Protein AF-A0A923BM53-F1 (afdb_monomer_lite)

pLDDT: mean 89.62, std 9.58, range [31.52, 98.38]

Structure (mmCIF, N/CA/C/O backbone):
data_AF-A0A923BM53-F1
#
_entry.id   AF-A0A923BM53-F1
#
loop_
_atom_site.group_PDB
_atom_site.id
_atom_site.type_symbol
_atom_site.label_atom_id
_atom_site.label_alt_id
_atom_site.label_comp_id
_atom_site.label_asym_id
_atom_site.label_entity_id
_atom_site.label_seq_id
_atom_site.pdbx_PDB_ins_code
_atom_site.Cartn_x
_atom_site.Cartn_y
_atom_site.Cartn_z
_atom_site.occupancy
_atom_site.B_iso_or_equiv
_atom_site.auth_seq_id
_atom_site.auth_comp_id
_atom_site.auth_asym_id
_atom_site.auth_atom_id
_atom_site.pdbx_PDB_model_num
ATOM 1 N N . MET A 1 1 ? -13.741 39.712 56.946 1.00 32.12 1 MET A N 1
ATOM 2 C CA . MET A 1 1 ? -13.049 40.200 58.164 1.00 32.12 1 MET A CA 1
ATOM 3 C C . MET A 1 1 ? -13.258 39.149 59.245 1.00 32.12 1 MET A C 1
ATOM 5 O O . MET A 1 1 ? -14.384 38.719 59.409 1.00 32.12 1 MET A O 1
ATOM 9 N N . ARG A 1 2 ? -12.219 38.483 59.765 1.00 37.03 2 ARG A N 1
ATOM 10 C CA . ARG A 1 2 ? -11.302 38.978 60.812 1.00 37.03 2 ARG A CA 1
ATOM 11 C C . ARG A 1 2 ? -12.049 39.585 62.014 1.00 37.03 2 ARG A C 1
ATOM 13 O O . ARG A 1 2 ? -12.529 40.697 61.895 1.00 37.03 2 ARG A O 1
ATOM 20 N N . ILE A 1 3 ? -12.068 38.802 63.098 1.00 38.88 3 ILE A N 1
ATOM 21 C CA . ILE A 1 3 ? -11.842 39.107 64.528 1.00 38.88 3 ILE A CA 1
ATOM 22 C C . ILE A 1 3 ? -12.540 40.324 65.181 1.00 38.88 3 ILE A C 1
ATOM 24 O O . ILE A 1 3 ? -12.476 41.434 64.668 1.00 38.88 3 ILE A O 1
ATOM 28 N N . PHE A 1 4 ? -12.978 40.055 66.425 1.00 37.25 4 PHE A N 1
ATOM 29 C CA . PHE A 1 4 ? -13.168 40.916 67.616 1.00 37.25 4 PHE A CA 1
ATOM 30 C C . PHE A 1 4 ? -14.595 41.410 67.889 1.00 37.25 4 PHE A C 1
ATOM 32 O O . PHE A 1 4 ? -15.308 41.685 66.927 1.00 37.25 4 PHE A O 1
ATOM 39 N N . PRO A 1 5 ? -15.000 41.656 69.163 1.00 47.44 5 PRO A N 1
ATOM 40 C CA . PRO A 1 5 ? -14.433 41.337 70.509 1.00 47.44 5 PRO A CA 1
ATOM 41 C C . PRO A 1 5 ? -15.395 40.460 71.362 1.00 47.44 5 PRO A C 1
ATOM 43 O O . PRO A 1 5 ? -16.546 40.292 70.997 1.00 47.44 5 PRO A O 1
ATOM 46 N N . LEU A 1 6 ? -15.070 39.851 72.512 1.00 40.69 6 LEU A N 1
ATOM 47 C CA . LEU A 1 6 ? -14.348 40.361 73.690 1.00 40.69 6 LEU A CA 1
ATOM 48 C C . LEU A 1 6 ? -14.983 41.637 74.288 1.00 40.69 6 LEU A C 1
ATOM 50 O O . LEU A 1 6 ? -14.314 42.649 74.437 1.00 40.69 6 LEU A O 1
ATOM 54 N N . LEU A 1 7 ? -16.298 41.605 74.559 1.00 33.72 7 LEU A N 1
ATOM 55 C CA . LEU A 1 7 ? -17.039 42.655 75.287 1.00 33.72 7 LEU A CA 1
ATOM 56 C C . LEU A 1 7 ? -18.373 42.137 75.880 1.00 33.72 7 LEU A C 1
ATOM 58 O O . LEU A 1 7 ? -19.415 42.768 75.778 1.00 33.72 7 LEU A O 1
ATOM 62 N N . ILE A 1 8 ? -18.334 40.968 76.530 1.00 39.44 8 ILE A N 1
ATOM 63 C CA . ILE A 1 8 ? -19.290 40.613 77.598 1.00 39.44 8 ILE A CA 1
ATOM 64 C C . ILE A 1 8 ? -18.463 40.350 78.860 1.00 39.44 8 ILE A C 1
ATOM 66 O O . ILE A 1 8 ? -18.418 39.259 79.417 1.00 39.44 8 ILE A O 1
ATOM 70 N N . ALA A 1 9 ? -17.715 41.369 79.267 1.00 39.22 9 ALA A N 1
ATOM 71 C CA . ALA A 1 9 ? -17.456 41.583 80.676 1.00 39.22 9 ALA A CA 1
ATOM 72 C C . ALA A 1 9 ? -18.523 42.576 81.144 1.00 39.22 9 ALA A C 1
ATOM 74 O O . ALA A 1 9 ? -18.782 43.555 80.450 1.00 39.22 9 ALA A O 1
ATOM 75 N N . LEU A 1 10 ? -19.088 42.334 82.328 1.00 34.59 10 LEU A N 1
ATOM 76 C CA . LEU A 1 10 ? -19.804 43.335 83.124 1.00 34.59 10 LEU A CA 1
ATOM 77 C C . LEU A 1 10 ? -21.218 43.706 82.646 1.00 34.59 10 LEU A C 1
ATOM 79 O O . LEU A 1 10 ? -21.451 44.840 82.268 1.00 34.59 10 LEU A O 1
ATOM 83 N N . PHE A 1 11 ? -22.181 42.782 82.756 1.00 33.09 11 PHE A N 1
ATOM 84 C CA . PHE A 1 11 ? -23.546 43.091 83.236 1.00 33.09 11 PHE A CA 1
ATOM 85 C C . PHE A 1 11 ? -24.291 41.794 83.607 1.00 33.09 11 PHE A C 1
ATOM 87 O O . PHE A 1 11 ? -25.226 41.383 82.937 1.00 33.09 11 PHE A O 1
ATOM 94 N N . ALA A 1 12 ? -23.789 41.107 84.643 1.00 32.31 12 ALA A N 1
ATOM 95 C CA . ALA A 1 12 ? -24.556 40.298 85.614 1.00 32.31 12 ALA A CA 1
ATOM 96 C C . ALA A 1 12 ? -23.639 39.478 86.553 1.00 32.31 12 ALA A C 1
ATOM 98 O O . ALA A 1 12 ? -24.021 38.425 87.049 1.00 32.31 12 ALA A O 1
ATOM 99 N N . ALA A 1 13 ? -22.449 39.981 86.897 1.00 36.81 13 ALA A N 1
ATOM 100 C CA . ALA A 1 13 ? -21.893 39.713 88.223 1.00 36.81 13 ALA A CA 1
ATOM 101 C C . ALA A 1 13 ? -22.641 40.607 89.232 1.00 36.81 13 ALA A C 1
ATOM 103 O O . ALA A 1 13 ? -22.088 41.588 89.711 1.00 36.81 13 ALA A O 1
ATOM 104 N N . ALA A 1 14 ? -23.935 40.329 89.444 1.00 35.00 14 ALA A N 1
ATOM 105 C CA . ALA A 1 14 ? -24.781 40.925 90.488 1.00 35.00 14 ALA A CA 1
ATOM 106 C C . ALA A 1 14 ? -26.144 40.206 90.624 1.00 35.00 14 ALA A C 1
ATOM 108 O O . ALA A 1 14 ? -27.183 40.844 90.716 1.00 35.00 14 ALA A O 1
ATOM 109 N N . VAL A 1 15 ? -26.148 38.873 90.652 1.00 34.31 15 VAL A N 1
ATOM 110 C CA . VAL A 1 15 ? -26.940 38.109 91.632 1.00 34.31 15 VAL A CA 1
ATOM 111 C C . VAL A 1 15 ? -25.957 37.044 92.110 1.00 34.31 15 VAL A C 1
ATOM 113 O O . VAL A 1 15 ? -25.693 36.063 91.430 1.00 34.31 15 VAL A O 1
ATOM 116 N N . ALA A 1 16 ? -25.093 37.399 93.058 1.00 31.52 16 ALA A N 1
ATOM 117 C CA . ALA A 1 16 ? -25.264 36.941 94.429 1.00 31.52 16 ALA A CA 1
ATOM 118 C C . ALA A 1 16 ? -25.662 35.463 94.464 1.00 31.52 16 ALA A C 1
ATOM 120 O O . ALA A 1 16 ? -26.776 35.108 94.102 1.00 31.52 16 ALA A O 1
ATOM 121 N N . SER A 1 17 ? -24.734 34.631 94.929 1.00 41.12 17 SER A N 1
ATOM 122 C CA . SER A 1 17 ? -25.005 33.483 95.788 1.00 41.12 17 SER A CA 1
ATOM 123 C C . SER A 1 17 ? -26.439 33.440 96.342 1.00 41.12 17 SER A C 1
ATOM 125 O O . SER A 1 17 ? -26.695 33.808 97.487 1.00 41.12 17 SER A O 1
ATOM 127 N N . ALA A 1 18 ? -27.376 32.931 95.559 1.00 35.75 18 ALA A N 1
ATOM 128 C CA . ALA A 1 18 ? -28.372 32.060 96.111 1.00 35.75 18 ALA A CA 1
ATOM 129 C C . ALA A 1 18 ? -27.722 30.688 95.983 1.00 35.75 18 ALA A C 1
ATOM 131 O O . ALA A 1 18 ? -27.692 30.105 94.903 1.00 35.75 18 ALA A O 1
ATOM 132 N N . GLN A 1 19 ? -27.177 30.164 97.086 1.00 43.72 19 GLN A N 1
ATOM 133 C CA . GLN A 1 19 ? -27.395 28.743 97.333 1.00 43.72 19 GLN A CA 1
ATOM 134 C C . GLN A 1 19 ? -28.895 28.571 97.128 1.00 43.72 19 GLN A C 1
ATOM 136 O O . GLN A 1 19 ? -29.676 29.018 97.974 1.00 43.72 19 GLN A O 1
ATOM 141 N N . VAL A 1 20 ? -29.304 28.084 95.957 1.00 47.69 20 VAL A N 1
ATOM 142 C CA . VAL A 1 20 ? -30.705 27.774 95.735 1.00 47.69 20 VAL A CA 1
ATOM 143 C C . VAL A 1 20 ? -30.916 26.569 96.632 1.00 47.69 20 VAL A C 1
ATOM 145 O O . VAL A 1 20 ? -30.528 25.451 96.313 1.00 47.69 20 VAL A O 1
ATOM 148 N N . LYS A 1 21 ? -31.340 26.845 97.867 1.00 61.62 21 LYS A N 1
ATOM 149 C CA . LYS A 1 21 ? -31.613 25.809 98.847 1.00 61.62 21 LYS A CA 1
ATOM 150 C C . LYS A 1 21 ? -32.735 24.992 98.243 1.00 61.62 21 LYS A C 1
ATOM 152 O O . LYS A 1 21 ? -33.776 25.550 97.874 1.00 61.62 21 LYS A O 1
ATOM 157 N N . LEU A 1 22 ? -32.510 23.689 98.101 1.00 72.06 22 LEU A N 1
ATOM 158 C CA . LEU A 1 22 ? -33.582 22.793 97.689 1.00 72.06 22 LEU A CA 1
ATOM 159 C C . LEU A 1 22 ? -34.763 22.998 98.654 1.00 72.06 22 LEU A C 1
ATOM 161 O O . LEU A 1 22 ? -34.536 23.263 99.841 1.00 72.06 22 LEU A O 1
ATOM 165 N N . PRO A 1 23 ? -36.020 22.954 98.183 1.00 73.19 23 PRO A N 1
ATOM 166 C CA . PRO A 1 23 ? -37.163 23.292 99.022 1.00 73.19 23 PRO A CA 1
ATOM 167 C C . PRO A 1 23 ? -37.182 22.368 100.242 1.00 73.19 23 PRO A C 1
ATOM 169 O O . PRO A 1 23 ? -37.347 21.167 100.077 1.00 73.19 23 PRO A O 1
ATOM 172 N N . LYS A 1 24 ? -37.006 22.877 101.465 1.00 66.62 24 LYS A N 1
ATOM 173 C CA . LYS A 1 24 ? -37.033 22.040 102.675 1.00 66.62 24 LYS A CA 1
ATOM 174 C C . LYS A 1 24 ? -38.415 22.078 103.295 1.00 66.62 24 LYS A C 1
ATOM 176 O O . LYS A 1 24 ? -38.815 23.092 103.861 1.00 66.62 24 LYS A O 1
ATOM 181 N N . SER A 1 25 ? -39.130 20.965 103.205 1.00 70.94 25 SER A N 1
ATOM 182 C CA . SER A 1 25 ? -40.292 20.752 104.059 1.00 70.94 25 SER A CA 1
ATOM 183 C C . SER A 1 25 ? -39.810 20.345 105.460 1.00 70.94 25 SER A C 1
ATOM 185 O O . SER A 1 25 ? -38.770 19.696 105.572 1.00 70.94 25 SER A O 1
ATOM 187 N N . PRO A 1 26 ? -40.532 20.688 106.539 1.00 68.56 26 PRO A N 1
ATOM 188 C CA . PRO A 1 26 ? -40.126 20.366 107.910 1.00 68.56 26 PRO A CA 1
ATOM 189 C C . PRO A 1 26 ? -40.115 18.861 108.243 1.00 68.56 26 PRO A C 1
ATOM 191 O O . PRO A 1 26 ? -39.872 18.532 109.397 1.00 68.56 26 PRO A O 1
ATOM 194 N N . ASN A 1 27 ? -40.378 17.973 107.268 1.00 80.44 27 ASN A N 1
ATOM 195 C CA . ASN A 1 27 ? -40.364 16.508 107.368 1.00 80.44 27 ASN A CA 1
ATOM 196 C C . ASN A 1 27 ? -40.894 16.015 108.725 1.00 80.44 27 ASN A C 1
ATOM 198 O O . ASN A 1 27 ? -40.150 15.552 109.587 1.00 80.44 27 ASN A O 1
ATOM 202 N N . GLN A 1 28 ? -42.201 16.176 108.926 1.00 81.25 28 GLN A N 1
ATOM 203 C CA . GLN A 1 28 ? -42.843 15.942 110.215 1.00 81.25 28 GLN A CA 1
ATOM 204 C C . GLN A 1 28 ? -43.216 14.470 110.410 1.00 81.25 28 GLN A C 1
ATOM 206 O O . GLN A 1 28 ? -43.631 13.776 109.474 1.00 81.25 28 GLN A O 1
ATOM 211 N N . LEU A 1 29 ? -43.106 14.011 111.653 1.00 83.31 29 LEU A N 1
ATOM 212 C CA . LEU A 1 29 ? -43.664 12.745 112.111 1.00 83.31 29 LEU A CA 1
ATOM 213 C C . LEU A 1 29 ? -44.895 13.028 112.982 1.00 83.31 29 LEU A C 1
ATOM 215 O O . LEU A 1 29 ? -44.916 14.018 113.711 1.00 83.31 29 LEU A O 1
ATOM 219 N N . ASP A 1 30 ? -45.911 12.174 112.896 1.00 82.19 30 ASP A N 1
ATOM 220 C CA . ASP A 1 30 ? -47.047 12.185 113.813 1.00 82.19 30 ASP A CA 1
ATOM 221 C C . ASP A 1 30 ? -46.667 11.603 115.188 1.00 82.19 30 ASP A C 1
ATOM 223 O O . ASP A 1 30 ? -45.550 11.124 115.410 1.00 82.19 30 ASP A O 1
ATOM 227 N N . GLU A 1 31 ? -47.614 11.636 116.126 1.00 81.56 31 GLU A N 1
ATOM 228 C CA . GLU A 1 31 ? -47.470 11.088 117.484 1.00 81.56 31 GLU A CA 1
ATOM 229 C C . GLU A 1 31 ? -47.039 9.608 117.518 1.00 81.56 31 GLU A C 1
ATOM 231 O O . GLU A 1 31 ? -46.410 9.163 118.477 1.00 81.56 31 GLU A O 1
ATOM 236 N N . ASN A 1 32 ? -47.288 8.860 116.437 1.00 82.50 32 ASN A N 1
ATOM 237 C CA . ASN A 1 32 ? -46.921 7.454 116.281 1.00 82.50 32 ASN A CA 1
ATOM 238 C C . ASN A 1 32 ? -45.600 7.263 115.513 1.00 82.50 32 ASN A C 1
ATOM 240 O O . ASN A 1 32 ? -45.309 6.157 115.049 1.00 82.50 32 ASN A O 1
ATOM 244 N N . LYS A 1 33 ? -44.792 8.325 115.368 1.00 81.12 33 LYS A N 1
ATOM 245 C CA . LYS A 1 33 ? -43.539 8.353 114.594 1.00 81.12 33 LYS A CA 1
ATOM 246 C C . LYS A 1 33 ? -43.718 7.985 113.114 1.00 81.12 33 LYS A C 1
ATOM 248 O O . LYS A 1 33 ? -42.752 7.578 112.465 1.00 81.12 33 LYS A O 1
ATOM 253 N N . LYS A 1 34 ? -44.924 8.122 112.554 1.00 84.06 34 LYS A N 1
ATOM 254 C CA . LYS A 1 34 ? -45.175 7.919 111.121 1.00 84.06 34 LYS A CA 1
ATOM 255 C C . LYS A 1 34 ? -45.079 9.246 110.380 1.00 84.06 34 LYS A C 1
ATOM 257 O O . LYS A 1 34 ? -45.395 10.295 110.924 1.00 84.06 34 LYS A O 1
ATOM 262 N N . ARG A 1 35 ? -44.647 9.219 109.119 1.00 86.88 35 ARG A N 1
ATOM 263 C CA . ARG A 1 35 ? -44.532 10.435 108.296 1.00 86.88 35 ARG A CA 1
ATOM 264 C C . ARG A 1 35 ? -45.900 11.103 108.120 1.00 86.88 35 ARG A C 1
ATOM 266 O O . ARG A 1 35 ? -46.878 10.423 107.807 1.00 86.88 35 ARG A O 1
ATOM 273 N N . THR A 1 36 ? -45.952 12.421 108.293 1.00 86.62 36 THR A N 1
ATOM 274 C CA . THR A 1 36 ? -47.143 13.252 108.068 1.00 86.62 36 THR A CA 1
ATOM 275 C C . THR A 1 36 ? -46.764 14.585 107.413 1.00 86.62 36 THR A C 1
ATOM 277 O O . THR A 1 36 ? -45.622 15.040 107.527 1.00 86.62 36 THR A O 1
ATOM 280 N N . GLY A 1 37 ? -47.703 15.208 106.700 1.00 86.62 37 GLY A N 1
ATOM 281 C CA . GLY A 1 37 ? -47.492 16.482 106.009 1.00 86.62 37 GLY A CA 1
ATOM 282 C C . GLY A 1 37 ? -46.627 16.362 104.749 1.00 86.62 37 GLY A C 1
ATOM 283 O O . GLY A 1 37 ? -46.400 15.267 104.233 1.00 86.62 37 GLY A O 1
ATOM 284 N N . PHE A 1 38 ? -46.172 17.499 104.215 1.00 86.25 38 PHE A N 1
ATOM 285 C CA . PHE A 1 38 ? -45.269 17.526 103.061 1.00 86.25 38 PHE A CA 1
ATOM 286 C C . PHE A 1 38 ? -43.840 17.192 103.480 1.00 86.25 38 PHE A C 1
ATOM 288 O O . PHE A 1 38 ? -43.340 17.679 104.494 1.00 86.25 38 PHE A O 1
ATOM 295 N N . TRP A 1 39 ? -43.194 16.364 102.673 1.00 89.81 39 TRP A N 1
ATOM 296 C CA . TRP A 1 39 ? -41.815 15.950 102.817 1.00 89.81 39 TRP A CA 1
ATOM 297 C C . TRP A 1 39 ? -41.037 16.306 101.559 1.00 89.81 39 TRP A C 1
ATOM 299 O O . TRP A 1 39 ? -41.529 16.102 100.446 1.00 89.81 39 TRP A O 1
ATOM 309 N N . THR A 1 40 ? -39.807 16.775 101.762 1.00 88.56 40 THR A N 1
ATOM 310 C CA . THR A 1 40 ? -38.794 16.823 100.708 1.00 88.56 40 THR A CA 1
ATOM 311 C C . THR A 1 40 ? -37.773 15.726 100.967 1.00 88.56 40 THR A C 1
ATOM 313 O O . THR A 1 40 ? -37.208 15.653 102.061 1.00 88.56 40 THR A O 1
ATOM 316 N N . ILE A 1 41 ? -37.545 14.875 99.970 1.00 89.44 41 ILE A N 1
ATOM 317 C CA . ILE A 1 41 ? -36.616 13.743 100.043 1.00 89.44 41 ILE A CA 1
ATOM 318 C C . ILE A 1 41 ? -35.588 13.901 98.925 1.00 89.44 41 ILE A C 1
ATOM 320 O O . ILE A 1 41 ? -35.967 14.117 97.778 1.00 89.44 41 ILE A O 1
ATOM 324 N N . LEU A 1 42 ? -34.304 13.826 99.260 1.00 89.56 42 LEU A N 1
ATOM 325 C CA . LEU A 1 42 ? -33.203 13.993 98.313 1.00 89.56 42 LEU A CA 1
ATOM 326 C C . LEU A 1 42 ? -32.711 12.627 97.841 1.00 89.56 42 LEU A C 1
ATOM 328 O O . LEU A 1 42 ? -32.620 11.705 98.651 1.00 89.56 42 LEU A O 1
ATOM 332 N N . TYR A 1 43 ? -32.377 12.508 96.559 1.00 90.62 43 TYR A N 1
ATOM 333 C CA . TYR A 1 43 ? -31.909 11.269 95.943 1.00 90.62 43 TYR A CA 1
ATOM 334 C C . TYR A 1 43 ? -30.641 11.500 95.122 1.00 90.62 43 TYR A C 1
ATOM 336 O O . TYR A 1 43 ? -30.529 12.522 94.446 1.00 90.62 43 TYR A O 1
ATOM 344 N N . ASP A 1 44 ? -29.715 10.542 95.141 1.00 89.38 44 ASP A N 1
ATOM 345 C CA . ASP A 1 44 ? -28.578 10.493 94.215 1.00 89.38 44 ASP A CA 1
ATOM 346 C C . ASP A 1 44 ? -29.008 10.062 92.794 1.00 89.38 44 ASP A C 1
ATOM 348 O O . ASP A 1 44 ? -30.185 9.812 92.516 1.00 89.38 44 ASP A O 1
ATOM 352 N N . THR A 1 45 ? -28.050 9.952 91.869 1.00 87.06 45 THR A N 1
ATOM 353 C CA . THR A 1 45 ? -28.302 9.503 90.485 1.00 87.06 45 THR A CA 1
ATOM 354 C C . THR A 1 45 ? -28.811 8.059 90.385 1.00 87.06 45 THR A C 1
ATOM 356 O O . THR A 1 45 ? -29.356 7.676 89.351 1.00 87.06 45 THR A O 1
ATOM 359 N N . ALA A 1 46 ? -28.660 7.258 91.443 1.00 86.06 46 ALA A N 1
ATOM 360 C CA . ALA A 1 46 ? -29.125 5.877 91.536 1.00 86.06 46 ALA A CA 1
ATOM 361 C C . ALA A 1 46 ? -30.471 5.749 92.277 1.00 86.06 46 ALA A C 1
ATOM 363 O O . ALA A 1 46 ? -30.865 4.632 92.623 1.00 86.06 46 ALA A O 1
ATOM 364 N N . TRP A 1 47 ? -31.173 6.864 92.523 1.00 87.81 47 TRP A N 1
ATOM 365 C CA . TRP A 1 47 ? -32.420 6.917 93.295 1.00 87.81 47 TRP A CA 1
ATOM 366 C C . TRP A 1 47 ? -32.291 6.378 94.728 1.00 87.81 47 TRP A C 1
ATOM 368 O O . TRP A 1 47 ? -33.266 5.914 95.327 1.00 87.81 47 TRP A O 1
ATOM 378 N N . LYS A 1 48 ? -31.100 6.483 95.326 1.00 88.19 48 LYS A N 1
ATOM 379 C CA . LYS A 1 48 ? -30.886 6.225 96.755 1.00 88.19 48 LYS A CA 1
ATOM 380 C C . LYS A 1 48 ? -31.006 7.524 97.535 1.00 88.19 48 LYS A C 1
ATOM 382 O O . LYS A 1 48 ? -30.517 8.561 97.101 1.00 88.19 48 LYS A O 1
ATOM 387 N N . GLN A 1 49 ? -31.672 7.472 98.686 1.00 87.81 49 GLN A N 1
ATOM 388 C CA . GLN A 1 49 ? -31.873 8.661 99.511 1.00 87.81 49 GLN A CA 1
ATOM 389 C C . GLN A 1 49 ? -30.541 9.159 100.077 1.00 87.81 49 GLN A C 1
ATOM 391 O O . GLN A 1 49 ? -29.796 8.384 100.677 1.00 87.81 49 GLN A O 1
ATOM 396 N N . VAL A 1 50 ? -30.285 10.456 99.940 1.00 87.94 50 VAL A N 1
ATOM 397 C CA . VAL A 1 50 ? -29.110 11.139 100.498 1.00 87.94 50 VAL A CA 1
ATOM 398 C C . VAL A 1 50 ? -29.548 12.196 101.505 1.00 87.94 50 VAL A C 1
ATOM 400 O O . VAL A 1 50 ? -30.675 12.686 101.466 1.00 87.94 50 VAL A O 1
ATOM 403 N N . GLN A 1 51 ? -28.670 12.527 102.449 1.00 82.56 51 GLN A N 1
ATOM 404 C CA . GLN A 1 51 ? -28.956 13.543 103.471 1.00 82.56 51 GLN A CA 1
ATOM 405 C C . GLN A 1 51 ? -28.405 14.921 103.082 1.00 82.56 51 GLN A C 1
ATOM 407 O O . GLN A 1 51 ? -28.933 15.944 103.519 1.00 82.56 51 GLN A O 1
ATOM 412 N N . GLU A 1 52 ? -27.361 14.962 102.250 1.00 81.94 52 GLU A N 1
ATOM 413 C CA . GLU A 1 52 ? -26.696 16.199 101.852 1.00 81.94 52 GLU A CA 1
ATOM 414 C C . GLU A 1 52 ? -27.166 16.696 100.479 1.00 81.94 52 GLU A C 1
ATOM 416 O O . GLU A 1 52 ? -27.206 15.949 99.506 1.00 81.94 52 GLU A O 1
ATOM 421 N N . GLU A 1 53 ? -27.458 17.998 100.369 1.00 81.75 53 GLU A N 1
ATOM 422 C CA . GLU A 1 53 ? -27.909 18.622 99.110 1.00 81.75 53 GLU A CA 1
ATOM 423 C C . GLU A 1 53 ? -26.879 18.499 97.980 1.00 81.75 53 GLU A C 1
ATOM 425 O O . GLU A 1 53 ? -27.262 18.391 96.821 1.00 81.75 53 GLU A O 1
ATOM 430 N N . LYS A 1 54 ? -25.579 18.476 98.304 1.00 82.50 54 LYS A N 1
ATOM 431 C CA . LYS A 1 54 ? -24.495 18.358 97.312 1.00 82.50 54 LYS A CA 1
ATOM 432 C C . LYS A 1 54 ? -24.435 16.983 96.633 1.00 82.50 54 LYS A C 1
ATOM 434 O O . LYS A 1 54 ? -23.831 16.860 95.575 1.00 82.50 54 LYS A O 1
ATOM 439 N N . GLU A 1 55 ? -25.011 15.963 97.268 1.00 85.12 55 GLU A N 1
ATOM 440 C CA . GLU A 1 55 ? -25.042 14.579 96.780 1.00 85.12 55 GLU A CA 1
ATOM 441 C C . GLU A 1 55 ? -26.342 14.280 96.020 1.00 85.12 55 GLU A C 1
ATOM 443 O O . GLU A 1 55 ? -26.478 13.226 95.400 1.00 85.12 55 GLU A O 1
ATOM 448 N N . ALA A 1 56 ? -27.304 15.208 96.061 1.00 85.94 56 ALA A N 1
ATOM 449 C CA . ALA A 1 56 ? -28.589 15.056 95.410 1.00 85.94 56 ALA A CA 1
ATOM 450 C C . ALA A 1 56 ? -28.464 15.295 93.898 1.00 85.94 56 ALA A C 1
ATOM 452 O O . ALA A 1 56 ? -27.982 16.335 93.453 1.00 85.94 56 ALA A O 1
ATOM 453 N N . ALA A 1 57 ? -28.956 14.349 93.105 1.00 86.50 57 ALA A N 1
ATOM 454 C CA . ALA A 1 57 ? -29.240 14.523 91.683 1.00 86.50 57 ALA A CA 1
ATOM 455 C C . ALA A 1 57 ? -30.725 14.837 91.438 1.00 86.50 57 ALA A C 1
ATOM 457 O O . ALA A 1 57 ? -31.068 15.531 90.479 1.00 86.50 57 ALA A O 1
ATOM 458 N N . TYR A 1 58 ? -31.595 14.377 92.341 1.00 91.06 58 TYR A N 1
ATOM 459 C CA . TYR A 1 58 ? -33.036 14.590 92.290 1.00 91.06 58 TYR A CA 1
ATOM 460 C C . TYR A 1 58 ? -33.582 14.940 93.672 1.00 91.06 58 TYR A C 1
ATOM 462 O O . TYR A 1 58 ? -32.999 14.600 94.705 1.00 91.06 58 TYR A O 1
ATOM 470 N N . TYR A 1 59 ? -34.744 15.583 93.707 1.00 91.19 59 TYR A N 1
ATOM 471 C CA . TYR A 1 59 ? -35.513 15.735 94.936 1.00 91.19 59 TYR A CA 1
ATOM 472 C C . TYR A 1 59 ? -36.998 15.462 94.697 1.00 91.19 59 TYR A C 1
ATOM 474 O O . TYR A 1 59 ? -37.566 15.850 93.681 1.00 91.19 59 TYR A O 1
ATOM 482 N N . ARG A 1 60 ? -37.636 14.800 95.660 1.00 92.19 60 ARG A N 1
ATOM 483 C CA . ARG A 1 60 ? -39.059 14.451 95.664 1.00 92.19 60 ARG A CA 1
ATOM 484 C C . ARG A 1 60 ? -39.813 15.327 96.640 1.00 92.19 60 ARG A C 1
ATOM 486 O O . ARG A 1 60 ? -39.394 15.469 97.786 1.00 92.19 60 ARG A O 1
ATOM 493 N N . ILE A 1 61 ? -40.967 15.820 96.216 1.00 90.62 61 ILE A N 1
ATOM 494 C CA . ILE A 1 61 ? -41.990 16.412 97.071 1.00 90.62 61 ILE A CA 1
ATOM 495 C C . ILE A 1 61 ? -43.157 15.429 97.158 1.00 90.62 61 ILE A C 1
ATOM 497 O O . ILE A 1 61 ? -43.788 15.089 96.153 1.00 90.62 61 ILE A O 1
ATOM 501 N N . ILE A 1 62 ? -43.458 14.983 98.374 1.00 91.06 62 ILE A N 1
ATOM 502 C CA . ILE A 1 62 ? -44.510 14.003 98.656 1.00 91.06 62 ILE A CA 1
ATOM 503 C C . ILE A 1 62 ? -45.259 14.383 99.929 1.00 91.06 62 ILE A C 1
ATOM 505 O O . ILE A 1 62 ? -44.660 14.890 100.871 1.00 91.06 62 ILE A O 1
ATOM 509 N N . ARG A 1 63 ? -46.570 14.150 99.974 1.00 90.38 63 ARG A N 1
ATOM 510 C CA . ARG A 1 63 ? -47.368 14.320 101.191 1.00 90.38 63 ARG A CA 1
ATOM 511 C C . ARG A 1 63 ? -47.663 12.957 101.800 1.00 90.38 63 ARG A C 1
ATOM 513 O O . ARG A 1 63 ? -48.037 12.035 101.080 1.00 90.38 63 ARG A O 1
ATOM 520 N N . PHE A 1 64 ? -47.518 12.850 103.114 1.00 89.00 64 PHE A N 1
ATOM 521 C CA . PHE A 1 64 ? -47.902 11.667 103.873 1.00 89.00 64 PHE A CA 1
ATOM 522 C C . PHE A 1 64 ? -49.089 11.961 104.793 1.00 89.00 64 PHE A C 1
ATOM 524 O O . PHE A 1 64 ? -49.187 13.050 105.359 1.00 89.00 64 PHE A O 1
ATOM 531 N N . GLU A 1 65 ? -49.949 10.964 104.986 1.00 87.81 65 GLU A N 1
ATOM 532 C CA . GLU A 1 65 ? -50.952 10.926 106.054 1.00 87.81 65 GLU A CA 1
ATOM 533 C C . GLU A 1 65 ? -50.884 9.554 106.734 1.00 87.81 65 GLU A C 1
ATOM 535 O O . GLU A 1 65 ? -50.951 8.516 106.071 1.00 87.81 65 GLU A O 1
ATOM 540 N N . ALA A 1 66 ? -50.683 9.542 108.057 1.00 84.12 66 ALA A N 1
ATOM 541 C CA . ALA A 1 66 ? -50.502 8.326 108.859 1.00 84.12 66 ALA A CA 1
ATOM 542 C C . ALA A 1 66 ? -49.466 7.335 108.272 1.00 84.12 66 ALA A C 1
ATOM 544 O O . ALA A 1 66 ? -49.658 6.114 108.298 1.00 84.12 66 ALA A O 1
ATOM 545 N N . GLY A 1 67 ? -48.365 7.855 107.714 1.00 82.12 67 GLY A N 1
ATOM 546 C CA . GLY A 1 67 ? -47.287 7.071 107.103 1.00 82.12 67 GLY A CA 1
ATOM 547 C C . GLY A 1 67 ? -47.540 6.576 105.676 1.00 82.12 67 GLY A C 1
ATOM 548 O O . GLY A 1 67 ? -46.633 5.986 105.093 1.00 82.12 67 GLY A O 1
ATOM 549 N N . LYS A 1 68 ? -48.717 6.823 105.086 1.00 86.19 68 LYS A N 1
ATOM 550 C CA . LYS A 1 68 ? -49.016 6.477 103.687 1.00 86.19 68 LYS A CA 1
ATOM 551 C C . LYS A 1 68 ? -48.874 7.697 102.776 1.00 86.19 68 LYS A C 1
ATOM 553 O O . LYS A 1 68 ? -49.255 8.791 103.190 1.00 86.19 68 LYS A O 1
ATOM 558 N N . PRO A 1 69 ? -48.337 7.544 101.556 1.00 90.25 69 PRO A N 1
ATOM 559 C CA . PRO A 1 69 ? -48.308 8.630 100.583 1.00 90.25 69 PRO A CA 1
ATOM 560 C C . PRO A 1 69 ? -49.735 8.991 100.137 1.00 90.25 69 PRO A C 1
ATOM 562 O O . PRO A 1 69 ? -50.544 8.107 99.860 1.00 90.25 69 PRO A O 1
ATOM 565 N N . VAL A 1 70 ? -50.053 10.286 100.079 1.00 87.88 70 VAL A N 1
ATOM 566 C CA . VAL A 1 70 ? -51.372 10.797 99.675 1.00 87.88 70 VAL A CA 1
ATOM 567 C C . VAL A 1 70 ? -51.207 11.909 98.643 1.00 87.88 70 VAL A C 1
ATOM 569 O O . VAL A 1 70 ? -50.417 12.837 98.815 1.00 87.88 70 VAL A O 1
ATOM 572 N N . GLY A 1 71 ? -52.002 11.841 97.575 1.00 87.50 71 GLY A N 1
ATOM 573 C CA . GLY A 1 71 ? -51.968 12.808 96.481 1.00 87.50 71 GLY A CA 1
ATOM 574 C C . GLY A 1 71 ? -50.817 12.579 95.500 1.00 87.50 71 GLY A C 1
ATOM 575 O O . GLY A 1 71 ? -50.184 11.525 95.482 1.00 87.50 71 GLY A O 1
ATOM 576 N N . LYS A 1 72 ? -50.585 13.572 94.635 1.00 90.56 72 LYS A N 1
ATOM 577 C CA . LYS A 1 72 ? -49.589 13.490 93.563 1.00 90.56 72 LYS A CA 1
ATOM 578 C C . LYS A 1 72 ? -48.177 13.682 94.119 1.00 90.56 72 LYS A C 1
ATOM 580 O O . LYS A 1 72 ? -47.876 14.726 94.702 1.00 90.56 72 LYS A O 1
ATOM 585 N N . VAL A 1 73 ? -47.329 12.692 93.897 1.00 92.94 73 VAL A N 1
ATOM 586 C CA . VAL A 1 73 ? -45.891 12.707 94.160 1.00 92.94 73 VAL A CA 1
ATOM 587 C C . VAL A 1 73 ? -45.191 13.385 92.990 1.00 92.94 73 VAL A C 1
ATOM 589 O O . VAL A 1 73 ? -45.547 13.139 91.836 1.00 92.94 73 VAL A O 1
ATOM 592 N N . ARG A 1 74 ? -44.232 14.265 93.286 1.00 93.75 74 ARG A N 1
ATOM 593 C CA . ARG A 1 74 ? -43.500 15.015 92.262 1.00 93.75 74 ARG A CA 1
ATOM 594 C C . ARG A 1 74 ? -42.008 14.933 92.505 1.00 93.75 74 ARG A C 1
ATOM 596 O O . ARG A 1 74 ? -41.552 15.373 93.557 1.00 93.75 74 ARG A O 1
ATOM 603 N N . ASP A 1 75 ? -41.278 14.447 91.520 1.00 93.06 75 ASP A N 1
ATOM 604 C CA . ASP A 1 75 ? -39.823 14.437 91.513 1.00 93.06 75 ASP A CA 1
ATOM 605 C C . ASP A 1 75 ? -39.314 15.538 90.602 1.00 93.06 75 ASP A C 1
ATOM 607 O O . ASP A 1 75 ? -39.941 15.887 89.599 1.00 93.06 75 ASP A O 1
ATOM 611 N N . PHE A 1 76 ? -38.170 16.093 90.961 1.00 92.00 76 PHE A N 1
ATOM 612 C CA . PHE A 1 76 ? -37.541 17.212 90.290 1.00 92.00 76 PHE A CA 1
ATOM 613 C C . PHE A 1 76 ? -36.052 16.930 90.115 1.00 92.00 76 PHE A C 1
ATOM 615 O O . PHE A 1 76 ? -35.416 16.324 90.980 1.00 92.00 76 PHE A O 1
ATOM 622 N N . TYR A 1 77 ? -35.489 17.421 89.016 1.00 89.44 77 TYR A N 1
ATOM 623 C CA . TYR A 1 77 ? -34.048 17.597 88.867 1.00 89.44 77 TYR A CA 1
ATOM 624 C C . TYR A 1 77 ? -33.567 18.684 89.842 1.00 89.44 77 TYR A C 1
ATOM 626 O O . TYR A 1 77 ? -34.335 19.580 90.204 1.00 89.44 77 TYR A O 1
ATOM 634 N N . THR A 1 78 ? -32.289 18.685 90.232 1.00 85.00 78 THR A N 1
ATOM 635 C CA . THR A 1 78 ? -31.710 19.797 91.023 1.00 85.00 78 THR A CA 1
ATOM 636 C C . THR A 1 78 ? -31.769 21.153 90.310 1.00 85.00 78 THR A C 1
ATOM 638 O O . THR A 1 78 ? -31.680 22.191 90.960 1.00 85.00 78 THR A O 1
ATOM 641 N N . SER A 1 79 ? -32.011 21.162 88.995 1.00 83.81 79 SER A N 1
ATOM 642 C CA . SER A 1 79 ? -32.332 22.344 88.187 1.00 83.81 79 SER A CA 1
ATOM 643 C C . SER A 1 79 ? -33.762 22.887 88.380 1.00 83.81 79 SER A C 1
ATOM 645 O O . SER A 1 79 ? -34.156 23.819 87.680 1.00 83.81 79 SER A O 1
ATOM 647 N N . TYR A 1 80 ? -34.540 22.348 89.330 1.00 86.00 80 TYR A N 1
ATOM 648 C CA . TYR A 1 80 ? -35.942 22.695 89.645 1.00 86.00 80 TYR A CA 1
ATOM 649 C C . TYR A 1 80 ? -36.972 22.304 88.581 1.00 86.00 80 TYR A C 1
ATOM 651 O O . TYR A 1 80 ? -38.173 22.526 88.761 1.00 86.00 80 TYR A O 1
ATOM 659 N N . GLN A 1 81 ? -36.531 21.692 87.486 1.00 89.75 81 GLN A N 1
ATOM 660 C CA . GLN A 1 81 ? -37.426 21.152 86.474 1.00 89.75 81 GLN A CA 1
ATOM 661 C C . GLN A 1 81 ? -38.056 19.862 86.982 1.00 89.75 81 GLN A C 1
ATOM 663 O O . GLN A 1 81 ? -37.407 19.064 87.660 1.00 89.75 81 GLN A O 1
ATOM 668 N N . LYS A 1 82 ? -39.340 19.654 86.675 1.00 92.12 82 LYS A N 1
ATOM 669 C CA . LYS A 1 82 ? -40.004 18.389 87.006 1.00 92.12 82 LYS A CA 1
ATOM 670 C C . LYS A 1 82 ? -39.270 17.259 86.295 1.00 92.12 82 LYS A C 1
ATOM 672 O O . LYS A 1 82 ? -38.900 17.406 85.138 1.00 92.12 82 LYS A O 1
ATOM 677 N N . GLN A 1 83 ? -39.092 16.151 86.992 1.00 93.69 83 GLN A N 1
ATOM 678 C CA . GLN A 1 83 ? -38.539 14.908 86.472 1.00 93.69 83 GLN A CA 1
ATOM 679 C C . GLN A 1 83 ? -39.633 13.845 86.385 1.00 93.69 83 GLN A C 1
ATOM 681 O O . GLN A 1 83 ? -39.717 13.129 85.389 1.00 93.69 83 GLN A O 1
ATOM 686 N N . TRP A 1 84 ? -40.525 13.794 87.375 1.00 95.06 84 TRP A N 1
ATOM 687 C CA . TRP A 1 84 ? -41.618 12.834 87.404 1.00 95.06 84 TRP A CA 1
ATOM 688 C C . TRP A 1 84 ? -42.810 13.366 88.199 1.00 95.06 84 TRP A C 1
ATOM 690 O O . TRP A 1 84 ? -42.672 14.144 89.136 1.00 95.06 84 TRP A O 1
ATOM 700 N N . ASP A 1 85 ? -44.003 12.955 87.806 1.00 94.75 85 ASP A N 1
ATOM 701 C CA . ASP A 1 85 ? -45.283 13.298 88.411 1.00 94.75 85 ASP A CA 1
ATOM 702 C C . ASP A 1 85 ? -46.096 12.002 88.468 1.00 94.75 85 ASP A C 1
ATOM 704 O O . ASP A 1 85 ? -46.372 11.438 87.417 1.00 94.75 85 ASP A O 1
ATOM 708 N N . GLY A 1 86 ? -46.560 11.543 89.625 1.00 93.12 86 GLY A N 1
ATOM 709 C CA . GLY A 1 86 ? -47.396 10.337 89.673 1.00 93.12 86 GLY A CA 1
ATOM 710 C C . GLY A 1 86 ? -47.980 10.054 91.045 1.00 93.12 86 GLY A C 1
ATOM 711 O O . GLY A 1 86 ? -48.025 10.941 91.897 1.00 93.12 86 GLY A O 1
ATOM 712 N N . TYR A 1 87 ? -48.445 8.828 91.269 1.00 93.06 87 TYR A N 1
ATOM 713 C CA . TYR A 1 87 ? -48.991 8.415 92.559 1.00 93.06 87 TYR A CA 1
ATOM 714 C C . TYR A 1 87 ? -48.298 7.150 93.057 1.00 93.06 87 TYR A C 1
ATOM 716 O O . TYR A 1 87 ? -47.858 6.297 92.284 1.00 93.06 87 TYR A O 1
ATOM 724 N N . LEU A 1 88 ? -48.190 7.052 94.379 1.00 91.75 88 LEU A N 1
ATOM 725 C CA . LEU A 1 88 ? -47.647 5.897 95.077 1.00 91.75 88 LEU A CA 1
ATOM 726 C C . LEU A 1 88 ? -48.739 5.336 95.987 1.00 91.75 88 LEU A C 1
ATOM 728 O O . LEU A 1 88 ? -49.385 6.100 96.700 1.00 91.75 88 LEU A O 1
ATOM 732 N N . SER A 1 89 ? -48.937 4.019 95.987 1.00 89.56 89 SER A N 1
ATOM 733 C CA . SER A 1 89 ? -49.790 3.330 96.970 1.00 89.56 89 SER A CA 1
ATOM 734 C C . SER A 1 89 ? -49.005 2.915 98.221 1.00 89.56 89 SER A C 1
ATOM 736 O O . SER A 1 89 ? -49.577 2.772 99.303 1.00 89.56 89 SER A O 1
ATOM 738 N N . SER A 1 90 ? -47.682 2.785 98.091 1.00 88.81 90 SER A N 1
ATOM 739 C CA . SER A 1 90 ? -46.724 2.554 99.173 1.00 88.81 90 SER A CA 1
ATOM 740 C C . SER A 1 90 ? -45.423 3.302 98.883 1.00 88.81 90 SER A C 1
ATOM 742 O O . SER A 1 90 ? -45.042 3.452 97.724 1.00 88.81 90 SER A O 1
ATOM 744 N N . PHE A 1 91 ? -44.753 3.783 99.932 1.00 85.19 91 PHE A N 1
ATOM 745 C CA . PHE A 1 91 ? -43.463 4.473 99.827 1.00 85.19 91 PHE A CA 1
ATOM 746 C C . PHE A 1 91 ? -42.267 3.563 100.156 1.00 85.19 91 PHE A C 1
ATOM 748 O O . PHE A 1 91 ? -41.193 3.768 99.602 1.00 85.19 91 PHE A O 1
ATOM 755 N N . ASP A 1 92 ? -42.441 2.566 101.030 1.00 83.12 92 ASP A N 1
ATOM 756 C CA . ASP A 1 92 ? -41.386 1.619 101.414 1.00 83.12 92 ASP A CA 1
ATOM 757 C C . ASP A 1 92 ? -41.976 0.199 101.608 1.00 83.12 92 ASP A C 1
ATOM 759 O O . ASP A 1 92 ? -42.649 -0.041 102.615 1.00 83.12 92 ASP A O 1
ATOM 763 N N . PRO A 1 93 ? -41.823 -0.724 100.632 1.00 85.69 93 PRO A N 1
ATOM 764 C CA . PRO A 1 93 ? -41.229 -0.486 99.315 1.00 85.69 93 PRO A CA 1
ATOM 765 C C . PRO A 1 93 ? -42.073 0.490 98.479 1.00 85.69 93 PRO A C 1
ATOM 767 O O . PRO A 1 93 ? -43.287 0.611 98.679 1.00 85.69 93 PRO A O 1
ATOM 770 N N . GLU A 1 94 ? -41.435 1.184 97.536 1.00 88.44 94 GLU A N 1
ATOM 771 C CA . GLU A 1 94 ? -42.113 2.092 96.606 1.00 88.44 94 GLU A CA 1
ATOM 772 C C . GLU A 1 94 ? -42.990 1.299 95.626 1.00 88.44 94 GLU A C 1
ATOM 774 O O . GLU A 1 94 ? -42.499 0.442 94.890 1.00 88.44 94 GLU A O 1
ATOM 779 N N . ILE A 1 95 ? -44.294 1.586 95.612 1.00 91.19 95 ILE A N 1
ATOM 780 C CA . ILE A 1 95 ? -45.262 0.958 94.704 1.00 91.19 95 ILE A CA 1
ATOM 781 C C . ILE A 1 95 ? -46.000 2.063 93.952 1.00 91.19 95 ILE A C 1
ATOM 783 O O . ILE A 1 95 ? -46.830 2.764 94.535 1.00 91.19 95 ILE A O 1
ATOM 787 N N . LYS A 1 96 ? -45.708 2.207 92.655 1.00 92.56 96 LYS A N 1
ATOM 788 C CA . LYS A 1 96 ? -46.398 3.149 91.758 1.00 92.56 96 LYS A CA 1
ATOM 789 C C . LYS A 1 96 ? -47.818 2.678 91.439 1.00 92.56 96 LYS A C 1
ATOM 791 O O . LYS A 1 96 ? -48.040 1.490 91.201 1.00 92.56 96 LYS A O 1
ATOM 796 N N . GLU A 1 97 ? -48.760 3.616 91.406 1.00 93.06 97 GLU A N 1
ATOM 797 C CA . GLU A 1 97 ? -50.182 3.372 91.138 1.00 93.06 97 GLU A CA 1
ATOM 798 C C . GLU A 1 97 ? -50.758 4.536 90.307 1.00 93.06 97 GLU A C 1
ATOM 800 O O . GLU A 1 97 ? -50.378 5.683 90.513 1.00 93.06 97 GLU A O 1
ATOM 805 N N . GLY A 1 98 ? -51.672 4.273 89.375 1.00 92.12 98 GLY A N 1
ATOM 806 C CA . GLY A 1 98 ? -52.331 5.301 88.563 1.00 92.12 98 GLY A CA 1
ATOM 807 C C . GLY A 1 98 ? -51.447 5.953 87.491 1.00 92.12 98 GLY A C 1
ATOM 808 O O . GLY A 1 98 ? -50.433 5.403 87.066 1.00 92.12 98 GLY A O 1
ATOM 809 N N . GLU A 1 99 ? -51.865 7.127 87.010 1.00 94.38 99 GLU A N 1
ATOM 810 C CA . GLU A 1 99 ? -51.151 7.878 85.971 1.00 94.38 99 GLU A CA 1
ATOM 811 C C . GLU A 1 99 ? -49.820 8.439 86.490 1.00 94.38 99 GLU A C 1
ATOM 813 O O . GLU A 1 99 ? -49.744 9.032 87.570 1.00 94.38 99 GLU A O 1
ATOM 818 N N . ALA A 1 100 ? -48.782 8.297 85.674 1.00 94.44 100 ALA A N 1
ATOM 819 C CA . ALA A 1 100 ? -47.450 8.813 85.903 1.00 94.44 100 ALA A CA 1
ATOM 820 C C . ALA A 1 100 ? -46.912 9.495 84.637 1.00 94.44 100 ALA A C 1
ATOM 822 O O . ALA A 1 100 ? -47.054 8.981 83.530 1.00 94.44 100 ALA A O 1
ATOM 823 N N . ILE A 1 101 ? -46.267 10.643 84.802 1.00 96.19 101 ILE A N 1
ATOM 824 C CA . ILE A 1 101 ? -45.701 11.462 83.734 1.00 96.19 101 ILE A CA 1
ATOM 825 C C . ILE A 1 101 ? -44.228 11.686 84.051 1.00 96.19 101 ILE A C 1
ATOM 827 O O . ILE A 1 101 ? -43.909 12.282 85.077 1.00 96.19 101 ILE A O 1
ATOM 831 N N . SER A 1 102 ? -43.342 11.236 83.171 1.00 94.44 102 SER A N 1
ATOM 832 C CA . SER A 1 102 ? -41.915 11.561 83.224 1.00 94.44 102 SER A CA 1
ATOM 833 C C . SER A 1 102 ? -41.629 12.771 82.341 1.00 94.44 102 SER A C 1
ATOM 835 O O . SER A 1 102 ? -42.290 12.965 81.316 1.00 94.44 102 SER A O 1
ATOM 837 N N . TYR A 1 103 ? -40.633 13.568 82.709 1.00 94.62 103 TYR A N 1
ATOM 838 C CA . TYR A 1 103 ? -40.221 14.760 81.974 1.00 94.62 103 TYR A CA 1
ATOM 839 C C . TYR A 1 103 ? -38.711 14.752 81.721 1.00 94.62 103 TYR A C 1
ATOM 841 O O . TYR A 1 103 ? -37.908 14.371 82.579 1.00 94.62 103 TYR A O 1
ATOM 849 N N . TYR A 1 104 ? -38.322 15.265 80.560 1.00 92.75 104 TYR A N 1
ATOM 850 C CA . TYR A 1 104 ? -36.945 15.647 80.286 1.00 92.75 104 TYR A CA 1
ATOM 851 C C . TYR A 1 104 ? -36.545 16.861 81.129 1.00 92.75 104 TYR A C 1
ATOM 853 O O . TYR A 1 104 ? -37.377 17.692 81.485 1.00 92.75 104 TYR A O 1
ATOM 861 N N . GLU A 1 105 ? -35.245 17.027 81.369 1.00 89.06 105 GLU A N 1
ATOM 862 C CA . GLU A 1 105 ? -34.720 18.174 82.122 1.00 89.06 105 GLU A CA 1
ATOM 863 C C . GLU A 1 105 ? -35.006 19.532 81.453 1.00 89.06 105 GLU A C 1
ATOM 865 O O . GLU A 1 105 ? -35.031 20.560 82.115 1.00 89.06 105 GLU A O 1
ATOM 870 N N . ASN A 1 106 ? -35.325 19.562 80.155 1.00 90.12 106 ASN A N 1
ATOM 871 C CA . ASN A 1 106 ? -35.800 20.776 79.481 1.00 90.12 106 ASN A CA 1
ATOM 872 C C . ASN A 1 106 ? -37.273 21.137 79.799 1.00 90.12 106 ASN A C 1
ATOM 874 O O . ASN A 1 106 ? -37.809 22.078 79.212 1.00 90.12 106 ASN A O 1
ATOM 878 N N . GLY A 1 107 ? -37.938 20.380 80.679 1.00 89.50 107 GLY A N 1
ATOM 879 C CA . GLY A 1 107 ? -39.315 20.589 81.133 1.00 89.50 107 GLY A CA 1
ATOM 880 C C . GLY A 1 107 ? -40.400 19.964 80.248 1.00 89.50 107 GLY A C 1
ATOM 881 O O . GLY A 1 107 ? -41.582 20.029 80.597 1.00 89.50 107 GLY A O 1
ATOM 882 N N . ARG A 1 108 ? -40.047 19.351 79.109 1.00 93.31 108 ARG A N 1
ATOM 883 C CA . ARG A 1 108 ? -41.010 18.670 78.225 1.00 93.31 108 ARG A CA 1
ATOM 884 C C . ARG A 1 108 ? -41.326 17.264 78.723 1.00 93.31 108 ARG A C 1
ATOM 886 O O . ARG A 1 108 ? -40.492 16.618 79.344 1.00 93.31 108 ARG A O 1
ATOM 893 N N . VAL A 1 109 ? -42.534 16.787 78.429 1.00 94.81 109 VAL A N 1
ATOM 894 C CA . VAL A 1 109 ? -42.951 15.412 78.743 1.00 94.81 109 VAL A CA 1
ATOM 895 C C . VAL A 1 109 ? -42.071 14.432 77.966 1.00 94.81 109 VAL A C 1
ATOM 897 O O . VAL A 1 109 ? -41.871 14.615 76.773 1.00 94.81 109 VAL A O 1
ATOM 900 N N . GLU A 1 110 ? -41.561 13.411 78.649 1.00 95.44 110 GLU A N 1
ATOM 901 C CA . GLU A 1 110 ? -40.837 12.275 78.067 1.00 95.44 110 GLU A CA 1
ATOM 902 C C . GLU A 1 110 ? -41.781 11.092 77.859 1.00 95.44 110 GLU A C 1
ATOM 904 O O . GLU A 1 110 ? -41.818 10.485 76.794 1.00 95.44 110 GLU A O 1
ATOM 909 N N . SER A 1 111 ? -42.579 10.755 78.873 1.00 95.94 111 SER A N 1
ATOM 910 C CA . SER A 1 111 ? -43.551 9.672 78.764 1.00 95.94 111 SER A CA 1
ATOM 911 C C . SER A 1 111 ? -44.749 9.886 79.673 1.00 95.94 111 SER A C 1
ATOM 913 O O . SER A 1 111 ? -44.661 10.565 80.696 1.00 95.94 111 SER A O 1
ATOM 915 N N . LYS A 1 112 ? -45.881 9.294 79.292 1.00 96.50 112 LYS A N 1
ATOM 916 C CA . LYS A 1 112 ? -47.066 9.145 80.139 1.00 96.50 112 LYS A CA 1
ATOM 917 C C . LYS A 1 112 ? -47.380 7.660 80.234 1.00 96.50 112 LYS A C 1
ATOM 919 O O . LYS A 1 112 ? -47.584 7.020 79.208 1.00 96.50 112 LYS A O 1
ATOM 924 N N . ALA A 1 113 ? -47.407 7.122 81.442 1.00 95.00 113 ALA A N 1
ATOM 925 C CA . ALA A 1 113 ? -47.619 5.708 81.716 1.00 95.00 113 ALA A CA 1
ATOM 926 C C . ALA A 1 113 ? -48.688 5.537 82.796 1.00 95.00 113 ALA A C 1
ATOM 928 O O . ALA A 1 113 ? -48.810 6.372 83.689 1.00 95.00 113 ALA A O 1
ATOM 929 N N . PHE A 1 114 ? -49.431 4.437 82.757 1.00 94.19 114 PHE A N 1
ATOM 930 C CA . PHE A 1 114 ? -50.345 4.059 83.832 1.00 94.19 114 PHE A CA 1
ATOM 931 C C . PHE A 1 114 ? -49.773 2.871 84.604 1.00 94.19 114 PHE A C 1
ATOM 933 O O . PHE A 1 114 ? -49.354 1.895 83.987 1.00 94.19 114 PHE A O 1
ATOM 940 N N . TYR A 1 115 ? -49.749 2.938 85.933 1.00 93.75 115 TYR A N 1
ATOM 941 C CA . TYR A 1 115 ? -49.218 1.895 86.809 1.00 93.75 115 TYR A CA 1
ATOM 942 C C . TYR A 1 115 ? -50.326 1.221 87.627 1.00 93.75 115 TYR A C 1
ATOM 944 O O . TYR A 1 115 ? -51.265 1.866 88.088 1.00 93.75 115 TYR A O 1
ATOM 952 N N . LYS A 1 116 ? -50.186 -0.083 87.863 1.00 93.12 116 LYS A N 1
ATOM 953 C CA . LYS A 1 116 ? -50.991 -0.861 88.812 1.00 93.12 116 LYS A CA 1
ATOM 954 C C . LYS A 1 116 ? -50.062 -1.807 89.561 1.00 93.12 116 LYS A C 1
ATOM 956 O O . LYS A 1 116 ? -49.407 -2.635 88.927 1.00 93.12 116 LYS A O 1
ATOM 961 N N . GLN A 1 117 ? -49.982 -1.688 90.887 1.00 91.44 117 GLN A N 1
ATOM 962 C CA . GLN A 1 117 ? -49.052 -2.471 91.716 1.00 91.44 117 GLN A CA 1
ATOM 963 C C . GLN A 1 117 ? -47.604 -2.438 91.189 1.00 91.44 117 GLN A C 1
ATOM 965 O O . GLN A 1 117 ? -46.962 -3.475 91.020 1.00 91.44 117 GLN A O 1
ATOM 970 N N . ASN A 1 118 ? -47.097 -1.233 90.917 1.00 91.19 118 ASN A N 1
ATOM 971 C CA . ASN A 1 118 ? -45.740 -0.969 90.427 1.00 91.19 118 ASN A CA 1
ATOM 972 C C . ASN A 1 118 ? -45.413 -1.466 89.006 1.00 91.19 118 ASN A C 1
ATOM 974 O O . ASN A 1 118 ? -44.274 -1.315 88.573 1.00 91.19 118 ASN A O 1
ATOM 978 N N . LYS A 1 119 ? -46.386 -2.014 88.269 1.00 92.69 119 LYS A N 1
ATOM 979 C CA . LYS A 1 119 ? -46.214 -2.432 86.870 1.00 92.69 119 LYS A CA 1
ATOM 980 C C . LYS A 1 119 ? -46.989 -1.533 85.922 1.00 92.69 119 LYS A C 1
ATOM 982 O O . LYS A 1 119 ? -48.124 -1.164 86.227 1.00 92.69 119 LYS A O 1
ATOM 987 N N . MET A 1 120 ? -46.424 -1.225 84.760 1.00 92.94 120 MET A N 1
ATOM 988 C CA . MET A 1 120 ? -47.119 -0.497 83.700 1.00 92.94 120 MET A CA 1
ATOM 989 C C . MET A 1 120 ? -48.302 -1.330 83.188 1.00 92.94 120 MET A C 1
ATOM 991 O O . MET A 1 120 ? -48.133 -2.461 82.726 1.00 92.94 120 MET A O 1
ATOM 995 N N . ASN A 1 121 ? -49.510 -0.789 83.306 1.00 93.12 121 ASN A N 1
ATOM 996 C CA . ASN A 1 121 ? -50.763 -1.459 82.990 1.00 93.12 121 ASN A CA 1
ATOM 997 C C . ASN A 1 121 ? -51.808 -0.419 82.550 1.00 93.12 121 ASN A C 1
ATOM 999 O O . ASN A 1 121 ? -52.392 0.257 83.388 1.00 93.12 121 ASN A O 1
ATOM 1003 N N . GLY A 1 122 ? -52.018 -0.263 81.245 1.00 92.38 122 GLY A N 1
ATOM 1004 C CA . GLY A 1 122 ? -52.872 0.771 80.658 1.00 92.38 122 GLY A CA 1
ATOM 1005 C C . GLY A 1 122 ? -52.186 1.515 79.505 1.00 92.38 122 GLY A C 1
ATOM 1006 O O . GLY A 1 122 ? -51.187 1.027 78.973 1.00 92.38 122 GLY A O 1
ATOM 1007 N N . PRO A 1 123 ? -52.715 2.676 79.082 1.00 94.44 123 PRO A N 1
ATOM 1008 C CA . PRO A 1 123 ? -52.158 3.434 77.968 1.00 94.44 123 PRO A CA 1
ATOM 1009 C C . PRO A 1 123 ? -50.753 3.961 78.290 1.00 94.44 123 PRO A C 1
ATOM 1011 O O . PRO A 1 123 ? -50.465 4.374 79.418 1.00 94.44 123 PRO A O 1
ATOM 1014 N N . TYR A 1 124 ? -49.889 3.947 77.281 1.00 95.25 124 TYR A N 1
ATOM 1015 C CA . TYR A 1 124 ? -48.514 4.421 77.347 1.00 95.25 124 TYR A CA 1
ATOM 1016 C C . TYR A 1 124 ? -48.221 5.330 76.155 1.00 95.25 124 TYR A C 1
ATOM 1018 O O . TYR A 1 124 ? -48.547 4.989 75.021 1.00 95.25 124 TYR A O 1
ATOM 1026 N N . PHE A 1 125 ? -47.587 6.468 76.417 1.00 96.62 125 PHE A N 1
ATOM 1027 C CA . PHE A 1 125 ? -47.188 7.457 75.419 1.00 96.62 125 PHE A CA 1
ATOM 1028 C C . PHE A 1 125 ? -45.724 7.817 75.635 1.00 96.62 125 PHE A C 1
ATOM 1030 O O . PHE A 1 125 ? -45.312 8.049 76.774 1.00 96.62 125 PHE A O 1
ATOM 1037 N N . TYR A 1 126 ? -44.963 7.921 74.554 1.00 95.50 126 TYR A N 1
ATOM 1038 C CA . TYR A 1 126 ? -43.561 8.324 74.558 1.00 95.50 126 TYR A CA 1
ATOM 1039 C C . TYR A 1 126 ? -43.361 9.514 73.621 1.00 95.50 126 TYR A C 1
ATOM 1041 O O . TYR A 1 126 ? -43.871 9.519 72.499 1.00 95.50 126 TYR A O 1
ATOM 1049 N N . PHE A 1 127 ? -42.629 10.518 74.088 1.00 95.94 127 PHE A N 1
ATOM 1050 C CA . PHE A 1 127 ? -42.380 11.774 73.391 1.00 95.94 127 PHE A CA 1
ATOM 1051 C C . PHE A 1 127 ? -40.873 11.987 73.245 1.00 95.94 127 PHE A C 1
ATOM 1053 O O . PHE A 1 127 ? -40.102 11.598 74.116 1.00 95.94 127 PHE A O 1
ATOM 1060 N N . SER A 1 128 ? -40.440 12.626 72.162 1.00 93.50 128 SER A N 1
ATOM 1061 C CA . SER A 1 128 ? -39.044 13.019 71.963 1.00 93.50 128 SER A CA 1
ATOM 1062 C C . SER A 1 128 ? -38.643 14.216 72.836 1.00 93.50 128 SER A C 1
ATOM 1064 O O . SER A 1 128 ? -39.486 14.950 73.360 1.00 93.50 128 SER A O 1
ATOM 1066 N N . LYS A 1 129 ? -37.338 14.522 72.907 1.00 91.56 129 LYS A N 1
ATOM 1067 C CA . LYS A 1 129 ? -36.831 15.747 73.564 1.00 91.56 129 LYS A CA 1
ATOM 1068 C C . LYS A 1 129 ? -37.374 17.037 72.932 1.00 91.56 129 LYS A C 1
ATOM 1070 O O . LYS A 1 129 ? -37.403 18.084 73.592 1.00 91.56 129 LYS A O 1
ATOM 1075 N N . SER A 1 130 ? -37.805 16.987 71.667 1.00 90.06 130 SER A N 1
ATOM 1076 C CA . SER A 1 130 ? -38.472 18.100 70.982 1.00 90.06 130 SER A CA 1
ATOM 1077 C C . SER A 1 130 ? -39.953 18.257 71.375 1.00 90.06 130 SER A C 1
ATOM 1079 O O . SER A 1 130 ? -40.523 19.326 71.161 1.00 90.06 130 SER A O 1
ATOM 1081 N N . GLY A 1 131 ? -40.539 17.261 72.051 1.00 90.56 131 GLY A N 1
ATOM 1082 C CA . GLY A 1 131 ? -41.931 17.242 72.514 1.00 90.56 131 GLY A CA 1
ATOM 1083 C C . GLY A 1 131 ? -42.911 16.589 71.534 1.00 90.56 131 GLY A C 1
ATOM 1084 O O . GLY A 1 131 ? -44.118 16.679 71.745 1.00 90.56 131 GLY A O 1
ATOM 1085 N N . VAL A 1 132 ? -42.412 15.951 70.472 1.00 93.19 132 VAL A N 1
ATOM 1086 C CA . VAL A 1 132 ? -43.222 15.240 69.471 1.00 93.19 132 VAL A CA 1
ATOM 1087 C C . VAL A 1 132 ? -43.560 13.848 70.004 1.00 93.19 132 VAL A C 1
ATOM 1089 O O . VAL A 1 132 ? -42.681 13.168 70.526 1.00 93.19 132 VAL A O 1
ATOM 1092 N N . LEU A 1 133 ? -44.819 13.411 69.901 1.00 95.06 133 LEU A N 1
ATOM 1093 C CA . LEU A 1 133 ? -45.210 12.032 70.223 1.00 95.06 133 LEU A CA 1
ATOM 1094 C C . LEU A 1 133 ? -44.503 11.088 69.243 1.00 95.06 133 LEU A C 1
ATOM 1096 O O . LEU A 1 133 ? -44.683 11.240 68.043 1.00 95.06 133 LEU A O 1
ATOM 1100 N N . THR A 1 134 ? -43.715 10.131 69.732 1.00 95.38 134 THR A N 1
ATOM 1101 C CA . THR A 1 134 ? -42.941 9.189 68.900 1.00 95.38 134 THR A CA 1
ATOM 1102 C C . THR A 1 134 ? -43.457 7.760 68.995 1.00 95.38 134 THR A C 1
ATOM 1104 O O . THR A 1 134 ? -43.272 6.983 68.058 1.00 95.38 134 THR A O 1
ATOM 1107 N N . SER A 1 135 ? -44.150 7.394 70.078 1.00 95.44 135 SER A N 1
ATOM 1108 C CA . SER A 1 135 ? -44.927 6.153 70.114 1.00 95.44 135 SER A CA 1
ATOM 1109 C C . SER A 1 135 ? -46.062 6.176 71.132 1.00 95.44 135 SER A C 1
ATOM 1111 O O . SER A 1 135 ? -45.993 6.882 72.138 1.00 95.44 135 SER A O 1
ATOM 1113 N N . GLU A 1 136 ? -47.097 5.380 70.881 1.00 96.62 136 GLU A N 1
ATOM 1114 C CA . GLU A 1 136 ? -48.196 5.152 71.818 1.00 96.62 136 GLU A CA 1
ATOM 1115 C C . GLU A 1 136 ? -48.741 3.722 71.712 1.00 96.62 136 GLU A C 1
ATOM 1117 O O . GLU A 1 136 ? -48.667 3.093 70.655 1.00 96.62 136 GLU A O 1
ATOM 1122 N N . GLY A 1 137 ? -49.322 3.215 72.797 1.00 94.62 137 GLY A N 1
ATOM 1123 C CA . GLY A 1 137 ? -49.952 1.898 72.821 1.00 94.62 137 GLY A CA 1
ATOM 1124 C C . GLY A 1 137 ? -50.462 1.512 74.206 1.00 94.62 137 GLY A C 1
ATOM 1125 O O . GLY A 1 137 ? -50.674 2.369 75.064 1.00 94.62 137 GLY A O 1
ATOM 1126 N N . THR A 1 138 ? -50.686 0.215 74.430 1.00 94.06 138 THR A N 1
ATOM 1127 C CA . THR A 1 138 ? -51.196 -0.312 75.707 1.00 94.06 138 THR A CA 1
ATOM 1128 C C . THR A 1 138 ? -50.200 -1.271 76.349 1.00 94.06 138 THR A C 1
ATOM 1130 O O . THR A 1 138 ? -49.767 -2.246 75.741 1.00 94.06 138 THR A O 1
ATOM 1133 N N . MET A 1 139 ? -49.858 -1.025 77.609 1.00 92.69 139 MET A N 1
ATOM 1134 C CA . MET A 1 139 ? -49.021 -1.902 78.427 1.00 92.69 139 MET A CA 1
ATOM 1135 C C . MET A 1 139 ? -49.892 -2.830 79.277 1.00 92.69 139 MET A C 1
ATOM 1137 O O . MET A 1 139 ? -50.915 -2.414 79.817 1.00 92.69 139 MET A O 1
ATOM 1141 N N . LEU A 1 140 ? -49.469 -4.078 79.449 1.00 92.94 140 LEU A N 1
ATOM 1142 C CA . LEU A 1 140 ? -50.052 -5.045 80.373 1.00 92.94 140 LEU A CA 1
ATOM 1143 C C . LEU A 1 140 ? -48.926 -5.694 81.180 1.00 92.94 140 LEU A C 1
ATOM 1145 O O . LEU A 1 140 ? -48.206 -6.551 80.674 1.00 92.94 140 LEU A O 1
ATOM 1149 N N . ASN A 1 141 ? -48.793 -5.298 82.446 1.00 90.31 141 ASN A N 1
ATOM 1150 C CA . ASN A 1 141 ? -47.759 -5.780 83.367 1.00 90.31 141 ASN A CA 1
ATOM 1151 C C . ASN A 1 141 ? -46.335 -5.641 82.791 1.00 90.31 141 ASN A C 1
ATOM 1153 O O . ASN A 1 141 ? -45.618 -6.633 82.667 1.00 90.31 141 ASN A O 1
ATOM 1157 N N . ASP A 1 142 ? -45.955 -4.415 82.422 1.00 90.25 142 ASP A N 1
ATOM 1158 C CA . ASP A 1 142 ? -44.647 -4.044 81.843 1.00 90.25 142 ASP A CA 1
ATOM 1159 C C . ASP A 1 142 ? -44.367 -4.590 80.432 1.00 90.25 142 ASP A C 1
ATOM 1161 O O . ASP A 1 142 ? -43.293 -4.366 79.881 1.00 90.25 142 ASP A O 1
ATOM 1165 N N . SER A 1 143 ? -45.334 -5.272 79.817 1.00 91.62 143 SER A N 1
ATOM 1166 C CA . SER A 1 143 ? -45.233 -5.813 78.458 1.00 91.62 143 SER A CA 1
ATOM 1167 C C . SER A 1 143 ? -46.174 -5.085 77.507 1.00 91.62 143 SER A C 1
ATOM 1169 O O . SER A 1 143 ? -47.340 -4.881 77.840 1.00 91.62 143 SER A O 1
ATOM 1171 N N . SER A 1 144 ? -45.707 -4.729 76.309 1.00 92.06 144 SER A N 1
ATOM 1172 C CA . SER A 1 144 ? -46.585 -4.123 75.303 1.00 92.06 144 SER A CA 1
ATOM 1173 C C . SER A 1 144 ? -47.620 -5.135 74.791 1.00 92.06 144 SER A C 1
ATOM 1175 O O . SER A 1 144 ? -47.320 -6.328 74.659 1.00 92.06 144 SER A O 1
ATOM 1177 N N . THR A 1 145 ? -48.855 -4.686 74.563 1.00 92.56 145 THR A N 1
ATOM 1178 C CA . THR A 1 145 ? -49.954 -5.523 74.071 1.00 92.56 145 THR A CA 1
ATOM 1179 C C . THR A 1 145 ? -50.918 -4.727 73.191 1.00 92.56 145 THR A C 1
ATOM 1181 O O . THR A 1 145 ? -51.148 -3.537 73.412 1.00 92.56 145 THR A O 1
ATOM 1184 N N . GLY A 1 146 ? -51.551 -5.400 72.231 1.00 92.06 146 GLY A N 1
ATOM 1185 C CA . GLY A 1 146 ? -52.533 -4.779 71.342 1.00 92.06 146 GLY A CA 1
ATOM 1186 C C . GLY A 1 146 ? -51.877 -3.884 70.293 1.00 92.06 146 GLY A C 1
ATOM 1187 O O . GLY A 1 146 ? -50.748 -4.134 69.889 1.00 92.06 146 GLY A O 1
ATOM 1188 N N . VAL A 1 147 ? -52.597 -2.869 69.811 1.00 95.31 147 VAL A N 1
ATOM 1189 C CA . VAL A 1 147 ? -52.093 -1.982 68.753 1.00 95.31 147 VAL A CA 1
ATOM 1190 C C . VAL A 1 147 ? -51.137 -0.944 69.339 1.00 95.31 147 VAL A C 1
ATOM 1192 O O . VAL A 1 147 ? -51.486 -0.206 70.261 1.00 95.31 147 VAL A O 1
ATOM 1195 N N . TRP A 1 148 ? -49.949 -0.874 68.754 1.00 96.06 148 TRP A N 1
ATOM 1196 C CA . TRP A 1 148 ? -48.905 0.100 69.009 1.00 96.06 148 TRP A CA 1
ATOM 1197 C C . TRP A 1 148 ? -48.689 0.957 67.764 1.00 96.06 148 TRP A C 1
ATOM 1199 O O . TRP A 1 148 ? -48.718 0.461 66.635 1.00 96.06 148 TRP A O 1
ATOM 1209 N N . LYS A 1 149 ? -48.474 2.253 67.960 1.00 97.31 149 LYS A N 1
ATOM 1210 C CA . LYS A 1 149 ? -48.229 3.218 66.888 1.00 97.31 149 LYS A CA 1
ATOM 1211 C C . LYS A 1 149 ? -46.898 3.907 67.112 1.00 97.31 149 LYS A C 1
ATOM 1213 O O . LYS A 1 149 ? -46.559 4.249 68.243 1.00 97.31 149 LYS A O 1
ATOM 1218 N N . HIS A 1 150 ? -46.163 4.126 66.030 1.00 96.50 150 HIS A N 1
ATOM 1219 C CA . HIS A 1 150 ? -44.898 4.846 66.026 1.00 96.50 150 HIS A CA 1
ATOM 1220 C C . HIS A 1 150 ? -44.926 5.973 64.997 1.00 96.50 150 HIS A C 1
ATOM 1222 O O . HIS A 1 150 ? -45.372 5.796 63.858 1.00 96.50 150 HIS A O 1
ATOM 1228 N N . TYR A 1 151 ? -44.399 7.118 65.407 1.00 96.31 151 TYR A N 1
ATOM 1229 C CA . TYR A 1 151 ? -44.445 8.377 64.678 1.00 96.31 151 TYR A CA 1
ATOM 1230 C C . TYR A 1 151 ? -43.027 8.891 64.410 1.00 96.31 151 TYR A C 1
ATOM 1232 O O . TYR A 1 151 ? -42.109 8.639 65.196 1.00 96.31 151 TYR A O 1
ATOM 1240 N N . ARG A 1 152 ? -42.837 9.579 63.282 1.00 93.81 152 ARG A N 1
ATOM 1241 C CA . ARG A 1 152 ? -41.561 10.190 62.888 1.00 93.81 152 ARG A CA 1
ATOM 1242 C C . ARG A 1 152 ? -41.295 11.419 63.750 1.00 93.81 152 ARG A C 1
ATOM 1244 O O . ARG A 1 152 ? -42.206 12.203 64.002 1.00 93.81 152 ARG A O 1
ATOM 1251 N N . GLU A 1 153 ? -40.061 11.594 64.212 1.00 92.00 153 GLU A N 1
ATOM 1252 C CA . GLU A 1 153 ? -39.717 12.729 65.079 1.00 92.00 153 GLU A CA 1
ATOM 1253 C C . GLU A 1 153 ? -39.715 14.059 64.306 1.00 92.00 153 GLU A C 1
ATOM 1255 O O . GLU A 1 153 ? -39.981 15.106 64.896 1.00 92.00 153 GLU A O 1
ATOM 1260 N N . GLU A 1 154 ? -39.449 14.020 62.996 1.00 90.94 154 GLU A N 1
ATOM 1261 C CA . GLU A 1 154 ? -39.315 15.207 62.150 1.00 90.94 154 GLU A CA 1
ATOM 1262 C C . GLU A 1 154 ? -40.637 15.964 61.951 1.00 90.94 154 GLU A C 1
ATOM 1264 O O . GLU A 1 154 ? -40.642 17.195 61.965 1.00 90.94 154 GLU A O 1
ATOM 1269 N N . ASP A 1 155 ? -41.750 15.247 61.765 1.00 89.00 155 ASP A N 1
ATOM 1270 C CA . ASP A 1 155 ? -43.052 15.823 61.394 1.00 89.00 155 ASP A CA 1
ATOM 1271 C C . ASP A 1 155 ? -44.250 15.257 62.182 1.00 89.00 155 ASP A C 1
ATOM 1273 O O . ASP A 1 155 ? -45.377 15.726 62.014 1.00 89.00 155 ASP A O 1
ATOM 1277 N N . GLY A 1 156 ? -44.031 14.268 63.057 1.00 89.88 156 GLY A N 1
ATOM 1278 C CA . GLY A 1 156 ? -45.089 13.602 63.820 1.00 89.88 156 GLY A CA 1
ATOM 1279 C C . GLY A 1 156 ? -45.978 12.669 62.990 1.00 89.88 156 GLY A C 1
ATOM 1280 O O . GLY A 1 156 ? -47.011 12.218 63.487 1.00 89.88 156 GLY A O 1
ATOM 1281 N N . SER A 1 157 ? -45.620 12.368 61.738 1.00 92.94 157 SER A N 1
ATOM 1282 C CA . SER A 1 157 ? -46.393 11.463 60.881 1.00 92.94 157 SER A CA 1
ATOM 1283 C C . SER A 1 157 ? -46.277 10.006 61.347 1.00 92.94 157 SER A C 1
ATOM 1285 O O . SER A 1 157 ? -45.216 9.541 61.765 1.00 92.94 157 SER A O 1
ATOM 1287 N N . LEU A 1 158 ? -47.384 9.259 61.288 1.00 95.62 158 LEU A N 1
ATOM 1288 C CA . LEU A 1 158 ? -47.412 7.826 61.596 1.00 95.62 158 LEU A CA 1
ATOM 1289 C C . LEU A 1 158 ? -46.573 7.074 60.554 1.00 95.62 158 LEU A C 1
ATOM 1291 O O . LEU A 1 158 ? -46.840 7.212 59.364 1.00 95.62 158 LEU A O 1
ATOM 1295 N N . TYR A 1 159 ? -45.600 6.259 60.975 1.00 96.31 159 TYR A N 1
ATOM 1296 C CA . TYR A 1 159 ? -44.823 5.411 60.054 1.00 96.31 159 TYR A CA 1
ATOM 1297 C C . TYR A 1 159 ? -44.993 3.913 60.299 1.00 96.31 159 TYR A C 1
ATOM 1299 O O . TYR A 1 159 ? -44.668 3.128 59.408 1.00 96.31 159 TYR A O 1
ATOM 1307 N N . LEU A 1 160 ? -45.500 3.513 61.468 1.00 97.06 160 LEU A N 1
ATOM 1308 C CA . LEU A 1 160 ? -45.769 2.119 61.809 1.00 97.06 160 LEU A CA 1
ATOM 1309 C C . LEU A 1 160 ? -46.972 2.017 62.750 1.00 97.06 160 LEU A C 1
ATOM 1311 O O . LEU A 1 160 ? -46.996 2.640 63.805 1.00 97.06 160 LEU A O 1
ATOM 1315 N N . GLU A 1 161 ? -47.935 1.183 62.382 1.00 97.75 161 GLU A N 1
ATOM 1316 C CA . GLU A 1 161 ? -49.010 0.692 63.246 1.00 97.75 161 GLU A CA 1
ATOM 1317 C C . GLU A 1 161 ? -48.917 -0.835 63.303 1.00 97.75 161 GLU A C 1
ATOM 1319 O O . GLU A 1 161 ? -48.960 -1.494 62.260 1.00 97.75 161 GLU A O 1
ATOM 1324 N N . CYS A 1 162 ? -48.754 -1.412 64.491 1.00 96.44 162 CYS A N 1
ATOM 1325 C CA . CYS A 1 162 ? -48.511 -2.842 64.642 1.00 96.44 162 CYS A CA 1
ATOM 1326 C C . CYS A 1 162 ? -49.170 -3.445 65.884 1.00 96.44 162 CYS A C 1
ATOM 1328 O O . CYS A 1 162 ? -49.333 -2.788 66.901 1.00 96.44 162 CYS A O 1
ATOM 1330 N N . GLU A 1 163 ? -49.551 -4.715 65.812 1.00 96.06 163 GLU A N 1
ATOM 1331 C CA . GLU A 1 163 ? -50.001 -5.489 66.967 1.00 96.06 163 GLU A CA 1
ATOM 1332 C C . GLU A 1 163 ? -48.795 -6.081 67.701 1.00 96.06 163 GLU A C 1
ATOM 1334 O O . GLU A 1 163 ? -47.934 -6.718 67.087 1.00 96.06 163 GLU A O 1
ATOM 1339 N N . THR A 1 164 ? -48.725 -5.894 69.016 1.00 93.81 164 THR A N 1
ATOM 1340 C CA . THR A 1 164 ? -47.602 -6.345 69.838 1.00 93.81 164 THR A CA 1
ATOM 1341 C C . THR A 1 164 ? -48.014 -7.376 70.886 1.00 93.81 164 THR A C 1
ATOM 1343 O O . THR A 1 164 ? -49.150 -7.422 71.367 1.00 93.81 164 THR A O 1
ATOM 1346 N N . LYS A 1 165 ? -47.052 -8.233 71.243 1.00 90.75 165 LYS A N 1
ATOM 1347 C CA . LYS A 1 165 ? -47.125 -9.177 72.364 1.00 90.75 165 LYS A CA 1
ATOM 1348 C C . LYS A 1 165 ? -45.756 -9.237 73.044 1.00 90.75 165 LYS A C 1
ATOM 1350 O O . LYS A 1 165 ? -44.844 -9.914 72.567 1.00 90.75 165 LYS A O 1
ATOM 1355 N N . GLY A 1 166 ? -45.599 -8.533 74.163 1.00 88.06 166 GLY A N 1
ATOM 1356 C CA . GLY A 1 166 ? -44.300 -8.375 74.827 1.00 88.06 166 GLY A CA 1
ATOM 1357 C C . GLY A 1 166 ? -43.423 -7.361 74.097 1.00 88.06 166 GLY A C 1
ATOM 1358 O O . GLY A 1 166 ? -43.904 -6.300 73.732 1.00 88.06 166 GLY A O 1
ATOM 1359 N N . SER A 1 167 ? -42.148 -7.665 73.864 1.00 83.00 167 SER A N 1
ATOM 1360 C CA . SER A 1 167 ? -41.233 -6.787 73.106 1.00 83.00 167 SER A CA 1
ATOM 1361 C C . SER A 1 167 ? -41.241 -7.054 71.593 1.00 83.00 167 SER A C 1
ATOM 1363 O O . SER A 1 167 ? -40.338 -6.617 70.882 1.00 83.00 167 SER A O 1
ATOM 1365 N N . PHE A 1 168 ? -42.219 -7.819 71.102 1.00 90.94 168 PHE A N 1
ATOM 1366 C CA . PHE A 1 168 ? -42.279 -8.285 69.720 1.00 90.94 168 PHE A CA 1
ATOM 1367 C C . PHE A 1 168 ? -43.575 -7.846 69.043 1.00 90.94 168 PHE A C 1
ATOM 1369 O O . PHE A 1 168 ? -44.651 -7.895 69.643 1.00 90.94 168 PHE A O 1
ATOM 1376 N N . ILE A 1 169 ? -43.474 -7.520 67.760 1.00 93.50 169 ILE A N 1
ATOM 1377 C CA . ILE A 1 169 ? -44.604 -7.436 66.847 1.00 93.50 169 ILE A CA 1
ATOM 1378 C C . ILE A 1 169 ? -45.124 -8.862 66.613 1.00 93.50 169 ILE A C 1
ATOM 1380 O O . ILE A 1 169 ? -44.386 -9.768 66.201 1.00 93.50 169 ILE A O 1
ATOM 1384 N N . HIS A 1 170 ? -46.396 -9.073 66.933 1.00 94.06 170 HIS A N 1
ATOM 1385 C CA . HIS A 1 170 ? -47.088 -10.351 66.840 1.00 94.06 170 HIS A CA 1
ATOM 1386 C C . HIS A 1 170 ? -48.553 -10.099 66.472 1.00 94.06 170 HIS A C 1
ATOM 1388 O O . HIS A 1 170 ? -49.397 -9.907 67.344 1.00 94.06 170 HIS A O 1
ATOM 1394 N N . GLY A 1 171 ? -48.833 -10.108 65.173 1.00 93.81 171 GLY A N 1
ATOM 1395 C CA . GLY A 1 171 ? -50.127 -9.773 64.595 1.00 93.81 171 GLY A CA 1
ATOM 1396 C C . GLY A 1 171 ? -49.975 -8.901 63.350 1.00 93.81 171 GLY A C 1
ATOM 1397 O O . GLY A 1 171 ? -48.959 -8.975 62.650 1.00 93.81 171 GLY A O 1
ATOM 1398 N N . LYS A 1 172 ? -50.993 -8.101 63.034 1.00 96.88 172 LYS A N 1
ATOM 1399 C CA . LYS A 1 172 ? -50.962 -7.208 61.865 1.00 96.88 172 LYS A CA 1
ATOM 1400 C C . LYS A 1 172 ? -49.948 -6.078 62.058 1.00 96.88 172 LYS A C 1
ATOM 1402 O O . LYS A 1 172 ? -49.902 -5.462 63.115 1.00 96.88 172 LYS A O 1
ATOM 1407 N N . ALA A 1 173 ? -49.177 -5.767 61.020 1.00 97.12 173 ALA A N 1
ATOM 1408 C CA . ALA A 1 173 ? -48.278 -4.621 60.996 1.00 97.12 173 ALA A CA 1
ATOM 1409 C C . ALA A 1 173 ? -48.393 -3.866 59.667 1.00 97.12 173 ALA A C 1
ATOM 1411 O O . ALA A 1 173 ? -48.485 -4.474 58.598 1.00 97.12 173 ALA A O 1
ATOM 1412 N N . THR A 1 174 ? -48.431 -2.538 59.746 1.00 97.88 174 THR A N 1
ATOM 1413 C CA . THR A 1 174 ? -48.638 -1.626 58.618 1.00 97.88 174 THR A CA 1
ATOM 1414 C C . THR A 1 174 ? -47.646 -0.476 58.711 1.00 97.88 174 THR A C 1
ATOM 1416 O O . THR A 1 174 ? -47.649 0.265 59.690 1.00 97.88 174 THR A O 1
ATOM 1419 N N . TRP A 1 175 ? -46.814 -0.320 57.685 1.00 97.56 175 TRP A N 1
ATOM 1420 C CA . TRP A 1 175 ? -45.891 0.801 57.544 1.00 97.56 175 TRP A CA 1
ATOM 1421 C C . TRP A 1 175 ? -46.485 1.844 56.611 1.00 97.56 175 TRP A C 1
ATOM 1423 O O . TRP A 1 175 ? -47.208 1.499 55.673 1.00 97.56 175 TRP A O 1
ATOM 1433 N N . TYR A 1 176 ? -46.127 3.105 56.827 1.00 97.19 176 TYR A N 1
ATOM 1434 C CA . TYR A 1 176 ? -46.628 4.240 56.057 1.00 97.19 176 TYR A CA 1
ATOM 1435 C C . TYR A 1 176 ? -45.483 5.079 55.473 1.00 97.19 176 TYR A C 1
ATOM 1437 O O . TYR A 1 176 ? -44.436 5.289 56.101 1.00 97.19 176 TYR A O 1
ATOM 1445 N N . HIS A 1 177 ? -45.705 5.568 54.255 1.00 94.50 177 HIS A N 1
ATOM 1446 C CA . HIS A 1 177 ? -44.877 6.580 53.601 1.00 94.50 177 HIS A CA 1
ATOM 1447 C C . HIS A 1 177 ? -45.010 7.930 54.331 1.00 94.50 177 HIS A C 1
ATOM 1449 O O . HIS A 1 177 ? -46.008 8.143 55.022 1.00 94.50 177 HIS A O 1
ATOM 1455 N N . PRO A 1 178 ? -44.064 8.877 54.169 1.00 92.62 178 PRO A N 1
ATOM 1456 C CA . PRO A 1 178 ? -44.166 10.213 54.777 1.00 92.62 178 PRO A CA 1
ATOM 1457 C C . PRO A 1 178 ? -45.455 10.972 54.415 1.00 92.62 178 PRO A C 1
ATOM 1459 O O . PRO A 1 178 ? -45.947 11.781 55.190 1.00 92.62 178 PRO A O 1
ATOM 1462 N N . ASN A 1 179 ? -46.054 10.672 53.258 1.00 92.38 179 ASN A N 1
ATOM 1463 C CA . ASN A 1 179 ? -47.326 11.255 52.822 1.00 92.38 179 ASN A CA 1
ATOM 1464 C C . ASN A 1 179 ? -48.578 10.639 53.495 1.00 92.38 179 ASN A C 1
ATOM 1466 O O . ASN A 1 179 ? -49.702 10.978 53.123 1.00 92.38 179 ASN A O 1
ATOM 1470 N N . GLY A 1 180 ? -48.401 9.705 54.437 1.00 92.00 180 GLY A N 1
ATOM 1471 C CA . GLY A 1 180 ? -49.476 9.036 55.173 1.00 92.00 180 GLY A CA 1
ATOM 1472 C C . GLY A 1 180 ? -50.156 7.876 54.438 1.00 92.00 180 GLY A C 1
ATOM 1473 O O . GLY A 1 180 ? -51.026 7.222 55.013 1.00 92.00 180 GLY A O 1
ATOM 1474 N N . LYS A 1 181 ? -49.783 7.570 53.188 1.00 95.25 181 LYS A N 1
ATOM 1475 C CA . LYS A 1 181 ? -50.274 6.378 52.476 1.00 95.25 181 LYS A CA 1
ATOM 1476 C C . LYS A 1 181 ? -49.526 5.129 52.938 1.00 95.25 181 LYS A C 1
ATOM 1478 O O . LYS A 1 181 ? -48.366 5.193 53.338 1.00 95.25 181 LYS A O 1
ATOM 1483 N N . MET A 1 182 ? -50.187 3.974 52.879 1.00 95.69 182 MET A N 1
ATOM 1484 C CA . MET A 1 182 ? -49.568 2.695 53.243 1.00 95.69 182 MET A CA 1
ATOM 1485 C C . MET A 1 182 ? -48.349 2.420 52.356 1.00 95.69 182 MET A C 1
ATOM 1487 O O . MET A 1 182 ? -48.446 2.523 51.140 1.00 95.69 182 MET A O 1
ATOM 1491 N N . ALA A 1 183 ? -47.232 2.032 52.964 1.00 96.94 183 ALA A N 1
ATOM 1492 C CA . ALA A 1 183 ? -46.022 1.568 52.290 1.00 96.94 183 ALA A CA 1
ATOM 1493 C C . ALA A 1 183 ? -45.973 0.040 52.226 1.00 96.94 183 ALA A C 1
ATOM 1495 O O . ALA A 1 183 ? -45.620 -0.542 51.198 1.00 96.94 183 ALA A O 1
ATOM 1496 N N . SER A 1 184 ? -46.370 -0.626 53.311 1.00 97.50 184 SER A N 1
ATOM 1497 C CA . SER A 1 184 ? -46.497 -2.080 53.353 1.00 97.50 184 SER A CA 1
ATOM 1498 C C . SER A 1 184 ? -47.456 -2.536 54.447 1.00 97.50 184 SER A C 1
ATOM 1500 O O . SER A 1 184 ? -47.678 -1.833 55.430 1.00 97.50 184 SER A O 1
ATOM 1502 N N . THR A 1 185 ? -48.051 -3.714 54.281 1.00 97.88 185 THR A N 1
ATOM 1503 C CA . THR A 1 185 ? -48.893 -4.330 55.312 1.00 97.88 185 THR A CA 1
ATOM 1504 C C . THR A 1 185 ? -48.860 -5.850 55.215 1.00 97.88 185 THR A C 1
ATOM 1506 O O . THR A 1 185 ? -48.793 -6.408 54.115 1.00 97.88 185 THR A O 1
ATOM 1509 N N . GLY A 1 186 ? -48.929 -6.516 56.363 1.00 97.00 186 GLY A N 1
ATOM 1510 C CA . GLY A 1 186 ? -48.985 -7.969 56.466 1.00 97.00 186 GLY A CA 1
ATOM 1511 C C . GLY A 1 186 ? -49.013 -8.432 57.919 1.00 97.00 186 GLY A C 1
ATOM 1512 O O . GLY A 1 186 ? -49.209 -7.634 58.837 1.00 97.00 186 GLY A O 1
ATOM 1513 N N . ILE A 1 187 ? -48.835 -9.734 58.128 1.00 96.50 187 ILE A N 1
ATOM 1514 C CA . ILE A 1 187 ? -48.762 -10.327 59.468 1.00 96.50 187 ILE A CA 1
ATOM 1515 C C . ILE A 1 187 ? -47.298 -10.544 59.847 1.00 96.50 187 ILE A C 1
ATOM 1517 O O . ILE A 1 187 ? -46.506 -11.034 59.038 1.00 96.50 187 ILE A O 1
ATOM 1521 N N . GLN A 1 188 ? -46.934 -10.216 61.084 1.00 96.19 188 GLN A N 1
ATOM 1522 C CA . GLN A 1 188 ? -45.687 -10.659 61.699 1.00 96.19 188 GLN A CA 1
ATOM 1523 C C . GLN A 1 188 ? -45.969 -11.600 62.866 1.00 96.19 188 GLN A C 1
ATOM 1525 O O . GLN A 1 188 ? -46.921 -11.418 63.619 1.00 96.19 188 GLN A O 1
ATOM 1530 N N . GLN A 1 189 ? -45.115 -12.599 63.045 1.00 94.38 189 GLN A N 1
ATOM 1531 C CA . GLN A 1 189 ? -45.067 -13.405 64.258 1.00 94.38 189 GLN A CA 1
ATOM 1532 C C . GLN A 1 189 ? -43.659 -13.307 64.828 1.00 94.38 189 GLN A C 1
ATOM 1534 O O . GLN A 1 189 ? -42.703 -13.748 64.193 1.00 94.38 189 GLN A O 1
ATOM 1539 N N . TRP A 1 190 ? -43.542 -12.729 66.025 1.00 92.06 190 TRP A N 1
ATOM 1540 C CA . TRP A 1 190 ? -42.261 -12.558 66.718 1.00 92.06 190 TRP A CA 1
ATOM 1541 C C . TRP A 1 190 ? -41.243 -11.764 65.881 1.00 92.06 190 TRP A C 1
ATOM 1543 O O . TRP A 1 190 ? -40.118 -12.213 65.673 1.00 92.06 190 TRP A O 1
ATOM 1553 N N . ASN A 1 191 ? -41.661 -10.596 65.377 1.00 92.62 191 ASN A N 1
ATOM 1554 C CA . ASN A 1 191 ? -40.907 -9.702 64.480 1.00 92.62 191 ASN A CA 1
ATOM 1555 C C . ASN A 1 191 ? -40.588 -10.255 63.079 1.00 92.62 191 ASN A C 1
ATOM 1557 O O . ASN A 1 191 ? -39.985 -9.537 62.285 1.00 92.62 191 ASN A O 1
ATOM 1561 N N . LYS A 1 192 ? -41.001 -11.484 62.745 1.00 94.62 192 LYS A N 1
ATOM 1562 C CA . LYS A 1 192 ? -40.777 -12.076 61.418 1.00 94.62 192 LYS A CA 1
ATOM 1563 C C . LYS A 1 192 ? -42.032 -12.041 60.566 1.00 94.62 192 LYS A C 1
ATOM 1565 O O . LYS A 1 192 ? -43.112 -12.382 61.052 1.00 94.62 192 LYS A O 1
ATOM 1570 N N . ARG A 1 193 ? -41.906 -11.681 59.291 1.00 96.00 193 ARG A N 1
ATOM 1571 C CA . ARG A 1 193 ? -43.010 -11.661 58.319 1.00 96.00 193 ARG A CA 1
ATOM 1572 C C . ARG A 1 193 ? -43.576 -13.062 58.098 1.00 96.00 193 ARG A C 1
ATOM 1574 O O . ARG A 1 193 ? -42.826 -14.026 57.926 1.00 96.00 193 ARG A O 1
ATOM 1581 N N . GLN A 1 194 ? -44.903 -13.145 58.087 1.00 96.50 194 GLN A N 1
ATOM 1582 C CA . GLN A 1 194 ? -45.687 -14.350 57.838 1.00 96.50 194 GLN A CA 1
ATOM 1583 C C . GLN A 1 194 ? -46.858 -14.059 56.898 1.00 96.50 194 GLN A C 1
ATOM 1585 O O . GLN A 1 194 ? -47.472 -12.991 56.956 1.00 96.50 194 GLN A O 1
ATOM 1590 N N . GLY A 1 195 ? -47.217 -15.048 56.085 1.00 94.88 195 GLY A N 1
ATOM 1591 C CA . GLY A 1 195 ? -48.375 -14.989 55.202 1.00 94.88 195 GLY A CA 1
ATOM 1592 C C . GLY A 1 195 ? -48.250 -13.904 54.136 1.00 94.88 195 GLY A C 1
ATOM 1593 O O . GLY A 1 195 ? -47.154 -13.544 53.716 1.00 94.88 195 GLY A O 1
ATOM 1594 N N . LEU A 1 196 ? -49.389 -13.401 53.667 1.00 96.06 196 LEU A N 1
ATOM 1595 C CA . LEU A 1 196 ? -49.439 -12.447 52.566 1.00 96.06 196 LEU A CA 1
ATOM 1596 C C . LEU A 1 196 ? -49.031 -11.041 53.020 1.00 96.06 196 LEU A C 1
ATOM 1598 O O . LEU A 1 196 ? -49.571 -10.495 53.983 1.00 96.06 196 LEU A O 1
ATOM 1602 N N . TRP A 1 197 ? -48.111 -10.450 52.270 1.00 97.50 197 TRP A N 1
ATOM 1603 C CA . TRP A 1 197 ? -47.645 -9.081 52.402 1.00 97.50 197 TRP A CA 1
ATOM 1604 C C . TRP A 1 197 ? -47.921 -8.312 51.123 1.00 97.50 197 TRP A C 1
ATOM 1606 O O . TRP A 1 197 ? -47.734 -8.820 50.015 1.00 97.50 197 TRP A O 1
ATOM 1616 N N . LYS A 1 198 ? -48.358 -7.067 51.289 1.00 97.88 198 LYS A N 1
ATOM 1617 C CA . LYS A 1 198 ? -48.540 -6.116 50.194 1.00 97.88 198 LYS A CA 1
ATOM 1618 C C . LYS A 1 198 ? -47.609 -4.939 50.406 1.00 97.88 198 LYS A C 1
ATOM 1620 O O . LYS A 1 198 ? -47.537 -4.415 51.515 1.00 97.88 198 LYS A O 1
ATOM 1625 N N . PHE A 1 199 ? -46.947 -4.522 49.340 1.00 97.44 199 PHE A N 1
ATOM 1626 C CA . PHE A 1 199 ? -46.113 -3.329 49.280 1.00 97.44 199 PHE A CA 1
ATOM 1627 C C . PHE A 1 199 ? -46.711 -2.372 48.260 1.00 97.44 199 PHE A C 1
ATOM 1629 O O . PHE A 1 199 ? -47.243 -2.815 47.240 1.00 97.44 199 PHE A O 1
ATOM 1636 N N . TYR A 1 200 ? -46.606 -1.075 48.517 1.00 97.50 200 TYR A N 1
ATOM 1637 C CA . TYR A 1 200 ? -47.230 -0.037 47.703 1.00 97.50 200 TYR A CA 1
ATOM 1638 C C . TYR A 1 200 ? -46.217 1.041 47.310 1.00 97.50 200 TYR A C 1
ATOM 1640 O O . TYR A 1 200 ? -45.281 1.342 48.058 1.00 97.50 200 TYR A O 1
ATOM 1648 N N . TYR A 1 201 ? -46.424 1.636 46.140 1.00 95.56 201 TYR A N 1
ATOM 1649 C CA . TYR A 1 201 ? -45.759 2.871 45.728 1.00 95.56 201 TYR A CA 1
ATOM 1650 C C . TYR A 1 201 ? -46.241 4.061 46.574 1.00 95.56 201 TYR A C 1
ATOM 1652 O O . TYR A 1 201 ? -47.253 3.970 47.272 1.00 95.56 201 TYR A O 1
ATOM 1660 N N . GLU A 1 202 ? -45.531 5.192 46.520 1.00 94.06 202 GLU A N 1
ATOM 1661 C CA . GLU A 1 202 ? -45.917 6.402 47.266 1.00 94.06 202 GLU A CA 1
ATOM 1662 C C . GLU A 1 202 ? -47.295 6.943 46.858 1.00 94.06 202 GLU A C 1
ATOM 1664 O O . GLU A 1 202 ? -47.972 7.582 47.662 1.00 94.06 202 GLU A O 1
ATOM 1669 N N . ASP A 1 203 ? -47.756 6.665 45.638 1.00 92.56 203 ASP A N 1
ATOM 1670 C CA . ASP A 1 203 ? -49.089 7.040 45.163 1.00 92.56 203 ASP A CA 1
ATOM 1671 C C . ASP A 1 203 ? -50.216 6.141 45.721 1.00 92.56 203 ASP A C 1
ATOM 1673 O O . ASP A 1 203 ? -51.392 6.511 45.631 1.00 92.56 203 ASP A O 1
ATOM 1677 N N . GLY A 1 204 ? -49.869 5.030 46.381 1.00 92.69 204 GLY A N 1
ATOM 1678 C CA . GLY A 1 204 ? -50.783 4.047 46.961 1.00 92.69 204 GLY A CA 1
ATOM 1679 C C . GLY A 1 204 ? -51.131 2.870 46.043 1.00 92.69 204 GLY A C 1
ATOM 1680 O O . GLY A 1 204 ? -51.863 1.974 46.474 1.00 92.69 204 GLY A O 1
ATOM 1681 N N . LYS A 1 205 ? -50.624 2.822 44.803 1.00 94.75 205 LYS A N 1
ATOM 1682 C CA . LYS A 1 205 ? -50.792 1.651 43.931 1.00 94.75 205 LYS A CA 1
ATOM 1683 C C . LYS A 1 205 ? -49.974 0.475 44.452 1.00 94.75 205 LYS A C 1
ATOM 1685 O O . LYS A 1 205 ? -48.920 0.640 45.064 1.00 94.75 205 LYS A O 1
ATOM 1690 N N . THR A 1 206 ? -50.470 -0.739 44.219 1.00 95.75 206 THR A N 1
ATOM 1691 C CA . THR A 1 206 ? -49.760 -1.958 44.630 1.00 95.75 206 THR A CA 1
ATOM 1692 C C . THR A 1 206 ? -48.470 -2.077 43.829 1.00 95.75 206 THR A C 1
ATOM 1694 O O . THR A 1 206 ? -48.511 -2.033 42.609 1.00 95.75 206 THR A O 1
ATOM 1697 N N . LYS A 1 207 ? -47.346 -2.247 44.524 1.00 96.88 207 LYS A N 1
ATOM 1698 C CA . LYS A 1 207 ? -46.028 -2.521 43.948 1.00 96.88 207 LYS A CA 1
ATOM 1699 C C . LYS A 1 207 ? -45.767 -4.018 43.911 1.00 96.88 207 LYS A C 1
ATOM 1701 O O . LYS A 1 207 ? -45.405 -4.566 42.878 1.00 96.88 207 LYS A O 1
ATOM 1706 N N . THR A 1 208 ? -45.996 -4.703 45.030 1.00 97.19 208 THR A N 1
ATOM 1707 C CA . THR A 1 208 ? -45.686 -6.131 45.150 1.00 97.19 208 THR A CA 1
ATOM 1708 C C . THR A 1 208 ? -46.682 -6.832 46.063 1.00 97.19 208 THR A C 1
ATOM 1710 O O . THR A 1 208 ? -47.096 -6.278 47.084 1.00 97.19 208 THR A O 1
ATOM 1713 N N . ILE A 1 209 ? -47.045 -8.063 45.711 1.00 97.12 209 ILE A N 1
ATOM 1714 C CA . ILE A 1 209 ? -47.763 -9.002 46.575 1.00 97.12 209 ILE A CA 1
ATOM 1715 C C . ILE A 1 209 ? -46.880 -10.237 46.735 1.00 97.12 209 ILE A C 1
ATOM 1717 O O . ILE A 1 209 ? -46.524 -10.870 45.743 1.00 97.12 209 ILE A O 1
ATOM 1721 N N . SER A 1 210 ? -46.546 -10.588 47.972 1.00 96.31 210 SER A N 1
ATOM 1722 C CA . SER A 1 210 ? -45.624 -11.687 48.279 1.00 96.31 210 SER A CA 1
ATOM 1723 C C . SER A 1 210 ? -46.132 -12.481 49.472 1.00 96.31 210 SER A C 1
ATOM 1725 O O . SER A 1 210 ? -46.789 -11.928 50.352 1.00 96.31 210 SER A O 1
ATOM 1727 N N . THR A 1 211 ? -45.822 -13.771 49.532 1.00 96.50 211 THR A N 1
ATOM 1728 C CA . THR A 1 211 ? -46.124 -14.608 50.703 1.00 96.50 211 THR A CA 1
ATOM 1729 C C . THR A 1 211 ? -44.834 -14.910 51.447 1.00 96.50 211 THR A C 1
ATOM 1731 O O . THR A 1 211 ? -43.877 -15.348 50.822 1.00 96.50 211 THR A O 1
ATOM 1734 N N . TYR A 1 212 ? -44.797 -14.681 52.758 1.00 96.31 212 TYR A N 1
ATOM 1735 C CA . TYR A 1 212 ? -43.625 -14.897 53.601 1.00 96.31 212 TYR A CA 1
ATOM 1736 C C . TYR A 1 212 ? -43.819 -16.052 54.582 1.00 96.31 212 TYR A C 1
ATOM 1738 O O . TYR A 1 212 ? -44.907 -16.251 55.129 1.00 96.31 212 TYR A O 1
ATOM 1746 N N . LYS A 1 213 ? -42.727 -16.760 54.868 1.00 95.56 213 LYS A N 1
ATOM 1747 C CA . LYS A 1 213 ? -42.596 -17.689 55.989 1.00 95.56 213 LYS A CA 1
ATOM 1748 C C . LYS A 1 213 ? -41.280 -17.401 56.705 1.00 95.56 213 LYS A C 1
ATOM 1750 O O . LYS A 1 213 ? -40.214 -17.660 56.159 1.00 95.56 213 LYS A O 1
ATOM 1755 N N . ASN A 1 214 ? -41.347 -16.889 57.933 1.00 92.62 214 ASN A N 1
ATOM 1756 C CA . ASN A 1 214 ? -40.167 -16.500 58.720 1.00 92.62 214 ASN A CA 1
ATOM 1757 C C . ASN A 1 214 ? -39.212 -15.550 57.960 1.00 92.62 214 ASN A C 1
ATOM 1759 O O . ASN A 1 214 ? -38.012 -15.802 57.923 1.00 92.62 214 ASN A O 1
ATOM 1763 N N . ASP A 1 215 ? -39.754 -14.479 57.372 1.00 94.19 215 ASP A N 1
ATOM 1764 C CA . ASP A 1 215 ? -39.048 -13.475 56.546 1.00 94.19 215 ASP A CA 1
ATOM 1765 C C . ASP A 1 215 ? -38.573 -13.896 55.152 1.00 94.19 215 ASP A C 1
ATOM 1767 O O . ASP A 1 215 ? -38.243 -12.999 54.371 1.00 94.19 215 ASP A O 1
ATOM 1771 N N . LEU A 1 216 ? -38.632 -15.185 54.811 1.00 94.00 216 LEU A N 1
ATOM 1772 C CA . LEU A 1 216 ? -38.311 -15.707 53.477 1.00 94.00 216 LEU A CA 1
ATOM 1773 C C . LEU A 1 216 ? -39.565 -15.739 52.597 1.00 94.00 216 LEU A C 1
ATOM 1775 O O . LEU A 1 216 ? -40.640 -16.112 53.079 1.00 94.00 216 LEU A O 1
ATOM 1779 N N . ASN A 1 217 ? -39.459 -15.379 51.317 1.00 94.00 217 ASN A N 1
ATOM 1780 C CA . ASN A 1 217 ? -40.562 -15.534 50.370 1.00 94.00 217 ASN A CA 1
ATOM 1781 C C . ASN A 1 217 ? -40.869 -17.026 50.182 1.00 94.00 217 ASN A C 1
ATOM 1783 O O . ASN A 1 217 ? -40.023 -17.812 49.760 1.00 94.00 217 ASN A O 1
ATOM 1787 N N . ASN A 1 218 ? -42.095 -17.424 50.489 1.00 95.12 218 ASN A N 1
ATOM 1788 C CA . ASN A 1 218 ? -42.550 -18.803 50.437 1.00 95.12 218 ASN A CA 1
ATOM 1789 C C . ASN A 1 218 ? -44.034 -18.817 50.035 1.00 95.12 218 ASN A C 1
ATOM 1791 O O . ASN A 1 218 ? -44.928 -18.673 50.871 1.00 95.12 218 ASN A O 1
ATOM 1795 N N . GLY A 1 219 ? -44.284 -18.913 48.729 1.00 94.25 219 GLY A N 1
ATOM 1796 C CA . GLY A 1 219 ? -45.609 -18.891 48.117 1.00 94.25 219 GLY A CA 1
ATOM 1797 C C . GLY A 1 219 ? -45.723 -17.922 46.931 1.00 94.25 219 GLY A C 1
ATOM 1798 O O . GLY A 1 219 ? -44.709 -17.559 46.329 1.00 94.25 219 GLY A O 1
ATOM 1799 N N . PRO A 1 220 ? -46.955 -17.520 46.566 1.00 96.06 220 PRO A N 1
ATOM 1800 C CA . PRO A 1 220 ? -47.223 -16.651 45.420 1.00 96.06 220 PRO A CA 1
ATOM 1801 C C . PRO A 1 220 ? -46.504 -15.294 45.473 1.00 96.06 220 PRO A C 1
ATOM 1803 O O . PRO A 1 220 ? -46.402 -14.673 46.536 1.00 96.06 220 PRO A O 1
ATOM 1806 N N . TRP A 1 221 ? -46.078 -14.833 44.296 1.00 96.75 221 TRP A N 1
ATOM 1807 C CA . TRP A 1 221 ? -45.420 -13.556 44.025 1.00 96.75 221 TRP A CA 1
ATOM 1808 C C . TRP A 1 221 ? -46.094 -12.838 42.851 1.00 96.75 221 TRP A C 1
ATOM 1810 O O . TRP A 1 221 ? -46.408 -13.454 41.828 1.00 96.75 221 TRP A O 1
ATOM 1820 N N . ALA A 1 222 ? -46.273 -11.528 42.982 1.00 97.25 222 ALA A N 1
ATOM 1821 C CA . ALA A 1 222 ? -46.658 -10.643 41.893 1.00 97.25 222 ALA A CA 1
ATOM 1822 C C . ALA A 1 222 ? -45.964 -9.285 42.039 1.00 97.25 222 ALA A C 1
ATOM 1824 O O . ALA A 1 222 ? -46.008 -8.687 43.117 1.00 97.25 222 ALA A O 1
ATOM 1825 N N . LEU A 1 223 ? -45.388 -8.783 40.947 1.00 97.19 223 LEU A N 1
ATOM 1826 C CA . LEU A 1 223 ? -44.799 -7.446 40.845 1.00 97.19 223 LEU A CA 1
ATOM 1827 C C . LEU A 1 223 ? -45.590 -6.625 39.825 1.00 97.19 223 LEU A C 1
ATOM 1829 O O . LEU A 1 223 ? -45.917 -7.124 38.747 1.00 97.19 223 LEU A O 1
ATOM 1833 N N . TYR A 1 224 ? -45.867 -5.371 40.158 1.00 97.38 224 TYR A N 1
ATOM 1834 C CA . TYR A 1 224 ? -46.560 -4.407 39.309 1.00 97.38 224 TYR A CA 1
ATOM 1835 C C . TYR A 1 224 ? -45.652 -3.198 39.079 1.00 97.38 224 TYR A C 1
ATOM 1837 O O . TYR A 1 224 ? -44.864 -2.858 39.960 1.00 97.38 224 TYR A O 1
ATOM 1845 N N . ASN A 1 225 ? -45.758 -2.559 37.914 1.00 93.88 225 ASN A N 1
ATOM 1846 C CA . ASN A 1 225 ? -45.087 -1.288 37.631 1.00 93.88 225 ASN A CA 1
ATOM 1847 C C . ASN A 1 225 ? -45.877 -0.084 38.196 1.00 93.88 225 ASN A C 1
ATOM 1849 O O . ASN A 1 225 ? -46.955 -0.248 38.771 1.00 93.88 225 ASN A O 1
ATOM 1853 N N . GLU A 1 226 ? -45.359 1.138 38.024 1.00 92.69 226 GLU A N 1
ATOM 1854 C CA . GLU A 1 226 ? -45.987 2.380 38.525 1.00 92.69 226 GLU A CA 1
ATOM 1855 C C . GLU A 1 226 ? -47.352 2.688 37.876 1.00 92.69 226 GLU A C 1
ATOM 1857 O O . GLU A 1 226 ? -48.194 3.377 38.461 1.00 92.69 226 GLU A O 1
ATOM 1862 N N . ASP A 1 227 ? -47.633 2.119 36.703 1.00 92.50 227 ASP A N 1
ATOM 1863 C CA . ASP A 1 227 ? -48.940 2.213 36.046 1.00 92.50 227 ASP A CA 1
ATOM 1864 C C . ASP A 1 227 ? -49.966 1.224 36.622 1.00 92.50 227 ASP A C 1
ATOM 1866 O O . ASP A 1 227 ? -51.164 1.350 36.363 1.00 92.50 227 ASP A O 1
ATOM 1870 N N . GLY A 1 228 ? -49.530 0.288 37.471 1.00 92.06 228 GLY A N 1
ATOM 1871 C CA . GLY A 1 228 ? -50.360 -0.775 38.037 1.00 92.06 228 GLY A CA 1
ATOM 1872 C C . GLY A 1 228 ? -50.501 -1.994 37.121 1.00 92.06 228 GLY A C 1
ATOM 1873 O O . GLY A 1 228 ? -51.368 -2.837 37.356 1.00 92.06 228 GLY A O 1
ATOM 1874 N N . ILE A 1 229 ? -49.664 -2.105 36.087 1.00 94.19 229 ILE A N 1
ATOM 1875 C CA . ILE A 1 229 ? -49.613 -3.254 35.181 1.00 94.19 229 ILE A CA 1
ATOM 1876 C C . ILE A 1 229 ? -48.716 -4.321 35.808 1.00 94.19 229 ILE A C 1
ATOM 1878 O O . ILE A 1 229 ? -47.602 -4.037 36.247 1.00 94.19 229 ILE A O 1
ATOM 1882 N N . GLN A 1 230 ? -49.203 -5.560 35.865 1.00 96.19 230 GLN A N 1
ATOM 1883 C CA . GLN A 1 230 ? -48.428 -6.686 36.380 1.00 96.19 230 GLN A CA 1
ATOM 1884 C C . GLN A 1 230 ? -47.267 -7.002 35.429 1.00 96.19 230 GLN A C 1
ATOM 1886 O O . GLN A 1 230 ? -47.501 -7.306 34.264 1.00 96.19 230 GLN A O 1
ATOM 1891 N N . VAL A 1 231 ? -46.032 -6.953 35.934 1.00 96.88 231 VAL A N 1
ATOM 1892 C CA . VAL A 1 231 ? -44.797 -7.213 35.169 1.00 96.88 231 VAL A CA 1
ATOM 1893 C C . VAL A 1 231 ? -44.159 -8.559 35.510 1.00 96.88 231 VAL A C 1
ATOM 1895 O O . VAL A 1 231 ? -43.470 -9.135 34.670 1.00 96.88 231 VAL A O 1
ATOM 1898 N N . GLU A 1 232 ? -44.450 -9.112 36.692 1.00 97.56 232 GLU A N 1
ATOM 1899 C CA . GLU A 1 232 ? -44.018 -10.457 37.087 1.00 97.56 232 GLU A CA 1
ATOM 1900 C C . GLU A 1 232 ? -45.108 -11.203 37.858 1.00 97.56 232 GLU A C 1
ATOM 1902 O O . GLU A 1 232 ? -45.869 -10.624 38.646 1.00 97.56 232 GLU A O 1
ATOM 1907 N N . LYS A 1 233 ? -45.146 -12.520 37.665 1.00 97.44 233 LYS A N 1
ATOM 1908 C CA . LYS A 1 233 ? -46.020 -13.443 38.385 1.00 97.44 233 LYS A CA 1
ATOM 1909 C C . LYS A 1 233 ? -45.332 -14.791 38.539 1.00 97.44 233 LYS A C 1
ATOM 1911 O O . LYS A 1 233 ? -44.814 -15.328 37.566 1.00 97.44 233 LYS A O 1
ATOM 1916 N N . GLY A 1 234 ? -45.370 -15.358 39.738 1.00 96.94 234 GLY A N 1
ATOM 1917 C CA . GLY A 1 234 ? -44.792 -16.673 39.991 1.00 96.94 234 GLY A CA 1
ATOM 1918 C C . GLY A 1 234 ? -44.938 -17.100 41.442 1.00 96.94 234 GLY A C 1
ATOM 1919 O O . GLY A 1 234 ? -45.837 -16.646 42.154 1.00 96.94 234 GLY A O 1
ATOM 1920 N N . ALA A 1 235 ? -44.042 -17.972 41.886 1.00 95.81 235 ALA A N 1
ATOM 1921 C CA . ALA A 1 235 ? -43.944 -18.381 43.277 1.00 95.81 235 ALA A CA 1
ATOM 1922 C C . ALA A 1 235 ? -42.482 -18.528 43.708 1.00 95.81 235 ALA A C 1
ATOM 1924 O O . ALA A 1 235 ? -41.596 -18.770 42.885 1.00 95.81 235 ALA A O 1
ATOM 1925 N N . HIS A 1 236 ? -42.256 -18.408 45.013 1.00 95.94 236 HIS A N 1
ATOM 1926 C CA . HIS A 1 236 ? -40.976 -18.692 45.655 1.00 95.94 236 HIS A CA 1
ATOM 1927 C C . HIS A 1 236 ? -41.117 -19.827 46.669 1.00 95.94 236 HIS A C 1
ATOM 1929 O O . HIS A 1 236 ? -42.176 -20.003 47.273 1.00 95.94 236 HIS A O 1
ATOM 1935 N N . LEU A 1 237 ? -40.038 -20.569 46.881 1.00 94.75 237 LEU A N 1
ATOM 1936 C CA . LEU A 1 237 ? -39.853 -21.479 48.002 1.00 94.75 237 LEU A CA 1
ATOM 1937 C C . LEU A 1 237 ? -38.548 -21.083 48.690 1.00 94.75 237 LEU A C 1
ATOM 1939 O O . LEU A 1 237 ? -37.482 -21.278 48.122 1.00 94.75 237 LEU A O 1
ATOM 1943 N N . ASP A 1 238 ? -38.654 -20.512 49.889 1.00 92.94 238 ASP A N 1
ATOM 1944 C CA . ASP A 1 238 ? -37.516 -20.042 50.689 1.00 92.94 238 ASP A CA 1
ATOM 1945 C C . ASP A 1 238 ? -36.585 -19.093 49.900 1.00 92.94 238 ASP A C 1
ATOM 1947 O O . ASP A 1 238 ? -35.385 -19.315 49.795 1.00 92.94 238 ASP A O 1
ATOM 1951 N N . ASP A 1 239 ? -37.176 -18.035 49.328 1.00 93.31 239 ASP A N 1
ATOM 1952 C CA . ASP A 1 239 ? -36.552 -17.024 48.451 1.00 93.31 239 ASP A CA 1
ATOM 1953 C C . ASP A 1 239 ? -36.067 -17.513 47.074 1.00 93.31 239 ASP A C 1
ATOM 1955 O O . ASP A 1 239 ? -35.692 -16.695 46.233 1.00 93.31 239 ASP A O 1
ATOM 1959 N N . GLU A 1 240 ? -36.164 -18.807 46.766 1.00 93.94 240 GLU A N 1
ATOM 1960 C CA . GLU A 1 240 ? -35.852 -19.331 45.433 1.00 93.94 240 GLU A CA 1
ATOM 1961 C C . GLU A 1 240 ? -37.098 -19.383 44.543 1.00 93.94 240 GLU A C 1
ATOM 1963 O O . GLU A 1 240 ? -38.128 -19.945 44.921 1.00 93.94 240 GLU A O 1
ATOM 1968 N N . ALA A 1 241 ? -37.011 -18.846 43.322 1.00 94.81 241 ALA A N 1
ATOM 1969 C CA . ALA A 1 241 ? -38.080 -18.968 42.333 1.00 94.81 241 ALA A CA 1
ATOM 1970 C C . ALA A 1 241 ? -38.423 -20.449 42.064 1.00 94.81 241 ALA A C 1
ATOM 1972 O O . ALA A 1 241 ? -37.538 -21.291 41.870 1.00 94.81 241 ALA A O 1
ATOM 1973 N N . THR A 1 242 ? -39.719 -20.769 42.047 1.00 95.69 242 THR A N 1
ATOM 1974 C CA . THR A 1 242 ? -40.240 -22.123 41.823 1.00 95.69 242 THR A CA 1
ATOM 1975 C C . THR A 1 242 ? -41.560 -22.101 41.048 1.00 95.69 242 THR A C 1
ATOM 1977 O O . THR A 1 242 ? -42.334 -21.146 41.140 1.00 95.69 242 THR A O 1
ATOM 1980 N N . GLY A 1 243 ? -41.841 -23.170 40.302 1.00 94.88 243 GLY A N 1
ATOM 1981 C CA . GLY A 1 243 ? -43.077 -23.316 39.532 1.00 94.88 243 GLY A CA 1
ATOM 1982 C C . GLY A 1 243 ? -43.110 -22.438 38.280 1.00 94.88 243 GLY A C 1
ATOM 1983 O O . GLY A 1 243 ? -42.068 -22.014 37.787 1.00 94.88 243 GLY A O 1
ATOM 1984 N N . ILE A 1 244 ? -44.306 -22.195 37.740 1.00 96.44 244 ILE A N 1
ATOM 1985 C CA . ILE A 1 244 ? -44.489 -21.385 36.529 1.00 96.44 244 ILE A CA 1
ATOM 1986 C C . ILE A 1 244 ? -44.261 -19.914 36.855 1.00 96.44 244 ILE A C 1
ATOM 1988 O O . ILE A 1 244 ? -44.890 -19.367 37.762 1.00 96.44 244 ILE A O 1
ATOM 1992 N N . TRP A 1 245 ? -43.407 -19.279 36.063 1.00 97.69 245 TRP A N 1
ATOM 1993 C CA . TRP A 1 245 ? -43.208 -17.843 36.056 1.00 97.69 245 TRP A CA 1
ATOM 1994 C C . TRP A 1 245 ? -43.700 -17.234 34.750 1.00 97.69 245 TRP A C 1
ATOM 1996 O O . TRP A 1 245 ? -43.546 -17.805 33.669 1.00 97.69 245 TRP A O 1
ATOM 2006 N N . GLU A 1 246 ? -44.292 -16.055 34.864 1.00 98.25 246 GLU A N 1
ATOM 2007 C CA . GLU A 1 246 ? -44.745 -15.223 33.759 1.00 98.25 246 GLU A CA 1
ATOM 2008 C C . GLU A 1 246 ? -44.144 -13.830 33.942 1.00 98.25 246 GLU A C 1
ATOM 2010 O O . GLU A 1 246 ? -44.254 -13.215 35.005 1.00 98.25 246 GLU A O 1
ATOM 2015 N N . TYR A 1 247 ? -43.520 -13.335 32.884 1.00 97.62 247 TYR A N 1
ATOM 2016 C CA . TYR A 1 247 ? -42.984 -11.985 32.799 1.00 97.62 247 TYR A CA 1
ATOM 2017 C C . TYR A 1 247 ? -43.743 -11.245 31.715 1.00 97.62 247 TYR A C 1
ATOM 2019 O O . TYR A 1 247 ? -44.007 -11.819 30.655 1.00 97.62 247 TYR A O 1
ATOM 2027 N N . TYR A 1 248 ? -44.036 -9.973 31.939 1.00 97.44 248 TYR A N 1
ATOM 2028 C CA . TYR A 1 248 ? -44.802 -9.141 31.019 1.00 97.44 248 TYR A CA 1
ATOM 2029 C C . TYR A 1 248 ? -43.981 -7.912 30.601 1.00 97.44 248 TYR A C 1
ATOM 2031 O O . TYR A 1 248 ? -43.064 -7.484 31.301 1.00 97.44 248 TYR A O 1
ATOM 2039 N N . PHE A 1 249 ? -44.267 -7.373 29.420 1.00 94.44 249 PHE A N 1
ATOM 2040 C CA . PHE A 1 249 ? -43.788 -6.060 28.992 1.00 94.44 249 PHE A CA 1
ATOM 2041 C C . PHE A 1 249 ? -44.553 -4.948 29.726 1.00 94.44 249 PHE A C 1
ATOM 2043 O O . PHE A 1 249 ? -45.643 -5.186 30.241 1.00 94.44 249 PHE A O 1
ATOM 2050 N N . ASP A 1 250 ? -44.049 -3.711 29.684 1.00 91.69 250 ASP A N 1
ATOM 2051 C CA . ASP A 1 250 ? -44.721 -2.551 30.299 1.00 91.69 250 ASP A CA 1
ATOM 2052 C C . ASP A 1 250 ? -46.116 -2.275 29.713 1.00 91.69 250 ASP A C 1
ATOM 2054 O O . ASP A 1 250 ? -46.951 -1.652 30.355 1.00 91.69 250 ASP A O 1
ATOM 2058 N N . ASN A 1 251 ? -46.404 -2.788 28.511 1.00 90.12 251 ASN A N 1
ATOM 2059 C CA . ASN A 1 251 ? -47.727 -2.734 27.883 1.00 90.12 251 ASN A CA 1
ATOM 2060 C C . ASN A 1 251 ? -48.687 -3.859 28.337 1.00 90.12 251 ASN A C 1
ATOM 2062 O O . ASN A 1 251 ? -49.781 -3.987 27.786 1.00 90.12 251 ASN A O 1
ATOM 2066 N N . GLY A 1 252 ? -48.270 -4.710 29.280 1.00 92.31 252 GLY A N 1
ATOM 2067 C CA . GLY A 1 252 ? -49.050 -5.822 29.828 1.00 92.31 252 GLY A CA 1
ATOM 2068 C C . GLY A 1 252 ? -49.085 -7.091 28.970 1.00 92.31 252 GLY A C 1
ATOM 2069 O O . GLY A 1 252 ? -49.718 -8.070 29.363 1.00 92.31 252 GLY A O 1
ATOM 2070 N N . LYS A 1 253 ? -48.421 -7.128 27.808 1.00 95.12 253 LYS A N 1
ATOM 2071 C CA . LYS A 1 253 ? -48.313 -8.356 27.002 1.00 95.12 253 LYS A CA 1
ATOM 2072 C C . LYS A 1 253 ? -47.275 -9.306 27.589 1.00 95.12 253 LYS A C 1
ATOM 2074 O O . LYS A 1 253 ? -46.252 -8.870 28.109 1.00 95.12 253 LYS A O 1
ATOM 2079 N N . LEU A 1 254 ? -47.513 -10.610 27.459 1.00 96.44 254 LEU A N 1
ATOM 2080 C CA . LEU A 1 254 ? -46.583 -11.641 27.915 1.00 96.44 254 LEU A CA 1
ATOM 2081 C C . LEU A 1 254 ? -45.237 -11.502 27.184 1.00 96.44 254 LEU A C 1
ATOM 2083 O O . LEU A 1 254 ? -45.196 -11.440 25.959 1.00 96.44 254 LEU A O 1
ATOM 2087 N N . LYS A 1 255 ? -44.147 -11.445 27.946 1.00 97.44 255 LYS A N 1
ATOM 2088 C CA . LYS A 1 255 ? -42.756 -11.341 27.482 1.00 97.44 255 LYS A CA 1
ATOM 2089 C C . LYS A 1 255 ? -42.066 -12.695 27.500 1.00 97.44 255 LYS A C 1
ATOM 2091 O O . LYS A 1 255 ? -41.358 -13.041 26.556 1.00 97.44 255 LYS A O 1
ATOM 2096 N N . SER A 1 256 ? -42.287 -13.473 28.555 1.00 97.69 256 SER A N 1
ATOM 2097 C CA . SER A 1 256 ? -41.792 -14.844 28.642 1.00 97.69 256 SER A CA 1
ATOM 2098 C C . SER A 1 256 ? -42.526 -15.650 29.701 1.00 97.69 256 SER A C 1
ATOM 2100 O O . SER A 1 256 ? -42.999 -15.090 30.689 1.00 97.69 256 SER A O 1
ATOM 2102 N N . THR A 1 257 ? -42.572 -16.966 29.525 1.00 98.19 257 THR A N 1
ATOM 2103 C CA . THR A 1 257 ? -43.084 -17.894 30.533 1.00 98.19 257 THR A CA 1
ATOM 2104 C C . THR A 1 257 ? -42.322 -19.212 30.515 1.00 98.19 257 THR A C 1
ATOM 2106 O O . THR A 1 257 ? -41.859 -19.643 29.461 1.00 98.19 257 THR A O 1
ATOM 2109 N N . GLY A 1 258 ? -42.190 -19.841 31.677 1.00 96.94 258 GLY A N 1
ATOM 2110 C CA . GLY A 1 258 ? -41.573 -21.152 31.834 1.00 96.94 258 GLY A CA 1
ATOM 2111 C C . GLY A 1 258 ? -41.502 -21.554 33.300 1.00 96.94 258 GLY A C 1
ATOM 2112 O O . GLY A 1 258 ? -42.020 -20.846 34.166 1.00 96.94 258 GLY A O 1
ATOM 2113 N N . HIS A 1 259 ? -40.896 -22.703 33.587 1.00 95.56 259 HIS A N 1
ATOM 2114 C CA . HIS A 1 259 ? -40.778 -23.193 34.957 1.00 95.56 259 HIS A CA 1
ATOM 2115 C C . HIS A 1 259 ? -39.430 -22.821 35.577 1.00 95.56 259 HIS A C 1
ATOM 2117 O O . HIS A 1 259 ? -38.393 -22.815 34.913 1.00 95.56 259 HIS A O 1
ATOM 2123 N N . PHE A 1 260 ? -39.446 -22.547 36.878 1.00 96.19 260 PHE A N 1
ATOM 2124 C CA . PHE A 1 260 ? -38.258 -22.515 37.717 1.00 96.19 260 PHE A CA 1
ATOM 2125 C C . PHE A 1 260 ? -38.227 -23.712 38.664 1.00 96.19 260 PHE A C 1
ATOM 2127 O O . PHE A 1 260 ? -39.251 -24.118 39.225 1.00 96.19 260 PHE A O 1
ATOM 2134 N N . ARG A 1 261 ? -37.024 -24.236 38.896 1.00 91.94 261 ARG A N 1
ATOM 2135 C CA . ARG A 1 261 ? -36.728 -25.232 39.925 1.00 91.94 261 ARG A CA 1
ATOM 2136 C C . ARG A 1 261 ? -35.454 -24.811 40.648 1.00 91.94 261 ARG A C 1
ATOM 2138 O O . ARG A 1 261 ? -34.407 -24.686 40.023 1.00 91.94 261 ARG A O 1
ATOM 2145 N N . LYS A 1 262 ? -35.546 -24.598 41.965 1.00 89.69 262 LYS A N 1
ATOM 2146 C CA . LYS A 1 262 ? -34.427 -24.127 42.805 1.00 89.69 262 LYS A CA 1
ATOM 2147 C C . LYS A 1 262 ? -33.747 -22.863 42.250 1.00 89.69 262 LYS A C 1
ATOM 2149 O O . LYS A 1 262 ? -32.535 -22.826 42.048 1.00 89.69 262 LYS A O 1
ATOM 2154 N N . GLY A 1 263 ? -34.550 -21.869 41.859 1.00 91.69 263 GLY A N 1
ATOM 2155 C CA . GLY A 1 263 ? -34.054 -20.598 41.321 1.00 91.69 263 GLY A CA 1
ATOM 2156 C C . GLY A 1 263 ? -33.499 -20.640 39.890 1.00 91.69 263 GLY A C 1
ATOM 2157 O O . GLY A 1 263 ? -33.163 -19.589 39.351 1.00 91.69 263 GLY A O 1
ATOM 2158 N N . LYS A 1 264 ? -33.445 -21.807 39.232 1.00 93.94 264 LYS A N 1
ATOM 2159 C CA . LYS A 1 264 ? -32.982 -21.947 37.841 1.00 93.94 264 LYS A CA 1
ATOM 2160 C C . LYS A 1 264 ? -34.131 -22.224 36.878 1.00 93.94 264 LYS A C 1
ATOM 2162 O O . LYS A 1 264 ? -35.085 -22.909 37.244 1.00 93.94 264 LYS A O 1
ATOM 2167 N N . LYS A 1 265 ? -34.023 -21.716 35.647 1.00 94.94 265 LYS A N 1
ATOM 2168 C CA . LYS A 1 265 ? -34.947 -22.048 34.554 1.00 94.94 265 LYS A CA 1
ATOM 2169 C C . LYS A 1 265 ? -34.876 -23.546 34.254 1.00 94.94 265 LYS A C 1
ATOM 2171 O O . LYS A 1 265 ? -33.783 -24.070 34.056 1.00 94.94 265 LYS A O 1
ATOM 2176 N N . GLU A 1 266 ? -36.027 -24.200 34.207 1.00 94.94 266 GLU A N 1
ATOM 2177 C CA . GLU A 1 266 ? -36.172 -25.640 34.001 1.00 94.94 266 GLU A CA 1
ATOM 2178 C C . GLU A 1 266 ? -37.369 -25.914 33.074 1.00 94.94 266 GLU A C 1
ATOM 2180 O O . GLU A 1 266 ? -38.391 -25.228 33.150 1.00 94.94 266 GLU A O 1
ATOM 2185 N N . GLY A 1 267 ? -37.267 -26.933 32.223 1.00 93.75 267 GLY A N 1
ATOM 2186 C CA . GLY A 1 267 ? -38.336 -27.362 31.322 1.00 93.75 267 GLY A CA 1
ATOM 2187 C C . GLY A 1 267 ? -38.616 -26.362 30.202 1.00 93.75 267 GLY A C 1
ATOM 2188 O O . GLY A 1 267 ? -37.748 -25.582 29.830 1.00 93.75 267 GLY A O 1
ATOM 2189 N N . HIS A 1 268 ? -39.832 -26.387 29.661 1.00 96.56 268 HIS A N 1
ATOM 2190 C CA . HIS A 1 268 ? -40.172 -25.631 28.459 1.00 96.56 268 HIS A CA 1
ATOM 2191 C C . HIS A 1 268 ? -40.376 -24.135 28.731 1.00 96.56 268 HIS A C 1
ATOM 2193 O O . HIS A 1 268 ? -41.226 -23.745 29.542 1.00 96.56 268 HIS A O 1
ATOM 2199 N N . TRP A 1 269 ? -39.629 -23.301 28.013 1.00 97.62 269 TRP A N 1
ATOM 2200 C CA . TRP A 1 269 ? -39.684 -21.846 28.061 1.00 97.62 269 TRP A CA 1
ATOM 2201 C C . TRP A 1 269 ? -40.169 -21.264 26.739 1.00 97.62 269 TRP A C 1
ATOM 2203 O O . TRP A 1 269 ? -39.817 -21.734 25.662 1.00 97.62 269 TRP A O 1
ATOM 2213 N N . LYS A 1 270 ? -40.955 -20.191 26.835 1.00 98.19 270 LYS A N 1
ATOM 2214 C CA . LYS A 1 270 ? -41.450 -19.401 25.705 1.00 98.19 270 LYS A CA 1
ATOM 2215 C C . LYS A 1 270 ? -41.089 -17.942 25.900 1.00 98.19 270 LYS A C 1
ATOM 2217 O O . LYS A 1 270 ? -41.277 -17.398 26.989 1.00 98.19 270 LYS A O 1
ATOM 2222 N N . TYR A 1 271 ? -40.645 -17.298 24.834 1.00 97.94 271 TYR A N 1
ATOM 2223 C CA . TYR A 1 271 ? -40.301 -15.881 24.781 1.00 97.94 271 TYR A CA 1
ATOM 2224 C C . TYR A 1 271 ? -41.078 -15.230 23.650 1.00 97.94 271 TYR A C 1
ATOM 2226 O O . TYR A 1 271 ? -41.221 -15.819 22.583 1.00 97.94 271 TYR A O 1
ATOM 2234 N N . TYR A 1 272 ? -41.539 -14.003 23.853 1.00 98.12 272 TYR A N 1
ATOM 2235 C CA . TYR A 1 272 ? -42.392 -13.290 22.908 1.00 98.12 272 TYR A CA 1
ATOM 2236 C C . TYR A 1 272 ? -41.770 -11.946 22.520 1.00 98.12 272 TYR A C 1
ATOM 2238 O O . TYR A 1 272 ? -40.974 -11.361 23.258 1.00 98.12 272 TYR A O 1
ATOM 2246 N N . TYR A 1 273 ? -42.140 -11.449 21.346 1.00 96.00 273 TYR A N 1
ATOM 2247 C CA . TYR A 1 273 ? -41.934 -10.064 20.944 1.00 96.00 273 TYR A CA 1
ATOM 2248 C C . TYR A 1 273 ? -42.974 -9.146 21.605 1.00 96.00 273 TYR A C 1
ATOM 2250 O O . TYR A 1 273 ? -44.044 -9.583 22.026 1.00 96.00 273 TYR A O 1
ATOM 2258 N N . ASP A 1 274 ? -42.694 -7.846 21.636 1.00 93.31 274 ASP A N 1
ATOM 2259 C CA . ASP A 1 274 ? -43.607 -6.791 22.107 1.00 93.31 274 ASP A CA 1
ATOM 2260 C C . ASP A 1 274 ? -44.921 -6.705 21.302 1.00 93.31 274 ASP A C 1
ATOM 2262 O O . ASP A 1 274 ? -45.957 -6.253 21.804 1.00 93.31 274 ASP A O 1
ATOM 2266 N N . ASN A 1 275 ? -44.917 -7.188 20.056 1.00 92.12 275 ASN A N 1
ATOM 2267 C CA . ASN A 1 275 ? -46.121 -7.349 19.245 1.00 92.12 275 ASN A CA 1
ATOM 2268 C C . ASN A 1 275 ? -47.024 -8.509 19.731 1.00 92.12 275 ASN A C 1
ATOM 2270 O O . ASN A 1 275 ? -48.215 -8.500 19.418 1.00 92.12 275 ASN A O 1
ATOM 2274 N N . GLY A 1 276 ? -46.512 -9.414 20.573 1.00 93.06 276 GLY A N 1
ATOM 2275 C CA . GLY A 1 276 ? -47.205 -10.584 21.126 1.00 93.06 276 GLY A CA 1
ATOM 2276 C C . GLY A 1 276 ? -46.960 -11.892 20.365 1.00 93.06 276 GLY A C 1
ATOM 2277 O O . GLY A 1 276 ? -47.464 -12.933 20.778 1.00 93.06 276 GLY A O 1
ATOM 2278 N N . GLN A 1 277 ? -46.203 -11.868 19.266 1.00 95.69 277 GLN A N 1
ATOM 2279 C CA . GLN A 1 277 ? -45.813 -13.082 18.551 1.00 95.69 277 GLN A CA 1
ATOM 2280 C C . GLN A 1 277 ? -44.669 -13.796 19.268 1.00 95.69 277 GLN A C 1
ATOM 2282 O O . GLN A 1 277 ? -43.849 -13.167 19.937 1.00 95.69 277 GLN A O 1
ATOM 2287 N N . LEU A 1 278 ? -44.614 -15.118 19.122 1.00 96.81 278 LEU A N 1
ATOM 2288 C CA . LEU A 1 278 ? -43.544 -15.929 19.684 1.00 96.81 278 LEU A CA 1
ATOM 2289 C C . LEU A 1 278 ? -42.204 -15.517 19.053 1.00 96.81 278 LEU A C 1
ATOM 2291 O O . LEU A 1 278 ? -42.129 -15.275 17.853 1.00 96.81 278 LEU A O 1
ATOM 2295 N N . LYS A 1 279 ? -41.173 -15.388 19.883 1.00 97.69 279 LYS A N 1
ATOM 2296 C CA . LYS A 1 279 ? -39.795 -15.046 19.513 1.00 97.69 279 LYS A CA 1
ATOM 2297 C C . LYS A 1 279 ? -38.912 -16.285 19.555 1.00 97.69 279 LYS A C 1
ATOM 2299 O O . LYS A 1 279 ? -38.124 -16.507 18.641 1.00 97.69 279 LYS A O 1
ATOM 2304 N N . SER A 1 280 ? -39.048 -17.085 20.606 1.00 97.75 280 SER A N 1
ATOM 2305 C CA . SER A 1 280 ? -38.373 -18.373 20.721 1.00 97.75 280 SER A CA 1
ATOM 2306 C C . SER A 1 280 ? -39.064 -19.283 21.729 1.00 97.75 280 SER A C 1
ATOM 2308 O O . SER A 1 280 ? -39.745 -18.807 22.640 1.00 97.75 280 SER A O 1
ATOM 2310 N N . GLU A 1 281 ? -38.885 -20.588 21.568 1.00 98.38 281 GLU A N 1
ATOM 2311 C CA . GLU A 1 281 ? -39.275 -21.588 22.558 1.00 98.38 281 GLU A CA 1
ATOM 2312 C C . GLU A 1 281 ? -38.340 -22.800 22.533 1.00 98.38 281 GLU A C 1
ATOM 2314 O O . GLU A 1 281 ? -37.752 -23.117 21.496 1.00 98.38 281 GLU A O 1
ATOM 2319 N N . GLY A 1 282 ? -38.221 -23.475 23.672 1.00 97.06 282 GLY A N 1
ATOM 2320 C CA . GLY A 1 282 ? -37.386 -24.660 23.843 1.00 97.06 282 GLY A CA 1
ATOM 2321 C C . GLY A 1 282 ? -37.235 -25.024 25.314 1.00 97.06 282 GLY A C 1
ATOM 2322 O O . GLY A 1 282 ? -37.807 -24.364 26.184 1.00 97.06 282 GLY A O 1
ATOM 2323 N N . ASP A 1 283 ? -36.495 -26.090 25.594 1.00 95.50 283 ASP A N 1
ATOM 2324 C CA . ASP A 1 283 ? -36.301 -26.555 26.964 1.00 95.50 283 ASP A CA 1
ATOM 2325 C C . ASP A 1 283 ? -35.040 -25.945 27.597 1.00 95.50 283 ASP A C 1
ATOM 2327 O O . ASP A 1 283 ? -34.008 -25.737 26.954 1.00 95.50 283 ASP A O 1
ATOM 2331 N N . ASN A 1 284 ? -35.124 -25.649 28.891 1.00 95.06 284 ASN A N 1
ATOM 2332 C CA . ASN A 1 284 ? -33.997 -25.287 29.733 1.00 95.06 284 ASN A CA 1
ATOM 2333 C C . ASN A 1 284 ? -33.710 -26.433 30.710 1.00 95.06 284 ASN A C 1
ATOM 2335 O O . ASN A 1 284 ? -34.625 -26.955 31.348 1.00 95.06 284 ASN A O 1
ATOM 2339 N N . ILE A 1 285 ? -32.439 -26.796 30.858 1.00 93.56 285 ILE A N 1
ATOM 2340 C CA . ILE A 1 285 ? -31.968 -27.756 31.860 1.00 93.56 285 ILE A CA 1
ATOM 2341 C C . ILE A 1 285 ? -30.936 -27.032 32.718 1.00 93.56 285 ILE A C 1
ATOM 2343 O O . ILE A 1 285 ? -29.956 -26.493 32.201 1.00 93.56 285 ILE A O 1
ATOM 2347 N N . ASP A 1 286 ? -31.161 -26.989 34.033 1.00 90.00 286 ASP A N 1
ATOM 2348 C CA . ASP A 1 286 ? -30.216 -26.381 34.981 1.00 90.00 286 ASP A CA 1
ATOM 2349 C C . ASP A 1 286 ? -29.871 -24.906 34.670 1.00 90.00 286 ASP A C 1
ATOM 2351 O O . ASP A 1 286 ? -28.781 -24.410 34.976 1.00 90.00 286 ASP A O 1
ATOM 2355 N N . GLY A 1 287 ? -30.829 -24.170 34.102 1.00 92.06 287 GLY A N 1
ATOM 2356 C CA . GLY A 1 287 ? -30.683 -22.761 33.738 1.00 92.06 287 GLY A CA 1
ATOM 2357 C C . GLY A 1 287 ? -30.121 -22.502 32.339 1.00 92.06 287 GLY A C 1
ATOM 2358 O O . GLY A 1 287 ? -30.143 -21.346 31.922 1.00 92.06 287 GLY A O 1
ATOM 2359 N N . LYS A 1 288 ? -29.685 -23.536 31.611 1.00 93.75 288 LYS A N 1
ATOM 2360 C CA . LYS A 1 288 ? -29.133 -23.428 30.251 1.00 93.75 288 LYS A CA 1
ATOM 2361 C C . LYS A 1 288 ? -30.110 -23.944 29.205 1.00 93.75 288 LYS A C 1
ATOM 2363 O O . LYS A 1 288 ? -30.872 -24.868 29.479 1.00 93.75 288 LYS A O 1
ATOM 2368 N N . GLU A 1 289 ? -30.104 -23.355 28.021 1.00 94.56 289 GLU A N 1
ATOM 2369 C CA . GLU A 1 289 ? -30.890 -23.812 26.876 1.00 94.56 289 GLU A CA 1
ATOM 2370 C C . GLU A 1 289 ? -30.363 -25.187 26.421 1.00 94.56 289 GLU A C 1
ATOM 2372 O O . GLU A 1 289 ? -29.156 -25.393 26.258 1.00 94.56 289 GLU A O 1
ATOM 2377 N N . SER A 1 290 ? -31.241 -26.186 26.315 1.00 94.69 290 SER A N 1
ATOM 2378 C CA . SER A 1 290 ? -30.876 -27.557 25.938 1.00 94.69 290 SER A CA 1
ATOM 2379 C C . SER A 1 290 ? -32.025 -28.278 25.230 1.00 94.69 290 SER A C 1
ATOM 2381 O O . SER A 1 290 ? -33.194 -28.029 25.505 1.00 94.69 290 SER A O 1
ATOM 2383 N N . GLY A 1 291 ? -31.704 -29.196 24.321 1.00 93.12 291 GLY A N 1
ATOM 2384 C CA . GLY A 1 291 ? -32.697 -29.871 23.484 1.00 93.12 291 GLY A CA 1
ATOM 2385 C C . GLY A 1 291 ? -33.126 -29.017 22.291 1.00 93.12 291 GLY A C 1
ATOM 2386 O O . GLY A 1 291 ? -32.387 -28.143 21.844 1.00 93.12 291 GLY A O 1
ATOM 2387 N N . THR A 1 292 ? -34.303 -29.288 21.728 1.00 95.75 292 THR A N 1
ATOM 2388 C CA . THR A 1 292 ? -34.771 -28.589 20.524 1.00 95.75 292 THR A CA 1
ATOM 2389 C C . THR A 1 292 ? -35.244 -27.176 20.847 1.00 95.75 292 THR A C 1
ATOM 2391 O O . THR A 1 292 ? -36.154 -26.984 21.652 1.00 95.75 292 THR A O 1
ATOM 2394 N N . TRP A 1 293 ? -34.672 -26.201 20.150 1.00 97.56 293 TRP A N 1
ATOM 2395 C CA . TRP A 1 293 ? -35.074 -24.804 20.198 1.00 97.56 293 TRP A CA 1
ATOM 2396 C C . TRP A 1 293 ? -35.582 -24.331 18.845 1.00 97.56 293 TRP A C 1
ATOM 2398 O O . TRP A 1 293 ? -35.065 -24.716 17.792 1.00 97.56 293 TRP A O 1
ATOM 2408 N N . VAL A 1 294 ? -36.603 -23.479 18.880 1.00 98.19 294 VAL A N 1
ATOM 2409 C CA . VAL A 1 294 ? -37.193 -22.832 17.708 1.00 98.19 294 VAL A CA 1
ATOM 2410 C C . VAL A 1 294 ? -37.183 -21.330 17.938 1.00 98.19 294 VAL A C 1
ATOM 2412 O O . VAL A 1 294 ? -37.665 -20.844 18.956 1.00 98.19 294 VAL A O 1
ATOM 2415 N N . TYR A 1 295 ? -36.655 -20.593 16.972 1.00 97.94 295 TYR A N 1
ATOM 2416 C CA . TYR A 1 295 ? -36.631 -19.138 16.919 1.00 97.94 295 TYR A CA 1
ATOM 2417 C C . TYR A 1 295 ? -37.533 -18.692 15.780 1.00 97.94 295 TYR A C 1
ATOM 2419 O O . TYR A 1 295 ? -37.591 -19.336 14.730 1.00 97.94 295 TYR A O 1
ATOM 2427 N N . TYR A 1 296 ? -38.218 -17.577 15.972 1.00 98.12 296 TYR A N 1
ATOM 2428 C CA . TYR A 1 296 ? -39.219 -17.061 15.051 1.00 98.12 296 TYR A CA 1
ATOM 2429 C C . TYR A 1 296 ? -38.880 -15.628 14.661 1.00 98.12 296 TYR A C 1
ATOM 2431 O O . TYR A 1 296 ? -38.393 -14.846 15.471 1.00 98.12 296 TYR A O 1
ATOM 2439 N N . HIS A 1 297 ? -39.192 -15.268 13.423 1.00 96.44 297 HIS A N 1
ATOM 2440 C CA . HIS A 1 297 ? -39.170 -13.898 12.933 1.00 96.44 297 HIS A CA 1
ATOM 2441 C C . HIS A 1 297 ? -40.302 -13.074 13.556 1.00 96.44 297 HIS A C 1
ATOM 2443 O O . HIS A 1 297 ? -41.332 -13.609 13.965 1.00 96.44 297 HIS A O 1
ATOM 2449 N N . LYS A 1 298 ? -40.188 -11.739 13.521 1.00 95.12 298 LYS A N 1
ATOM 2450 C CA . LYS A 1 298 ? -41.246 -10.805 13.973 1.00 95.12 298 LYS A CA 1
ATOM 2451 C C . LYS A 1 298 ? -42.575 -10.906 13.208 1.00 95.12 298 LYS A C 1
ATOM 2453 O O . LYS A 1 298 ? -43.510 -10.191 13.562 1.00 95.12 298 LYS A O 1
ATOM 2458 N N . ASN A 1 299 ? -42.625 -11.698 12.135 1.00 93.88 299 ASN A N 1
ATOM 2459 C CA . ASN A 1 299 ? -43.828 -12.003 11.359 1.00 93.88 299 ASN A CA 1
ATOM 2460 C C . ASN A 1 299 ? -44.464 -13.360 11.739 1.00 93.88 299 ASN A C 1
ATOM 2462 O O . ASN A 1 299 ? -45.491 -13.726 11.167 1.00 93.88 299 ASN A O 1
ATOM 2466 N N . GLY A 1 300 ? -43.861 -14.097 12.680 1.00 94.25 300 GLY A N 1
ATOM 2467 C CA . GLY A 1 300 ? -44.341 -15.373 13.208 1.00 94.25 300 GLY A CA 1
ATOM 2468 C C . GLY A 1 300 ? -43.856 -16.609 12.449 1.00 94.25 300 GLY A C 1
ATOM 2469 O O . GLY A 1 300 ? -44.164 -17.725 12.861 1.00 94.25 300 GLY A O 1
ATOM 2470 N N . LYS A 1 301 ? -43.101 -16.456 11.354 1.00 96.62 301 LYS A N 1
ATOM 2471 C CA . LYS A 1 301 ? -42.480 -17.590 10.651 1.00 96.62 301 LYS A CA 1
ATOM 2472 C C . LYS A 1 301 ? -41.222 -18.046 11.383 1.00 96.62 301 LYS A C 1
ATOM 2474 O O . LYS A 1 301 ? -40.549 -17.238 12.012 1.00 96.62 301 LYS A O 1
ATOM 2479 N N . VAL A 1 302 ? -40.887 -19.330 11.283 1.00 97.31 302 VAL A N 1
ATOM 2480 C CA . VAL A 1 302 ? -39.642 -19.869 11.853 1.00 97.31 302 VAL A CA 1
ATOM 2481 C C . VAL A 1 302 ? -38.450 -19.150 11.221 1.00 97.31 302 VAL A C 1
ATOM 2483 O O . VAL A 1 302 ? -38.396 -19.009 10.005 1.00 97.31 302 VAL A O 1
ATOM 2486 N N . GLN A 1 303 ? -37.524 -18.694 12.058 1.00 97.81 303 GLN A N 1
ATOM 2487 C CA . GLN A 1 303 ? -36.239 -18.101 11.694 1.00 97.81 303 GLN A CA 1
ATOM 2488 C C . GLN A 1 303 ? -35.123 -19.138 11.774 1.00 97.81 303 GLN A C 1
ATOM 2490 O O . GLN A 1 303 ? -34.277 -19.217 10.887 1.00 97.81 303 GLN A O 1
ATOM 2495 N N . ALA A 1 304 ? -35.118 -19.939 12.836 1.00 97.75 304 ALA A N 1
ATOM 2496 C CA . ALA A 1 304 ? -34.142 -20.996 13.029 1.00 97.75 304 ALA A CA 1
ATOM 2497 C C . ALA A 1 304 ? -34.723 -22.103 13.905 1.00 97.75 304 ALA A C 1
ATOM 2499 O O . ALA A 1 304 ? -35.579 -21.845 14.748 1.00 97.75 304 ALA A O 1
ATOM 2500 N N . LYS A 1 305 ? -34.259 -23.334 13.724 1.00 98.00 305 LYS A N 1
ATOM 2501 C CA . LYS A 1 305 ? -34.547 -24.437 14.639 1.00 98.00 305 LYS A CA 1
ATOM 2502 C C . LYS A 1 305 ? -33.404 -25.443 14.651 1.00 98.00 305 LYS A C 1
ATOM 2504 O O . LYS A 1 305 ? -32.820 -25.702 13.597 1.00 98.00 305 LYS A O 1
ATOM 2509 N N . GLY A 1 306 ? -33.142 -26.040 15.803 1.00 97.06 306 GLY A N 1
ATOM 2510 C CA . GLY A 1 306 ? -32.134 -27.086 15.963 1.00 97.06 306 GLY A CA 1
ATOM 2511 C C . GLY A 1 306 ? -31.937 -27.464 17.423 1.00 97.06 306 GLY A C 1
ATOM 2512 O O . GLY A 1 306 ? -32.741 -27.078 18.271 1.00 97.06 306 GLY A O 1
ATOM 2513 N N . GLU A 1 307 ? -30.901 -28.245 17.715 1.00 95.75 307 GLU A N 1
ATOM 2514 C CA . GLU A 1 307 ? -30.593 -28.670 19.082 1.00 95.75 307 GLU A CA 1
ATOM 2515 C C . GLU A 1 307 ? -29.553 -27.751 19.741 1.00 95.75 307 GLU A C 1
ATOM 2517 O O . GLU A 1 307 ? -28.558 -27.351 19.134 1.00 95.75 307 GLU A O 1
ATOM 2522 N N . LEU A 1 308 ? -29.786 -27.416 21.007 1.00 96.06 308 LEU A N 1
ATOM 2523 C CA . LEU A 1 308 ? -28.808 -26.793 21.892 1.00 96.06 308 LEU A CA 1
ATOM 2524 C C . LEU A 1 308 ? -28.325 -27.812 22.923 1.00 96.06 308 LEU A C 1
ATOM 2526 O O . LEU A 1 308 ? -29.092 -28.650 23.404 1.00 96.06 308 LEU A O 1
ATOM 2530 N N . LEU A 1 309 ? -27.053 -27.720 23.291 1.00 93.75 309 LEU A N 1
ATOM 2531 C CA . LEU A 1 309 ? -26.466 -28.436 24.415 1.00 93.75 309 LEU A CA 1
ATOM 2532 C C . LEU A 1 309 ? -25.717 -27.425 25.279 1.00 93.75 309 LEU A C 1
ATOM 2534 O O . LEU A 1 309 ? -24.661 -26.941 24.881 1.00 93.75 309 LEU A O 1
ATOM 2538 N N . GLU A 1 310 ? -26.258 -27.127 26.461 1.00 93.06 310 GLU A N 1
ATOM 2539 C CA . GLU A 1 310 ? -25.691 -26.132 27.378 1.00 93.06 310 GLU A CA 1
ATOM 2540 C C . GLU A 1 310 ? -25.416 -24.765 26.716 1.00 93.06 310 GLU A C 1
ATOM 2542 O O . GLU A 1 310 ? -24.305 -24.246 26.812 1.00 93.06 310 GLU A O 1
ATOM 2547 N N . ASP A 1 311 ? -26.427 -24.192 26.055 1.00 94.12 311 ASP A N 1
ATOM 2548 C CA . ASP A 1 311 ? -26.366 -22.915 25.315 1.00 94.12 311 ASP A CA 1
ATOM 2549 C C . ASP A 1 311 ? -25.547 -22.936 24.002 1.00 94.12 311 ASP A C 1
ATOM 2551 O O . ASP A 1 311 ? -25.479 -21.916 23.319 1.00 94.12 311 ASP A O 1
ATOM 2555 N N . LEU A 1 312 ? -24.958 -24.077 23.615 1.00 94.50 312 LEU A N 1
ATOM 2556 C CA . LEU A 1 312 ? -24.171 -24.229 22.379 1.00 94.50 312 LEU A CA 1
ATOM 2557 C C . LEU A 1 312 ? -24.967 -24.960 21.293 1.00 94.50 312 LEU A C 1
ATOM 2559 O O . LEU A 1 312 ? -25.626 -25.964 21.577 1.00 94.50 312 LEU A O 1
ATOM 2563 N N . TYR A 1 313 ? -24.848 -24.533 20.035 1.00 95.25 313 TYR A N 1
ATOM 2564 C CA . TYR A 1 313 ? -25.418 -25.240 18.891 1.00 95.25 313 TYR A CA 1
ATOM 2565 C C . TYR A 1 313 ? -24.829 -26.645 18.765 1.00 95.25 313 TYR A C 1
ATOM 2567 O O . TYR A 1 313 ? -23.611 -26.847 18.731 1.00 95.25 313 TYR A O 1
ATOM 2575 N N . GLN A 1 314 ? -25.720 -27.624 18.662 1.00 96.12 314 GLN A N 1
ATOM 2576 C CA . GLN A 1 314 ? -25.402 -29.035 18.538 1.00 96.12 314 GLN A CA 1
ATOM 2577 C C . GLN A 1 314 ? -26.354 -29.681 17.525 1.00 96.12 314 GLN A C 1
ATO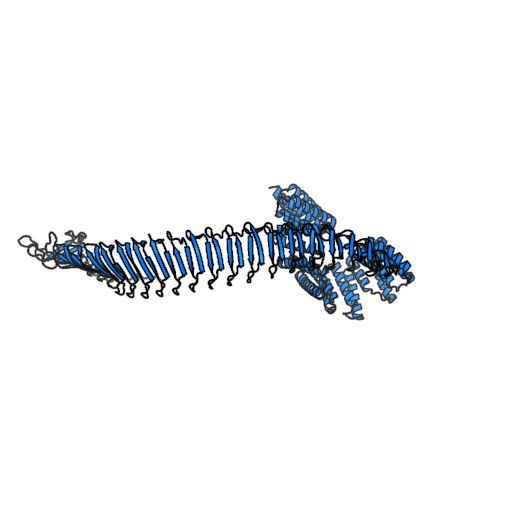M 2579 O O . GLN A 1 314 ? -27.503 -29.275 17.379 1.00 96.12 314 GLN A O 1
ATOM 2584 N N . GLY A 1 315 ? -25.882 -30.696 16.807 1.00 94.56 315 GLY A N 1
ATOM 2585 C CA . GLY A 1 315 ? -26.740 -31.455 15.906 1.00 94.56 315 GLY A CA 1
ATOM 2586 C C . GLY A 1 315 ? -27.207 -30.643 14.693 1.00 94.56 315 GLY A C 1
ATOM 2587 O O . GLY A 1 315 ? -26.571 -29.676 14.273 1.00 94.56 315 GLY A O 1
ATOM 2588 N N . GLN A 1 316 ? -28.329 -31.059 14.109 1.00 96.00 316 GLN A N 1
ATOM 2589 C CA . GLN A 1 316 ? -28.877 -30.459 12.894 1.00 96.00 316 GLN A CA 1
ATOM 2590 C C . GLN A 1 316 ? -29.560 -29.120 13.184 1.00 96.00 316 GLN A C 1
ATOM 2592 O O . GLN A 1 316 ? -30.445 -29.026 14.034 1.00 96.00 316 GLN A O 1
ATOM 2597 N N . TRP A 1 317 ? -29.199 -28.109 12.404 1.00 97.69 317 TRP A N 1
ATOM 2598 C CA . TRP A 1 317 ? -29.800 -26.785 12.421 1.00 97.69 317 TRP A CA 1
ATOM 2599 C C . TRP A 1 317 ? -30.369 -26.423 11.058 1.00 97.69 317 TRP A C 1
ATOM 2601 O O . TRP A 1 317 ? -29.815 -26.763 10.016 1.00 97.69 317 TRP A O 1
ATOM 2611 N N . SER A 1 318 ? -31.489 -25.711 11.063 1.00 98.00 318 SER A N 1
ATOM 2612 C CA . SER A 1 318 ? -32.129 -25.143 9.878 1.00 98.00 318 SER A CA 1
ATOM 2613 C C . SER A 1 318 ? -32.439 -23.676 10.133 1.00 98.00 318 SER A C 1
ATOM 2615 O O . SER A 1 318 ? -33.062 -23.347 11.139 1.00 98.00 318 SER A O 1
ATOM 2617 N N . PHE A 1 319 ? -32.036 -22.813 9.212 1.00 98.06 319 PHE A N 1
ATOM 2618 C CA . PHE A 1 319 ? -32.255 -21.370 9.228 1.00 98.06 319 PHE A CA 1
ATOM 2619 C C . PHE A 1 319 ? -33.105 -20.987 8.023 1.00 98.06 319 PHE A C 1
ATOM 2621 O O . PHE A 1 319 ? -32.956 -21.576 6.952 1.00 98.06 319 PHE A O 1
ATOM 2628 N N . TYR A 1 320 ? -33.981 -20.006 8.186 1.00 98.25 320 TYR A N 1
ATOM 2629 C CA . TYR A 1 320 ? -34.997 -19.642 7.207 1.00 98.25 320 TYR A CA 1
ATOM 2630 C C . TYR A 1 320 ? -35.037 -18.127 7.000 1.00 98.25 320 TYR A C 1
ATOM 2632 O O . TYR A 1 320 ? -34.957 -17.352 7.956 1.00 98.25 320 TYR A O 1
ATOM 2640 N N . PHE A 1 321 ? -35.255 -17.711 5.756 1.00 96.25 321 PHE A N 1
ATOM 2641 C CA . PHE A 1 321 ? -35.525 -16.319 5.406 1.00 96.25 321 PHE A CA 1
ATOM 2642 C C . PHE A 1 321 ? -36.871 -15.843 5.978 1.00 96.25 321 PHE A C 1
ATOM 2644 O O . PHE A 1 321 ? -37.767 -16.645 6.248 1.00 96.25 321 PHE A O 1
ATOM 2651 N N . ASP A 1 322 ? -37.082 -14.525 6.055 1.00 94.94 322 ASP A N 1
ATOM 2652 C CA . ASP A 1 322 ? -38.352 -13.911 6.485 1.00 94.94 322 ASP A CA 1
ATOM 2653 C C . ASP A 1 322 ? -39.558 -14.355 5.632 1.00 94.94 322 ASP A C 1
ATOM 2655 O O . ASP A 1 322 ? -40.708 -14.305 6.080 1.00 94.94 322 ASP A O 1
ATOM 2659 N N . ASN A 1 323 ? -39.320 -14.805 4.393 1.00 93.81 323 ASN A N 1
ATOM 2660 C CA . ASN A 1 323 ? -40.353 -15.352 3.512 1.00 93.81 323 ASN A CA 1
ATOM 2661 C C . ASN A 1 323 ? -40.754 -16.804 3.873 1.00 93.81 323 ASN A C 1
ATOM 2663 O O . ASN A 1 323 ? -41.813 -17.258 3.429 1.00 93.81 323 ASN A O 1
ATOM 2667 N N . GLY A 1 324 ? -39.999 -17.481 4.746 1.00 94.19 324 GLY A N 1
ATOM 2668 C CA . GLY A 1 324 ? -40.204 -18.858 5.208 1.00 94.19 324 GLY A CA 1
ATOM 2669 C C . GLY A 1 324 ? -39.456 -19.929 4.406 1.00 94.19 324 GLY A C 1
ATOM 2670 O O . GLY A 1 324 ? -39.558 -21.106 4.746 1.00 94.19 324 GLY A O 1
ATOM 2671 N N . GLN A 1 325 ? -38.724 -19.556 3.353 1.00 96.12 325 GLN A N 1
ATOM 2672 C CA . GLN A 1 325 ? -37.862 -20.472 2.605 1.00 96.12 325 GLN A CA 1
ATOM 2673 C C . GLN A 1 325 ? -36.603 -20.796 3.412 1.00 96.12 325 GLN A C 1
ATOM 2675 O O . GLN A 1 325 ? -36.114 -19.963 4.175 1.00 96.12 325 GLN A O 1
ATOM 2680 N N . LEU A 1 326 ? -36.083 -22.012 3.245 1.00 96.94 326 LEU A N 1
ATOM 2681 C CA . LEU A 1 326 ? -34.845 -22.438 3.892 1.00 96.94 326 LEU A CA 1
ATOM 2682 C C . LEU A 1 326 ? -33.685 -21.583 3.362 1.00 96.94 326 LEU A C 1
ATOM 2684 O O . LEU A 1 326 ? -33.522 -21.469 2.156 1.00 96.94 326 LEU A O 1
ATOM 2688 N N . GLU A 1 327 ? -32.906 -20.977 4.253 1.00 97.75 327 GLU A N 1
ATOM 2689 C CA . GLU A 1 327 ? -31.699 -20.204 3.934 1.00 97.75 327 GLU A CA 1
ATOM 2690 C C . GLU A 1 327 ? -30.472 -21.106 3.969 1.00 97.75 327 GLU A C 1
ATOM 2692 O O . GLU A 1 327 ? -29.647 -21.102 3.054 1.00 97.75 327 GLU A O 1
ATOM 2697 N N . ARG A 1 328 ? -30.344 -21.890 5.040 1.00 97.75 328 ARG A N 1
ATOM 2698 C CA . ARG A 1 328 ? -29.252 -22.845 5.204 1.00 97.75 328 ARG A CA 1
ATOM 2699 C C . ARG A 1 328 ? -29.595 -23.915 6.224 1.00 97.75 328 ARG A C 1
ATOM 2701 O O . ARG A 1 328 ? -30.354 -23.662 7.157 1.00 97.75 328 ARG A O 1
ATOM 2708 N N . ALA A 1 329 ? -29.006 -25.088 6.072 1.00 97.81 329 ALA A N 1
ATOM 2709 C CA . ALA A 1 329 ? -29.110 -26.164 7.044 1.00 97.81 329 ALA A CA 1
ATOM 2710 C C . ALA A 1 329 ? -27.827 -26.989 7.082 1.00 97.81 329 ALA A C 1
ATOM 2712 O O . ALA A 1 329 ? -27.144 -27.105 6.067 1.00 97.81 329 ALA A O 1
ATOM 2713 N N . GLY A 1 330 ? -27.526 -27.567 8.236 1.00 96.94 330 GLY A N 1
ATOM 2714 C CA . GLY A 1 330 ? -26.383 -28.451 8.423 1.00 96.94 330 GLY A CA 1
ATOM 2715 C C . GLY A 1 330 ? -26.147 -28.758 9.892 1.00 96.94 330 GLY A C 1
ATOM 2716 O O . GLY A 1 330 ? -26.969 -28.424 10.746 1.00 96.94 330 GLY A O 1
ATOM 2717 N N . ASN A 1 331 ? -25.032 -29.418 10.187 1.00 95.38 331 ASN A N 1
ATOM 2718 C CA . ASN A 1 331 ? -24.738 -29.896 11.530 1.00 95.38 331 ASN A CA 1
ATOM 2719 C C . ASN A 1 331 ? -23.739 -28.990 12.272 1.00 95.38 331 ASN A C 1
ATOM 2721 O O . ASN A 1 331 ? -22.750 -28.521 11.702 1.00 95.38 331 ASN A O 1
ATOM 2725 N N . TYR A 1 332 ? -24.003 -28.765 13.556 1.00 96.12 332 TYR A N 1
ATOM 2726 C CA . TYR A 1 332 ? -23.084 -28.146 14.502 1.00 96.12 332 TYR A CA 1
ATOM 2727 C C . TYR A 1 332 ? -22.542 -29.183 15.490 1.00 96.12 332 TYR A C 1
ATOM 2729 O O . TYR A 1 332 ? -23.265 -30.059 15.970 1.00 96.12 332 TYR A O 1
ATOM 2737 N N . THR A 1 333 ? -21.274 -29.030 15.851 1.00 94.88 333 THR A N 1
ATOM 2738 C CA . THR A 1 333 ? -20.642 -29.720 16.976 1.00 94.88 333 THR A CA 1
ATOM 2739 C C . THR A 1 333 ? -20.111 -28.648 17.923 1.00 94.88 333 THR A C 1
ATOM 2741 O O . THR A 1 333 ? -19.058 -28.074 17.657 1.00 94.88 333 THR A O 1
ATOM 2744 N N . LYS A 1 334 ? -20.842 -28.357 19.011 1.00 92.44 334 LYS A N 1
ATOM 2745 C CA . LYS A 1 334 ? -20.518 -27.299 19.993 1.00 92.44 334 LYS A CA 1
ATOM 2746 C C . LYS A 1 334 ? -20.145 -25.957 19.338 1.00 92.44 334 LYS A C 1
ATOM 2748 O O . LYS A 1 334 ? -19.003 -25.519 19.441 1.00 92.44 334 LYS A O 1
ATOM 2753 N N . ASP A 1 335 ? -21.098 -25.342 18.639 1.00 94.75 335 ASP A N 1
ATOM 2754 C CA . ASP A 1 335 ? -20.962 -24.094 17.855 1.00 94.75 335 ASP A CA 1
ATOM 2755 C C . ASP A 1 335 ? -20.068 -24.148 16.606 1.00 94.75 335 ASP A C 1
ATOM 2757 O O . ASP A 1 335 ? -20.127 -23.236 15.777 1.00 94.75 335 ASP A O 1
ATOM 2761 N N . SER A 1 336 ? -19.295 -25.215 16.392 1.00 93.81 336 SER A N 1
ATOM 2762 C CA . SER A 1 336 ? -18.522 -25.379 15.159 1.00 93.81 336 SER A CA 1
ATOM 2763 C C . SER A 1 336 ? -19.352 -26.013 14.044 1.00 93.81 336 SER A C 1
ATOM 2765 O O . SER A 1 336 ? -19.940 -27.075 14.240 1.00 93.81 336 SER A O 1
ATOM 2767 N N . LEU A 1 337 ? -19.364 -25.398 12.854 1.00 94.56 337 LEU A N 1
ATOM 2768 C CA . LEU A 1 337 ? -19.885 -26.019 11.632 1.00 94.56 337 LEU A CA 1
ATOM 2769 C C . LEU A 1 337 ? -19.108 -27.314 11.376 1.00 94.56 337 LEU A C 1
ATOM 2771 O O . LEU A 1 337 ? -17.875 -27.288 11.276 1.00 94.56 337 LEU A O 1
ATOM 2775 N N . ASP A 1 338 ? -19.822 -28.427 11.258 1.00 94.12 338 ASP A N 1
ATOM 2776 C CA . ASP A 1 338 ? -19.220 -29.747 11.118 1.00 94.12 338 ASP A CA 1
ATOM 2777 C C . ASP A 1 338 ? -20.060 -30.625 10.188 1.00 94.12 338 ASP A C 1
ATOM 2779 O O . ASP A 1 338 ? -21.283 -30.685 10.298 1.00 94.12 338 ASP A O 1
ATOM 2783 N N . GLY A 1 339 ? -19.412 -31.299 9.245 1.00 93.31 339 GLY A N 1
ATOM 2784 C CA . GLY A 1 339 ? -20.076 -32.081 8.213 1.00 93.31 339 GLY A CA 1
ATOM 2785 C C . GLY A 1 339 ? -20.760 -31.236 7.134 1.00 93.31 339 GLY A C 1
ATOM 2786 O O . GLY A 1 339 ? -20.305 -30.153 6.758 1.00 93.31 339 GLY A O 1
ATOM 2787 N N . HIS A 1 340 ? -21.842 -31.788 6.588 1.00 95.19 340 HIS A N 1
ATOM 2788 C CA . HIS A 1 340 ? -22.514 -31.285 5.394 1.00 95.19 340 HIS A CA 1
ATOM 2789 C C . HIS A 1 340 ? -23.448 -30.107 5.696 1.00 95.19 340 HIS A C 1
ATOM 2791 O O . HIS A 1 340 ? -24.194 -30.124 6.677 1.00 95.19 340 HIS A O 1
ATOM 2797 N N . TRP A 1 341 ? -23.384 -29.089 4.841 1.00 97.50 341 TRP A N 1
ATOM 2798 C CA . TRP A 1 341 ? -24.130 -27.843 4.924 1.00 97.50 341 TRP A CA 1
ATOM 2799 C C . TRP A 1 341 ? -24.682 -27.463 3.553 1.00 97.50 341 TRP A C 1
ATOM 2801 O O . TRP A 1 341 ? -23.942 -27.331 2.580 1.00 97.50 341 TRP A O 1
ATOM 2811 N N . ASN A 1 342 ? -25.982 -27.202 3.483 1.00 97.88 342 ASN A N 1
ATOM 2812 C CA . ASN A 1 342 ? -26.623 -26.643 2.302 1.00 97.88 342 ASN A CA 1
ATOM 2813 C C . ASN A 1 342 ? -26.997 -25.185 2.545 1.00 97.88 342 ASN A C 1
ATOM 2815 O O . ASN A 1 342 ? -27.545 -24.845 3.590 1.00 97.88 342 ASN A O 1
ATOM 2819 N N . TYR A 1 343 ? -26.754 -24.344 1.549 1.00 97.69 343 TYR A N 1
ATOM 2820 C CA . TYR A 1 343 ? -27.146 -22.940 1.507 1.00 97.69 343 TYR A CA 1
ATOM 2821 C C . TYR A 1 343 ? -28.034 -22.725 0.292 1.00 97.69 343 TYR A C 1
ATOM 2823 O O . TYR A 1 343 ? -27.776 -23.296 -0.768 1.00 97.69 343 TYR A O 1
ATOM 2831 N N . TYR A 1 344 ? -29.038 -21.873 0.420 1.00 97.88 344 TYR A N 1
ATOM 2832 C CA . TYR A 1 344 ? -30.073 -21.661 -0.583 1.00 97.88 344 TYR A CA 1
ATOM 2833 C C . TYR A 1 344 ? -30.226 -20.169 -0.893 1.00 97.88 344 TYR A C 1
ATOM 2835 O O . TYR A 1 344 ? -29.856 -19.298 -0.102 1.00 97.88 344 TYR A O 1
ATOM 2843 N N . TYR A 1 345 ? -30.762 -19.871 -2.070 1.00 95.38 345 TYR A N 1
ATOM 2844 C CA . TYR A 1 345 ? -31.262 -18.547 -2.422 1.00 95.38 345 TYR A CA 1
ATOM 2845 C C . TYR A 1 345 ? -32.647 -18.310 -1.800 1.00 95.38 345 TYR A C 1
ATOM 2847 O O . TYR A 1 345 ? -33.351 -19.253 -1.441 1.00 95.38 345 TYR A O 1
ATOM 2855 N N . ASP A 1 346 ? -33.073 -17.050 -1.718 1.00 94.12 346 ASP A N 1
ATOM 2856 C CA . ASP A 1 346 ? -34.400 -16.655 -1.218 1.00 94.12 346 ASP A CA 1
ATOM 2857 C C . ASP A 1 346 ? -35.568 -17.209 -2.058 1.00 94.12 346 ASP A C 1
ATOM 2859 O O . ASP A 1 346 ? -36.689 -17.335 -1.558 1.00 94.12 346 ASP A O 1
ATOM 2863 N N . ASN A 1 347 ? -35.291 -17.600 -3.307 1.00 92.50 347 ASN A N 1
ATOM 2864 C CA . ASN A 1 347 ? -36.187 -18.325 -4.209 1.00 92.50 347 ASN A CA 1
ATOM 2865 C C . ASN A 1 347 ? -36.264 -19.849 -3.936 1.00 92.50 347 ASN A C 1
ATOM 2867 O O . ASN A 1 347 ? -36.983 -20.560 -4.641 1.00 92.50 347 ASN A O 1
ATOM 2871 N N . GLY A 1 348 ? -35.521 -20.357 -2.945 1.00 93.56 348 GLY A N 1
ATOM 2872 C CA . GLY A 1 348 ? -35.492 -21.762 -2.526 1.00 93.56 348 GLY A CA 1
ATOM 2873 C C . GLY A 1 348 ? -34.574 -22.679 -3.345 1.00 93.56 348 GLY A C 1
ATOM 2874 O O . GLY A 1 348 ? -34.508 -23.878 -3.068 1.00 93.56 348 GLY A O 1
ATOM 2875 N N . LYS A 1 349 ? -33.857 -22.170 -4.354 1.00 95.69 349 LYS A N 1
ATOM 2876 C CA . LYS A 1 349 ? -32.873 -22.960 -5.112 1.00 95.69 349 LYS A CA 1
ATOM 2877 C C . LYS A 1 349 ? -31.590 -23.137 -4.308 1.00 95.69 349 LYS A C 1
ATOM 2879 O O . LYS A 1 349 ? -31.152 -22.218 -3.621 1.00 95.69 349 LYS A O 1
ATOM 2884 N N . LEU A 1 350 ? -30.985 -24.321 -4.405 1.00 95.81 350 LEU A N 1
ATOM 2885 C CA . LEU A 1 350 ? -29.691 -24.599 -3.789 1.00 95.81 350 LEU A CA 1
ATOM 2886 C C . LEU A 1 350 ? -28.649 -23.641 -4.373 1.00 95.81 350 LEU A C 1
ATOM 2888 O O . LEU A 1 350 ? -28.572 -23.486 -5.585 1.00 95.81 350 LEU A O 1
ATOM 2892 N N . LYS A 1 351 ? -27.886 -22.994 -3.499 1.00 96.25 351 LYS A N 1
ATOM 2893 C CA . LYS A 1 351 ? -26.810 -22.049 -3.817 1.00 96.25 351 LYS A CA 1
ATOM 2894 C C . LYS A 1 351 ? -25.450 -22.689 -3.597 1.00 96.25 351 LYS A C 1
ATOM 2896 O O . LYS A 1 351 ? -24.521 -22.495 -4.381 1.00 96.25 351 LYS A O 1
ATOM 2901 N N . THR A 1 352 ? -25.310 -23.426 -2.499 1.00 96.88 352 THR A N 1
ATOM 2902 C CA . THR A 1 352 ? -24.048 -24.070 -2.143 1.00 96.88 352 THR A CA 1
ATOM 2903 C C . THR A 1 352 ? -24.305 -25.373 -1.406 1.00 96.88 352 THR A C 1
ATOM 2905 O O . THR A 1 352 ? -25.103 -25.422 -0.473 1.00 96.88 352 THR A O 1
ATOM 2908 N N . ASP A 1 353 ? -23.612 -26.419 -1.829 1.00 96.81 353 ASP A N 1
ATOM 2909 C CA . ASP A 1 353 ? -23.468 -27.683 -1.115 1.00 96.81 353 ASP A CA 1
ATOM 2910 C C . ASP A 1 353 ? -22.038 -27.721 -0.573 1.00 96.81 353 ASP A C 1
ATOM 2912 O O . ASP A 1 353 ? -21.087 -27.645 -1.346 1.00 96.81 353 ASP A O 1
ATOM 2916 N N . ALA A 1 354 ? -21.883 -27.704 0.743 1.00 97.00 354 ALA A N 1
ATOM 2917 C CA . ALA A 1 354 ? -20.619 -27.458 1.414 1.00 97.00 354 ALA A CA 1
ATOM 2918 C C . ALA A 1 354 ? -20.353 -28.524 2.467 1.00 97.00 354 ALA A C 1
ATOM 2920 O O . ALA A 1 354 ? -21.267 -29.072 3.076 1.00 97.00 354 ALA A O 1
ATOM 2921 N N . ASN A 1 355 ? -19.079 -28.771 2.738 1.00 96.25 355 ASN A N 1
ATOM 2922 C CA . ASN A 1 355 ? -18.662 -29.645 3.822 1.00 96.25 355 ASN A CA 1
ATOM 2923 C C . ASN A 1 355 ? -17.599 -28.956 4.689 1.00 96.25 355 ASN A C 1
ATOM 2925 O O . ASN A 1 355 ? -16.710 -28.252 4.185 1.00 96.25 355 ASN A O 1
ATOM 2929 N N . TYR A 1 356 ? -17.722 -29.131 6.000 1.00 96.62 356 TYR A N 1
ATOM 2930 C CA . TYR A 1 356 ? -16.913 -28.476 7.018 1.00 96.62 356 TYR A CA 1
ATOM 2931 C C . TYR A 1 356 ? -16.325 -29.490 8.000 1.00 96.62 356 TYR A C 1
ATOM 2933 O O . TYR A 1 356 ? -16.917 -30.525 8.279 1.00 96.62 356 TYR A O 1
ATOM 2941 N N . ILE A 1 357 ? -15.152 -29.172 8.543 1.00 94.94 357 ILE A N 1
ATOM 2942 C CA . ILE A 1 357 ? -14.627 -29.772 9.773 1.00 94.94 357 ILE A CA 1
ATOM 2943 C C . ILE A 1 357 ? -14.152 -28.616 10.643 1.00 94.94 357 ILE A C 1
ATOM 2945 O O . ILE A 1 357 ? -13.274 -27.860 10.219 1.00 94.94 357 ILE A O 1
ATOM 2949 N N . ASP A 1 358 ? -14.724 -28.479 11.838 1.00 92.81 358 ASP A N 1
ATOM 2950 C CA . ASP A 1 358 ? -14.372 -27.434 12.808 1.00 92.81 358 ASP A CA 1
ATOM 2951 C C . ASP A 1 358 ? -14.310 -26.026 12.176 1.00 92.81 358 ASP A C 1
ATOM 2953 O O . ASP A 1 358 ? -13.265 -25.370 12.128 1.00 92.81 358 ASP A O 1
ATOM 2957 N N . ASN A 1 359 ? -15.430 -25.593 11.584 1.00 95.06 359 ASN A N 1
ATOM 2958 C CA . ASN A 1 359 ? -15.579 -24.315 10.868 1.00 95.06 359 ASN A CA 1
ATOM 2959 C C . ASN A 1 359 ? -14.707 -24.131 9.610 1.00 95.06 359 ASN A C 1
ATOM 2961 O O . ASN A 1 359 ? -14.820 -23.109 8.927 1.00 95.06 359 ASN A O 1
ATOM 2965 N N . LYS A 1 360 ? -13.856 -25.097 9.243 1.00 95.56 360 LYS A N 1
ATOM 2966 C CA . LYS A 1 360 ? -12.989 -25.016 8.058 1.00 95.56 360 LYS A CA 1
ATOM 2967 C C . LYS A 1 360 ? -13.574 -25.814 6.905 1.00 95.56 360 LYS A C 1
ATOM 2969 O O . LYS A 1 360 ? -13.980 -26.958 7.081 1.00 95.56 360 LYS A O 1
ATOM 2974 N N . ARG A 1 361 ? -13.552 -25.233 5.700 1.00 96.19 361 ARG A N 1
ATOM 2975 C CA . ARG A 1 361 ? -13.974 -25.922 4.470 1.00 96.19 361 ARG A CA 1
ATOM 2976 C C . ARG A 1 361 ? -13.172 -27.209 4.293 1.00 96.19 361 ARG A C 1
ATOM 2978 O O . ARG A 1 361 ? -11.937 -27.174 4.324 1.00 96.19 361 ARG A O 1
ATOM 2985 N N . ASN A 1 362 ? -13.843 -28.335 4.109 1.00 95.75 362 ASN A N 1
ATOM 2986 C CA . ASN A 1 362 ? -13.178 -29.619 3.955 1.00 95.75 362 ASN A CA 1
ATOM 2987 C C . ASN A 1 362 ? -14.031 -30.583 3.128 1.00 95.75 362 ASN A C 1
ATOM 2989 O O . ASN A 1 362 ? -15.183 -30.820 3.459 1.00 95.75 362 ASN A O 1
ATOM 2993 N N . GLY A 1 363 ? -13.442 -31.191 2.104 1.00 94.38 363 GLY A N 1
ATOM 2994 C CA . GLY A 1 363 ? -14.145 -32.017 1.129 1.00 94.38 363 GLY A CA 1
ATOM 2995 C C . GLY A 1 363 ? -14.669 -31.210 -0.057 1.00 94.38 363 GLY A C 1
ATOM 2996 O O . GLY A 1 363 ? -14.200 -30.104 -0.329 1.00 94.38 363 GLY A O 1
ATOM 2997 N N . GLU A 1 364 ? -15.617 -31.805 -0.769 1.00 95.44 364 GLU A N 1
ATOM 2998 C CA . GLU A 1 364 ? -16.231 -31.252 -1.973 1.00 95.44 364 GLU A CA 1
ATOM 2999 C C . GLU A 1 364 ? -17.200 -30.110 -1.634 1.00 95.44 364 GLU A C 1
ATOM 3001 O O . GLU A 1 364 ? -17.942 -30.175 -0.655 1.00 95.44 364 GLU A O 1
ATOM 3006 N N . TRP A 1 365 ? -17.162 -29.060 -2.444 1.00 96.75 365 TRP A N 1
ATOM 3007 C CA . TRP A 1 365 ? -18.005 -27.876 -2.389 1.00 96.75 365 TRP A CA 1
ATOM 3008 C C . TRP A 1 365 ? -18.596 -27.643 -3.773 1.00 96.75 365 TRP A C 1
ATOM 3010 O O . TRP A 1 365 ? -17.847 -27.522 -4.740 1.00 96.75 365 TRP A O 1
ATOM 3020 N N . LYS A 1 366 ? -19.920 -27.570 -3.884 1.00 95.81 366 LYS A N 1
ATOM 3021 C CA . LYS A 1 366 ? -20.620 -27.305 -5.147 1.00 95.81 366 LYS A CA 1
ATOM 3022 C C . LYS A 1 366 ? -21.318 -25.966 -5.080 1.00 95.81 366 LYS A C 1
ATOM 3024 O O . LYS A 1 366 ? -21.984 -25.663 -4.093 1.00 95.81 366 LYS A O 1
ATOM 3029 N N . TYR A 1 367 ? -21.213 -25.208 -6.156 1.00 94.81 367 TYR A N 1
ATOM 3030 C CA . TYR A 1 367 ? -21.840 -23.906 -6.315 1.00 94.81 367 TYR A CA 1
ATOM 3031 C C . TYR A 1 367 ? -22.859 -23.970 -7.440 1.00 94.81 367 TYR A C 1
ATOM 3033 O O . TYR A 1 367 ? -22.651 -24.667 -8.436 1.00 94.81 367 TYR A O 1
ATOM 3041 N N . PHE A 1 368 ? -23.954 -23.238 -7.275 1.00 94.50 368 PHE A N 1
ATOM 3042 C CA . PHE A 1 368 ? -25.058 -23.208 -8.223 1.00 94.50 368 PHE A CA 1
ATOM 3043 C C . PHE A 1 368 ? -25.510 -21.766 -8.463 1.00 94.50 368 PHE A C 1
ATOM 3045 O O . PHE A 1 368 ? -25.449 -20.942 -7.551 1.00 94.50 368 PHE A O 1
ATOM 3052 N N . THR A 1 369 ? -25.991 -21.467 -9.670 1.00 90.38 369 THR A N 1
ATOM 3053 C CA . THR A 1 369 ? -26.576 -20.168 -10.030 1.00 90.38 369 THR A CA 1
ATOM 3054 C C . THR A 1 369 ? -27.968 -19.983 -9.419 1.00 90.38 369 THR A C 1
ATOM 3056 O O . THR A 1 369 ? -28.570 -20.918 -8.886 1.00 90.38 369 THR A O 1
ATOM 3059 N N . THR A 1 370 ? -28.544 -18.784 -9.550 1.00 89.75 370 THR A N 1
ATOM 3060 C CA . THR A 1 370 ? -29.930 -18.499 -9.136 1.00 89.75 370 THR A CA 1
ATOM 3061 C C . THR A 1 370 ? -30.983 -19.325 -9.881 1.00 89.75 370 THR A C 1
ATOM 3063 O O . THR A 1 370 ? -32.086 -19.499 -9.355 1.00 89.75 370 THR A O 1
ATOM 3066 N N . GLU A 1 371 ? -30.666 -19.862 -11.069 1.00 89.94 371 GLU A N 1
ATOM 3067 C CA . GLU A 1 371 ? -31.522 -20.826 -11.779 1.00 89.94 371 GLU A CA 1
ATOM 3068 C C . GLU A 1 371 ? -31.322 -22.283 -11.314 1.00 89.94 371 GLU A C 1
ATOM 3070 O O . GLU A 1 371 ? -32.115 -23.158 -11.671 1.00 89.94 371 GLU A O 1
ATOM 3075 N N . GLY A 1 372 ? -30.305 -22.554 -10.488 1.00 87.69 372 GLY A N 1
ATOM 3076 C CA . GLY A 1 372 ? -29.935 -23.893 -10.023 1.00 87.69 372 GLY A CA 1
ATOM 3077 C C . GLY A 1 372 ? -28.998 -24.651 -10.969 1.00 87.69 372 GLY A C 1
ATOM 3078 O O . GLY A 1 372 ? -28.896 -25.873 -10.865 1.00 87.69 372 GLY A O 1
ATOM 3079 N N . ILE A 1 373 ? -28.334 -23.956 -11.896 1.00 88.06 373 ILE A N 1
ATOM 3080 C CA . ILE A 1 373 ? -27.323 -24.541 -12.788 1.00 88.06 373 ILE A CA 1
ATOM 3081 C C . ILE A 1 373 ? -26.011 -24.660 -12.010 1.00 88.06 373 ILE A C 1
ATOM 3083 O O . ILE A 1 373 ? -25.658 -23.741 -11.279 1.00 88.06 373 ILE A O 1
ATOM 3087 N N . ALA A 1 374 ? -25.295 -25.779 -12.131 1.00 87.25 374 ALA A N 1
ATOM 3088 C CA . ALA A 1 374 ? -23.994 -25.934 -11.482 1.00 87.25 374 ALA A CA 1
ATOM 3089 C C . ALA A 1 374 ? -22.990 -24.915 -12.050 1.00 87.25 374 ALA A C 1
ATOM 3091 O O . ALA A 1 374 ? -22.754 -24.887 -13.252 1.00 87.25 374 ALA A O 1
ATOM 3092 N N . ASP A 1 375 ? -22.403 -24.105 -11.173 1.00 89.31 375 ASP A N 1
ATOM 3093 C CA . ASP A 1 375 ? -21.417 -23.063 -11.492 1.00 89.31 375 ASP A CA 1
ATOM 3094 C C . ASP A 1 375 ? -19.987 -23.594 -11.292 1.00 89.31 375 ASP A C 1
ATOM 3096 O O . ASP A 1 375 ? -19.078 -23.376 -12.093 1.00 89.31 375 ASP A O 1
ATOM 3100 N N . GLY A 1 376 ? -19.789 -24.437 -10.275 1.00 92.75 376 GLY A N 1
ATOM 3101 C CA . GLY A 1 376 ? -18.489 -25.042 -10.022 1.00 92.75 376 GLY A CA 1
ATOM 3102 C C . GLY A 1 376 ? -18.500 -26.115 -8.946 1.00 92.75 376 GLY A C 1
ATOM 3103 O O . GLY A 1 376 ? -19.414 -26.197 -8.127 1.00 92.75 376 GLY A O 1
ATOM 3104 N N . ILE A 1 377 ? -17.458 -26.938 -8.960 1.00 95.19 377 ILE A N 1
ATOM 3105 C CA . ILE A 1 377 ? -17.130 -27.914 -7.927 1.00 95.19 377 ILE A CA 1
ATOM 3106 C C . ILE A 1 377 ? -15.695 -27.641 -7.500 1.00 95.19 377 ILE A C 1
ATOM 3108 O O . ILE A 1 377 ? -14.790 -27.604 -8.327 1.00 95.19 377 ILE A O 1
ATOM 3112 N N . GLU A 1 378 ? -15.468 -27.475 -6.211 1.00 96.44 378 GLU A N 1
ATOM 3113 C CA . GLU A 1 378 ? -14.151 -27.270 -5.627 1.00 96.44 378 GLU A CA 1
ATOM 3114 C C . GLU A 1 378 ? -13.921 -28.296 -4.526 1.00 96.44 378 GLU A C 1
ATOM 3116 O O . GLU A 1 378 ? -14.851 -28.717 -3.851 1.00 96.44 378 GLU A O 1
ATOM 3121 N N . ASN A 1 379 ? -12.672 -28.691 -4.312 1.00 95.62 379 ASN A N 1
ATOM 3122 C CA . ASN A 1 379 ? -12.312 -29.558 -3.199 1.00 95.62 379 ASN A CA 1
ATOM 3123 C C . ASN A 1 379 ? -11.401 -28.805 -2.235 1.00 95.62 379 ASN A C 1
ATOM 3125 O O . ASN A 1 379 ? -10.457 -28.132 -2.653 1.00 95.62 379 ASN A O 1
ATOM 3129 N N . TYR A 1 380 ? -11.675 -28.931 -0.939 1.00 96.12 380 TYR A N 1
ATOM 3130 C CA . TYR A 1 380 ? -10.933 -28.269 0.127 1.00 96.12 380 TYR A CA 1
ATOM 3131 C C . TYR A 1 380 ? -10.333 -29.280 1.105 1.00 96.12 380 TYR A C 1
ATOM 3133 O O . TYR A 1 380 ? -10.904 -30.334 1.379 1.00 96.12 380 TYR A O 1
ATOM 3141 N N . LYS A 1 381 ? -9.192 -28.937 1.699 1.00 95.62 381 LYS A N 1
ATOM 3142 C CA . LYS A 1 381 ? -8.613 -29.642 2.844 1.00 95.62 381 LYS A CA 1
ATOM 3143 C C . LYS A 1 381 ? -8.228 -28.621 3.906 1.00 95.62 381 LYS A C 1
ATOM 3145 O O . LYS A 1 381 ? -7.309 -27.831 3.697 1.00 95.62 381 LYS A O 1
ATOM 3150 N N . MET A 1 382 ? -8.927 -28.641 5.043 1.00 93.19 382 MET A N 1
ATOM 3151 C CA . MET A 1 382 ? -8.692 -27.731 6.178 1.00 93.19 382 MET A CA 1
ATOM 3152 C C . MET A 1 382 ? -8.629 -26.245 5.777 1.00 93.19 382 MET A C 1
ATOM 3154 O O . MET A 1 382 ? -7.742 -25.506 6.202 1.00 93.19 382 MET A O 1
ATOM 3158 N N . GLY A 1 383 ? -9.575 -25.813 4.942 1.00 94.56 383 GLY A N 1
ATOM 3159 C CA . GLY A 1 383 ? -9.734 -24.426 4.504 1.00 94.56 383 GLY A CA 1
ATOM 3160 C C . GLY A 1 383 ? -8.965 -24.038 3.239 1.00 94.56 383 GLY A C 1
ATOM 3161 O O . GLY A 1 383 ? -9.164 -22.927 2.764 1.00 94.56 383 GLY A O 1
ATOM 3162 N N . LYS A 1 384 ? -8.135 -24.926 2.674 1.00 94.38 384 LYS A N 1
ATOM 3163 C CA . LYS A 1 384 ? -7.349 -24.657 1.454 1.00 94.38 384 LYS A CA 1
ATOM 3164 C C . LYS A 1 384 ? -7.823 -25.491 0.272 1.00 94.38 384 LYS A C 1
ATOM 3166 O O . LYS A 1 384 ? -8.107 -26.674 0.457 1.00 94.38 384 LYS A O 1
ATOM 3171 N N . LEU A 1 385 ? -7.851 -24.919 -0.931 1.00 94.44 385 LEU A N 1
ATOM 3172 C CA . LEU A 1 385 ? -8.160 -25.639 -2.168 1.00 94.44 385 LEU A CA 1
ATOM 3173 C C . LEU A 1 385 ? -7.149 -26.771 -2.391 1.00 94.44 385 LEU A C 1
ATOM 3175 O O . LEU A 1 385 ? -5.926 -26.581 -2.346 1.00 94.44 385 LEU A O 1
ATOM 3179 N N . PHE A 1 386 ? -7.666 -27.970 -2.626 1.00 95.25 386 PHE A N 1
ATOM 3180 C CA . PHE A 1 386 ? -6.889 -29.192 -2.737 1.00 95.25 386 PHE A CA 1
ATOM 3181 C C . PHE A 1 386 ? -7.607 -30.209 -3.622 1.00 95.25 386 PHE A C 1
ATOM 3183 O O . PHE A 1 386 ? -8.745 -30.568 -3.361 1.00 95.25 386 PHE A O 1
ATOM 3190 N N . GLY A 1 387 ? -6.906 -30.761 -4.608 1.00 93.38 387 GLY A N 1
ATOM 3191 C CA . GLY A 1 387 ? -7.476 -31.736 -5.532 1.00 93.38 387 GLY A CA 1
ATOM 3192 C C . GLY A 1 387 ? -8.069 -31.081 -6.773 1.00 93.38 387 GLY A C 1
ATOM 3193 O O . GLY A 1 387 ? -7.613 -30.023 -7.197 1.00 93.38 387 GLY A O 1
ATOM 3194 N N . GLU A 1 388 ? -9.009 -31.768 -7.409 1.00 94.25 388 GLU A N 1
ATOM 3195 C CA . GLU A 1 388 ? -9.635 -31.319 -8.652 1.00 94.25 388 GLU A CA 1
ATOM 3196 C C . GLU A 1 388 ? -10.736 -30.288 -8.374 1.00 94.25 388 GLU A C 1
ATOM 3198 O O . GLU A 1 388 ? -11.476 -30.407 -7.396 1.00 94.25 388 GLU A O 1
ATOM 3203 N N . ALA A 1 389 ? -10.822 -29.278 -9.233 1.00 95.19 389 ALA A N 1
ATOM 3204 C CA . ALA A 1 389 ? -11.872 -28.279 -9.261 1.00 95.19 389 ALA A CA 1
ATOM 3205 C C . ALA A 1 389 ? -12.420 -28.167 -10.689 1.00 95.19 389 ALA A C 1
ATOM 3207 O O . ALA A 1 389 ? -11.650 -28.059 -11.648 1.00 95.19 389 ALA A O 1
ATOM 3208 N N . LEU A 1 390 ? -13.741 -28.190 -10.822 1.00 94.62 390 LEU A N 1
ATOM 3209 C CA . LEU A 1 390 ? -14.466 -28.051 -12.076 1.00 94.62 390 LEU A CA 1
ATOM 3210 C C . LEU A 1 390 ? -15.151 -26.691 -12.084 1.00 94.62 390 LEU A C 1
ATOM 3212 O O . LEU A 1 390 ? -15.856 -26.336 -11.147 1.00 94.62 390 LEU A O 1
ATOM 3216 N N . LEU A 1 391 ? -14.961 -25.941 -13.155 1.00 92.50 391 LEU A N 1
ATOM 3217 C CA . LEU A 1 391 ? -15.663 -24.692 -13.421 1.00 92.50 391 LEU A CA 1
ATOM 3218 C C . LEU A 1 391 ? -16.603 -24.931 -14.587 1.00 92.50 391 LEU A C 1
ATOM 3220 O O . LEU A 1 391 ? -16.208 -25.609 -15.541 1.00 92.50 391 LEU A O 1
ATOM 3224 N N . HIS A 1 392 ? -17.801 -24.369 -14.529 1.00 92.31 392 HIS A N 1
ATOM 3225 C CA . HIS A 1 392 ? -18.780 -24.444 -15.603 1.00 92.31 392 HIS A CA 1
ATOM 3226 C C . HIS A 1 392 ? -18.949 -23.075 -16.276 1.00 92.31 392 HIS A C 1
ATOM 3228 O O . HIS A 1 392 ? -18.626 -22.030 -15.716 1.00 92.31 392 HIS A O 1
ATOM 3234 N N . HIS A 1 393 ? -19.402 -23.083 -17.524 1.00 84.69 393 HIS A N 1
ATOM 3235 C CA . HIS A 1 393 ? -19.900 -21.906 -18.223 1.00 84.69 393 HIS A CA 1
ATOM 3236 C C . HIS A 1 393 ? -21.311 -21.571 -17.720 1.00 84.69 393 HIS A C 1
ATOM 3238 O O . HIS A 1 393 ? -21.959 -22.384 -17.064 1.00 84.69 393 HIS A O 1
ATOM 3244 N N . ALA A 1 394 ? -21.828 -20.396 -18.087 1.00 80.50 394 ALA A N 1
ATOM 3245 C CA . ALA A 1 394 ? -23.180 -19.970 -17.707 1.00 80.50 394 ALA A CA 1
ATOM 3246 C C . ALA A 1 394 ? -24.297 -20.918 -18.201 1.00 80.50 394 ALA A C 1
ATOM 3248 O O . ALA A 1 394 ? -25.390 -20.923 -17.644 1.00 80.50 394 ALA A O 1
ATOM 3249 N N . ASP A 1 395 ? -24.030 -21.725 -19.234 1.00 82.88 395 ASP A N 1
ATOM 3250 C CA . ASP A 1 395 ? -24.945 -22.748 -19.757 1.00 82.88 395 ASP A CA 1
ATOM 3251 C C . ASP A 1 395 ? -24.821 -24.116 -19.050 1.00 82.88 395 ASP A C 1
ATOM 3253 O O . ASP A 1 395 ? -25.519 -25.064 -19.410 1.00 82.88 395 ASP A O 1
ATOM 3257 N N . GLY A 1 396 ? -23.938 -24.231 -18.050 1.00 83.00 396 GLY A N 1
ATOM 3258 C CA . GLY A 1 396 ? -23.671 -25.454 -17.291 1.00 83.00 396 GLY A CA 1
ATOM 3259 C C . GLY A 1 396 ? -22.679 -26.422 -17.944 1.00 83.00 396 GLY A C 1
ATOM 3260 O O . GLY A 1 396 ? -22.365 -27.454 -17.351 1.00 83.00 396 GLY A O 1
ATOM 3261 N N . SER A 1 397 ? -22.157 -26.132 -19.140 1.00 86.56 397 SER A N 1
ATOM 3262 C CA . SER A 1 397 ? -21.088 -26.939 -19.746 1.00 86.56 397 SER A CA 1
ATOM 3263 C C . SER A 1 397 ? -19.754 -26.724 -19.018 1.00 86.56 397 SER A C 1
ATOM 3265 O O . SER A 1 397 ? -19.508 -25.659 -18.464 1.00 86.56 397 SER A O 1
ATOM 3267 N N . VAL A 1 398 ? -18.866 -27.723 -18.975 1.00 90.75 398 VAL A N 1
ATOM 3268 C CA . VAL A 1 398 ? -17.578 -27.591 -18.262 1.00 90.75 398 VAL A CA 1
ATOM 3269 C C . VAL A 1 398 ? -16.703 -26.548 -18.959 1.00 90.75 398 VAL A C 1
ATOM 3271 O O . VAL A 1 398 ? -16.338 -26.721 -20.114 1.00 90.75 398 VAL A O 1
ATOM 3274 N N . GLN A 1 399 ? -16.315 -25.496 -18.245 1.00 93.62 399 GLN A N 1
ATOM 3275 C CA . GLN A 1 399 ? -15.373 -24.472 -18.692 1.00 93.62 399 GLN A CA 1
ATOM 3276 C C . GLN A 1 399 ? -13.926 -24.909 -18.488 1.00 93.62 399 GLN A C 1
ATOM 3278 O O . GLN A 1 399 ? -13.092 -24.746 -19.382 1.00 93.62 399 GLN A O 1
ATOM 3283 N N . ALA A 1 400 ? -13.601 -25.440 -17.310 1.00 95.75 400 ALA A N 1
ATOM 3284 C CA . ALA A 1 400 ? -12.243 -25.860 -16.998 1.00 95.75 400 ALA A CA 1
ATOM 3285 C C . ALA A 1 400 ? -12.191 -26.906 -15.887 1.00 95.75 400 ALA A C 1
ATOM 3287 O O . ALA A 1 400 ? -12.943 -26.845 -14.921 1.00 95.75 400 ALA A O 1
ATOM 3288 N N . ILE A 1 401 ? -11.224 -27.808 -16.000 1.00 96.56 401 ILE A N 1
ATOM 3289 C CA . ILE A 1 401 ? -10.806 -28.747 -14.967 1.00 96.56 401 ILE A CA 1
ATOM 3290 C C . ILE A 1 401 ? -9.421 -28.300 -14.504 1.00 96.56 401 ILE A C 1
ATOM 3292 O O . ILE A 1 401 ? -8.453 -28.282 -15.273 1.00 96.56 401 ILE A O 1
ATOM 3296 N N . LYS A 1 402 ? -9.338 -27.898 -13.240 1.00 96.44 402 LYS A N 1
ATOM 3297 C CA . LYS A 1 402 ? -8.135 -27.393 -12.577 1.00 96.44 402 LYS A CA 1
ATOM 3298 C C . LYS A 1 402 ? -7.754 -28.338 -11.450 1.00 96.44 402 LYS A C 1
ATOM 3300 O O . LYS A 1 402 ? -8.616 -28.960 -10.843 1.00 96.44 402 LYS A O 1
ATOM 3305 N N . ARG A 1 403 ? -6.467 -28.417 -11.117 1.00 96.06 403 ARG A N 1
ATOM 3306 C CA . ARG A 1 403 ? -6.004 -29.182 -9.957 1.00 96.06 403 ARG A CA 1
ATOM 3307 C C . ARG A 1 403 ? -5.161 -28.307 -9.045 1.00 96.06 403 ARG A C 1
ATOM 3309 O O . ARG A 1 403 ? -4.275 -27.601 -9.517 1.00 96.06 403 ARG A O 1
ATOM 3316 N N . TYR A 1 404 ? -5.443 -28.361 -7.750 1.00 95.50 404 TYR A N 1
ATOM 3317 C CA . TYR A 1 404 ? -4.830 -27.534 -6.720 1.00 95.50 404 TYR A CA 1
ATOM 3318 C C . TYR A 1 404 ? -4.097 -28.379 -5.676 1.00 95.50 404 TYR A C 1
ATOM 3320 O O . TYR A 1 404 ? -4.485 -29.505 -5.353 1.00 95.50 404 TYR A O 1
ATOM 3328 N N . LYS A 1 405 ? -3.042 -27.805 -5.102 1.00 94.44 405 LYS A N 1
ATOM 3329 C CA . LYS A 1 405 ? -2.372 -28.282 -3.893 1.00 94.44 405 LYS A CA 1
ATOM 3330 C C . LYS A 1 405 ? -2.145 -27.076 -2.985 1.00 94.44 405 LYS A C 1
ATOM 3332 O O . LYS A 1 405 ? -1.255 -26.277 -3.253 1.00 94.44 405 LYS A O 1
ATOM 3337 N N . ASN A 1 406 ? -2.928 -26.971 -1.911 1.00 92.94 406 ASN A N 1
ATOM 3338 C CA . ASN A 1 406 ? -2.868 -25.866 -0.947 1.00 92.94 406 ASN A CA 1
ATOM 3339 C C . ASN A 1 406 ? -2.965 -24.494 -1.642 1.00 92.94 406 ASN A C 1
ATOM 3341 O O . ASN A 1 406 ? -2.017 -23.713 -1.598 1.00 92.94 406 ASN A O 1
ATOM 3345 N N . ASP A 1 407 ? -4.079 -24.248 -2.335 1.00 93.69 407 ASP A N 1
ATOM 3346 C CA . ASP A 1 407 ? -4.393 -22.994 -3.051 1.00 93.69 407 ASP A CA 1
ATOM 3347 C C . ASP A 1 407 ? -3.536 -22.701 -4.297 1.00 93.69 407 ASP A C 1
ATOM 3349 O O . ASP A 1 407 ? -3.837 -21.790 -5.065 1.00 93.69 407 ASP A O 1
ATOM 3353 N N . THR A 1 408 ? -2.508 -23.509 -4.567 1.00 93.81 408 THR A N 1
ATOM 3354 C CA . THR A 1 408 ? -1.629 -23.355 -5.736 1.00 93.81 408 THR A CA 1
ATOM 3355 C C . THR A 1 408 ? -1.994 -24.361 -6.827 1.00 93.81 408 THR A C 1
ATOM 3357 O O . THR A 1 408 ? -2.173 -25.545 -6.535 1.00 93.81 408 THR A O 1
ATOM 3360 N N . LEU A 1 409 ? -2.088 -23.927 -8.091 1.00 93.69 409 LEU A N 1
ATOM 3361 C CA . LEU A 1 409 ? -2.326 -24.829 -9.227 1.00 93.69 409 LEU A CA 1
ATOM 3362 C C . LEU A 1 409 ? -1.177 -25.840 -9.377 1.00 93.69 409 LEU A C 1
ATOM 3364 O O . LEU A 1 409 ? -0.010 -25.460 -9.481 1.00 93.69 409 LEU A O 1
ATOM 3368 N N . GLN A 1 410 ? -1.521 -27.129 -9.407 1.00 95.00 410 GLN A N 1
ATOM 3369 C CA . GLN A 1 410 ? -0.584 -28.248 -9.451 1.00 95.00 410 GLN A CA 1
ATOM 3370 C C . GLN A 1 410 ? -1.182 -29.438 -10.208 1.00 95.00 410 GLN A C 1
ATOM 3372 O O . GLN A 1 410 ? -2.167 -30.040 -9.780 1.00 95.00 410 GLN A O 1
ATOM 3377 N N . GLY A 1 411 ? -0.503 -29.876 -11.266 1.00 94.12 411 GLY A N 1
ATOM 3378 C CA . GLY A 1 411 ? -0.902 -31.034 -12.062 1.00 94.12 411 GLY A CA 1
ATOM 3379 C C . GLY A 1 411 ? -1.654 -30.653 -13.333 1.00 94.12 411 GLY A C 1
ATOM 3380 O O . GLY A 1 411 ? -1.454 -29.571 -13.878 1.00 94.12 411 GLY A O 1
ATOM 3381 N N . ASN A 1 412 ? -2.443 -31.592 -13.850 1.00 95.69 412 ASN A N 1
ATOM 3382 C CA . ASN A 1 412 ? -3.091 -31.462 -15.152 1.00 95.69 412 ASN A CA 1
ATOM 3383 C C . ASN A 1 412 ? -4.149 -30.350 -15.146 1.00 95.69 412 ASN A C 1
ATOM 3385 O O . ASN A 1 412 ? -4.847 -30.150 -14.152 1.00 95.69 412 ASN A O 1
ATOM 3389 N N . TYR A 1 413 ? -4.267 -29.671 -16.280 1.00 97.00 413 TYR A N 1
ATOM 3390 C CA . TYR A 1 413 ? -5.237 -28.623 -16.554 1.00 97.00 413 TYR A CA 1
ATOM 3391 C C . TYR A 1 413 ? -5.855 -28.851 -17.929 1.00 97.00 413 TYR A C 1
ATOM 3393 O O . TYR A 1 413 ? -5.140 -29.157 -18.887 1.00 97.00 413 TYR A O 1
ATOM 3401 N N . VAL A 1 414 ? -7.170 -28.673 -18.023 1.00 97.38 414 VAL A N 1
ATOM 3402 C CA . VAL A 1 414 ? -7.908 -28.703 -19.289 1.00 97.38 414 VAL A CA 1
ATOM 3403 C C . VAL A 1 414 ? -8.962 -27.605 -19.256 1.00 97.38 414 VAL A C 1
ATOM 3405 O O . VAL A 1 414 ? -9.688 -27.488 -18.275 1.00 97.38 414 VAL A O 1
ATOM 3408 N N . ALA A 1 415 ? -9.075 -26.819 -20.318 1.00 96.56 415 ALA A N 1
ATOM 3409 C CA . ALA A 1 415 ? -10.174 -25.886 -20.529 1.00 96.56 415 ALA A CA 1
ATOM 3410 C C . ALA A 1 415 ? -10.932 -26.228 -21.806 1.00 96.56 415 ALA A C 1
ATOM 3412 O O . ALA A 1 415 ? -10.367 -26.812 -22.735 1.00 96.56 415 ALA A O 1
ATOM 3413 N N . PHE A 1 416 ? -12.195 -25.823 -21.867 1.00 96.31 416 PHE A N 1
ATOM 3414 C CA . PHE A 1 416 ? -13.094 -26.073 -22.984 1.00 96.31 416 PHE A CA 1
ATOM 3415 C C . PHE A 1 416 ? -13.756 -24.774 -23.450 1.00 96.31 416 PHE A C 1
ATOM 3417 O O . PHE A 1 416 ? -14.062 -23.878 -22.661 1.00 96.31 416 PHE A O 1
ATOM 3424 N N . HIS A 1 417 ? -14.001 -24.693 -24.752 1.00 91.88 417 HIS A N 1
ATOM 3425 C CA . HIS A 1 417 ? -14.865 -23.689 -25.364 1.00 91.88 417 HIS A CA 1
ATOM 3426 C C . HIS A 1 417 ? -16.324 -23.937 -24.959 1.00 91.88 417 HIS A C 1
ATOM 3428 O O . HIS A 1 417 ? -16.674 -25.044 -24.554 1.00 91.88 417 HIS A O 1
ATOM 3434 N N . ALA A 1 418 ? -17.200 -22.943 -25.135 1.00 86.88 418 ALA A N 1
ATOM 3435 C CA . ALA A 1 418 ? -18.636 -23.089 -24.848 1.00 86.88 418 ALA A CA 1
ATOM 3436 C C . ALA A 1 418 ? -19.301 -24.231 -25.653 1.00 86.88 418 ALA A C 1
ATOM 3438 O O . ALA A 1 418 ? -20.268 -24.840 -25.221 1.00 86.88 418 ALA A O 1
ATOM 3439 N N . ASN A 1 419 ? -18.737 -24.604 -26.808 1.00 89.94 419 ASN A N 1
ATOM 3440 C CA . ASN A 1 419 ? -19.189 -25.755 -27.599 1.00 89.94 419 ASN A CA 1
ATOM 3441 C C . ASN A 1 419 ? -18.658 -27.118 -27.096 1.00 89.94 419 ASN A C 1
ATOM 3443 O O . ASN A 1 419 ? -18.706 -28.105 -27.832 1.00 89.94 419 ASN A O 1
ATOM 3447 N N . SER A 1 420 ? -18.113 -27.171 -25.874 1.00 91.00 420 SER A N 1
ATOM 3448 C CA . SER A 1 420 ? -17.536 -28.356 -25.217 1.00 91.00 420 SER A CA 1
ATOM 3449 C C . SER A 1 420 ? -16.299 -28.973 -25.891 1.00 91.00 420 SER A C 1
ATOM 3451 O O . SER A 1 420 ? -15.799 -30.006 -25.442 1.00 91.00 420 SER A O 1
ATOM 3453 N N . LYS A 1 421 ? -15.744 -28.362 -26.946 1.00 94.06 421 LYS A N 1
ATOM 3454 C CA . LYS A 1 421 ? -14.435 -28.762 -27.488 1.00 94.06 421 LYS A CA 1
ATOM 3455 C C . LYS A 1 421 ? -13.319 -28.196 -26.616 1.00 94.06 421 LYS A C 1
ATOM 3457 O O . LYS A 1 421 ? -13.458 -27.109 -26.064 1.00 94.06 421 LYS A O 1
ATOM 3462 N N . LYS A 1 422 ? -12.194 -28.910 -26.503 1.00 95.81 422 LYS A N 1
ATOM 3463 C CA . LYS A 1 422 ? -11.019 -28.414 -25.765 1.00 95.81 422 LYS A CA 1
ATOM 3464 C C . LYS A 1 422 ? -10.598 -27.048 -26.309 1.00 95.81 422 LYS A C 1
ATOM 3466 O O . LYS A 1 422 ? -10.563 -26.866 -27.520 1.00 95.81 422 LYS A O 1
ATOM 3471 N N . ALA A 1 423 ? -10.267 -26.130 -25.411 1.00 96.56 423 ALA A N 1
ATOM 3472 C CA . ALA A 1 423 ? -9.685 -24.823 -25.694 1.00 96.56 423 ALA A CA 1
ATOM 3473 C C . ALA A 1 423 ? -8.192 -24.807 -25.373 1.00 96.56 423 ALA A C 1
ATOM 3475 O O . ALA A 1 423 ? -7.396 -24.249 -26.127 1.00 96.56 423 ALA A O 1
ATOM 3476 N N . SER A 1 424 ? -7.799 -25.470 -24.286 1.00 97.12 424 SER A N 1
ATOM 3477 C CA . SER A 1 424 ? -6.397 -25.656 -23.931 1.00 97.12 424 SER A CA 1
ATOM 3478 C C . SER A 1 424 ? -6.196 -26.842 -22.998 1.00 97.12 424 SER A C 1
ATOM 3480 O O . SER A 1 424 ? -7.117 -27.281 -22.310 1.00 97.12 424 SER A O 1
ATOM 3482 N N . GLU A 1 425 ? -4.985 -27.384 -22.982 1.00 98.00 425 GLU A N 1
ATOM 3483 C CA . GLU A 1 425 ? -4.575 -28.400 -22.019 1.00 98.00 425 GLU A CA 1
ATOM 3484 C C . GLU A 1 425 ? -3.078 -28.308 -21.729 1.00 98.00 425 GLU A C 1
ATOM 3486 O O . GLU A 1 425 ? -2.284 -27.908 -22.583 1.00 98.00 425 GLU A O 1
ATOM 3491 N N . GLY A 1 426 ? -2.693 -28.708 -20.524 1.00 96.88 426 GLY A N 1
ATOM 3492 C CA . GLY A 1 426 ? -1.300 -28.730 -20.106 1.00 96.88 426 GLY A CA 1
ATOM 3493 C C . GLY A 1 426 ? -1.155 -29.131 -18.648 1.00 96.88 426 GLY A C 1
ATOM 3494 O O . GLY A 1 426 ? -2.060 -29.714 -18.042 1.00 96.88 426 GLY A O 1
ATOM 3495 N N . LYS A 1 427 ? 0.004 -28.822 -18.072 1.00 96.19 427 LYS A N 1
ATOM 3496 C CA . LYS A 1 427 ? 0.296 -29.079 -16.663 1.00 96.19 427 LYS A CA 1
ATOM 3497 C C . LYS A 1 427 ? 0.831 -27.821 -15.987 1.00 96.19 427 LYS A C 1
ATOM 3499 O O . LYS A 1 427 ? 1.629 -27.080 -16.564 1.00 96.19 427 LYS A O 1
ATOM 3504 N N . TYR A 1 428 ? 0.400 -27.611 -14.750 1.00 96.12 428 TYR A N 1
ATOM 3505 C CA . TYR A 1 428 ? 0.981 -26.638 -13.837 1.00 96.12 428 TYR A CA 1
ATOM 3506 C C . TYR A 1 428 ? 1.931 -27.314 -12.849 1.00 96.12 428 TYR A C 1
ATOM 3508 O O . TYR A 1 428 ? 1.652 -28.407 -12.345 1.00 96.12 428 TYR A O 1
ATOM 3516 N N . ASP A 1 429 ? 3.031 -26.637 -12.543 1.00 93.69 429 ASP A N 1
ATOM 3517 C CA . ASP A 1 429 ? 3.917 -26.966 -11.432 1.00 93.69 429 ASP A CA 1
ATOM 3518 C C . ASP A 1 429 ? 4.162 -25.702 -10.602 1.00 93.69 429 ASP A C 1
ATOM 3520 O O . ASP A 1 429 ? 4.657 -24.698 -11.120 1.00 93.69 429 ASP A O 1
ATOM 3524 N N . ASN A 1 430 ? 3.736 -25.729 -9.336 1.00 91.38 430 ASN A N 1
ATOM 3525 C CA . ASN A 1 430 ? 3.747 -24.585 -8.419 1.00 91.38 430 ASN A CA 1
ATOM 3526 C C . ASN A 1 430 ? 3.199 -23.289 -9.055 1.00 91.38 430 ASN A C 1
ATOM 3528 O O . ASN A 1 430 ? 3.820 -22.231 -8.977 1.00 91.38 430 ASN A O 1
ATOM 3532 N N . GLY A 1 431 ? 2.050 -23.381 -9.732 1.00 93.38 431 GLY A N 1
ATOM 3533 C CA . GLY A 1 431 ? 1.388 -22.238 -10.368 1.00 93.38 431 GLY A CA 1
ATOM 3534 C C . GLY A 1 431 ? 1.931 -21.829 -11.742 1.00 93.38 431 GLY A C 1
ATOM 3535 O O . GLY A 1 431 ? 1.297 -21.018 -12.412 1.00 93.38 431 GLY A O 1
ATOM 3536 N N . ASN A 1 432 ? 3.035 -22.416 -12.215 1.00 93.88 432 ASN A N 1
ATOM 3537 C CA . ASN A 1 432 ? 3.638 -22.089 -13.510 1.00 93.88 432 ASN A CA 1
ATOM 3538 C C . ASN A 1 432 ? 3.347 -23.159 -14.571 1.00 93.88 432 ASN A C 1
ATOM 3540 O O . ASN A 1 432 ? 3.282 -24.345 -14.250 1.00 93.88 432 ASN A O 1
ATOM 3544 N N . PHE A 1 433 ? 3.230 -22.767 -15.845 1.00 95.00 433 PHE A N 1
ATOM 3545 C CA . PHE A 1 433 ? 3.177 -23.724 -16.958 1.00 95.00 433 PHE A CA 1
ATOM 3546 C C . PHE A 1 433 ? 4.425 -24.619 -16.967 1.00 95.00 433 PHE A C 1
ATOM 3548 O O . PHE A 1 433 ? 5.555 -24.132 -16.859 1.00 95.00 433 PHE A O 1
ATOM 3555 N N . SER A 1 434 ? 4.217 -25.927 -17.105 1.00 94.69 434 SER A N 1
ATOM 3556 C CA . SER A 1 434 ? 5.269 -26.941 -17.116 1.00 94.69 434 SER A CA 1
ATOM 3557 C C . SER A 1 434 ? 4.929 -28.059 -18.101 1.00 94.69 434 SER A C 1
ATOM 3559 O O . SER A 1 434 ? 3.794 -28.533 -18.152 1.00 94.69 434 SER A O 1
ATOM 3561 N N . GLY A 1 435 ? 5.916 -28.494 -18.881 1.00 93.88 435 GLY A N 1
ATOM 3562 C CA . GLY A 1 435 ? 5.739 -29.507 -19.917 1.00 93.88 435 GLY A CA 1
ATOM 3563 C C . GLY A 1 435 ? 4.973 -28.989 -21.144 1.00 93.88 435 GLY A C 1
ATOM 3564 O O . GLY A 1 435 ? 4.935 -27.780 -21.381 1.00 93.88 435 GLY A O 1
ATOM 3565 N N . PRO A 1 436 ? 4.403 -29.890 -21.962 1.00 95.62 436 PRO A N 1
ATOM 3566 C CA . PRO A 1 436 ? 3.687 -29.511 -23.173 1.00 95.62 436 PRO A CA 1
ATOM 3567 C C . PRO A 1 436 ? 2.356 -28.828 -22.840 1.00 95.62 436 PRO A C 1
ATOM 3569 O O . PRO A 1 436 ? 1.582 -29.309 -22.011 1.00 95.62 436 PRO A O 1
ATOM 3572 N N . TRP A 1 437 ? 2.094 -27.725 -23.528 1.00 97.44 437 TRP A N 1
ATOM 3573 C CA . TRP A 1 437 ? 0.862 -26.955 -23.492 1.00 97.44 437 TRP A CA 1
ATOM 3574 C C . TRP A 1 437 ? 0.303 -26.832 -24.898 1.00 97.44 437 TRP A C 1
ATOM 3576 O O . TRP A 1 437 ? 1.012 -26.450 -25.831 1.00 97.44 437 TRP A O 1
ATOM 3586 N N . LYS A 1 438 ? -0.981 -27.148 -25.033 1.00 97.88 438 LYS A N 1
ATOM 3587 C CA . LYS A 1 438 ? -1.701 -27.110 -26.301 1.00 97.88 438 LYS A CA 1
ATOM 3588 C C . LYS A 1 438 ? -2.884 -26.171 -26.200 1.00 97.88 438 LYS A C 1
ATOM 3590 O O . LYS A 1 438 ? -3.594 -26.180 -25.196 1.00 97.88 438 LYS A O 1
ATOM 3595 N N . TRP A 1 439 ? -3.128 -25.420 -27.264 1.00 97.81 439 TRP A N 1
ATOM 3596 C CA . TRP A 1 439 ? -4.316 -24.590 -27.435 1.00 97.81 439 TRP A CA 1
ATOM 3597 C C . TRP A 1 439 ? -5.015 -24.947 -28.728 1.00 97.81 439 TRP A C 1
ATOM 3599 O O . TRP A 1 439 ? -4.373 -25.299 -29.715 1.00 97.81 439 TRP A O 1
ATOM 3609 N N . TYR A 1 440 ? -6.329 -24.806 -28.728 1.00 97.56 440 TYR A N 1
ATOM 3610 C CA . TYR A 1 440 ? -7.202 -25.261 -29.794 1.00 97.56 440 TYR A CA 1
ATOM 3611 C C . TYR A 1 440 ? -8.137 -24.131 -30.223 1.00 97.56 440 TYR A C 1
ATOM 3613 O O . TYR A 1 440 ? -8.635 -23.368 -29.391 1.00 97.56 440 TYR A O 1
ATOM 3621 N N . TYR A 1 441 ? -8.409 -24.044 -31.520 1.00 94.50 441 TYR A N 1
ATOM 3622 C CA . TYR A 1 441 ? -9.488 -23.216 -32.052 1.00 94.50 441 TYR A CA 1
ATOM 3623 C C . TYR A 1 441 ? -10.859 -23.764 -31.626 1.00 94.50 441 TYR A C 1
ATOM 3625 O O . TYR A 1 441 ? -10.992 -24.934 -31.264 1.00 94.50 441 TYR A O 1
ATOM 3633 N N . ASP A 1 442 ? -11.896 -22.933 -31.706 1.00 92.75 442 ASP A N 1
ATOM 3634 C CA . ASP A 1 442 ? -13.288 -23.323 -31.438 1.00 92.75 442 ASP A CA 1
ATOM 3635 C C . ASP A 1 442 ? -13.784 -24.446 -32.369 1.00 92.75 442 ASP A C 1
ATOM 3637 O O . ASP A 1 442 ? -14.620 -25.267 -31.988 1.00 92.75 442 ASP A O 1
ATOM 3641 N N . ASN A 1 443 ? -13.218 -24.552 -33.573 1.00 92.44 443 ASN A N 1
ATOM 3642 C CA . ASN A 1 443 ? -13.466 -25.649 -34.502 1.00 92.44 443 ASN A CA 1
ATOM 3643 C C . ASN A 1 443 ? -12.848 -26.993 -34.042 1.00 92.44 443 ASN A C 1
ATOM 3645 O O . ASN A 1 443 ? -13.240 -28.045 -34.558 1.00 92.44 443 ASN A O 1
ATOM 3649 N N . GLY A 1 444 ? -11.982 -26.983 -33.022 1.00 92.50 444 GLY A N 1
ATOM 3650 C CA . GLY A 1 444 ? -11.312 -28.144 -32.427 1.00 92.50 444 GLY A CA 1
ATOM 3651 C C . GLY A 1 444 ? -9.925 -28.451 -32.998 1.00 92.50 444 GLY A C 1
ATOM 3652 O O . GLY A 1 444 ? -9.275 -29.388 -32.534 1.00 92.50 444 GLY A O 1
ATOM 3653 N N . GLN A 1 445 ? -9.453 -27.698 -33.992 1.00 94.56 445 GLN A N 1
ATOM 3654 C CA . GLN A 1 445 ? -8.106 -27.863 -34.533 1.00 94.56 445 GLN A CA 1
ATOM 3655 C C . GLN A 1 445 ? -7.059 -27.258 -33.597 1.00 94.56 445 GLN A C 1
ATOM 3657 O O . GLN A 1 445 ? -7.298 -26.243 -32.942 1.00 94.56 445 GLN A O 1
ATOM 3662 N N . LEU A 1 446 ? -5.885 -27.887 -33.542 1.00 96.06 446 LEU A N 1
ATOM 3663 C CA . LEU A 1 446 ? -4.748 -27.397 -32.771 1.00 96.06 446 LEU A CA 1
ATOM 3664 C C . LEU A 1 446 ? -4.323 -26.031 -33.323 1.00 96.06 446 LEU A C 1
ATOM 3666 O O . LEU A 1 446 ? -4.163 -25.886 -34.526 1.00 96.06 446 LEU A O 1
ATOM 3670 N N . SER A 1 447 ? -4.172 -25.047 -32.446 1.00 96.88 447 SER A N 1
ATOM 3671 C CA . SER A 1 447 ? -3.710 -23.689 -32.751 1.00 96.88 447 SER A CA 1
ATOM 3672 C C . SER A 1 447 ? -2.241 -23.531 -32.377 1.00 96.88 447 SER A C 1
ATOM 3674 O O . SER A 1 447 ? -1.443 -23.004 -33.151 1.00 96.88 447 SER A O 1
ATOM 3676 N N . GLN A 1 448 ? -1.862 -24.037 -31.202 1.00 97.44 448 GLN A N 1
ATOM 3677 C CA . GLN A 1 448 ? -0.530 -23.868 -30.628 1.00 97.44 448 GLN A CA 1
ATOM 3678 C C . GLN A 1 448 ? -0.133 -25.116 -29.835 1.00 97.44 448 GLN A C 1
ATOM 3680 O O . GLN A 1 448 ? -0.967 -25.687 -29.136 1.00 97.44 448 GLN A O 1
ATOM 3685 N N . ASP A 1 449 ? 1.133 -25.510 -29.925 1.00 97.38 449 ASP A N 1
ATOM 3686 C CA . ASP A 1 449 ? 1.765 -26.584 -29.152 1.00 97.38 449 ASP A CA 1
ATOM 3687 C C . ASP A 1 449 ? 3.153 -26.103 -28.713 1.00 97.38 449 ASP A C 1
ATOM 3689 O O . ASP A 1 449 ? 4.016 -25.854 -29.553 1.00 97.38 449 ASP A O 1
ATOM 3693 N N . TYR A 1 450 ? 3.349 -25.893 -27.414 1.00 96.88 450 TYR A N 1
ATOM 3694 C CA . TYR A 1 450 ? 4.568 -25.321 -26.839 1.00 96.88 450 TYR A CA 1
ATOM 3695 C C . TYR A 1 450 ? 5.032 -26.152 -25.650 1.00 96.88 450 TYR A C 1
ATOM 3697 O O . TYR A 1 450 ? 4.229 -26.597 -24.838 1.00 96.88 450 TYR A O 1
ATOM 3705 N N . THR A 1 451 ? 6.343 -26.281 -25.474 1.00 95.88 451 THR A N 1
ATOM 3706 C CA . THR A 1 451 ? 6.922 -26.868 -24.255 1.00 95.88 451 THR A CA 1
ATOM 3707 C C . THR A 1 451 ? 7.314 -25.766 -23.275 1.00 95.88 451 THR A C 1
ATOM 3709 O O . THR A 1 451 ? 7.995 -24.830 -23.679 1.00 95.88 451 THR A O 1
ATOM 3712 N N . TYR A 1 452 ? 6.924 -25.869 -22.000 1.00 95.00 452 TYR A N 1
ATOM 3713 C CA . TYR A 1 452 ? 7.235 -24.897 -20.944 1.00 95.00 452 TYR A CA 1
ATOM 3714 C C . TYR A 1 452 ? 8.110 -25.473 -19.830 1.00 95.00 452 TYR A C 1
ATOM 3716 O O . TYR A 1 452 ? 7.938 -26.615 -19.403 1.00 95.00 452 TYR A O 1
ATOM 3724 N N . ILE A 1 453 ? 9.000 -24.634 -19.300 1.00 92.94 453 ILE A N 1
ATOM 3725 C CA . ILE A 1 453 ? 9.753 -24.867 -18.064 1.00 92.94 453 ILE A CA 1
ATOM 3726 C C . ILE A 1 453 ? 9.638 -23.592 -17.222 1.00 92.94 453 ILE A C 1
ATOM 3728 O O . ILE A 1 453 ? 9.964 -22.504 -17.696 1.00 92.94 453 ILE A O 1
ATOM 3732 N N . ASN A 1 454 ? 9.161 -23.712 -15.978 1.00 88.81 454 ASN A N 1
ATOM 3733 C CA . ASN A 1 454 ? 8.981 -22.588 -15.045 1.00 88.81 454 ASN A CA 1
ATOM 3734 C C . ASN A 1 454 ? 8.217 -21.394 -15.655 1.00 88.81 454 ASN A C 1
ATOM 3736 O O . ASN A 1 454 ? 8.606 -20.239 -15.487 1.00 88.81 454 ASN A O 1
ATOM 3740 N N . GLY A 1 455 ? 7.148 -21.667 -16.411 1.00 91.44 455 GLY A N 1
ATOM 3741 C CA . GLY A 1 455 ? 6.290 -20.628 -16.989 1.00 91.44 455 GLY A CA 1
ATOM 3742 C C . GLY A 1 455 ? 6.823 -19.972 -18.266 1.00 91.44 455 GLY A C 1
ATOM 3743 O O . GLY A 1 455 ? 6.110 -19.178 -18.875 1.00 91.44 455 GLY A O 1
ATOM 3744 N N . ARG A 1 456 ? 8.029 -20.324 -18.731 1.00 92.56 456 ARG A N 1
ATOM 3745 C CA . ARG A 1 456 ? 8.599 -19.832 -19.999 1.00 92.56 456 ARG A CA 1
ATOM 3746 C C . ARG A 1 456 ? 8.682 -20.962 -21.015 1.00 92.56 456 ARG A C 1
ATOM 3748 O O . ARG A 1 456 ? 9.070 -22.072 -20.654 1.00 92.56 456 ARG A O 1
ATOM 3755 N N . TYR A 1 457 ? 8.334 -20.701 -22.277 1.00 91.44 457 TYR A N 1
ATOM 3756 C CA . TYR A 1 457 ? 8.452 -21.744 -23.293 1.00 91.44 457 TYR A CA 1
ATOM 3757 C C . TYR A 1 457 ? 9.937 -22.053 -23.554 1.00 91.44 457 TYR A C 1
ATOM 3759 O O . TYR A 1 457 ? 10.755 -21.155 -23.777 1.00 91.44 457 TYR A O 1
ATOM 3767 N N . ASN A 1 458 ? 10.292 -23.327 -23.434 1.00 94.25 458 ASN A N 1
ATOM 3768 C CA . ASN A 1 458 ? 11.646 -23.855 -23.489 1.00 94.25 458 ASN A CA 1
ATOM 3769 C C . ASN A 1 458 ? 11.578 -25.263 -24.103 1.00 94.25 458 ASN A C 1
ATOM 3771 O O . ASN A 1 458 ? 11.038 -26.188 -23.496 1.00 94.25 458 ASN A O 1
ATOM 3775 N N . GLY A 1 459 ? 12.059 -25.398 -25.337 1.00 92.69 459 GLY A N 1
ATOM 3776 C CA . GLY A 1 459 ? 11.868 -26.571 -26.185 1.00 92.69 459 GLY A CA 1
ATOM 3777 C C . GLY A 1 459 ? 11.150 -26.249 -27.503 1.00 92.69 459 GLY A C 1
ATOM 3778 O O . GLY A 1 459 ? 11.008 -25.078 -27.864 1.00 92.69 459 GLY A O 1
ATOM 3779 N N . PRO A 1 460 ? 10.732 -27.272 -28.264 1.00 93.81 460 PRO A N 1
ATOM 3780 C CA . PRO A 1 460 ? 10.062 -27.077 -29.545 1.00 93.81 460 PRO A CA 1
ATOM 3781 C C . PRO A 1 460 ? 8.698 -26.399 -29.367 1.00 93.81 460 PRO A C 1
ATOM 3783 O O . PRO A 1 460 ? 8.000 -26.626 -28.372 1.00 93.81 460 PRO A O 1
ATOM 3786 N N . PHE A 1 461 ? 8.317 -25.594 -30.357 1.00 95.75 461 PHE A N 1
ATOM 3787 C CA . PHE A 1 461 ? 6.974 -25.043 -30.478 1.00 95.75 461 PHE A CA 1
ATOM 3788 C C . PHE A 1 461 ? 6.463 -25.108 -31.919 1.00 95.75 461 PHE A C 1
ATOM 3790 O O . PHE A 1 461 ? 7.236 -25.034 -32.883 1.00 95.75 461 PHE A O 1
ATOM 3797 N N . VAL A 1 462 ? 5.144 -25.219 -32.058 1.00 96.81 462 VAL A N 1
ATOM 3798 C CA . VAL A 1 462 ? 4.431 -25.242 -33.334 1.00 96.81 462 VAL A CA 1
ATOM 3799 C C . VAL A 1 462 ? 3.154 -24.414 -33.218 1.00 96.81 462 VAL A C 1
ATOM 3801 O O . VAL A 1 462 ? 2.397 -24.546 -32.262 1.00 96.81 462 VAL A O 1
ATOM 3804 N N . GLU A 1 463 ? 2.895 -23.582 -34.218 1.00 97.12 463 GLU A N 1
ATOM 3805 C CA . GLU A 1 463 ? 1.635 -22.876 -34.417 1.00 97.12 463 GLU A CA 1
ATOM 3806 C C . GLU A 1 463 ? 0.996 -23.318 -35.735 1.00 97.12 463 GLU A C 1
ATOM 3808 O O . GLU A 1 463 ? 1.681 -23.570 -36.735 1.00 97.12 463 GLU A O 1
ATOM 3813 N N . TYR A 1 464 ? -0.329 -23.318 -35.759 1.00 97.12 464 TYR A N 1
ATOM 3814 C CA . TYR A 1 464 ? -1.150 -23.719 -36.892 1.00 97.12 464 TYR A CA 1
ATOM 3815 C C . TYR A 1 464 ? -2.123 -22.595 -37.264 1.00 97.12 464 TYR A C 1
ATOM 3817 O O . TYR A 1 464 ? -2.416 -21.710 -36.462 1.00 97.12 464 TYR A O 1
ATOM 3825 N N . PHE A 1 465 ? -2.614 -22.613 -38.499 1.00 94.81 465 PHE A N 1
ATOM 3826 C CA . PHE A 1 465 ? -3.767 -21.820 -38.918 1.00 94.81 465 PHE A CA 1
ATOM 3827 C C . PHE A 1 465 ? -5.073 -22.515 -38.511 1.00 94.81 465 PHE A C 1
ATOM 3829 O O . PHE A 1 465 ? -5.094 -23.721 -38.270 1.00 94.81 465 PHE A O 1
ATOM 3836 N N . ALA A 1 466 ? -6.191 -21.784 -38.538 1.00 92.94 466 ALA A N 1
ATOM 3837 C CA . ALA A 1 466 ? -7.524 -22.329 -38.258 1.00 92.94 466 ALA A CA 1
ATOM 3838 C C . ALA A 1 466 ? -8.013 -23.376 -39.280 1.00 92.94 466 ALA A C 1
ATOM 3840 O O . ALA A 1 466 ? -9.085 -23.942 -39.095 1.00 92.94 466 ALA A O 1
ATOM 3841 N N . ASN A 1 467 ? -7.254 -23.613 -40.358 1.00 92.56 467 ASN A N 1
ATOM 3842 C CA . ASN A 1 467 ? -7.471 -24.684 -41.332 1.00 92.56 467 ASN A CA 1
ATOM 3843 C C . ASN A 1 467 ? -6.600 -25.937 -41.069 1.00 92.56 467 ASN A C 1
ATOM 3845 O O . ASN A 1 467 ? -6.675 -26.905 -41.829 1.00 92.56 467 ASN A O 1
ATOM 3849 N N . GLY A 1 468 ? -5.763 -25.915 -40.025 1.00 92.50 468 GLY A N 1
ATOM 3850 C CA . GLY A 1 468 ? -4.932 -27.031 -39.573 1.00 92.50 468 GLY A CA 1
ATOM 3851 C C . GLY A 1 468 ? -3.561 -27.109 -40.242 1.00 92.50 468 GLY A C 1
ATOM 3852 O O . GLY A 1 468 ? -2.747 -27.958 -39.877 1.00 92.50 468 GLY A O 1
ATOM 3853 N N . LYS A 1 469 ? -3.263 -26.233 -41.209 1.00 94.50 469 LYS A N 1
ATOM 3854 C CA . LYS A 1 469 ? -1.930 -26.146 -41.816 1.00 94.50 469 LYS A CA 1
ATOM 3855 C C . LYS A 1 469 ? -0.955 -25.456 -40.869 1.00 94.50 469 LYS A C 1
ATOM 3857 O O . LYS A 1 469 ? -1.339 -24.594 -40.081 1.00 94.50 469 LYS A O 1
ATOM 3862 N N . LEU A 1 470 ? 0.321 -25.824 -40.972 1.00 95.75 470 LEU A N 1
ATOM 3863 C CA . LEU A 1 470 ? 1.387 -25.176 -40.214 1.00 95.75 470 LEU A CA 1
ATOM 3864 C C . LEU A 1 470 ? 1.411 -23.682 -40.524 1.00 95.75 470 LEU A C 1
ATOM 3866 O O . LEU A 1 470 ? 1.319 -23.284 -41.682 1.00 95.75 470 LEU A O 1
ATOM 3870 N N . LYS A 1 471 ? 1.566 -22.880 -39.476 1.00 96.25 471 LYS A N 1
ATOM 3871 C CA . LYS A 1 471 ? 1.764 -21.431 -39.540 1.00 96.25 471 LYS A CA 1
ATOM 3872 C C . LYS A 1 471 ? 3.198 -21.083 -39.182 1.00 96.25 471 LYS A C 1
ATOM 3874 O O . LYS A 1 471 ? 3.835 -20.280 -39.866 1.00 96.25 471 LYS A O 1
ATOM 3879 N N . LYS A 1 472 ? 3.716 -21.722 -38.134 1.00 95.75 472 LYS A N 1
ATOM 3880 C CA . LYS A 1 472 ? 5.046 -21.455 -37.597 1.00 95.75 472 LYS A CA 1
ATOM 3881 C C . LYS A 1 472 ? 5.578 -22.671 -36.850 1.00 95.75 472 LYS A C 1
ATOM 3883 O O . LYS A 1 472 ? 4.811 -23.360 -36.191 1.00 95.75 472 LYS A O 1
ATOM 3888 N N . LYS A 1 473 ? 6.879 -22.935 -36.910 1.00 96.69 473 LYS A N 1
ATOM 3889 C CA . LYS A 1 473 ? 7.536 -23.859 -35.977 1.00 96.69 473 LYS A CA 1
ATOM 3890 C C . LYS A 1 473 ? 8.978 -23.450 -35.714 1.00 96.69 473 LYS A C 1
ATOM 3892 O O . LYS A 1 473 ? 9.631 -22.897 -36.601 1.00 96.69 473 LYS A O 1
ATOM 3897 N N . GLY A 1 474 ? 9.465 -23.758 -34.521 1.00 95.19 474 GLY A N 1
ATOM 3898 C CA . GLY A 1 474 ? 10.827 -23.450 -34.096 1.00 95.19 474 GLY A CA 1
ATOM 3899 C C . GLY A 1 474 ? 11.148 -24.059 -32.735 1.00 95.19 474 GLY A C 1
ATOM 3900 O O . GLY A 1 474 ? 10.421 -24.918 -32.233 1.00 95.19 474 GLY A O 1
ATOM 3901 N N . THR A 1 475 ? 12.248 -23.610 -32.137 1.00 95.12 475 THR A N 1
ATOM 3902 C CA . THR A 1 475 ? 12.638 -23.964 -30.765 1.00 95.12 475 THR A CA 1
ATOM 3903 C C . THR A 1 475 ? 12.725 -22.696 -29.924 1.00 95.12 475 THR A C 1
ATOM 3905 O O . THR A 1 475 ? 13.119 -21.644 -30.416 1.00 95.12 475 THR A O 1
ATOM 3908 N N . GLY A 1 476 ? 12.326 -22.770 -28.661 1.00 93.50 476 GLY A N 1
ATOM 3909 C CA . GLY A 1 476 ? 12.457 -21.695 -27.690 1.00 93.50 476 GLY A CA 1
ATOM 3910 C C . GLY A 1 476 ? 13.430 -22.046 -26.577 1.00 93.50 476 GLY A C 1
ATOM 3911 O O . GLY A 1 476 ? 13.584 -23.213 -26.222 1.00 93.50 476 GLY A O 1
ATOM 3912 N N . LYS A 1 477 ? 14.054 -21.033 -25.988 1.00 93.56 477 LYS A N 1
ATOM 3913 C CA . LYS A 1 477 ? 14.793 -21.127 -24.732 1.00 93.56 477 LYS A CA 1
ATOM 3914 C C . LYS A 1 477 ? 14.480 -19.891 -23.903 1.00 93.56 477 LYS A C 1
ATOM 3916 O O . LYS A 1 477 ? 14.576 -18.773 -24.397 1.00 93.56 477 LYS A O 1
ATOM 3921 N N . ASP A 1 478 ? 14.056 -20.108 -22.662 1.00 90.19 478 ASP A N 1
ATOM 3922 C CA . ASP A 1 478 ? 13.713 -19.052 -21.699 1.00 90.19 478 ASP A CA 1
ATOM 3923 C C . ASP A 1 478 ? 12.723 -17.996 -22.229 1.00 90.19 478 ASP A C 1
ATOM 3925 O O . ASP A 1 478 ? 12.774 -16.828 -21.841 1.00 90.19 478 ASP A O 1
ATOM 3929 N N . GLY A 1 479 ? 11.784 -18.413 -23.089 1.00 89.81 479 GLY A N 1
ATOM 3930 C CA . GLY A 1 479 ? 10.774 -17.535 -23.685 1.00 89.81 479 GLY A CA 1
ATOM 3931 C C . GLY A 1 479 ? 11.224 -16.795 -24.950 1.00 89.81 479 GLY A C 1
ATOM 3932 O O . GLY A 1 479 ? 10.487 -15.940 -25.443 1.00 89.81 479 GLY A O 1
ATOM 3933 N N . GLN A 1 480 ? 12.400 -17.114 -25.492 1.00 91.25 480 GLN A N 1
ATOM 3934 C CA . GLN A 1 480 ? 12.939 -16.525 -26.719 1.00 91.25 480 GLN A CA 1
ATOM 3935 C C . GLN A 1 480 ? 13.182 -17.597 -27.787 1.00 91.25 480 GLN A C 1
ATOM 3937 O O . GLN A 1 480 ? 13.663 -18.686 -27.480 1.00 91.25 480 GLN A O 1
ATOM 3942 N N . GLY A 1 481 ? 12.882 -17.290 -29.051 1.00 91.19 481 GLY A N 1
ATOM 3943 C CA . GLY A 1 481 ? 13.162 -18.187 -30.177 1.00 91.19 481 GLY A CA 1
ATOM 3944 C C . GLY A 1 481 ? 14.666 -18.400 -30.391 1.00 91.19 481 GLY A C 1
ATOM 3945 O O . GLY A 1 481 ? 15.438 -17.437 -30.393 1.00 91.19 481 GLY A O 1
ATOM 3946 N N . ILE A 1 482 ? 15.070 -19.654 -30.589 1.00 93.50 482 ILE A N 1
ATOM 3947 C CA . ILE A 1 482 ? 16.435 -20.079 -30.904 1.00 93.50 482 ILE A CA 1
ATOM 3948 C C . ILE A 1 482 ? 16.432 -21.127 -32.024 1.00 93.50 482 ILE A C 1
ATOM 3950 O O . ILE A 1 482 ? 15.487 -21.905 -32.166 1.00 93.50 482 ILE A O 1
ATOM 3954 N N . GLY A 1 483 ? 17.524 -21.207 -32.777 1.00 92.50 483 GLY A N 1
ATOM 3955 C CA . GLY A 1 483 ? 17.689 -22.250 -33.784 1.00 92.50 483 GLY A CA 1
ATOM 3956 C C . GLY A 1 483 ? 16.935 -21.962 -35.080 1.00 92.50 483 GLY A C 1
ATOM 3957 O O . GLY A 1 483 ? 16.558 -20.832 -35.364 1.00 92.50 483 GLY A O 1
ATOM 3958 N N . GLU A 1 484 ? 16.732 -22.994 -35.892 1.00 94.88 484 GLU A N 1
ATOM 3959 C CA . GLU A 1 484 ? 15.996 -22.876 -37.151 1.00 94.88 484 GLU A CA 1
ATOM 3960 C C . GLU A 1 484 ? 14.504 -22.583 -36.899 1.00 94.88 484 GLU A C 1
ATOM 3962 O O . GLU A 1 484 ? 13.837 -23.281 -36.132 1.00 94.88 484 GLU A O 1
ATOM 3967 N N . GLU A 1 485 ? 13.974 -21.564 -37.577 1.00 96.12 485 GLU A N 1
ATOM 3968 C CA . GLU A 1 485 ? 12.558 -21.204 -37.578 1.00 96.12 485 GLU A CA 1
ATOM 3969 C C . GLU A 1 485 ? 11.990 -21.278 -39.000 1.00 96.12 485 GLU A C 1
ATOM 3971 O O . GLU A 1 485 ? 12.593 -20.816 -39.976 1.00 96.12 485 GLU A O 1
ATOM 3976 N N . LEU A 1 486 ? 10.793 -21.855 -39.106 1.00 96.50 486 LEU A N 1
ATOM 3977 C CA . LEU A 1 486 ? 10.036 -21.990 -40.343 1.00 96.50 486 LEU A CA 1
ATOM 3978 C C . LEU A 1 486 ? 8.684 -21.304 -40.185 1.00 96.50 486 LEU A C 1
ATOM 3980 O O . LEU A 1 486 ? 7.912 -21.625 -39.280 1.00 96.50 486 LEU A O 1
ATOM 3984 N N . ASN A 1 487 ? 8.387 -20.392 -41.102 1.00 95.94 487 ASN A N 1
ATOM 3985 C CA . ASN A 1 487 ? 7.106 -19.710 -41.208 1.00 95.94 487 ASN A CA 1
ATOM 3986 C C . ASN A 1 487 ? 6.435 -20.127 -42.514 1.00 95.94 487 ASN A C 1
ATOM 3988 O O . ASN A 1 487 ? 7.106 -20.280 -43.536 1.00 95.94 487 ASN A O 1
ATOM 3992 N N . TYR A 1 488 ? 5.116 -20.267 -42.501 1.00 96.12 488 TYR A N 1
ATOM 3993 C CA . TYR A 1 488 ? 4.335 -20.777 -43.624 1.00 96.12 488 TYR A CA 1
ATOM 3994 C C . TYR A 1 488 ? 3.242 -19.779 -44.023 1.00 96.12 488 TYR A C 1
ATOM 3996 O O . TYR A 1 488 ? 2.753 -18.996 -43.206 1.00 96.12 488 TYR A O 1
ATOM 4004 N N . PHE A 1 489 ? 2.863 -19.795 -45.296 1.00 92.88 489 PHE A N 1
ATOM 4005 C CA . PHE A 1 489 ? 1.637 -19.174 -45.781 1.00 92.88 489 PHE A CA 1
ATOM 4006 C C . PHE A 1 489 ? 0.438 -20.081 -45.489 1.00 92.88 489 PHE A C 1
ATOM 4008 O O . PHE A 1 489 ? 0.580 -21.292 -45.339 1.00 92.88 489 PHE A O 1
ATOM 4015 N N . GLU A 1 490 ? -0.768 -19.514 -45.482 1.00 92.38 490 GLU A N 1
ATOM 4016 C CA . GLU A 1 490 ? -2.000 -20.270 -45.222 1.00 92.38 490 GLU A CA 1
ATOM 4017 C C . GLU A 1 490 ? -2.289 -21.347 -46.287 1.00 92.38 490 GLU A C 1
ATOM 4019 O O . GLU A 1 490 ? -2.953 -22.348 -46.017 1.00 92.38 490 GLU A O 1
ATOM 4024 N N . ASN A 1 491 ? -1.729 -21.204 -47.493 1.00 90.12 491 ASN A N 1
ATOM 4025 C CA . ASN A 1 491 ? -1.793 -22.238 -48.524 1.00 90.12 491 ASN A CA 1
ATOM 4026 C C . ASN A 1 491 ? -0.880 -23.451 -48.235 1.00 90.12 491 ASN A C 1
ATOM 4028 O O . ASN A 1 491 ? -1.099 -24.509 -48.828 1.00 90.12 491 ASN A O 1
ATOM 4032 N N . GLY A 1 492 ? 0.045 -23.350 -47.275 1.00 90.56 492 GLY A N 1
ATOM 4033 C CA . GLY A 1 492 ? 0.982 -24.399 -46.861 1.00 90.56 492 GLY A CA 1
ATOM 4034 C C . GLY A 1 492 ? 2.399 -24.242 -47.420 1.00 90.56 492 GLY A C 1
ATOM 4035 O O . GLY A 1 492 ? 3.302 -24.947 -46.968 1.00 90.56 492 GLY A O 1
ATOM 4036 N N . ASN A 1 493 ? 2.626 -23.312 -48.353 1.00 91.19 493 ASN A N 1
ATOM 4037 C CA . ASN A 1 493 ? 3.969 -23.009 -48.843 1.00 91.19 493 ASN A CA 1
ATOM 4038 C C . ASN A 1 493 ? 4.802 -22.364 -47.731 1.00 91.19 493 ASN A C 1
ATOM 4040 O O . ASN A 1 493 ? 4.281 -21.618 -46.899 1.00 91.19 493 ASN A O 1
ATOM 4044 N N . ILE A 1 494 ? 6.111 -22.625 -47.718 1.00 93.25 494 ILE A N 1
ATOM 4045 C CA . ILE A 1 494 ? 7.024 -21.912 -46.818 1.00 93.25 494 ILE A CA 1
ATOM 4046 C C . ILE A 1 494 ? 6.953 -20.428 -47.181 1.00 93.25 494 ILE A C 1
ATOM 4048 O O . ILE A 1 494 ? 6.988 -20.074 -48.351 1.00 93.25 494 ILE A O 1
ATOM 4052 N N . LYS A 1 495 ? 6.823 -19.572 -46.174 1.00 94.62 495 LYS A N 1
ATOM 4053 C CA . LYS A 1 495 ? 6.878 -18.113 -46.289 1.00 94.62 495 LYS A CA 1
ATOM 4054 C C . LYS A 1 495 ? 8.288 -17.610 -46.054 1.00 94.62 495 LYS A C 1
ATOM 4056 O O . LYS A 1 495 ? 8.803 -16.791 -46.813 1.00 94.62 495 LYS A O 1
ATOM 4061 N N . SER A 1 496 ? 8.917 -18.119 -45.002 1.00 95.12 496 SER A N 1
ATOM 4062 C CA . SER A 1 496 ? 10.308 -17.827 -44.707 1.00 95.12 496 SER A CA 1
ATOM 4063 C C . SER A 1 496 ? 10.946 -18.920 -43.867 1.00 95.12 496 SER A C 1
ATOM 4065 O O . SER A 1 496 ? 10.280 -19.638 -43.118 1.00 95.12 496 SER A O 1
ATOM 4067 N N . LYS A 1 497 ? 12.261 -19.029 -44.010 1.00 96.38 497 LYS A N 1
ATOM 4068 C CA . LYS A 1 497 ? 13.115 -19.945 -43.268 1.00 96.38 497 LYS A CA 1
ATOM 4069 C C . LYS A 1 497 ? 14.379 -19.200 -42.859 1.00 96.38 497 LYS A C 1
ATOM 4071 O O . LYS A 1 497 ? 14.965 -18.524 -43.703 1.00 96.38 497 LYS A O 1
ATOM 4076 N N . GLY A 1 498 ? 14.823 -19.372 -41.623 1.00 95.06 498 GLY A N 1
ATOM 4077 C CA . GLY A 1 498 ? 16.121 -18.865 -41.186 1.00 95.06 498 GLY A CA 1
ATOM 4078 C C . GLY A 1 498 ? 16.453 -19.274 -39.762 1.00 95.06 498 GLY A C 1
ATOM 4079 O O . GLY A 1 498 ? 15.778 -20.124 -39.185 1.00 95.06 498 GLY A O 1
ATOM 4080 N N . PHE A 1 499 ? 17.512 -18.692 -39.208 1.00 93.88 499 PHE A N 1
ATOM 4081 C CA . PHE A 1 499 ? 17.951 -18.968 -37.844 1.00 93.88 499 PHE A CA 1
ATOM 4082 C C . PHE A 1 499 ? 17.531 -17.832 -36.898 1.00 93.88 499 PHE A C 1
ATOM 4084 O O . PHE A 1 499 ? 17.476 -16.660 -37.276 1.00 93.88 499 PHE A O 1
ATOM 4091 N N . MET A 1 500 ? 17.193 -18.188 -35.665 1.00 93.00 500 MET A N 1
ATOM 4092 C CA . MET A 1 500 ? 16.815 -17.285 -34.586 1.00 93.00 500 MET A CA 1
ATOM 4093 C C . MET A 1 500 ? 17.861 -17.365 -33.474 1.00 93.00 500 MET A C 1
ATOM 4095 O O . MET A 1 500 ? 18.317 -18.450 -33.105 1.00 93.00 500 MET A O 1
ATOM 4099 N N . ALA A 1 501 ? 18.220 -16.218 -32.910 1.00 91.12 501 ALA A N 1
ATOM 4100 C CA . ALA A 1 501 ? 19.069 -16.108 -31.733 1.00 91.12 501 ALA A CA 1
ATOM 4101 C C . ALA A 1 501 ? 18.455 -15.087 -30.771 1.00 91.12 501 ALA A C 1
ATOM 4103 O O . ALA A 1 501 ? 18.209 -13.941 -31.144 1.00 91.12 501 ALA A O 1
ATOM 4104 N N . ASN A 1 502 ? 18.195 -15.505 -29.529 1.00 87.75 502 ASN A N 1
ATOM 4105 C CA . ASN A 1 502 ? 17.616 -14.657 -28.480 1.00 87.75 502 ASN A CA 1
ATOM 4106 C C . ASN A 1 502 ? 16.333 -13.921 -28.928 1.00 87.75 502 ASN A C 1
ATOM 4108 O O . ASN A 1 502 ? 16.144 -12.739 -28.648 1.00 87.75 502 ASN A O 1
ATOM 4112 N N . GLY A 1 503 ? 15.462 -14.608 -29.678 1.00 88.31 503 GLY A N 1
ATOM 4113 C CA . GLY A 1 503 ? 14.189 -14.063 -30.164 1.00 88.31 503 GLY A CA 1
ATOM 4114 C C . GLY A 1 503 ? 14.287 -13.197 -31.422 1.00 88.31 503 GLY A C 1
ATOM 4115 O O . GLY A 1 503 ? 13.257 -12.774 -31.940 1.00 88.31 503 GLY A O 1
ATOM 4116 N N . ASN A 1 504 ? 15.491 -12.985 -31.949 1.00 90.88 504 ASN A N 1
ATOM 4117 C CA . ASN A 1 504 ? 15.748 -12.166 -33.124 1.00 90.88 504 ASN A CA 1
ATOM 4118 C C . ASN A 1 504 ? 16.243 -12.996 -34.316 1.00 90.88 504 ASN 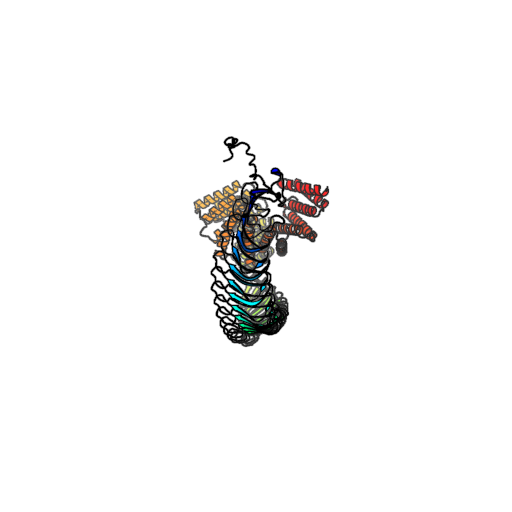A C 1
ATOM 4120 O O . ASN A 1 504 ? 16.859 -14.044 -34.131 1.00 90.88 504 ASN A O 1
ATOM 4124 N N . ARG A 1 505 ? 16.014 -12.508 -35.543 1.00 92.56 505 ARG A N 1
ATOM 4125 C CA . ARG A 1 505 ? 16.545 -13.123 -36.772 1.00 92.56 505 ARG A CA 1
ATOM 4126 C C . ARG A 1 505 ? 18.069 -13.008 -36.813 1.00 92.56 505 ARG A C 1
ATOM 4128 O O . ARG A 1 505 ? 18.595 -11.913 -36.650 1.00 92.56 505 ARG A O 1
ATOM 4135 N N . GLU A 1 506 ? 18.758 -14.107 -37.086 1.00 92.62 506 GLU A N 1
ATOM 4136 C CA . GLU A 1 506 ? 20.219 -14.168 -37.185 1.00 92.62 506 GLU A CA 1
ATOM 4137 C C . GLU A 1 506 ? 20.624 -15.122 -38.321 1.00 92.62 506 GLU A C 1
ATOM 4139 O O . GLU A 1 506 ? 19.912 -16.078 -38.625 1.00 92.62 506 GLU A O 1
ATOM 4144 N N . GLY A 1 507 ? 21.760 -14.881 -38.972 1.00 91.00 507 GLY A N 1
ATOM 4145 C CA . GLY A 1 507 ? 22.265 -15.745 -40.040 1.00 91.00 507 GLY A CA 1
ATOM 4146 C C . GLY A 1 507 ? 21.458 -15.665 -41.339 1.00 91.00 507 GLY A C 1
ATOM 4147 O O . GLY A 1 507 ? 20.803 -14.666 -41.625 1.00 91.00 507 GLY A O 1
ATOM 4148 N N . GLU A 1 508 ? 21.554 -16.699 -42.171 1.00 93.38 508 GLU A N 1
ATOM 4149 C CA . GLU A 1 508 ? 20.901 -16.732 -43.483 1.00 93.38 508 GLU A CA 1
ATOM 4150 C C . GLU A 1 508 ? 19.380 -16.864 -43.352 1.00 93.38 508 GLU A C 1
ATOM 4152 O O . GLU A 1 508 ? 18.867 -17.735 -42.643 1.00 93.38 508 GLU A O 1
ATOM 4157 N N . TRP A 1 509 ? 18.665 -16.009 -44.077 1.00 95.81 509 TRP A N 1
ATOM 4158 C CA . TRP A 1 509 ? 17.217 -16.030 -44.206 1.00 95.81 509 TRP A CA 1
ATOM 4159 C C . TRP A 1 509 ? 16.817 -16.094 -45.671 1.00 95.81 509 TRP A C 1
ATOM 4161 O O . TRP A 1 509 ? 17.325 -15.362 -46.521 1.00 95.81 509 TRP A O 1
ATOM 4171 N N . THR A 1 510 ? 15.839 -16.946 -45.945 1.00 95.75 510 THR A N 1
ATOM 4172 C CA . THR A 1 510 ? 15.249 -17.116 -47.268 1.00 95.75 510 THR A CA 1
ATOM 4173 C C . THR A 1 510 ? 13.752 -16.864 -47.181 1.00 95.75 510 THR A C 1
ATOM 4175 O O . THR A 1 510 ? 13.066 -17.421 -46.319 1.00 95.75 510 THR A O 1
ATOM 4178 N N . TYR A 1 511 ? 13.251 -16.038 -48.091 1.00 94.31 511 TYR A N 1
ATOM 4179 C CA . TYR A 1 511 ? 11.841 -15.723 -48.269 1.00 94.31 511 TYR A CA 1
ATOM 4180 C C . TYR A 1 511 ? 11.366 -16.289 -49.593 1.00 94.31 511 TYR A C 1
ATOM 4182 O O . TYR A 1 511 ? 12.091 -16.283 -50.592 1.00 94.31 511 TYR A O 1
ATOM 4190 N N . TYR A 1 512 ? 10.130 -16.755 -49.596 1.00 94.00 512 TYR A N 1
ATOM 4191 C CA . TYR A 1 512 ? 9.543 -17.451 -50.726 1.00 94.00 512 TYR A CA 1
ATOM 4192 C C . TYR A 1 512 ? 8.302 -16.708 -51.204 1.00 94.00 512 TYR A C 1
ATOM 4194 O O . TYR A 1 512 ? 7.608 -16.051 -50.424 1.00 94.00 512 TYR A O 1
ATOM 4202 N N . ASP A 1 513 ? 8.029 -16.816 -52.496 1.00 90.50 513 ASP A N 1
ATOM 4203 C CA . ASP A 1 513 ? 6.828 -16.274 -53.105 1.00 90.50 513 ASP A CA 1
ATOM 4204 C C . ASP A 1 513 ? 5.592 -17.103 -52.722 1.00 90.50 513 ASP A C 1
ATOM 4206 O O . ASP A 1 513 ? 5.618 -18.337 -52.702 1.00 90.50 513 ASP A O 1
ATOM 4210 N N . SER A 1 514 ? 4.489 -16.414 -52.425 1.00 87.50 514 SER A N 1
ATOM 4211 C CA . SER A 1 514 ? 3.278 -17.056 -51.904 1.00 87.50 514 SER A CA 1
ATOM 4212 C C . SER A 1 514 ? 2.594 -17.980 -52.914 1.00 87.50 514 SER A C 1
ATOM 4214 O O . SER A 1 514 ? 2.052 -19.011 -52.510 1.00 87.50 514 SER A O 1
ATOM 4216 N N . LEU A 1 515 ? 2.644 -17.654 -54.210 1.00 85.19 515 LEU A N 1
ATOM 4217 C CA . LEU A 1 515 ? 1.927 -18.370 -55.268 1.00 85.19 515 LEU A CA 1
ATOM 4218 C C . LEU A 1 515 ? 2.757 -19.528 -55.822 1.00 85.19 515 LEU A C 1
ATOM 4220 O O . LEU A 1 515 ? 2.246 -20.631 -56.004 1.00 85.19 515 LEU A O 1
ATOM 4224 N N . THR A 1 516 ? 4.039 -19.280 -56.075 1.00 87.44 516 THR A N 1
ATOM 4225 C CA . THR A 1 516 ? 4.928 -20.228 -56.759 1.00 87.44 516 THR A CA 1
ATOM 4226 C C . THR A 1 516 ? 5.751 -21.091 -55.806 1.00 87.44 516 THR A C 1
ATOM 4228 O O . THR A 1 516 ? 6.256 -22.133 -56.220 1.00 87.44 516 THR A O 1
ATOM 4231 N N . GLY A 1 517 ? 5.928 -20.664 -54.549 1.00 86.56 517 GLY A N 1
ATOM 4232 C CA . GLY A 1 517 ? 6.794 -21.332 -53.574 1.00 86.56 517 GLY A CA 1
ATOM 4233 C C . GLY A 1 517 ? 8.290 -21.256 -53.907 1.00 86.56 517 GLY A C 1
ATOM 4234 O O . GLY A 1 517 ? 9.098 -21.897 -53.235 1.00 86.56 517 GLY A O 1
ATOM 4235 N N . LYS A 1 518 ? 8.681 -20.495 -54.937 1.00 90.50 518 LYS A N 1
ATOM 4236 C CA . LYS A 1 518 ? 10.086 -20.267 -55.295 1.00 90.50 518 LYS A CA 1
ATOM 4237 C C . LYS A 1 518 ? 10.706 -19.204 -54.393 1.00 90.50 518 LYS A C 1
ATOM 4239 O O . LYS A 1 518 ? 9.999 -18.401 -53.790 1.00 90.50 518 LYS A O 1
ATOM 4244 N N . VAL A 1 519 ? 12.035 -19.199 -54.300 1.00 91.19 519 VAL A N 1
ATOM 4245 C CA . VAL A 1 519 ? 12.770 -18.162 -53.563 1.00 91.19 519 VAL A CA 1
ATOM 4246 C C . VAL A 1 519 ? 12.465 -16.806 -54.192 1.00 91.19 519 VAL A C 1
ATOM 4248 O O . VAL A 1 519 ? 12.683 -16.626 -55.383 1.00 91.19 519 VAL A O 1
ATOM 4251 N N . ASN A 1 520 ? 11.968 -15.877 -53.382 1.00 92.94 520 ASN A N 1
ATOM 4252 C CA . ASN A 1 520 ? 11.741 -14.482 -53.748 1.00 92.94 520 ASN A CA 1
ATOM 4253 C C . ASN A 1 520 ? 12.949 -13.624 -53.357 1.00 92.94 520 ASN A C 1
ATOM 4255 O O . ASN A 1 520 ? 13.409 -12.789 -54.130 1.00 92.94 520 ASN A O 1
ATOM 4259 N N . SER A 1 521 ? 13.496 -13.854 -52.163 1.00 92.06 521 SER A N 1
ATOM 4260 C CA . SER A 1 521 ? 14.699 -13.166 -51.706 1.00 92.06 521 SER A CA 1
ATOM 4261 C C . SER A 1 521 ? 15.486 -14.000 -50.706 1.00 92.06 521 SER A C 1
ATOM 4263 O O . SER A 1 521 ? 14.937 -14.836 -49.987 1.00 92.06 521 SER A O 1
ATOM 4265 N N . THR A 1 522 ? 16.798 -13.795 -50.674 1.00 95.12 522 THR A N 1
ATOM 4266 C CA . THR A 1 522 ? 17.673 -14.427 -49.685 1.00 95.12 522 THR A CA 1
ATOM 4267 C C . THR A 1 522 ? 18.819 -13.501 -49.320 1.00 95.12 522 THR A C 1
ATOM 4269 O O . THR A 1 522 ? 19.353 -12.791 -50.178 1.00 95.12 522 THR A O 1
ATOM 4272 N N . GLY A 1 523 ? 19.214 -13.547 -48.057 1.00 92.50 523 GLY A N 1
ATOM 4273 C CA . GLY A 1 523 ? 20.350 -12.802 -47.539 1.00 92.50 523 GLY A CA 1
ATOM 4274 C C . GLY A 1 523 ? 20.530 -13.052 -46.052 1.00 92.50 523 GLY A C 1
ATOM 4275 O O . GLY A 1 523 ? 19.816 -13.855 -45.447 1.00 92.50 523 GLY A O 1
ATOM 4276 N N . ARG A 1 524 ? 21.491 -12.354 -45.458 1.00 92.25 524 ARG A N 1
ATOM 4277 C CA . ARG A 1 524 ? 21.889 -12.580 -44.075 1.00 92.25 524 ARG A CA 1
ATOM 4278 C C . ARG A 1 524 ? 21.328 -11.507 -43.150 1.00 92.25 524 ARG A C 1
ATOM 4280 O O . ARG A 1 524 ? 21.225 -10.339 -43.526 1.00 92.25 524 ARG A O 1
ATOM 4287 N N . TYR A 1 525 ? 20.991 -11.915 -41.933 1.00 89.88 525 TYR A N 1
ATOM 4288 C CA . TYR A 1 525 ? 20.828 -11.038 -40.784 1.00 89.88 525 TYR A CA 1
ATOM 4289 C C . TYR A 1 525 ? 22.047 -11.150 -39.867 1.00 89.88 525 TYR A C 1
ATOM 4291 O O . TYR A 1 525 ? 22.509 -12.254 -39.569 1.00 89.88 525 TYR A O 1
ATOM 4299 N N . VAL A 1 526 ? 22.556 -10.012 -39.408 1.00 84.75 526 VAL A N 1
ATOM 4300 C CA . VAL A 1 526 ? 23.591 -9.928 -38.370 1.00 84.75 526 VAL A CA 1
ATOM 4301 C C . VAL A 1 526 ? 23.097 -8.938 -37.331 1.00 84.75 526 VAL A C 1
ATOM 4303 O O . VAL A 1 526 ? 22.757 -7.808 -37.682 1.00 84.75 526 VAL A O 1
ATOM 4306 N N . HIS A 1 527 ? 23.013 -9.372 -36.071 1.00 83.56 527 HIS A N 1
ATOM 4307 C CA . HIS A 1 527 ? 22.365 -8.603 -35.010 1.00 83.56 527 HIS A CA 1
ATOM 4308 C C . HIS A 1 527 ? 20.990 -8.101 -35.470 1.00 83.56 527 HIS A C 1
ATOM 4310 O O . HIS A 1 527 ? 20.790 -6.895 -35.527 1.00 83.56 527 HIS A O 1
ATOM 4316 N N . HIS A 1 528 ? 20.072 -8.995 -35.860 1.00 86.38 528 HIS A N 1
ATOM 4317 C CA . HIS A 1 528 ? 18.687 -8.671 -36.268 1.00 86.38 528 HIS A CA 1
ATOM 4318 C C . HIS A 1 528 ? 18.492 -7.715 -37.459 1.00 86.38 528 HIS A C 1
ATOM 4320 O O . HIS A 1 528 ? 17.351 -7.445 -37.845 1.00 86.38 528 HIS A O 1
ATOM 4326 N N . LEU A 1 529 ? 19.567 -7.248 -38.091 1.00 85.62 529 LEU A N 1
ATOM 4327 C CA . LEU A 1 529 ? 19.546 -6.282 -39.186 1.00 85.62 529 LEU A CA 1
ATOM 4328 C C . LEU A 1 529 ? 20.002 -6.932 -40.496 1.00 85.62 529 LEU A C 1
ATOM 4330 O O . LEU A 1 529 ? 20.830 -7.838 -40.477 1.00 85.62 529 LEU A O 1
ATOM 4334 N N . LEU A 1 530 ? 19.461 -6.473 -41.633 1.00 86.50 530 LEU A N 1
ATOM 4335 C CA . LEU A 1 530 ? 19.891 -6.929 -42.963 1.00 86.50 530 LEU A CA 1
ATOM 4336 C C . LEU A 1 530 ? 21.389 -6.636 -43.136 1.00 86.50 530 LEU A C 1
ATOM 4338 O O . LEU A 1 530 ? 21.814 -5.495 -42.931 1.00 86.50 530 LEU A O 1
ATOM 4342 N N . ASP A 1 531 ? 22.162 -7.642 -43.531 1.00 84.38 531 ASP A N 1
ATOM 4343 C CA . ASP A 1 531 ? 23.609 -7.537 -43.694 1.00 84.38 531 ASP A CA 1
ATOM 4344 C C . ASP A 1 531 ? 24.102 -8.271 -44.949 1.00 84.38 531 ASP A C 1
ATOM 4346 O O . ASP A 1 531 ? 23.562 -9.303 -45.365 1.00 84.38 531 ASP A O 1
ATOM 4350 N N . GLY A 1 532 ? 25.141 -7.713 -45.563 1.00 83.62 532 GLY A N 1
ATOM 4351 C CA . GLY A 1 532 ? 25.785 -8.233 -46.752 1.00 83.62 532 GLY A CA 1
ATOM 4352 C C . GLY A 1 532 ? 24.904 -8.195 -48.000 1.00 83.62 532 GLY A C 1
ATOM 4353 O O . GLY A 1 532 ? 24.097 -7.292 -48.228 1.00 83.62 532 GLY A O 1
ATOM 4354 N N . GLN A 1 533 ? 25.123 -9.183 -48.862 1.00 86.56 533 GLN A N 1
ATOM 4355 C CA . GLN A 1 533 ? 24.479 -9.274 -50.162 1.00 86.56 533 GLN A CA 1
ATOM 4356 C C . GLN A 1 533 ? 23.082 -9.895 -50.044 1.00 86.56 533 GLN A C 1
ATOM 4358 O O . GLN A 1 533 ? 22.940 -11.051 -49.648 1.00 86.56 533 GLN A O 1
ATOM 4363 N N . TRP A 1 534 ? 22.069 -9.161 -50.493 1.00 89.44 534 TRP A N 1
ATOM 4364 C CA . TRP A 1 534 ? 20.703 -9.643 -50.661 1.00 89.44 534 TRP A CA 1
ATOM 4365 C C . TRP A 1 534 ? 20.400 -9.867 -52.135 1.00 89.44 534 TRP A C 1
ATOM 4367 O O . TRP A 1 534 ? 20.576 -8.977 -52.968 1.00 89.44 534 TRP A O 1
ATOM 4377 N N . LYS A 1 535 ? 19.963 -11.083 -52.456 1.00 90.38 535 LYS A N 1
ATOM 4378 C CA . LYS A 1 535 ? 19.603 -11.496 -53.815 1.00 90.38 535 LYS A CA 1
ATOM 4379 C C . LYS A 1 535 ? 18.088 -11.537 -53.929 1.00 90.38 535 LYS A C 1
ATOM 4381 O O . LYS A 1 535 ? 17.441 -12.183 -53.104 1.00 90.38 535 LYS A O 1
ATOM 4386 N N . PHE A 1 536 ? 17.560 -10.892 -54.959 1.00 88.94 536 PHE A N 1
ATOM 4387 C CA . PHE A 1 536 ? 16.136 -10.846 -55.271 1.00 88.94 536 PHE A CA 1
ATOM 4388 C C . PHE A 1 536 ? 15.863 -11.625 -56.551 1.00 88.94 536 PHE A C 1
ATOM 4390 O O . PHE A 1 536 ? 16.699 -11.656 -57.460 1.00 88.94 536 PHE A O 1
ATOM 4397 N N . TYR A 1 537 ? 14.700 -12.261 -56.604 1.00 90.75 537 TYR A N 1
ATOM 4398 C CA . TYR A 1 537 ? 14.266 -13.090 -57.714 1.00 90.75 537 TYR A CA 1
ATOM 4399 C C . TYR A 1 537 ? 12.821 -12.753 -58.088 1.00 90.75 537 TYR A C 1
ATOM 4401 O O . TYR A 1 537 ? 11.992 -12.467 -57.222 1.00 90.75 537 TYR A O 1
ATOM 4409 N N . THR A 1 538 ? 12.509 -12.835 -59.379 1.00 85.00 538 THR A N 1
ATOM 4410 C CA . THR A 1 538 ? 11.142 -12.702 -59.887 1.00 85.00 538 THR A CA 1
ATOM 4411 C C . THR A 1 538 ? 10.270 -13.865 -59.390 1.00 85.00 538 THR A C 1
ATOM 4413 O O . THR A 1 538 ? 10.812 -14.907 -59.000 1.00 85.00 538 THR A O 1
ATOM 4416 N N . PRO A 1 539 ? 8.927 -13.765 -59.445 1.00 82.62 539 PRO A N 1
ATOM 4417 C CA . PRO A 1 539 ? 8.037 -14.884 -59.113 1.00 82.62 539 PRO A CA 1
ATOM 4418 C C . PRO A 1 539 ? 8.343 -16.172 -59.903 1.00 82.62 539 PRO A C 1
ATOM 4420 O O . PRO A 1 539 ? 8.156 -17.281 -59.407 1.00 82.62 539 PRO A O 1
ATOM 4423 N N . GLU A 1 540 ? 8.900 -16.068 -61.114 1.00 84.31 540 GLU A N 1
ATOM 4424 C CA . GLU A 1 540 ? 9.321 -17.220 -61.923 1.00 84.31 540 GLU A CA 1
ATOM 4425 C C . GLU A 1 540 ? 10.646 -17.848 -61.450 1.00 84.31 540 GLU A C 1
ATOM 4427 O O . GLU A 1 540 ? 11.007 -18.934 -61.920 1.00 84.31 540 GLU A O 1
ATOM 4432 N N . GLY A 1 541 ? 11.352 -17.210 -60.511 1.00 82.50 541 GLY A N 1
ATOM 4433 C CA . GLY A 1 541 ? 12.635 -17.634 -59.946 1.00 82.50 541 GLY A CA 1
ATOM 4434 C C . GLY A 1 541 ? 13.863 -17.131 -60.709 1.00 82.50 541 GLY A C 1
ATOM 4435 O O . GLY A 1 541 ? 14.944 -17.700 -60.553 1.00 82.50 541 GLY A O 1
ATOM 4436 N N . LYS A 1 542 ? 13.724 -16.109 -61.564 1.00 85.50 542 LYS A N 1
ATOM 4437 C CA . LYS A 1 542 ? 14.864 -15.505 -62.275 1.00 85.50 542 LYS A CA 1
ATOM 4438 C C . LYS A 1 542 ? 15.523 -14.433 -61.402 1.00 85.50 542 LYS A C 1
ATOM 4440 O O . LYS A 1 542 ? 14.789 -13.732 -60.718 1.00 85.50 542 LYS A O 1
ATOM 4445 N N . PRO A 1 543 ? 16.858 -14.268 -61.412 1.00 86.75 543 PRO A N 1
ATOM 4446 C CA . PRO A 1 543 ? 17.507 -13.166 -60.701 1.00 86.75 543 PRO A CA 1
ATOM 4447 C C . PRO A 1 543 ? 16.948 -11.809 -61.157 1.00 86.75 543 PRO A C 1
ATOM 4449 O O . PRO A 1 543 ? 16.946 -11.528 -62.353 1.00 86.75 543 PRO A O 1
ATOM 4452 N N . ASP A 1 544 ? 16.480 -11.004 -60.206 1.00 84.69 544 ASP A N 1
ATOM 4453 C CA . ASP A 1 544 ? 15.858 -9.687 -60.426 1.00 84.69 544 ASP A CA 1
ATOM 4454 C C . ASP A 1 544 ? 16.805 -8.545 -60.021 1.00 84.69 544 ASP A C 1
ATOM 4456 O O . ASP A 1 544 ? 16.866 -7.497 -60.657 1.00 84.69 544 ASP A O 1
ATOM 4460 N N . GLY A 1 545 ? 17.642 -8.777 -59.005 1.00 80.56 545 GLY A N 1
ATOM 4461 C CA . GLY A 1 545 ? 18.635 -7.799 -58.581 1.00 80.56 545 GLY A CA 1
ATOM 4462 C C . GLY A 1 545 ? 19.472 -8.249 -57.393 1.00 80.56 545 GLY A C 1
ATOM 4463 O O . GLY A 1 545 ? 19.185 -9.246 -56.724 1.00 80.56 545 GLY A O 1
ATOM 4464 N N . ILE A 1 546 ? 20.534 -7.489 -57.135 1.00 81.50 546 ILE A N 1
ATOM 4465 C CA . ILE A 1 546 ? 21.355 -7.610 -55.934 1.00 81.50 546 ILE A CA 1
ATOM 4466 C C . ILE A 1 546 ? 21.357 -6.251 -55.242 1.00 81.50 546 ILE A C 1
ATOM 4468 O O . ILE A 1 546 ? 21.712 -5.249 -55.861 1.00 81.50 546 ILE A O 1
ATOM 4472 N N . SER A 1 547 ? 21.032 -6.244 -53.955 1.00 80.06 547 SER A N 1
ATOM 4473 C CA . SER A 1 547 ? 21.240 -5.090 -53.083 1.00 80.06 547 SER A CA 1
ATOM 4474 C C . SER A 1 547 ? 22.242 -5.458 -52.007 1.00 80.06 547 SER A C 1
ATOM 4476 O O . SER A 1 547 ? 22.327 -6.613 -51.590 1.00 80.06 547 SER A O 1
ATOM 4478 N N . TYR A 1 548 ? 22.987 -4.472 -51.537 1.00 80.50 548 TYR A N 1
ATOM 4479 C CA . TYR A 1 548 ? 23.889 -4.648 -50.413 1.00 80.50 548 TYR A CA 1
ATOM 4480 C C . TYR A 1 548 ? 23.372 -3.842 -49.230 1.00 80.50 548 TYR A C 1
ATOM 4482 O O . TYR A 1 548 ? 22.966 -2.686 -49.390 1.00 80.50 548 TYR A O 1
ATOM 4490 N N . TYR A 1 549 ? 23.350 -4.475 -48.062 1.00 77.38 549 TYR A N 1
ATOM 4491 C CA . TYR A 1 549 ? 22.894 -3.879 -46.817 1.00 77.38 549 TYR A CA 1
ATOM 4492 C C . TYR A 1 549 ? 23.983 -3.996 -45.759 1.00 77.38 549 TYR A C 1
ATOM 4494 O O . TYR A 1 549 ? 24.633 -5.030 -45.674 1.00 77.38 549 TYR A O 1
ATOM 4502 N N . ILE A 1 550 ? 24.155 -2.974 -44.925 1.00 70.19 550 ILE A N 1
ATOM 4503 C CA . ILE A 1 550 ? 24.876 -3.109 -43.653 1.00 70.19 550 ILE A CA 1
ATOM 4504 C C . ILE A 1 550 ? 24.030 -2.468 -42.572 1.00 70.19 550 ILE A C 1
ATOM 4506 O O . ILE A 1 550 ? 23.522 -1.353 -42.738 1.00 70.19 550 ILE A O 1
ATOM 4510 N N . ASN A 1 551 ? 23.912 -3.171 -41.446 1.00 68.94 551 ASN A N 1
ATOM 4511 C CA . ASN A 1 551 ? 23.130 -2.726 -40.297 1.00 68.94 551 ASN A CA 1
ATOM 4512 C C . ASN A 1 551 ? 21.707 -2.291 -40.704 1.00 68.94 551 ASN A C 1
ATOM 4514 O O . ASN A 1 551 ? 21.167 -1.328 -40.164 1.00 68.94 551 ASN A O 1
ATOM 4518 N N . GLY A 1 552 ? 21.106 -2.977 -41.684 1.00 78.12 552 GLY A N 1
ATOM 4519 C CA . GLY A 1 552 ? 19.742 -2.719 -42.145 1.00 78.12 552 GLY A CA 1
ATOM 4520 C C . GLY A 1 552 ? 19.594 -1.629 -43.211 1.00 78.12 552 GLY A C 1
ATOM 4521 O O . GLY A 1 552 ? 18.499 -1.481 -43.751 1.00 78.12 552 GLY A O 1
ATOM 4522 N N . PHE A 1 553 ? 20.656 -0.894 -43.559 1.00 67.38 553 PHE A N 1
ATOM 4523 C CA . PHE A 1 553 ? 20.597 0.208 -44.530 1.00 67.38 553 PHE A CA 1
ATOM 4524 C C . PHE A 1 553 ? 21.160 -0.187 -45.894 1.00 67.38 553 PHE A C 1
ATOM 4526 O O . PHE A 1 553 ? 22.186 -0.856 -45.972 1.00 67.38 553 PHE A O 1
ATOM 4533 N N . PHE A 1 554 ? 20.514 0.281 -46.963 1.00 74.62 554 PHE A N 1
ATOM 4534 C CA . PHE A 1 554 ? 20.959 0.103 -48.347 1.00 74.62 554 PHE A CA 1
ATOM 4535 C C . PHE A 1 554 ? 22.282 0.848 -48.630 1.00 74.62 554 PHE A C 1
ATOM 4537 O O . PHE A 1 554 ? 22.431 2.018 -48.270 1.00 74.62 554 PHE A O 1
ATOM 4544 N N . GLU A 1 555 ? 23.232 0.188 -49.297 1.00 71.12 555 GLU A N 1
ATOM 4545 C CA . GLU A 1 555 ? 24.596 0.681 -49.557 1.00 71.12 555 GLU A CA 1
ATOM 4546 C C . GLU A 1 555 ? 24.691 1.725 -50.695 1.00 71.12 555 GLU A C 1
ATOM 4548 O O . GLU A 1 555 ? 24.637 1.378 -51.878 1.00 71.12 555 GLU A O 1
ATOM 4553 N N . ASN A 1 556 ? 24.959 2.994 -50.346 1.00 76.44 556 ASN A N 1
ATOM 4554 C CA . ASN A 1 556 ? 25.419 4.062 -51.255 1.00 76.44 556 ASN A CA 1
ATOM 4555 C C . ASN A 1 556 ? 26.400 5.024 -50.532 1.00 76.44 556 ASN A C 1
ATOM 4557 O O . ASN A 1 556 ? 26.519 4.961 -49.306 1.00 76.44 556 ASN A O 1
ATOM 4561 N N . VAL A 1 557 ? 27.108 5.907 -51.261 1.00 74.62 557 VAL A N 1
ATOM 4562 C CA . VAL A 1 557 ? 28.152 6.804 -50.692 1.00 74.62 557 VAL A CA 1
ATOM 4563 C C . VAL A 1 557 ? 27.638 7.617 -49.497 1.00 74.62 557 VAL A C 1
ATOM 4565 O O . VAL A 1 557 ? 28.308 7.683 -48.467 1.00 74.62 557 VAL A O 1
ATOM 4568 N N . VAL A 1 558 ? 26.434 8.186 -49.610 1.00 77.94 558 VAL A N 1
ATOM 4569 C CA . VAL A 1 558 ? 25.812 9.016 -48.565 1.00 77.94 558 VAL A CA 1
ATOM 4570 C C . VAL A 1 558 ? 25.504 8.180 -47.322 1.00 77.94 558 VAL A C 1
ATOM 4572 O O . VAL A 1 558 ? 25.943 8.510 -46.224 1.00 77.94 558 VAL A O 1
ATOM 4575 N N . ASN A 1 559 ? 24.846 7.035 -47.496 1.00 73.75 559 ASN A N 1
ATOM 4576 C CA . ASN A 1 559 ? 24.433 6.162 -46.401 1.00 73.75 559 ASN A CA 1
ATOM 4577 C C . ASN A 1 559 ? 25.629 5.550 -45.658 1.00 73.75 559 ASN A C 1
ATOM 4579 O O . ASN A 1 559 ? 25.579 5.397 -44.435 1.00 73.75 559 ASN A O 1
ATOM 4583 N N . VAL A 1 560 ? 26.710 5.209 -46.370 1.00 77.81 560 VAL A N 1
ATOM 4584 C CA . VAL A 1 560 ? 27.934 4.671 -45.754 1.00 77.81 560 VAL A CA 1
ATOM 4585 C C . VAL A 1 560 ? 28.661 5.760 -44.964 1.00 77.81 560 VAL A C 1
ATOM 4587 O O . VAL A 1 560 ? 29.089 5.497 -43.840 1.00 77.81 560 VAL A O 1
ATOM 4590 N N . LYS A 1 561 ? 28.743 6.989 -45.489 1.00 82.62 561 LYS A N 1
ATOM 4591 C CA . LYS A 1 561 ? 29.295 8.151 -44.773 1.00 82.62 561 LYS A CA 1
ATOM 4592 C C . LYS A 1 561 ? 28.494 8.476 -43.511 1.00 82.62 561 LYS A C 1
ATOM 4594 O O . LYS A 1 561 ? 29.078 8.594 -42.435 1.00 82.62 561 LYS A O 1
ATOM 4599 N N . ASP A 1 562 ? 27.170 8.529 -43.614 1.00 80.44 562 ASP A N 1
ATOM 4600 C CA . ASP A 1 562 ? 26.294 8.749 -42.461 1.00 80.44 562 ASP A CA 1
ATOM 4601 C C . ASP A 1 562 ? 26.426 7.623 -41.434 1.00 80.44 562 ASP A C 1
ATOM 4603 O O . ASP A 1 562 ? 26.430 7.865 -40.227 1.00 80.44 562 ASP A O 1
ATOM 4607 N N . SER A 1 563 ? 26.592 6.381 -41.898 1.00 79.44 563 SER A N 1
ATOM 4608 C CA . SER A 1 563 ? 26.876 5.253 -41.017 1.00 79.44 563 SER A CA 1
ATOM 4609 C C . SER A 1 563 ? 28.210 5.415 -40.293 1.00 79.44 563 SER A C 1
ATOM 4611 O O . SER A 1 563 ? 28.268 5.103 -39.109 1.00 79.44 563 SER A O 1
ATOM 4613 N N . ILE A 1 564 ? 29.269 5.878 -40.961 1.00 82.44 564 ILE A N 1
ATOM 4614 C CA . ILE A 1 564 ? 30.573 6.120 -40.325 1.00 82.44 564 ILE A CA 1
ATOM 4615 C C . ILE A 1 564 ? 30.436 7.190 -39.245 1.00 82.44 564 ILE A C 1
ATOM 4617 O O . ILE A 1 564 ? 30.863 6.956 -38.118 1.00 82.44 564 ILE A O 1
ATOM 4621 N N . ASN A 1 565 ? 29.778 8.310 -39.549 1.00 82.50 565 ASN A N 1
ATOM 4622 C CA . ASN A 1 565 ? 29.558 9.388 -38.582 1.00 82.50 565 ASN A CA 1
ATOM 4623 C C . ASN A 1 565 ? 28.780 8.900 -37.352 1.00 82.50 565 ASN A C 1
ATOM 4625 O O . ASN A 1 565 ? 29.229 9.099 -36.224 1.00 82.50 565 ASN A O 1
ATOM 4629 N N . ARG A 1 566 ? 27.690 8.145 -37.554 1.00 78.94 566 ARG A N 1
ATOM 4630 C CA . ARG A 1 566 ? 26.942 7.525 -36.447 1.00 78.94 566 ARG A CA 1
ATOM 4631 C C . ARG A 1 566 ? 27.789 6.541 -35.637 1.00 78.94 566 ARG A C 1
ATOM 4633 O O . ARG A 1 566 ? 27.654 6.471 -34.420 1.00 78.94 566 ARG A O 1
ATOM 4640 N N . LEU A 1 567 ? 28.654 5.758 -36.284 1.00 77.38 567 LEU A N 1
ATOM 4641 C CA . LEU A 1 567 ? 29.542 4.820 -35.588 1.00 77.38 567 LEU A CA 1
ATOM 4642 C C . LEU A 1 567 ? 30.613 5.550 -34.768 1.00 77.38 567 LEU A C 1
ATOM 4644 O O . LEU A 1 567 ? 30.919 5.105 -33.662 1.00 77.38 567 LEU A O 1
ATOM 4648 N N . ILE A 1 568 ? 31.137 6.671 -35.272 1.00 79.44 568 ILE A N 1
ATOM 4649 C CA . ILE A 1 568 ? 32.052 7.553 -34.534 1.00 79.44 568 ILE A CA 1
ATOM 4650 C C . ILE A 1 568 ? 31.355 8.110 -33.286 1.00 79.44 568 ILE A C 1
ATOM 4652 O O . ILE A 1 568 ? 31.904 8.002 -32.190 1.00 79.44 568 ILE A O 1
ATOM 4656 N N . GLU A 1 569 ? 30.128 8.625 -33.418 1.00 75.06 569 GLU A N 1
ATOM 4657 C CA . GLU A 1 569 ? 29.321 9.125 -32.289 1.00 75.06 569 GLU A CA 1
ATOM 4658 C C . GLU A 1 569 ? 29.048 8.037 -31.241 1.00 75.06 569 GLU A C 1
ATOM 4660 O O . GLU A 1 569 ? 29.153 8.271 -30.038 1.00 75.06 569 GLU A O 1
ATOM 4665 N N . GLN A 1 570 ? 28.769 6.812 -31.696 1.00 74.00 570 GLN A N 1
ATOM 4666 C CA . GLN A 1 570 ? 28.571 5.642 -30.835 1.00 74.00 570 GLN A CA 1
ATOM 4667 C C . GLN A 1 570 ? 29.879 5.058 -30.276 1.00 74.00 570 GLN A C 1
ATOM 4669 O O . GLN A 1 570 ? 29.835 4.035 -29.591 1.00 74.00 570 GLN A O 1
ATOM 4674 N N . LYS A 1 571 ? 31.038 5.663 -30.574 1.00 77.56 571 LYS A N 1
ATOM 4675 C CA . LYS A 1 571 ? 32.377 5.182 -30.191 1.00 77.56 571 LYS A CA 1
ATOM 4676 C C . LYS A 1 571 ? 32.695 3.756 -30.669 1.00 77.56 571 LYS A C 1
ATOM 4678 O O . LYS A 1 571 ? 33.498 3.046 -30.069 1.00 77.56 571 LYS A O 1
ATOM 4683 N N . LYS A 1 572 ? 32.076 3.317 -31.769 1.00 76.44 572 LYS A N 1
ATOM 4684 C CA . LYS A 1 572 ? 32.279 2.000 -32.397 1.00 76.44 572 LYS A CA 1
ATOM 4685 C C . LYS A 1 572 ? 33.379 2.079 -33.454 1.00 76.44 572 LYS A C 1
ATOM 4687 O O . LYS A 1 572 ? 33.133 1.906 -34.648 1.00 76.44 572 LYS A O 1
ATOM 4692 N N . PHE A 1 573 ? 34.595 2.379 -33.012 1.00 82.25 573 PHE A N 1
ATOM 4693 C CA . PHE A 1 573 ? 35.674 2.774 -33.916 1.00 82.25 573 PHE A CA 1
ATOM 4694 C C . PHE A 1 573 ? 36.170 1.649 -34.827 1.00 82.25 573 PHE A C 1
ATOM 4696 O O . PHE A 1 573 ? 36.409 1.896 -36.004 1.00 82.25 573 PHE A O 1
ATOM 4703 N N . GLU A 1 574 ? 36.229 0.402 -34.350 1.00 76.62 574 GLU A N 1
ATOM 4704 C CA . GLU A 1 574 ? 36.589 -0.742 -35.205 1.00 76.62 574 GLU A CA 1
ATOM 4705 C C . GLU A 1 574 ? 35.629 -0.896 -36.391 1.00 76.62 574 GLU A C 1
ATOM 4707 O O . GLU A 1 574 ? 36.061 -1.069 -37.532 1.00 76.62 574 GLU A O 1
ATOM 4712 N N . LEU A 1 575 ? 34.324 -0.761 -36.139 1.00 73.56 575 LEU A N 1
ATOM 4713 C CA . LEU A 1 575 ? 33.308 -0.778 -37.189 1.00 73.56 575 LEU A CA 1
ATOM 4714 C C . LEU A 1 575 ? 33.443 0.448 -38.097 1.00 73.56 575 LEU A C 1
ATOM 4716 O O . LEU A 1 575 ? 33.370 0.311 -39.315 1.00 73.56 575 LEU A O 1
ATOM 4720 N N . ALA A 1 576 ? 33.711 1.634 -37.543 1.00 80.38 576 ALA A N 1
ATOM 4721 C CA . ALA A 1 576 ? 33.951 2.832 -38.345 1.00 80.38 576 ALA A CA 1
ATOM 4722 C C . ALA A 1 576 ? 35.153 2.650 -39.299 1.00 80.38 576 ALA A C 1
ATOM 4724 O O . ALA A 1 576 ? 3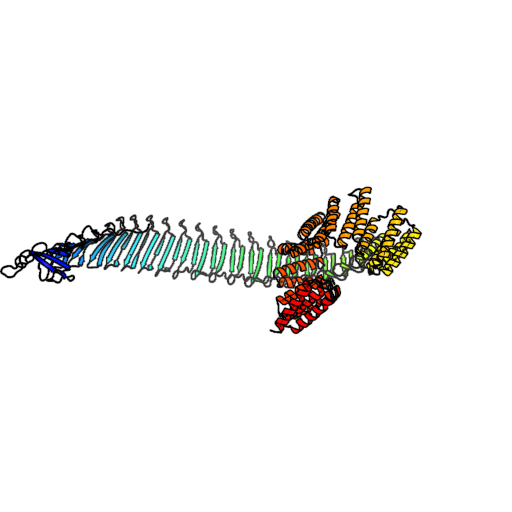5.040 2.955 -40.486 1.00 80.38 576 ALA A O 1
ATOM 4725 N N . HIS A 1 577 ? 36.263 2.063 -38.835 1.00 83.12 577 HIS A N 1
ATOM 4726 C CA . HIS A 1 577 ? 37.435 1.730 -39.663 1.00 83.12 577 HIS A CA 1
ATOM 4727 C C . HIS A 1 577 ? 37.107 0.732 -40.781 1.00 83.12 577 HIS A C 1
ATOM 4729 O O . HIS A 1 577 ? 37.544 0.896 -41.929 1.00 83.12 577 HIS A O 1
ATOM 4735 N N . GLN A 1 578 ? 36.307 -0.293 -40.482 1.00 79.44 578 GLN A N 1
ATOM 4736 C CA . GLN A 1 578 ? 35.827 -1.237 -41.496 1.00 79.44 578 GLN A CA 1
ATOM 4737 C C . GLN A 1 578 ? 34.963 -0.524 -42.542 1.00 79.44 578 GLN A C 1
ATOM 4739 O O . GLN A 1 578 ? 35.163 -0.704 -43.748 1.00 79.44 578 GLN A O 1
ATOM 4744 N N . HIS A 1 579 ? 34.071 0.359 -42.091 1.00 81.50 579 HIS A N 1
ATOM 4745 C CA . HIS A 1 579 ? 33.227 1.155 -42.970 1.00 81.50 579 HIS A CA 1
ATOM 4746 C C . HIS A 1 579 ? 34.034 2.151 -43.817 1.00 81.50 579 HIS A C 1
ATOM 4748 O O . HIS A 1 579 ? 33.640 2.399 -44.948 1.00 81.50 579 HIS A O 1
ATOM 4754 N N . ILE A 1 580 ? 35.192 2.658 -43.372 1.00 84.44 580 ILE A N 1
ATOM 4755 C CA . ILE A 1 580 ? 36.097 3.461 -44.224 1.00 84.44 580 ILE A CA 1
ATOM 4756 C C . ILE A 1 580 ? 36.662 2.633 -45.377 1.00 84.44 580 ILE A C 1
ATOM 4758 O O . ILE A 1 580 ? 36.712 3.089 -46.523 1.00 84.44 580 ILE A O 1
ATOM 4762 N N . SER A 1 581 ? 37.100 1.407 -45.088 1.00 80.69 581 SER A N 1
ATOM 4763 C CA . SER A 1 581 ? 37.600 0.489 -46.120 1.00 80.69 581 SER A CA 1
ATOM 4764 C C . SER A 1 581 ? 36.516 0.158 -47.141 1.00 80.69 581 SER A C 1
ATOM 4766 O O . SER A 1 581 ? 36.794 -0.008 -48.330 1.00 80.69 581 SER A O 1
ATOM 4768 N N . TRP A 1 582 ? 35.272 0.106 -46.681 1.00 77.12 582 TRP A N 1
ATOM 4769 C CA . TRP A 1 582 ? 34.108 -0.106 -47.514 1.00 77.12 582 TRP A CA 1
ATOM 4770 C C . TRP A 1 582 ? 33.706 1.147 -48.303 1.00 77.12 582 TRP A C 1
ATOM 4772 O O . TRP A 1 582 ? 33.549 1.054 -49.517 1.00 77.12 582 TRP A O 1
ATOM 4782 N N . LEU A 1 583 ? 33.690 2.328 -47.681 1.00 82.94 583 LEU A N 1
ATOM 4783 C CA . LEU A 1 583 ? 33.464 3.620 -48.331 1.00 82.94 583 LEU A CA 1
ATOM 4784 C C . LEU A 1 583 ? 34.424 3.816 -49.509 1.00 82.94 583 LEU A C 1
ATOM 4786 O O . LEU A 1 583 ? 33.995 4.213 -50.585 1.00 82.94 583 LEU A O 1
ATOM 4790 N N . LYS A 1 584 ? 35.702 3.440 -49.364 1.00 84.00 584 LYS A N 1
ATOM 4791 C CA . LYS A 1 584 ? 36.673 3.455 -50.476 1.00 84.00 584 LYS A CA 1
ATOM 4792 C C . LYS A 1 584 ? 36.232 2.596 -51.673 1.00 84.00 584 LYS A C 1
ATOM 4794 O O . LYS A 1 584 ? 36.492 2.977 -52.814 1.00 84.00 584 LYS A O 1
ATOM 4799 N N . LYS A 1 585 ? 35.573 1.454 -51.440 1.00 80.56 585 LYS A N 1
ATOM 4800 C CA . LYS A 1 585 ? 35.023 0.591 -52.503 1.00 80.56 585 LYS A CA 1
ATOM 4801 C C . LYS A 1 585 ? 33.776 1.212 -53.136 1.00 80.56 585 LYS A C 1
ATOM 4803 O O . LYS A 1 585 ? 33.689 1.224 -54.360 1.00 80.56 585 LYS A O 1
ATOM 4808 N N . VAL A 1 586 ? 32.868 1.766 -52.325 1.00 79.25 586 VAL A N 1
ATOM 4809 C CA . VAL A 1 586 ? 31.633 2.421 -52.801 1.00 79.25 586 VAL A CA 1
ATOM 4810 C C . VAL A 1 586 ? 31.953 3.670 -53.618 1.00 79.25 586 VAL A C 1
ATOM 4812 O O . VAL A 1 586 ? 31.438 3.827 -54.716 1.00 79.25 586 VAL A O 1
ATOM 4815 N N . ILE A 1 587 ? 32.888 4.506 -53.157 1.00 82.44 587 ILE A N 1
ATOM 4816 C CA . ILE A 1 587 ? 33.372 5.688 -53.888 1.00 82.44 587 ILE A CA 1
ATOM 4817 C C . ILE A 1 587 ? 33.948 5.286 -55.249 1.00 82.44 587 ILE A C 1
ATOM 4819 O O . ILE A 1 587 ? 33.677 5.943 -56.244 1.00 82.44 587 ILE A O 1
ATOM 4823 N N . LYS A 1 588 ? 34.699 4.180 -55.336 1.00 80.44 588 LYS A N 1
ATOM 4824 C CA . LYS A 1 588 ? 35.225 3.700 -56.625 1.00 80.44 588 LYS A CA 1
ATOM 4825 C C . LYS A 1 588 ? 34.116 3.262 -57.597 1.00 80.44 588 LYS A C 1
ATOM 4827 O O . LYS A 1 588 ? 34.340 3.304 -58.803 1.00 80.44 588 LYS A O 1
ATOM 4832 N N . ARG A 1 589 ? 32.968 2.815 -57.079 1.00 77.38 589 ARG A N 1
ATOM 4833 C CA . ARG A 1 589 ? 31.801 2.379 -57.860 1.00 77.38 589 ARG A CA 1
ATOM 4834 C C . ARG A 1 589 ? 30.923 3.560 -58.292 1.00 77.38 589 ARG A C 1
ATOM 4836 O O . ARG A 1 589 ? 30.518 3.597 -59.446 1.00 77.38 589 ARG A O 1
ATOM 4843 N N . ASP A 1 590 ? 30.678 4.504 -57.381 1.00 70.06 590 ASP A N 1
ATOM 4844 C CA . ASP A 1 590 ? 29.570 5.466 -57.481 1.00 70.06 590 ASP A CA 1
ATOM 4845 C C . ASP A 1 590 ? 30.007 6.945 -57.555 1.00 70.06 590 ASP A C 1
ATOM 4847 O O . ASP A 1 590 ? 29.168 7.808 -57.799 1.00 70.06 590 ASP A O 1
ATOM 4851 N N . ALA A 1 591 ? 31.274 7.294 -57.289 1.00 73.94 591 ALA A N 1
ATOM 4852 C CA . ALA A 1 591 ? 31.665 8.703 -57.178 1.00 73.94 591 ALA A CA 1
ATOM 4853 C C . ALA A 1 591 ? 31.892 9.384 -58.535 1.00 73.94 591 ALA A C 1
ATOM 4855 O O . ALA A 1 591 ? 32.744 8.977 -59.323 1.00 73.94 591 ALA A O 1
ATOM 4856 N N . GLU A 1 592 ? 31.203 10.506 -58.745 1.00 70.62 592 GLU A N 1
ATOM 4857 C CA . GLU A 1 592 ? 31.300 11.318 -59.966 1.00 70.62 592 GLU A CA 1
ATOM 4858 C C . GLU A 1 592 ? 32.306 12.485 -59.847 1.00 70.62 592 GLU A C 1
ATOM 4860 O O . GLU A 1 592 ? 32.812 12.978 -60.854 1.00 70.62 592 GLU A O 1
ATOM 4865 N N . ASN A 1 593 ? 32.647 12.923 -58.624 1.00 76.94 593 ASN A N 1
ATOM 4866 C CA . ASN A 1 593 ? 33.521 14.079 -58.374 1.00 76.94 593 ASN A CA 1
ATOM 4867 C C . ASN A 1 593 ? 34.856 13.679 -57.711 1.00 76.94 593 ASN A C 1
ATOM 4869 O O . ASN A 1 593 ? 34.897 12.921 -56.742 1.00 76.94 593 ASN A O 1
ATOM 4873 N N . LYS A 1 594 ? 35.962 14.277 -58.184 1.00 78.00 594 LYS A N 1
ATOM 4874 C CA . LYS A 1 594 ? 37.326 14.151 -57.633 1.00 78.00 594 LYS A CA 1
ATOM 4875 C C . LYS A 1 594 ? 37.417 14.457 -56.131 1.00 78.00 594 LYS A C 1
ATOM 4877 O O . LYS A 1 594 ? 38.243 13.854 -55.451 1.00 78.00 594 LYS A O 1
ATOM 4882 N N . LYS A 1 595 ? 36.565 15.343 -55.605 1.00 80.62 595 LYS A N 1
ATOM 4883 C CA . LYS A 1 595 ? 36.490 15.663 -54.169 1.00 80.62 595 LYS A CA 1
ATOM 4884 C C . LYS A 1 595 ? 36.082 14.461 -53.314 1.00 80.62 595 LYS A C 1
ATOM 4886 O O . LYS A 1 595 ? 36.667 14.244 -52.258 1.00 80.62 595 LYS A O 1
ATOM 4891 N N . THR A 1 596 ? 35.128 13.654 -53.781 1.00 81.69 596 THR A N 1
ATOM 4892 C CA . THR A 1 596 ? 34.600 12.499 -53.040 1.00 81.69 596 THR A CA 1
ATOM 4893 C C . THR A 1 596 ? 35.705 11.486 -52.720 1.00 81.69 596 THR A C 1
ATOM 4895 O O . THR A 1 596 ? 35.707 10.884 -51.654 1.00 81.69 596 THR A O 1
ATOM 4898 N N . PHE A 1 597 ? 36.736 11.378 -53.567 1.00 84.19 597 PHE A N 1
ATOM 4899 C CA . PHE A 1 597 ? 37.910 10.530 -53.316 1.00 84.19 597 PHE A CA 1
ATOM 4900 C C . PHE A 1 597 ? 38.775 10.977 -52.125 1.00 84.19 597 PHE A C 1
ATOM 4902 O O . PHE A 1 597 ? 39.585 10.186 -51.637 1.00 84.19 597 PHE A O 1
ATOM 4909 N N . LEU A 1 598 ? 38.623 12.218 -51.650 1.00 86.94 598 LEU A N 1
ATOM 4910 C CA . LEU A 1 598 ? 39.332 12.742 -50.482 1.00 86.94 598 LEU A CA 1
ATOM 4911 C C . LEU A 1 598 ? 38.585 12.465 -49.164 1.00 86.94 598 LEU A C 1
ATOM 4913 O O . LEU A 1 598 ? 39.225 12.461 -48.113 1.00 86.94 598 LEU A O 1
ATOM 4917 N N . GLU A 1 599 ? 37.275 12.178 -49.194 1.00 86.56 599 GLU A N 1
ATOM 4918 C CA . GLU A 1 599 ? 36.448 11.965 -47.989 1.00 86.56 599 GLU A CA 1
ATOM 4919 C C . GLU A 1 599 ? 36.977 10.874 -47.038 1.00 86.56 599 GLU A C 1
ATOM 4921 O O . GLU A 1 599 ? 36.966 11.101 -45.825 1.00 86.56 599 GLU A O 1
ATOM 4926 N N . PRO A 1 600 ? 37.512 9.728 -47.515 1.00 90.88 600 PRO A N 1
ATOM 4927 C CA . PRO A 1 600 ? 38.083 8.726 -46.620 1.00 90.88 600 PRO A CA 1
ATOM 4928 C C . PRO A 1 600 ? 39.260 9.245 -45.786 1.00 90.88 600 PRO A C 1
ATOM 4930 O O . PRO A 1 600 ? 39.487 8.728 -44.699 1.00 90.88 600 PRO A O 1
ATOM 4933 N N . ILE A 1 601 ? 40.016 10.236 -46.277 1.00 90.81 601 ILE A N 1
ATOM 4934 C CA . ILE A 1 601 ? 41.148 10.826 -45.541 1.00 90.81 601 ILE A CA 1
ATOM 4935 C C . ILE A 1 601 ? 40.617 11.642 -44.358 1.00 90.81 601 ILE A C 1
ATOM 4937 O O . ILE A 1 601 ? 41.090 11.469 -43.237 1.00 90.81 601 ILE A O 1
ATOM 4941 N N . TYR A 1 602 ? 39.602 12.479 -44.599 1.00 90.81 602 TYR A N 1
ATOM 4942 C CA . TYR A 1 602 ? 38.975 13.300 -43.563 1.00 90.81 602 TYR A CA 1
ATOM 4943 C C . TYR A 1 602 ? 38.283 12.447 -42.493 1.00 90.81 602 TYR A C 1
ATOM 4945 O O . TYR A 1 602 ? 38.551 12.612 -41.305 1.00 90.81 602 TYR A O 1
ATOM 4953 N N . LEU A 1 603 ? 37.458 11.477 -42.901 1.00 91.12 603 LEU A N 1
ATOM 4954 C CA . LEU A 1 603 ? 36.743 10.612 -41.959 1.00 91.12 603 LEU A CA 1
ATOM 4955 C C . LEU A 1 603 ? 37.696 9.703 -41.165 1.00 91.12 603 LEU A C 1
ATOM 4957 O O . LEU A 1 603 ? 37.464 9.462 -39.986 1.00 91.12 603 LEU A O 1
ATOM 4961 N N . MET A 1 604 ? 38.800 9.237 -41.763 1.00 91.56 604 MET A N 1
ATOM 4962 C CA . MET A 1 604 ? 39.834 8.496 -41.027 1.00 91.56 604 MET A CA 1
ATOM 4963 C C . MET A 1 604 ? 40.518 9.375 -39.972 1.00 91.56 604 MET A C 1
ATOM 4965 O O . MET A 1 604 ? 40.762 8.922 -38.855 1.00 91.56 604 MET A O 1
ATOM 4969 N N . ALA A 1 605 ? 40.809 10.636 -40.307 1.00 91.62 605 ALA A N 1
ATOM 4970 C CA . ALA A 1 605 ? 41.344 11.599 -39.348 1.00 91.62 605 ALA A CA 1
ATOM 4971 C C . ALA A 1 605 ? 40.351 11.855 -38.200 1.00 91.62 605 ALA A C 1
ATOM 4973 O O . ALA A 1 605 ? 40.758 11.890 -37.041 1.00 91.62 605 ALA A O 1
ATOM 4974 N N . GLN A 1 606 ? 39.052 11.917 -38.502 1.00 90.81 606 GLN A N 1
ATOM 4975 C CA . GLN A 1 606 ? 37.981 12.036 -37.512 1.00 90.81 606 GLN A CA 1
ATOM 4976 C C . GLN A 1 606 ? 37.860 10.811 -36.601 1.00 90.81 606 GLN A C 1
ATOM 4978 O O . GLN A 1 606 ? 37.751 10.975 -35.387 1.00 90.81 606 GLN A O 1
ATOM 4983 N N . ILE A 1 607 ? 37.959 9.593 -37.143 1.00 90.50 607 ILE A N 1
ATOM 4984 C CA . ILE A 1 607 ? 37.988 8.369 -36.327 1.00 90.50 607 ILE A CA 1
ATOM 4985 C C . ILE A 1 607 ? 39.207 8.379 -35.404 1.00 90.50 607 ILE A C 1
ATOM 4987 O O . ILE A 1 607 ? 39.054 8.200 -34.200 1.00 90.50 607 ILE A O 1
ATOM 4991 N N . ASN A 1 608 ? 40.402 8.646 -35.943 1.00 90.31 608 ASN A N 1
ATOM 4992 C CA . ASN A 1 608 ? 41.628 8.715 -35.145 1.00 90.31 608 ASN A CA 1
ATOM 4993 C C . ASN A 1 608 ? 41.513 9.773 -34.034 1.00 90.31 608 ASN A C 1
ATOM 4995 O O . ASN A 1 608 ? 41.940 9.537 -32.906 1.00 90.31 608 ASN A O 1
ATOM 4999 N N . TYR A 1 609 ? 40.895 10.921 -34.326 1.00 87.25 609 TYR A N 1
ATOM 5000 C CA . TYR A 1 609 ? 40.658 11.967 -33.336 1.00 87.25 609 TYR A CA 1
ATOM 5001 C C . TYR A 1 609 ? 39.775 11.460 -32.190 1.00 87.25 609 TYR A C 1
ATOM 5003 O O . TYR A 1 609 ? 40.146 11.589 -31.023 1.00 87.25 609 TYR A O 1
ATOM 5011 N N . SER A 1 610 ? 38.650 10.815 -32.514 1.00 85.94 610 SER A N 1
ATOM 5012 C CA . SER A 1 610 ? 37.719 10.258 -31.525 1.00 85.94 610 SER A CA 1
ATOM 5013 C C . SER A 1 610 ? 38.271 9.044 -30.764 1.00 85.94 610 SER A C 1
ATOM 5015 O O . SER A 1 610 ? 37.886 8.830 -29.616 1.00 85.94 610 SER A O 1
ATOM 5017 N N . GLU A 1 611 ? 39.205 8.290 -31.349 1.00 85.19 611 GLU A N 1
ATOM 5018 C CA . GLU A 1 611 ? 39.972 7.229 -30.676 1.00 85.19 611 GLU A CA 1
ATOM 5019 C C . GLU A 1 611 ? 41.050 7.769 -29.719 1.00 85.19 611 GLU A C 1
ATOM 5021 O O . GLU A 1 611 ? 41.678 6.997 -28.996 1.00 85.19 611 GLU A O 1
ATOM 5026 N N . GLY A 1 612 ? 41.306 9.082 -29.719 1.00 83.88 612 GLY A N 1
ATOM 5027 C CA . GLY A 1 612 ? 42.384 9.699 -28.943 1.00 83.88 612 GLY A CA 1
ATOM 5028 C C . GLY A 1 612 ? 43.769 9.612 -29.599 1.00 83.88 612 GLY A C 1
ATOM 5029 O O . GLY A 1 612 ? 44.749 10.072 -29.010 1.00 83.88 612 GLY A O 1
ATOM 5030 N N . LYS A 1 613 ? 43.859 9.100 -30.834 1.00 89.06 613 LYS A N 1
ATOM 5031 C CA . LYS A 1 613 ? 45.060 9.062 -31.691 1.00 89.06 613 LYS A CA 1
ATOM 5032 C C . LYS A 1 613 ? 45.318 10.436 -32.317 1.00 89.06 613 LYS A C 1
ATOM 5034 O O . LYS A 1 613 ? 45.159 10.667 -33.520 1.00 89.06 613 LYS A O 1
ATOM 5039 N N . LYS A 1 614 ? 45.631 11.404 -31.452 1.00 86.88 614 LYS A N 1
ATOM 5040 C CA . LYS A 1 614 ? 45.684 12.837 -31.792 1.00 86.88 614 LYS A CA 1
ATOM 5041 C C . LYS A 1 614 ? 46.759 13.159 -32.836 1.00 86.88 614 LYS A C 1
ATOM 5043 O O . LYS A 1 614 ? 46.550 14.026 -33.678 1.00 86.88 614 LYS A O 1
ATOM 5048 N N . GLU A 1 615 ? 47.880 12.446 -32.833 1.00 88.00 615 GLU A N 1
ATOM 5049 C CA . GLU A 1 615 ? 48.990 12.678 -33.767 1.00 88.00 615 GLU A CA 1
ATOM 5050 C C . GLU A 1 615 ? 48.664 12.177 -35.181 1.00 88.00 615 GLU A C 1
ATOM 5052 O O . GLU A 1 615 ? 48.865 12.908 -36.159 1.00 88.00 615 GLU A O 1
ATOM 5057 N N . GLU A 1 616 ? 48.087 10.978 -35.306 1.00 90.44 616 GLU A N 1
ATOM 5058 C CA . GLU A 1 616 ? 47.630 10.443 -36.592 1.00 90.44 616 GLU A CA 1
ATOM 5059 C C . GLU A 1 616 ? 46.446 11.235 -37.157 1.00 90.44 616 GLU A C 1
ATOM 5061 O O . GLU A 1 616 ? 46.390 11.485 -38.364 1.00 90.44 616 GLU A O 1
ATOM 5066 N N . SER A 1 617 ? 45.531 11.672 -36.289 1.00 91.94 617 SER A N 1
ATOM 5067 C CA . SER A 1 617 ? 44.445 12.598 -36.629 1.00 91.94 617 SER A CA 1
ATOM 5068 C C . SER A 1 617 ? 44.982 13.906 -37.214 1.00 91.94 617 SER A C 1
ATOM 5070 O O . SER A 1 617 ? 44.620 14.289 -38.329 1.00 91.94 617 SER A O 1
ATOM 5072 N N . LEU A 1 618 ? 45.907 14.563 -36.505 1.00 92.00 618 LEU A N 1
ATOM 5073 C CA . LEU A 1 618 ? 46.493 15.833 -36.930 1.00 92.00 618 LEU A CA 1
ATOM 5074 C C . LEU A 1 618 ? 47.180 15.711 -38.296 1.00 92.00 618 LEU A C 1
ATOM 5076 O O . LEU A 1 618 ? 47.043 16.599 -39.141 1.00 92.00 618 LEU A O 1
ATOM 5080 N N . LYS A 1 619 ? 47.898 14.605 -38.528 1.00 93.12 619 LYS A N 1
ATOM 5081 C CA . LYS A 1 619 ? 48.521 14.303 -39.823 1.00 93.12 619 LYS A CA 1
ATOM 5082 C C . LYS A 1 619 ? 47.472 14.143 -40.927 1.00 93.12 619 LYS A C 1
ATOM 5084 O O . LYS A 1 619 ? 47.619 14.755 -41.983 1.00 93.12 619 LYS A O 1
ATOM 5089 N N . GLY A 1 620 ? 46.418 13.364 -40.672 1.00 92.00 620 GLY A N 1
ATOM 5090 C CA . GLY A 1 620 ? 45.336 13.127 -41.630 1.00 92.00 620 GLY A CA 1
ATOM 5091 C C . GLY A 1 620 ? 44.574 14.402 -41.999 1.00 92.00 620 GLY A C 1
ATOM 5092 O O . GLY A 1 620 ? 44.355 14.666 -43.181 1.00 92.00 620 GLY A O 1
ATOM 5093 N N . TYR A 1 621 ? 44.247 15.247 -41.015 1.00 94.56 621 TYR A N 1
ATOM 5094 C CA . TYR A 1 621 ? 43.598 16.530 -41.283 1.00 94.56 621 TYR A CA 1
ATOM 5095 C C . TYR A 1 621 ? 44.501 17.492 -42.062 1.00 94.56 621 TYR A C 1
ATOM 5097 O O . TYR A 1 621 ? 44.023 18.127 -42.999 1.00 94.56 621 TYR A O 1
ATOM 5105 N N . LYS A 1 622 ? 45.803 17.582 -41.749 1.00 93.31 622 LYS A N 1
ATOM 5106 C CA . LYS A 1 622 ? 46.748 18.403 -42.534 1.00 93.31 622 LYS A CA 1
ATOM 5107 C C . LYS A 1 622 ? 46.840 17.932 -43.987 1.00 93.31 622 LYS A C 1
ATOM 5109 O O . LYS A 1 622 ? 46.765 18.755 -44.896 1.00 93.31 622 LYS A O 1
ATOM 5114 N N . GLU A 1 623 ? 46.931 16.620 -44.205 1.00 93.75 623 GLU A N 1
ATOM 5115 C CA . GLU A 1 623 ? 46.957 16.035 -45.549 1.00 93.75 623 GLU A CA 1
ATOM 5116 C C . GLU A 1 623 ? 45.677 16.355 -46.337 1.00 93.75 623 GLU A C 1
ATOM 5118 O O . GLU A 1 623 ? 45.746 16.757 -47.503 1.00 93.75 623 GLU A O 1
ATOM 5123 N N . TYR A 1 624 ? 44.506 16.206 -45.711 1.00 93.06 624 TYR A N 1
ATOM 5124 C CA . TYR A 1 624 ? 43.232 16.546 -46.342 1.00 93.06 624 TYR A CA 1
ATOM 5125 C C . TYR A 1 624 ? 43.128 18.050 -46.634 1.00 93.06 624 TYR A C 1
ATOM 5127 O O . TYR A 1 624 ? 42.785 18.420 -47.756 1.00 93.06 624 TYR A O 1
ATOM 5135 N N . ALA A 1 625 ? 43.503 18.915 -45.685 1.00 92.31 625 ALA A N 1
ATOM 5136 C CA . ALA A 1 625 ? 43.472 20.369 -45.849 1.00 92.31 625 ALA A CA 1
ATOM 5137 C C . ALA A 1 625 ? 44.335 20.831 -47.032 1.00 92.31 625 ALA A C 1
ATOM 5139 O O . ALA A 1 625 ? 43.873 21.616 -47.856 1.00 92.31 625 ALA A O 1
ATOM 5140 N N . GLU A 1 626 ? 45.559 20.312 -47.171 1.00 93.06 626 GLU A N 1
ATOM 5141 C CA . GLU A 1 626 ? 46.430 20.629 -48.309 1.00 93.06 626 GLU A CA 1
ATOM 5142 C C . GLU A 1 626 ? 45.835 20.179 -49.650 1.00 93.06 626 GLU A C 1
ATOM 5144 O O . GLU A 1 626 ? 45.905 20.914 -50.641 1.00 93.06 626 GLU A O 1
ATOM 5149 N N . LYS A 1 627 ? 45.251 18.975 -49.695 1.00 92.25 627 LYS A N 1
ATOM 5150 C CA . LYS A 1 627 ? 44.638 18.422 -50.913 1.00 92.25 627 LYS A CA 1
ATOM 5151 C C . LYS A 1 627 ? 43.383 19.192 -51.318 1.00 92.25 627 LYS A C 1
ATOM 5153 O O . LYS A 1 627 ? 43.236 19.507 -52.497 1.00 92.25 627 LYS A O 1
ATOM 5158 N N . VAL A 1 628 ? 42.523 19.542 -50.362 1.00 90.00 628 VAL A N 1
ATOM 5159 C CA . VAL A 1 628 ? 41.319 20.350 -50.606 1.00 90.00 6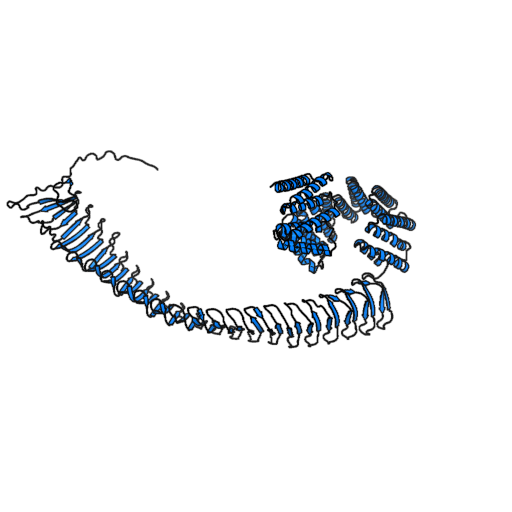28 VAL A CA 1
ATOM 5160 C C . VAL A 1 628 ? 41.691 21.769 -51.020 1.00 90.00 628 VAL A C 1
ATOM 5162 O O . VAL A 1 628 ? 41.167 22.253 -52.018 1.00 90.00 628 VAL A O 1
ATOM 5165 N N . ARG A 1 629 ? 42.658 22.408 -50.351 1.00 90.00 629 ARG A N 1
ATOM 5166 C CA . ARG A 1 629 ? 43.144 23.747 -50.723 1.00 90.00 629 ARG A CA 1
ATOM 5167 C C . ARG A 1 629 ? 43.656 23.799 -52.164 1.00 90.00 629 ARG A C 1
ATOM 5169 O O . ARG A 1 629 ? 43.368 24.747 -52.882 1.00 90.00 629 ARG A O 1
ATOM 5176 N N . LYS A 1 630 ? 44.397 22.777 -52.612 1.00 90.19 630 LYS A N 1
ATOM 5177 C CA . LYS A 1 630 ? 44.866 22.679 -54.008 1.00 90.19 630 LYS A CA 1
ATOM 5178 C C . LYS A 1 630 ? 43.727 22.462 -55.007 1.00 90.19 630 LYS A C 1
ATOM 5180 O O . LYS A 1 630 ? 43.847 22.900 -56.146 1.00 90.19 630 LYS A O 1
ATOM 5185 N N . LEU A 1 631 ? 42.671 21.754 -54.604 1.00 88.75 631 LEU A N 1
ATOM 5186 C CA . LEU A 1 631 ? 41.544 21.409 -55.472 1.00 88.75 631 LEU A CA 1
ATOM 5187 C C . LEU A 1 631 ? 40.525 22.551 -55.594 1.00 88.75 631 LEU A C 1
ATOM 5189 O O . LEU A 1 631 ? 40.017 22.797 -56.683 1.00 88.75 631 LEU A O 1
ATOM 5193 N N . GLU A 1 632 ? 40.221 23.220 -54.484 1.00 86.31 632 GLU A N 1
ATOM 5194 C CA . GLU A 1 632 ? 39.100 24.160 -54.357 1.00 86.31 632 GLU A CA 1
ATOM 5195 C C . GLU A 1 632 ? 39.526 25.586 -53.957 1.00 86.31 632 GLU A C 1
ATOM 5197 O O . GLU A 1 632 ? 38.706 26.499 -53.988 1.00 86.31 632 GLU A O 1
ATOM 5202 N N . GLY A 1 633 ? 40.800 25.806 -53.617 1.00 85.56 633 GLY A N 1
ATOM 5203 C CA . GLY A 1 633 ? 41.341 27.119 -53.255 1.00 85.56 633 GLY A CA 1
ATOM 5204 C C . GLY A 1 633 ? 41.063 27.563 -51.812 1.00 85.56 633 GLY A C 1
ATOM 5205 O O . GLY A 1 633 ? 40.458 26.852 -51.009 1.00 85.56 633 GLY A O 1
ATOM 5206 N N . ASP A 1 634 ? 41.520 28.778 -51.485 1.00 84.31 634 ASP A N 1
ATOM 5207 C CA . ASP A 1 634 ? 41.489 29.348 -50.125 1.00 84.31 634 ASP A CA 1
ATOM 5208 C C . ASP A 1 634 ? 40.086 29.757 -49.649 1.00 84.31 634 ASP A C 1
ATOM 5210 O O . ASP A 1 634 ? 39.897 29.997 -48.463 1.00 84.31 634 ASP A O 1
ATOM 5214 N N . SER A 1 635 ? 39.093 29.816 -50.541 1.00 81.88 635 SER A N 1
ATOM 5215 C CA . SER A 1 635 ? 37.691 30.078 -50.188 1.00 81.88 635 SER A CA 1
ATOM 5216 C C . SER A 1 635 ? 36.903 28.808 -49.831 1.00 81.88 635 SER A C 1
ATOM 5218 O O . SER A 1 635 ? 35.745 28.916 -49.424 1.00 81.88 635 SER A O 1
ATOM 5220 N N . SER A 1 636 ? 37.500 27.612 -49.956 1.00 85.31 636 SER A N 1
ATOM 5221 C CA . SER A 1 636 ? 36.805 26.333 -49.755 1.00 85.31 636 SER A CA 1
ATOM 5222 C C . SER A 1 636 ? 36.247 26.179 -48.339 1.00 85.31 636 SER A C 1
ATOM 5224 O O . SER A 1 636 ? 36.954 26.313 -47.338 1.00 85.31 636 SER A O 1
ATOM 5226 N N . TYR A 1 637 ? 34.962 25.840 -48.250 1.00 83.31 637 TYR A N 1
ATOM 5227 C CA . TYR A 1 637 ? 34.283 25.550 -46.988 1.00 83.31 637 TYR A CA 1
ATOM 5228 C C . TYR A 1 637 ? 34.925 24.365 -46.247 1.00 83.31 637 TYR A C 1
ATOM 5230 O O . TYR A 1 637 ? 35.190 24.456 -45.048 1.00 83.31 637 TYR A O 1
ATOM 5238 N N . ASP A 1 638 ? 35.262 23.287 -46.963 1.00 83.12 638 ASP A N 1
ATOM 5239 C CA . ASP A 1 638 ? 35.899 22.101 -46.380 1.00 83.12 638 ASP A CA 1
ATOM 5240 C C . ASP A 1 638 ? 37.333 22.370 -45.929 1.00 83.12 638 ASP A C 1
ATOM 5242 O O . ASP A 1 638 ? 37.784 21.802 -44.931 1.00 83.12 638 ASP A O 1
ATOM 5246 N N . TYR A 1 639 ? 38.046 23.274 -46.609 1.00 88.88 639 TYR A N 1
ATOM 5247 C CA . TYR A 1 639 ? 39.356 23.726 -46.148 1.00 88.88 639 TYR A CA 1
ATOM 5248 C C . TYR A 1 639 ? 39.245 24.432 -44.789 1.00 88.88 639 TYR A C 1
ATOM 5250 O O . TYR A 1 639 ? 39.973 24.081 -43.859 1.00 88.88 639 TYR A O 1
ATOM 5258 N N . HIS A 1 640 ? 38.282 25.345 -44.630 1.00 88.44 640 HIS A N 1
ATOM 5259 C CA . HIS A 1 640 ? 38.033 26.029 -43.357 1.00 88.44 640 HIS A CA 1
ATOM 5260 C C . HIS A 1 640 ? 37.593 25.068 -42.237 1.00 88.44 640 HIS A C 1
ATOM 5262 O O . HIS A 1 640 ? 38.145 25.137 -41.136 1.00 88.44 640 HIS A O 1
ATOM 5268 N N . ILE A 1 641 ? 36.675 24.128 -42.514 1.00 86.00 641 ILE A N 1
ATOM 5269 C CA . ILE A 1 641 ? 36.291 23.072 -41.554 1.00 86.00 641 ILE A CA 1
ATOM 5270 C C . ILE A 1 641 ? 37.509 22.266 -41.117 1.00 86.00 641 ILE A C 1
ATOM 5272 O O . ILE A 1 641 ? 37.682 21.994 -39.931 1.00 86.00 641 ILE A O 1
ATOM 5276 N N . THR A 1 642 ? 38.364 21.886 -42.063 1.00 89.38 642 THR A N 1
ATOM 5277 C CA . THR A 1 642 ? 39.518 21.047 -41.743 1.00 89.38 642 THR A CA 1
ATOM 5278 C C . THR A 1 642 ? 40.542 21.810 -40.914 1.00 89.38 642 THR A C 1
ATOM 5280 O O . THR A 1 642 ? 41.077 21.252 -39.961 1.00 89.38 642 THR A O 1
ATOM 5283 N N . LEU A 1 643 ? 40.783 23.094 -41.206 1.00 90.69 643 LEU A N 1
ATOM 5284 C CA . LEU A 1 643 ? 41.622 23.946 -40.358 1.00 90.69 643 LEU A CA 1
ATOM 5285 C C . LEU A 1 643 ? 41.070 24.040 -38.926 1.00 90.69 643 LEU A C 1
ATOM 5287 O O . LEU A 1 643 ? 41.849 23.973 -37.977 1.00 90.69 643 LEU A O 1
ATOM 5291 N N . ASN A 1 644 ? 39.746 24.118 -38.754 1.00 89.38 644 ASN A N 1
ATOM 5292 C CA . ASN A 1 644 ? 39.123 24.066 -37.429 1.00 89.38 644 ASN A CA 1
ATOM 5293 C C . ASN A 1 644 ? 39.397 22.728 -36.724 1.00 89.38 644 ASN A C 1
ATOM 5295 O O . ASN A 1 644 ? 39.809 22.712 -35.567 1.00 89.38 644 ASN A O 1
ATOM 5299 N N . SER A 1 645 ? 39.241 21.601 -37.428 1.00 90.62 645 SER A N 1
ATOM 5300 C CA . SER A 1 645 ? 39.564 20.272 -36.891 1.00 90.62 645 SER A CA 1
ATOM 5301 C C . SER A 1 645 ? 41.044 20.147 -36.492 1.00 90.62 645 SER A C 1
ATOM 5303 O O . SER A 1 645 ? 41.350 19.559 -35.455 1.00 90.62 645 SER A O 1
ATOM 5305 N N . ILE A 1 646 ? 41.967 20.743 -37.260 1.00 93.19 646 ILE A N 1
ATOM 5306 C CA . ILE A 1 646 ? 43.402 20.816 -36.925 1.00 93.19 646 ILE A CA 1
ATOM 5307 C C . ILE A 1 646 ? 43.612 21.623 -35.638 1.00 93.19 646 ILE A C 1
ATOM 5309 O O . ILE A 1 646 ? 44.345 21.177 -34.754 1.00 93.19 646 ILE A O 1
ATOM 5313 N N . ALA A 1 647 ? 42.975 22.788 -35.520 1.00 90.31 647 ALA A N 1
ATOM 5314 C CA . ALA A 1 647 ? 43.099 23.652 -34.351 1.00 90.31 647 ALA A CA 1
ATOM 5315 C C . ALA A 1 647 ? 42.541 22.989 -33.078 1.00 90.31 647 ALA A C 1
ATOM 5317 O O . ALA A 1 647 ? 43.236 22.964 -32.062 1.00 90.31 647 ALA A O 1
ATOM 5318 N N . ASN A 1 648 ? 41.370 22.347 -33.155 1.00 87.00 648 ASN A N 1
ATOM 5319 C CA . ASN A 1 648 ? 40.803 21.559 -32.052 1.00 87.00 648 ASN A CA 1
ATOM 5320 C C . ASN A 1 648 ? 41.742 20.416 -31.638 1.00 87.00 648 ASN A C 1
ATOM 5322 O O . ASN A 1 648 ? 42.024 20.230 -30.455 1.00 87.00 648 ASN A O 1
ATOM 5326 N N . CYS A 1 649 ? 42.305 19.697 -32.615 1.00 88.94 649 CYS A N 1
ATOM 5327 C CA . CYS A 1 649 ? 43.262 18.628 -32.347 1.00 88.94 649 CYS A CA 1
ATOM 5328 C C . CYS A 1 649 ? 44.523 19.142 -31.634 1.00 88.94 649 CYS A C 1
ATOM 5330 O O . CYS A 1 649 ? 45.005 18.506 -30.698 1.00 88.94 649 CYS A O 1
ATOM 5332 N N . LEU A 1 650 ? 45.043 20.310 -32.023 1.00 89.69 650 LEU A N 1
ATOM 5333 C CA . LEU A 1 650 ? 46.180 20.947 -31.352 1.00 89.69 650 LEU A CA 1
ATOM 5334 C C . LEU A 1 650 ? 45.832 21.420 -29.934 1.00 89.69 650 LEU A C 1
ATOM 5336 O O . LEU A 1 650 ? 46.636 21.225 -29.018 1.00 89.69 650 LEU A O 1
ATOM 5340 N N . ALA A 1 651 ? 44.644 21.995 -29.731 1.00 85.06 651 ALA A N 1
ATOM 5341 C CA . ALA A 1 651 ? 44.170 22.419 -28.414 1.00 85.06 651 ALA A CA 1
ATOM 5342 C C . ALA A 1 651 ? 44.095 21.226 -27.443 1.00 85.06 651 ALA A C 1
ATOM 5344 O O . ALA A 1 651 ? 44.650 21.289 -26.342 1.00 85.06 651 ALA A O 1
ATOM 5345 N N . ASP A 1 652 ? 43.548 20.097 -27.898 1.00 83.69 652 ASP A N 1
ATOM 5346 C CA . ASP A 1 652 ? 43.472 18.843 -27.140 1.00 83.69 652 ASP A CA 1
ATOM 5347 C C . ASP A 1 652 ? 44.830 18.193 -26.867 1.00 83.69 652 ASP A C 1
ATOM 5349 O O . ASP A 1 652 ? 44.985 17.438 -25.900 1.00 83.69 652 ASP A O 1
ATOM 5353 N N . MET A 1 653 ? 45.824 18.455 -27.714 1.00 87.44 653 MET A N 1
ATOM 5354 C CA . MET A 1 653 ? 47.222 18.073 -27.488 1.00 87.44 653 MET A CA 1
ATOM 5355 C C . MET A 1 653 ? 47.944 19.036 -26.533 1.00 87.44 653 MET A C 1
ATOM 5357 O O . MET A 1 653 ? 49.156 18.928 -26.358 1.00 87.44 653 MET A O 1
ATOM 5361 N N . LYS A 1 654 ? 47.227 19.989 -25.920 1.00 85.19 654 LYS A N 1
ATOM 5362 C CA . LYS A 1 654 ? 47.769 21.076 -25.086 1.00 85.19 654 LYS A CA 1
ATOM 5363 C C . LYS A 1 654 ? 48.699 22.035 -25.848 1.00 85.19 654 LYS A C 1
ATOM 5365 O O . LYS A 1 654 ? 49.322 22.897 -25.230 1.00 85.19 654 LYS A O 1
ATOM 5370 N N . LYS A 1 655 ? 48.737 21.971 -27.185 1.00 89.38 655 LYS A N 1
ATOM 5371 C CA . LYS A 1 655 ? 49.467 22.892 -28.078 1.00 89.38 655 LYS A CA 1
ATOM 5372 C C . LYS A 1 655 ? 48.629 24.135 -28.374 1.00 89.38 655 LYS A C 1
ATOM 5374 O O . LYS A 1 655 ? 48.343 24.483 -29.518 1.00 89.38 655 LYS A O 1
ATOM 5379 N N . ARG A 1 656 ? 48.203 24.802 -27.305 1.00 85.50 656 ARG A N 1
ATOM 5380 C CA . ARG A 1 656 ? 47.174 25.850 -27.348 1.00 85.50 656 ARG A CA 1
ATOM 5381 C C . ARG A 1 656 ? 47.597 27.069 -28.169 1.00 85.50 656 ARG A C 1
ATOM 5383 O O . ARG A 1 656 ? 46.782 27.602 -28.904 1.00 85.50 656 ARG A O 1
A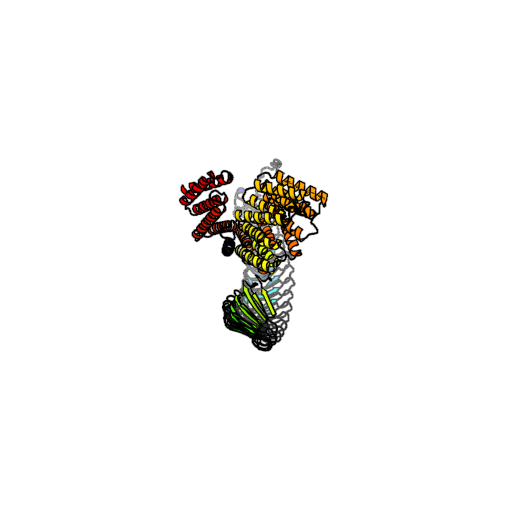TOM 5390 N N . ASN A 1 657 ? 48.874 27.453 -28.132 1.00 85.12 657 ASN A N 1
ATOM 5391 C CA . ASN A 1 657 ? 49.384 28.574 -28.934 1.00 85.12 657 ASN A CA 1
ATOM 5392 C C . ASN A 1 657 ? 49.346 28.282 -30.445 1.00 85.12 657 ASN A C 1
ATOM 5394 O O . ASN A 1 657 ? 49.009 29.162 -31.233 1.00 85.12 657 ASN A O 1
ATOM 5398 N N . GLU A 1 658 ? 49.643 27.043 -30.852 1.00 89.75 658 GLU A N 1
ATOM 5399 C CA . GLU A 1 658 ? 49.541 26.624 -32.256 1.00 89.75 658 GLU A CA 1
ATOM 5400 C C . GLU A 1 658 ? 48.074 26.589 -32.712 1.00 89.75 658 GLU A C 1
ATOM 5402 O O . GLU A 1 658 ? 47.762 27.051 -33.806 1.00 89.75 658 GLU A O 1
ATOM 5407 N N . ALA A 1 659 ? 47.160 26.108 -31.859 1.00 89.62 659 ALA A N 1
ATOM 5408 C CA . ALA A 1 659 ? 45.721 26.141 -32.129 1.00 89.62 659 ALA A CA 1
ATOM 5409 C C . ALA A 1 659 ? 45.203 27.578 -32.319 1.00 89.62 659 ALA A C 1
ATOM 5411 O O . ALA A 1 659 ? 44.504 27.859 -33.292 1.00 89.62 659 ALA A O 1
ATOM 5412 N N . MET A 1 660 ? 45.612 28.501 -31.440 1.00 87.88 660 MET A N 1
ATOM 5413 C CA . MET A 1 660 ? 45.262 29.924 -31.515 1.00 87.88 660 MET A CA 1
ATOM 5414 C C . MET A 1 660 ? 45.701 30.566 -32.835 1.00 87.88 660 MET A C 1
ATOM 5416 O O . MET A 1 660 ? 44.902 31.259 -33.464 1.00 87.88 660 MET A O 1
ATOM 5420 N N . ALA A 1 661 ? 46.920 30.272 -33.299 1.00 90.44 661 ALA A N 1
ATOM 5421 C CA . ALA A 1 661 ? 47.419 30.770 -34.581 1.00 90.44 661 ALA A CA 1
ATOM 5422 C C . ALA A 1 661 ? 46.572 30.283 -35.771 1.00 90.44 661 ALA A C 1
ATOM 5424 O O . ALA A 1 661 ? 46.335 31.039 -36.714 1.00 90.44 661 ALA A O 1
ATOM 5425 N N . ILE A 1 662 ? 46.078 29.041 -35.723 1.00 91.56 662 ILE A N 1
ATOM 5426 C CA . ILE A 1 662 ? 45.197 28.507 -36.770 1.00 91.56 662 ILE A CA 1
ATOM 5427 C C . ILE A 1 662 ? 43.804 29.140 -36.698 1.00 91.56 662 ILE A C 1
ATOM 5429 O O . ILE A 1 662 ? 43.245 29.469 -37.743 1.00 91.56 662 ILE A O 1
ATOM 5433 N N . TYR A 1 663 ? 43.250 29.383 -35.506 1.00 90.62 663 TYR A N 1
ATOM 5434 C CA . TYR A 1 663 ? 41.984 30.118 -35.389 1.00 90.62 663 TYR A CA 1
ATOM 5435 C C . TYR A 1 663 ? 42.089 31.528 -35.992 1.00 90.62 663 TYR A C 1
ATOM 5437 O O . TYR A 1 663 ? 41.215 31.927 -36.764 1.00 90.62 663 TYR A O 1
ATOM 5445 N N . ASP A 1 664 ? 43.182 32.251 -35.722 1.00 89.44 664 ASP A N 1
ATOM 5446 C CA . ASP A 1 664 ? 43.450 33.565 -36.326 1.00 89.44 664 ASP A CA 1
ATOM 5447 C C . ASP A 1 664 ? 43.611 33.485 -37.848 1.00 89.44 664 ASP A C 1
ATOM 5449 O O . ASP A 1 664 ? 43.085 34.329 -38.582 1.00 89.44 664 ASP A O 1
ATOM 5453 N N . GLN A 1 665 ? 44.275 32.435 -38.338 1.00 90.06 665 GLN A N 1
ATOM 5454 C CA . GLN A 1 665 ? 44.397 32.166 -39.768 1.00 90.06 665 GLN A CA 1
ATOM 5455 C C . GLN A 1 665 ? 43.021 31.984 -40.426 1.00 90.06 665 GLN A C 1
ATOM 5457 O O . GLN A 1 665 ? 42.775 32.582 -41.474 1.00 90.06 665 GLN A O 1
ATOM 5462 N N . ILE A 1 666 ? 42.122 31.191 -39.833 1.00 88.44 666 ILE A N 1
ATOM 5463 C CA . ILE A 1 666 ? 40.774 30.957 -40.379 1.00 88.44 666 ILE A CA 1
ATOM 5464 C C . ILE A 1 666 ? 39.979 32.266 -40.418 1.00 88.44 666 ILE A C 1
ATOM 5466 O O . ILE A 1 666 ? 39.422 32.605 -41.462 1.00 88.44 666 ILE A O 1
ATOM 5470 N N . ILE A 1 667 ? 39.966 33.033 -39.320 1.00 86.00 667 ILE A N 1
ATOM 5471 C CA . ILE A 1 667 ? 39.245 34.317 -39.238 1.00 86.00 667 ILE A CA 1
ATOM 5472 C C . ILE A 1 667 ? 39.755 35.290 -40.314 1.00 86.00 667 ILE A C 1
ATOM 5474 O O . ILE A 1 667 ? 38.959 35.925 -41.015 1.00 86.00 667 ILE A O 1
ATOM 5478 N N . GLY A 1 668 ? 41.077 35.364 -40.498 1.00 85.38 668 GLY A N 1
ATOM 5479 C CA . GLY A 1 668 ? 41.703 36.190 -41.530 1.00 85.38 668 GLY A CA 1
ATOM 5480 C C . GLY A 1 668 ? 41.391 35.733 -42.959 1.00 85.38 668 GLY A C 1
ATOM 5481 O O . GLY A 1 668 ? 41.154 36.574 -43.826 1.00 85.38 668 GLY A O 1
ATOM 5482 N N . LEU A 1 669 ? 41.366 34.421 -43.217 1.00 85.44 669 LEU A N 1
ATOM 5483 C CA . LEU A 1 669 ? 41.026 33.856 -44.528 1.00 85.44 669 LEU A CA 1
ATOM 5484 C C . LEU A 1 669 ? 39.564 34.108 -44.894 1.00 85.44 669 LEU A C 1
ATOM 5486 O O . LEU A 1 669 ? 39.292 34.595 -45.992 1.00 85.44 669 LEU A O 1
ATOM 5490 N N . VAL A 1 670 ? 38.629 33.851 -43.979 1.00 83.62 670 VAL A N 1
ATOM 5491 C CA . VAL A 1 670 ? 37.194 34.060 -44.227 1.00 83.62 670 VAL A CA 1
ATOM 5492 C C . VAL A 1 670 ? 36.898 35.537 -44.493 1.00 83.62 670 VAL A C 1
ATOM 5494 O O . VAL A 1 670 ? 36.218 35.858 -45.468 1.00 83.62 670 VAL A O 1
ATOM 5497 N N . SER A 1 671 ? 37.497 36.439 -43.706 1.00 79.44 671 SER A N 1
ATOM 5498 C CA . SER A 1 671 ? 37.340 37.890 -43.881 1.00 79.44 671 SER A CA 1
ATOM 5499 C C . SER A 1 671 ? 37.877 38.396 -45.228 1.00 79.44 671 SER A C 1
ATOM 5501 O O . SER A 1 671 ? 37.317 39.325 -45.801 1.00 79.44 671 SER A O 1
ATOM 5503 N N . LYS A 1 672 ? 38.951 37.787 -45.755 1.00 80.94 672 LYS A N 1
ATOM 5504 C CA . LYS A 1 672 ? 39.560 38.160 -47.047 1.00 80.94 672 LYS A CA 1
ATOM 5505 C C . LYS A 1 672 ? 38.860 37.551 -48.260 1.00 80.94 672 LYS A C 1
ATOM 5507 O O . LYS A 1 672 ? 38.849 38.164 -49.321 1.00 80.94 672 LYS A O 1
ATOM 5512 N N . THR A 1 673 ? 38.340 36.333 -48.128 1.00 76.31 673 THR A N 1
ATOM 5513 C CA . THR A 1 673 ? 37.804 35.551 -49.256 1.00 76.31 673 THR A CA 1
ATOM 5514 C C . THR A 1 673 ? 36.297 35.704 -49.441 1.00 76.31 673 THR A C 1
ATOM 5516 O O . THR A 1 673 ? 35.777 35.283 -50.470 1.00 76.31 673 THR A O 1
ATOM 5519 N N . GLY A 1 674 ? 35.588 36.284 -48.464 1.00 63.81 674 GLY A N 1
ATOM 5520 C CA . GLY A 1 674 ? 34.126 36.378 -48.491 1.00 63.81 674 GLY A CA 1
ATOM 5521 C C . GLY A 1 674 ? 33.433 35.016 -48.375 1.00 63.81 674 GLY A C 1
ATOM 5522 O O . GLY A 1 674 ? 32.294 34.870 -48.810 1.00 63.81 674 GLY A O 1
ATOM 5523 N N . SER A 1 675 ? 34.130 34.014 -47.827 1.00 71.25 675 SER A N 1
ATOM 5524 C CA . SER A 1 675 ? 33.614 32.658 -47.626 1.00 71.25 675 SER A CA 1
ATOM 5525 C C . SER A 1 675 ? 32.304 32.664 -46.830 1.00 71.25 675 SER A C 1
ATOM 5527 O O . SER A 1 675 ? 32.164 33.396 -45.853 1.00 71.25 675 SER A O 1
ATOM 5529 N N . ALA A 1 676 ? 31.364 31.790 -47.207 1.00 60.84 676 ALA A N 1
ATOM 5530 C CA . ALA A 1 676 ? 30.113 31.569 -46.474 1.00 60.84 676 ALA A CA 1
ATOM 5531 C C . ALA A 1 676 ? 30.309 30.793 -45.151 1.00 60.84 676 ALA A C 1
ATOM 5533 O O . ALA A 1 676 ? 29.335 30.447 -44.485 1.00 60.84 676 ALA A O 1
ATOM 5534 N N . TYR A 1 677 ? 31.555 30.478 -44.780 1.00 70.12 677 TYR A N 1
ATOM 5535 C CA . TYR A 1 677 ? 31.886 29.784 -43.540 1.00 70.12 677 TYR A CA 1
ATOM 5536 C C . TYR A 1 677 ? 31.615 30.670 -42.316 1.00 70.12 677 TYR A C 1
ATOM 5538 O O . TYR A 1 677 ? 32.213 31.736 -42.168 1.00 70.12 677 TYR A O 1
ATOM 5546 N N . ASP A 1 678 ? 30.743 30.222 -41.411 1.00 72.69 678 ASP A N 1
ATOM 5547 C CA . ASP A 1 678 ? 30.482 30.950 -40.172 1.00 72.69 678 ASP A CA 1
ATOM 5548 C C . ASP A 1 678 ? 31.634 30.772 -39.171 1.00 72.69 678 ASP A C 1
ATOM 5550 O O . ASP A 1 678 ? 31.890 29.686 -38.649 1.00 72.69 678 ASP A O 1
ATOM 5554 N N . ILE A 1 679 ? 32.314 31.878 -38.867 1.00 81.25 679 ILE A N 1
ATOM 5555 C CA . ILE A 1 679 ? 33.420 31.922 -37.905 1.00 81.25 679 ILE A CA 1
ATOM 5556 C C . ILE A 1 679 ? 32.958 31.830 -36.444 1.00 81.25 679 ILE A C 1
ATOM 5558 O O . ILE A 1 679 ? 33.802 31.761 -35.557 1.00 81.25 679 ILE A O 1
ATOM 5562 N N . SER A 1 680 ? 31.655 31.805 -36.155 1.00 79.69 680 SER A N 1
ATOM 5563 C CA . SER A 1 680 ? 31.132 31.744 -34.779 1.00 79.69 680 SER A CA 1
ATOM 5564 C C . SER A 1 680 ? 31.631 30.521 -34.001 1.00 79.69 680 SER A C 1
ATOM 5566 O O . SER A 1 680 ? 32.082 30.657 -32.864 1.00 79.69 680 SER A O 1
ATOM 5568 N N . THR A 1 681 ? 31.658 29.343 -34.635 1.00 77.00 681 THR A N 1
ATOM 5569 C CA . THR A 1 681 ? 32.228 28.120 -34.039 1.00 77.00 681 THR A CA 1
ATOM 5570 C C . THR A 1 681 ? 33.731 28.269 -33.773 1.00 77.00 681 THR A C 1
ATOM 5572 O O . THR A 1 681 ? 34.225 27.820 -32.744 1.00 77.00 681 THR A O 1
ATOM 5575 N N . ILE A 1 682 ? 34.460 28.957 -34.660 1.00 86.00 682 ILE A N 1
ATOM 5576 C CA . ILE A 1 682 ? 35.900 29.229 -34.498 1.00 86.00 682 ILE A CA 1
ATOM 5577 C C . ILE A 1 682 ? 36.148 30.156 -33.317 1.00 86.00 682 ILE A C 1
ATOM 5579 O O . ILE A 1 682 ? 37.018 29.891 -32.494 1.00 86.00 682 ILE A O 1
ATOM 5583 N N . ILE A 1 683 ? 35.376 31.239 -33.226 1.00 85.81 683 ILE A N 1
ATOM 5584 C CA . ILE A 1 683 ? 35.476 32.221 -32.146 1.00 85.81 683 ILE A CA 1
ATOM 5585 C C . ILE A 1 683 ? 35.174 31.554 -30.800 1.00 85.81 683 ILE A C 1
ATOM 5587 O O . ILE A 1 683 ? 35.882 31.811 -29.831 1.00 85.81 683 ILE A O 1
ATOM 5591 N N . SER A 1 684 ? 34.200 30.641 -30.747 1.00 83.44 684 SER A N 1
ATOM 5592 C CA . SER A 1 684 ? 33.914 29.854 -29.544 1.00 83.44 684 SER A CA 1
ATOM 5593 C C . SER A 1 684 ? 35.033 28.877 -29.179 1.00 83.44 684 SER A C 1
ATOM 5595 O O . SER A 1 684 ? 35.485 28.886 -28.034 1.00 83.44 684 SER A O 1
ATOM 5597 N N . ASN A 1 685 ? 35.558 28.105 -30.134 1.00 85.06 685 ASN A N 1
ATOM 5598 C CA . ASN A 1 685 ? 36.684 27.196 -29.878 1.00 85.06 685 ASN A CA 1
ATOM 5599 C C . ASN A 1 685 ? 37.943 27.967 -29.434 1.00 85.06 685 ASN A C 1
ATOM 5601 O O . ASN A 1 685 ? 38.671 27.534 -28.534 1.00 85.06 685 ASN A O 1
ATOM 5605 N N . LYS A 1 686 ? 38.167 29.157 -30.006 1.00 89.75 686 LYS A N 1
ATOM 5606 C CA . LYS A 1 686 ? 39.211 30.102 -29.592 1.00 89.75 686 LYS A CA 1
ATOM 5607 C C . LYS A 1 686 ? 38.979 30.606 -28.162 1.00 89.75 686 LYS A C 1
ATOM 5609 O O . LYS A 1 686 ? 39.914 30.589 -27.364 1.00 89.75 686 LYS A O 1
ATOM 5614 N N . ALA A 1 687 ? 37.751 30.990 -27.813 1.00 86.69 687 ALA A N 1
ATOM 5615 C CA . ALA A 1 687 ? 37.383 31.416 -26.462 1.00 86.69 687 ALA A CA 1
ATOM 5616 C C . ALA A 1 687 ? 37.583 30.298 -25.424 1.00 86.69 687 ALA A C 1
ATOM 5618 O O . ALA A 1 687 ? 38.235 30.526 -24.409 1.00 86.69 687 ALA A O 1
ATOM 5619 N N . LEU A 1 688 ? 37.129 29.070 -25.702 1.00 84.25 688 LEU A N 1
ATOM 5620 C CA . LEU A 1 688 ? 37.374 27.891 -24.854 1.00 84.25 688 LEU A CA 1
ATOM 5621 C C . LEU A 1 688 ? 38.875 27.630 -24.656 1.00 84.25 688 LEU A C 1
ATOM 5623 O O . LEU A 1 688 ? 39.333 27.372 -23.540 1.00 84.25 688 LEU A O 1
ATOM 5627 N N . THR A 1 689 ? 39.664 27.764 -25.727 1.00 84.94 689 THR A N 1
ATOM 5628 C CA . THR A 1 689 ? 41.125 27.616 -25.661 1.00 84.94 689 THR A CA 1
ATOM 5629 C C . THR A 1 689 ? 41.756 28.693 -24.769 1.00 84.94 689 THR A C 1
ATOM 5631 O O . THR A 1 689 ? 42.631 28.364 -23.964 1.00 84.94 689 THR A O 1
ATOM 5634 N N . LEU A 1 690 ? 41.285 29.944 -24.841 1.00 85.88 690 LEU A N 1
ATOM 5635 C CA . LEU A 1 690 ? 41.698 31.038 -23.950 1.00 85.88 690 LEU A CA 1
ATOM 5636 C C . LEU A 1 690 ? 41.311 30.782 -22.486 1.00 85.88 690 LEU A C 1
ATOM 5638 O O . LEU A 1 690 ? 42.150 30.969 -21.606 1.00 85.88 690 LEU A O 1
ATOM 5642 N N . GLY A 1 691 ? 40.103 30.278 -22.217 1.00 81.25 691 GLY A N 1
ATOM 5643 C CA . GLY A 1 691 ? 39.681 29.867 -20.870 1.00 81.25 691 GLY A CA 1
ATOM 5644 C C . GLY A 1 691 ? 40.618 28.815 -20.270 1.00 81.25 691 GLY A C 1
ATOM 5645 O O . GLY A 1 691 ? 41.129 28.983 -19.166 1.00 81.25 691 GLY A O 1
ATOM 5646 N N . SER A 1 692 ? 41.002 27.805 -21.060 1.00 79.44 692 SER A N 1
ATOM 5647 C CA . SER A 1 692 ? 41.980 26.787 -20.635 1.00 79.44 692 SER A CA 1
ATOM 5648 C C . SER A 1 692 ? 43.415 27.311 -20.421 1.00 79.44 692 SER A C 1
ATOM 5650 O O . SER A 1 692 ? 44.258 26.594 -19.876 1.00 79.44 692 SER A O 1
ATOM 5652 N N . LEU A 1 693 ? 43.709 28.538 -20.867 1.00 84.00 693 LEU A N 1
ATOM 5653 C CA . LEU A 1 693 ? 44.945 29.285 -20.598 1.00 84.00 693 LEU A CA 1
ATOM 5654 C C . LEU A 1 693 ? 44.790 30.271 -19.423 1.00 84.00 693 LEU A C 1
ATOM 5656 O O . LEU A 1 693 ? 45.666 31.112 -19.229 1.00 84.00 693 LEU A O 1
ATOM 5660 N N . ASN A 1 694 ? 43.697 30.187 -18.655 1.00 81.50 694 ASN A N 1
ATOM 5661 C CA . ASN A 1 694 ? 43.306 31.139 -17.608 1.00 81.50 694 ASN A CA 1
ATOM 5662 C C . ASN A 1 694 ? 43.118 32.582 -18.121 1.00 81.50 694 ASN A C 1
ATOM 5664 O O . ASN A 1 694 ? 43.258 33.539 -17.365 1.00 81.50 694 ASN A O 1
ATOM 5668 N N . LYS A 1 695 ? 42.792 32.747 -19.410 1.00 86.38 695 LYS A N 1
ATOM 5669 C CA . LYS A 1 695 ? 42.473 34.030 -20.062 1.00 86.38 695 LYS A CA 1
ATOM 5670 C C . LYS A 1 695 ? 40.971 34.139 -20.327 1.00 86.38 695 LYS A C 1
ATOM 5672 O O . LYS A 1 695 ? 40.533 34.450 -21.434 1.00 86.38 695 LYS A O 1
ATOM 5677 N N . THR A 1 696 ? 40.170 33.821 -19.316 1.00 85.44 696 THR A N 1
ATOM 5678 C CA . THR A 1 696 ? 38.714 33.676 -19.438 1.00 85.44 696 THR A CA 1
ATOM 5679 C C . THR A 1 696 ? 38.030 34.985 -19.846 1.00 85.44 696 THR A C 1
ATOM 5681 O O . THR A 1 696 ? 37.139 34.957 -20.689 1.00 85.44 696 THR A O 1
ATOM 5684 N N . GLU A 1 697 ? 38.515 36.131 -19.358 1.00 86.56 697 GLU A N 1
ATOM 5685 C CA . GLU A 1 697 ? 38.010 37.460 -19.744 1.00 86.56 697 GLU A CA 1
ATOM 5686 C C . GLU A 1 697 ? 38.216 37.758 -21.240 1.00 86.56 697 GLU A C 1
ATOM 5688 O O . GLU A 1 697 ? 37.316 38.267 -21.904 1.00 86.56 697 GLU A O 1
ATOM 5693 N N . GLU A 1 698 ? 39.375 37.397 -21.807 1.00 88.06 698 GLU A N 1
ATOM 5694 C CA . GLU A 1 698 ? 39.648 37.577 -23.242 1.00 88.06 698 GLU A CA 1
ATOM 5695 C C . GLU A 1 698 ? 38.711 36.705 -24.097 1.00 88.06 698 GLU A C 1
ATOM 5697 O O . GLU A 1 698 ? 38.206 37.150 -25.130 1.00 88.06 698 GLU A O 1
ATOM 5702 N N . GLY A 1 699 ? 38.453 35.467 -23.659 1.00 87.56 699 GLY A N 1
ATOM 5703 C CA . GLY A 1 699 ? 37.524 34.552 -24.329 1.00 87.56 699 GLY A CA 1
ATOM 5704 C C . GLY A 1 699 ? 36.074 35.041 -24.286 1.00 87.56 699 GLY A C 1
ATOM 5705 O O . GLY A 1 699 ? 35.377 35.012 -25.302 1.00 87.56 699 GLY A O 1
ATOM 5706 N N . GLU A 1 700 ? 35.641 35.553 -23.136 1.00 88.88 700 GLU A N 1
ATOM 5707 C CA . GLU A 1 700 ? 34.315 36.145 -22.954 1.00 88.88 700 GLU A CA 1
ATOM 5708 C C . GLU A 1 700 ? 34.112 37.377 -23.849 1.00 88.88 700 GLU A C 1
ATOM 5710 O O . GLU A 1 700 ? 33.101 37.474 -24.550 1.00 88.88 700 GLU A O 1
ATOM 5715 N N . GLN A 1 701 ? 35.095 38.282 -23.904 1.00 89.62 701 GLN A N 1
ATOM 5716 C CA . GLN A 1 701 ? 35.040 39.473 -24.759 1.00 89.62 701 GLN A CA 1
ATOM 5717 C C . GLN A 1 701 ? 34.889 39.122 -26.243 1.00 89.62 701 GLN A C 1
ATOM 5719 O O . GLN A 1 701 ? 34.094 39.751 -26.943 1.00 89.62 701 GLN A O 1
ATOM 5724 N N . LEU A 1 702 ? 35.589 38.092 -26.729 1.00 89.56 702 LEU A N 1
ATOM 5725 C CA . LEU A 1 702 ? 35.465 37.635 -28.119 1.00 89.56 702 LEU A CA 1
ATOM 5726 C C . LEU A 1 702 ? 34.044 37.160 -28.454 1.00 89.56 702 LEU A C 1
ATOM 5728 O O . LEU A 1 702 ? 33.506 37.492 -29.514 1.00 89.56 702 LEU A O 1
ATOM 5732 N N . LEU A 1 703 ? 33.425 36.402 -27.547 1.00 89.00 703 LEU A N 1
ATOM 5733 C CA . LEU A 1 703 ? 32.058 35.905 -27.712 1.00 89.00 703 LEU A CA 1
ATOM 5734 C C . LEU A 1 703 ? 31.028 37.042 -27.659 1.00 89.00 703 LEU A C 1
ATOM 5736 O O . LEU A 1 703 ? 30.101 37.071 -28.473 1.00 89.00 703 LEU A O 1
ATOM 5740 N N . LEU A 1 704 ? 31.212 38.010 -26.756 1.00 88.69 704 LEU A N 1
ATOM 5741 C CA . LEU A 1 704 ? 30.354 39.193 -26.656 1.00 88.69 704 LEU A CA 1
ATOM 5742 C C . LEU A 1 704 ? 30.453 40.084 -27.900 1.00 88.69 704 LEU A C 1
ATOM 5744 O O . LEU A 1 704 ? 29.419 40.462 -28.451 1.00 88.69 704 LEU A O 1
ATOM 5748 N N . GLN A 1 705 ? 31.665 40.346 -28.395 1.00 89.12 705 GLN A N 1
ATOM 5749 C CA . GLN A 1 705 ? 31.880 41.109 -29.630 1.00 89.12 705 GLN A CA 1
ATOM 5750 C C . GLN A 1 705 ? 31.209 40.435 -30.829 1.00 89.12 705 GLN A C 1
ATOM 5752 O O . GLN A 1 705 ? 30.504 41.093 -31.597 1.00 89.12 705 GLN A O 1
ATOM 5757 N N . ARG A 1 706 ? 31.363 39.110 -30.965 1.00 88.69 706 ARG A N 1
ATOM 5758 C CA . ARG A 1 706 ? 30.719 38.355 -32.047 1.00 88.69 706 ARG A CA 1
ATOM 5759 C C . ARG A 1 706 ? 29.195 38.387 -31.939 1.00 88.69 706 ARG A C 1
ATOM 5761 O O . ARG A 1 706 ? 28.522 38.564 -32.955 1.00 88.69 706 ARG A O 1
ATOM 5768 N N . LYS A 1 707 ? 28.646 38.263 -30.725 1.00 90.38 707 LYS A N 1
ATOM 5769 C CA . LYS A 1 707 ? 27.204 38.415 -30.475 1.00 90.38 707 LYS A CA 1
ATOM 5770 C C . LYS A 1 707 ? 26.713 39.791 -30.927 1.00 90.38 707 LYS A C 1
ATOM 5772 O O . LYS A 1 707 ? 25.721 39.867 -31.645 1.00 90.38 707 LYS A O 1
ATOM 5777 N N . GLU A 1 708 ? 27.394 40.866 -30.530 1.00 89.56 708 GLU A N 1
ATOM 5778 C CA . GLU A 1 708 ? 27.016 42.236 -30.898 1.00 89.56 708 GLU A CA 1
ATOM 5779 C C . GLU A 1 708 ? 27.085 42.486 -32.409 1.00 89.56 708 GLU A C 1
ATOM 5781 O O . GLU A 1 708 ? 26.190 43.126 -32.965 1.00 89.56 708 GLU A O 1
ATOM 5786 N N . GLU A 1 709 ? 28.117 41.970 -33.080 1.00 88.12 709 GLU A N 1
ATOM 5787 C CA . GLU A 1 709 ? 28.266 42.049 -34.537 1.00 88.12 709 GLU A CA 1
ATOM 5788 C C . GLU A 1 709 ? 27.084 41.378 -35.253 1.00 88.12 709 GLU A C 1
ATOM 5790 O O . GLU A 1 709 ? 26.422 41.997 -36.092 1.00 88.12 709 GLU A O 1
ATOM 5795 N N . LEU A 1 710 ? 26.779 40.127 -34.891 1.00 87.06 710 LEU A N 1
ATOM 5796 C CA . LEU A 1 710 ? 25.681 39.366 -35.488 1.00 87.06 710 LEU A CA 1
ATOM 5797 C C . LEU A 1 710 ? 24.318 39.977 -35.161 1.00 87.06 710 LEU A C 1
ATOM 5799 O O . LEU A 1 710 ? 23.454 40.038 -36.033 1.00 87.06 710 LEU A O 1
ATOM 5803 N N . GLN A 1 711 ? 24.141 40.488 -33.943 1.00 90.38 711 GLN A N 1
ATOM 5804 C CA . GLN A 1 711 ? 22.907 41.147 -33.525 1.00 90.38 711 GLN A CA 1
ATOM 5805 C C . GLN A 1 711 ? 22.660 42.442 -34.305 1.00 90.38 711 GLN A C 1
ATOM 5807 O O . GLN A 1 711 ? 21.525 42.694 -34.707 1.00 90.38 711 GLN A O 1
ATOM 5812 N N . LYS A 1 712 ? 23.700 43.240 -34.579 1.00 89.69 712 LYS A N 1
ATOM 5813 C CA . LYS A 1 712 ? 23.586 44.429 -35.444 1.00 89.69 712 LYS A CA 1
ATOM 5814 C C . LYS A 1 712 ? 23.248 44.060 -36.888 1.00 89.69 712 LYS A C 1
ATOM 5816 O O . LYS A 1 712 ? 22.521 44.798 -37.545 1.00 89.69 712 LYS A O 1
ATOM 5821 N N . ARG A 1 713 ? 23.787 42.944 -37.385 1.00 86.50 713 ARG A N 1
ATOM 5822 C CA . ARG A 1 713 ? 23.656 42.539 -38.791 1.00 86.50 713 ARG A CA 1
ATOM 5823 C C . ARG A 1 713 ? 22.349 41.812 -39.109 1.00 86.50 713 ARG A C 1
ATOM 5825 O O . ARG A 1 713 ? 21.792 42.029 -40.179 1.00 86.50 713 ARG A O 1
ATOM 5832 N N . PHE A 1 714 ? 21.889 40.945 -38.213 1.00 87.12 714 PHE A N 1
ATOM 5833 C CA . PHE A 1 714 ? 20.781 40.018 -38.464 1.00 87.12 714 PHE A CA 1
ATOM 5834 C C . PHE A 1 714 ? 19.616 40.174 -37.477 1.00 87.12 714 PHE A C 1
ATOM 5836 O O . PHE A 1 714 ? 18.582 39.537 -37.652 1.00 87.12 714 PHE A O 1
ATOM 5843 N N . GLY A 1 715 ? 19.759 41.022 -36.455 1.00 86.94 715 GLY A N 1
ATOM 5844 C CA . GLY A 1 715 ? 18.781 41.177 -35.381 1.00 86.94 715 GLY A CA 1
ATOM 5845 C C . GLY A 1 715 ? 19.021 40.222 -34.209 1.00 86.94 715 GLY A C 1
ATOM 5846 O O . GLY A 1 715 ? 19.766 39.249 -34.307 1.00 86.94 715 GLY A O 1
ATOM 5847 N N . ALA A 1 716 ? 18.396 40.523 -33.068 1.00 85.69 716 ALA A N 1
ATOM 5848 C CA . ALA A 1 716 ? 18.598 39.809 -31.804 1.00 85.69 716 ALA A CA 1
ATOM 5849 C C . ALA A 1 716 ? 18.051 38.368 -31.803 1.00 85.69 716 ALA A C 1
ATOM 5851 O O . ALA A 1 716 ? 18.568 37.524 -31.074 1.00 85.69 716 ALA A O 1
ATOM 5852 N N . GLU A 1 717 ? 17.034 38.083 -32.613 1.00 86.00 717 GLU A N 1
ATOM 5853 C CA . GLU A 1 717 ? 16.347 36.783 -32.678 1.00 86.00 717 GLU A CA 1
ATOM 5854 C C . GLU A 1 717 ? 16.835 35.904 -33.844 1.00 86.00 717 GLU A C 1
ATOM 5856 O O . GLU A 1 717 ? 16.247 34.867 -34.148 1.00 86.00 717 GLU A O 1
ATOM 5861 N N . SER A 1 718 ? 17.913 36.305 -34.525 1.00 87.69 718 SER A N 1
ATOM 5862 C CA . SER A 1 718 ? 18.455 35.541 -35.647 1.00 87.69 718 SER A CA 1
ATOM 5863 C C . SER A 1 718 ? 19.037 34.197 -35.198 1.00 87.69 718 SER A C 1
ATOM 5865 O O . SER A 1 718 ? 19.512 34.035 -34.067 1.00 87.69 718 SER A O 1
ATOM 5867 N N . LYS A 1 719 ? 19.038 33.216 -36.110 1.00 85.25 719 LYS A N 1
ATOM 5868 C CA . LYS A 1 719 ? 19.599 31.880 -35.847 1.00 85.25 719 LYS A CA 1
ATOM 5869 C C . LYS A 1 719 ? 21.084 31.963 -35.487 1.00 85.25 719 LYS A C 1
ATOM 5871 O O . LYS A 1 719 ? 21.552 31.202 -34.646 1.00 85.25 719 LYS A O 1
ATOM 5876 N N . GLU A 1 720 ? 21.796 32.917 -36.078 1.00 85.25 720 GLU A N 1
ATOM 5877 C CA . GLU A 1 720 ? 23.209 33.199 -35.852 1.00 85.25 720 GLU A CA 1
ATOM 5878 C C . GLU A 1 720 ? 23.463 33.706 -34.422 1.00 85.25 720 GLU A C 1
ATOM 5880 O O . GLU A 1 720 ? 24.384 33.234 -33.753 1.00 85.25 720 GLU A O 1
ATOM 5885 N N . VAL A 1 721 ? 22.622 34.617 -33.911 1.00 87.56 721 VAL A N 1
ATOM 5886 C CA . VAL A 1 721 ? 22.741 35.127 -32.531 1.00 87.56 721 VAL A CA 1
ATOM 5887 C C . VAL A 1 721 ? 22.379 34.051 -31.510 1.00 87.56 721 VAL A C 1
ATOM 5889 O O . VAL A 1 721 ? 23.097 33.879 -30.525 1.00 87.56 721 VAL A O 1
ATOM 5892 N N . ILE A 1 722 ? 21.312 33.286 -31.758 1.00 89.94 722 ILE A N 1
ATOM 5893 C CA . ILE A 1 722 ? 20.916 32.151 -30.909 1.00 89.94 722 ILE A CA 1
ATOM 5894 C C . ILE A 1 722 ? 22.049 31.120 -30.829 1.00 89.94 722 ILE A C 1
ATOM 5896 O O . ILE A 1 722 ? 22.374 30.644 -29.741 1.00 89.94 722 ILE A O 1
ATOM 5900 N N . TYR A 1 723 ? 22.677 30.795 -31.961 1.00 87.00 723 TYR A N 1
ATOM 5901 C CA . TYR A 1 723 ? 23.790 29.850 -32.006 1.00 87.00 723 TYR A CA 1
ATOM 5902 C C . TYR A 1 723 ? 24.995 30.344 -31.191 1.00 87.00 723 TYR A C 1
ATOM 5904 O O . TYR A 1 723 ? 25.522 29.600 -30.364 1.00 87.00 723 TYR A O 1
ATOM 5912 N N . VAL A 1 724 ? 25.378 31.620 -31.329 1.00 88.50 724 VAL A N 1
ATOM 5913 C CA . VAL A 1 724 ? 26.464 32.202 -30.519 1.00 88.50 724 VAL A CA 1
ATOM 5914 C C . VAL A 1 724 ? 26.131 32.216 -29.031 1.00 88.50 724 VAL A C 1
ATOM 5916 O O . VAL A 1 724 ? 26.996 31.892 -28.226 1.00 88.50 724 VAL A O 1
ATOM 5919 N N . LEU A 1 725 ? 24.894 32.518 -28.633 1.00 91.00 725 LEU A N 1
ATOM 5920 C CA . LEU A 1 725 ? 24.498 32.460 -27.223 1.00 91.00 725 LEU A CA 1
ATOM 5921 C C . LEU A 1 725 ? 24.597 31.034 -26.648 1.00 91.00 725 LEU A C 1
ATOM 5923 O O . LEU A 1 725 ? 25.051 30.870 -25.517 1.00 91.00 725 LEU A O 1
ATOM 5927 N N . GLN A 1 726 ? 24.251 29.991 -27.412 1.00 90.81 726 GLN A N 1
ATOM 5928 C CA . GLN A 1 726 ? 24.433 28.597 -26.970 1.00 90.81 726 GLN A CA 1
ATOM 5929 C C . GLN A 1 726 ? 25.911 28.242 -26.767 1.00 90.81 726 GLN A C 1
ATOM 5931 O O . GLN A 1 726 ? 26.272 27.583 -25.786 1.00 90.81 726 GLN A O 1
ATOM 5936 N N . LEU A 1 727 ? 26.772 28.708 -27.674 1.00 88.62 727 LEU A N 1
ATOM 5937 C CA . LEU A 1 727 ? 28.221 28.560 -27.562 1.00 88.62 727 LEU A CA 1
ATOM 5938 C C . LEU A 1 727 ? 28.775 29.323 -26.350 1.00 88.62 727 LEU A C 1
ATOM 5940 O O . LEU A 1 727 ? 29.616 28.792 -25.629 1.00 88.62 727 LEU A O 1
ATOM 5944 N N . THR A 1 728 ? 28.263 30.524 -26.071 1.00 90.88 728 THR A N 1
ATOM 5945 C CA . THR A 1 728 ? 28.632 31.320 -24.891 1.00 90.88 728 THR A CA 1
ATOM 5946 C C . THR A 1 728 ? 28.213 30.643 -23.588 1.00 90.88 728 THR A C 1
ATOM 5948 O O . THR A 1 728 ? 29.006 30.572 -22.653 1.00 90.88 728 THR A O 1
ATOM 5951 N N . ALA A 1 729 ? 27.003 30.080 -23.523 1.00 91.81 729 ALA A N 1
ATOM 5952 C CA . ALA A 1 729 ? 26.564 29.321 -22.353 1.00 91.81 729 ALA A CA 1
ATOM 5953 C C . ALA A 1 729 ? 27.435 28.075 -22.119 1.00 91.81 729 ALA A C 1
ATOM 5955 O O . ALA A 1 729 ? 27.798 27.782 -20.981 1.00 91.81 729 ALA A O 1
ATOM 5956 N N . SER A 1 730 ? 27.825 27.388 -23.198 1.00 89.38 730 SER A N 1
ATOM 5957 C CA . SER A 1 730 ? 28.744 26.242 -23.135 1.00 89.38 730 SER A CA 1
ATOM 5958 C C . SER A 1 730 ? 30.138 26.666 -22.661 1.00 89.38 730 SER A C 1
ATOM 5960 O O . SER A 1 730 ? 30.718 26.014 -21.801 1.00 89.38 730 SER A O 1
ATOM 5962 N N . PHE A 1 731 ? 30.653 27.801 -23.145 1.00 90.44 731 PHE A N 1
ATOM 5963 C CA . PHE A 1 731 ? 31.905 28.384 -22.659 1.00 90.44 731 PHE A CA 1
ATOM 5964 C C . PHE A 1 731 ? 31.865 28.661 -21.154 1.00 90.44 731 PHE A C 1
ATOM 5966 O O . PHE A 1 731 ? 32.797 28.289 -20.439 1.00 90.44 731 PHE A O 1
ATOM 5973 N N . TYR A 1 732 ? 30.784 29.267 -20.659 1.00 92.19 732 TYR A N 1
ATOM 5974 C CA . TYR A 1 732 ? 30.627 29.507 -19.229 1.00 92.19 732 TYR A CA 1
ATOM 5975 C C . TYR A 1 732 ? 30.546 28.202 -18.426 1.00 92.19 732 TYR A C 1
ATOM 5977 O O . TYR A 1 732 ? 31.189 28.103 -17.384 1.00 92.19 732 TYR A O 1
ATOM 5985 N N . HIS A 1 733 ? 29.827 27.188 -18.916 1.00 89.62 733 HIS A N 1
ATOM 5986 C CA . HIS A 1 733 ? 29.761 25.870 -18.278 1.00 89.62 733 HIS A CA 1
ATOM 5987 C C . HIS A 1 733 ? 31.148 25.223 -18.126 1.00 89.62 733 HIS A C 1
ATOM 5989 O O . HIS A 1 733 ? 31.538 24.855 -17.020 1.00 89.62 733 HIS A O 1
ATOM 5995 N N . GLU A 1 734 ? 31.917 25.146 -19.216 1.00 86.62 734 GLU A N 1
ATOM 5996 C CA . GLU A 1 734 ? 33.249 24.519 -19.239 1.00 86.62 734 GLU A CA 1
ATOM 5997 C C . GLU A 1 734 ? 34.269 25.240 -18.339 1.00 86.62 734 GLU A C 1
ATOM 5999 O O . GLU A 1 734 ? 35.221 24.632 -17.854 1.00 86.62 734 GLU A O 1
ATOM 6004 N N . ASN A 1 735 ? 34.060 26.533 -18.069 1.00 87.00 735 ASN A N 1
ATOM 6005 C CA . ASN A 1 735 ? 34.884 27.321 -17.145 1.00 87.00 735 ASN A CA 1
ATOM 6006 C C . ASN A 1 735 ? 34.285 27.410 -15.726 1.00 87.00 735 ASN A C 1
ATOM 6008 O O . ASN A 1 735 ? 34.716 28.248 -14.934 1.00 87.00 735 ASN A O 1
ATOM 6012 N N . ALA A 1 736 ? 33.293 26.573 -15.395 1.00 88.50 736 ALA A N 1
ATOM 6013 C CA . ALA A 1 736 ? 32.583 26.557 -14.110 1.00 88.50 736 ALA A CA 1
ATOM 6014 C C . ALA A 1 736 ? 31.925 27.901 -13.712 1.00 88.50 736 ALA A C 1
ATOM 6016 O O . ALA A 1 736 ? 31.668 28.171 -12.538 1.00 88.50 736 ALA A O 1
ATOM 6017 N N . MET A 1 737 ? 31.608 28.746 -14.695 1.00 90.69 737 MET A N 1
ATOM 6018 C CA . MET A 1 737 ? 30.930 30.041 -14.551 1.00 90.69 737 MET A CA 1
ATOM 6019 C C . MET A 1 737 ? 29.403 29.866 -14.626 1.00 90.69 737 MET A C 1
ATOM 6021 O O . MET A 1 737 ? 28.717 30.454 -15.466 1.00 90.69 737 MET A O 1
ATOM 6025 N N . TYR A 1 738 ? 28.848 29.015 -13.758 1.00 93.25 738 TYR A N 1
ATOM 6026 C CA . TYR A 1 738 ? 27.459 28.544 -13.863 1.00 93.25 738 TYR A CA 1
ATOM 6027 C C . TYR A 1 738 ? 26.415 29.673 -13.808 1.00 93.25 738 TYR A C 1
ATOM 6029 O O . TYR A 1 738 ? 25.417 29.626 -14.524 1.00 93.25 738 TYR A O 1
ATOM 6037 N N . LYS A 1 739 ? 26.652 30.737 -13.031 1.00 92.75 739 LYS A N 1
ATOM 6038 C CA . LYS A 1 739 ? 25.741 31.899 -12.940 1.00 92.75 739 LYS A CA 1
ATOM 6039 C C . LYS A 1 739 ? 25.653 32.688 -14.245 1.00 92.75 739 LYS A C 1
ATOM 6041 O O . LYS A 1 739 ? 24.569 33.123 -14.644 1.00 92.75 739 LYS A O 1
ATOM 6046 N N . GLN A 1 740 ? 26.780 32.853 -14.931 1.00 92.81 740 GLN A N 1
ATOM 6047 C CA . GLN A 1 740 ? 26.822 33.479 -16.246 1.00 92.81 740 GLN A CA 1
ATOM 6048 C C . GLN A 1 740 ? 26.123 32.590 -17.285 1.00 92.81 740 GLN A C 1
ATOM 6050 O O . GLN A 1 740 ? 25.308 33.093 -18.060 1.00 92.81 740 GLN A O 1
ATOM 6055 N N . ALA A 1 741 ? 26.336 31.268 -17.238 1.00 94.06 741 ALA A N 1
ATOM 6056 C CA . ALA A 1 741 ? 25.629 30.315 -18.098 1.00 94.06 741 ALA A CA 1
ATOM 6057 C C . ALA A 1 741 ? 24.101 30.386 -17.909 1.00 94.06 741 ALA A C 1
ATOM 6059 O O . ALA A 1 741 ? 23.365 30.496 -18.889 1.00 94.06 741 ALA A O 1
ATOM 6060 N N . ILE A 1 742 ? 23.624 30.408 -16.657 1.00 95.12 742 ILE A N 1
ATOM 6061 C CA . ILE A 1 742 ? 22.202 30.580 -16.302 1.00 95.12 742 ILE A CA 1
ATOM 6062 C C . ILE A 1 742 ? 21.633 31.865 -16.917 1.00 95.12 742 ILE A C 1
ATOM 6064 O O . ILE A 1 742 ? 20.564 31.839 -17.527 1.00 95.12 742 ILE A O 1
ATOM 6068 N N . THR A 1 743 ? 22.359 32.980 -16.801 1.00 94.81 743 THR A N 1
ATOM 6069 C CA . THR A 1 743 ? 21.939 34.277 -17.359 1.00 94.81 743 THR A CA 1
ATOM 6070 C C . THR A 1 743 ? 21.770 34.207 -18.879 1.00 94.81 743 THR A C 1
ATOM 6072 O O . THR A 1 743 ? 20.771 34.684 -19.417 1.00 94.81 743 THR A O 1
ATOM 6075 N N . VAL A 1 744 ? 22.706 33.556 -19.576 1.00 94.25 744 VAL A N 1
ATOM 6076 C CA . VAL A 1 744 ? 22.630 33.369 -21.032 1.00 94.25 744 VAL A CA 1
ATOM 6077 C C . VAL A 1 744 ? 21.492 32.433 -21.433 1.00 94.25 744 VAL A C 1
ATOM 6079 O O . VAL A 1 744 ? 20.816 32.692 -22.426 1.00 94.25 744 VAL A O 1
ATOM 6082 N N . TYR A 1 745 ? 21.239 31.364 -20.677 1.00 95.44 745 TYR A N 1
ATOM 6083 C CA . TYR A 1 745 ? 20.116 30.469 -20.957 1.00 95.44 745 TYR A CA 1
ATOM 6084 C C . TYR A 1 745 ? 18.758 31.161 -20.789 1.00 95.44 745 TYR A C 1
ATOM 6086 O O . TYR A 1 745 ? 17.859 30.912 -21.591 1.00 95.44 745 TYR A O 1
ATOM 6094 N N . HIS A 1 746 ? 18.611 32.073 -19.824 1.00 94.69 746 HIS A N 1
ATOM 6095 C CA . HIS A 1 746 ? 17.416 32.921 -19.728 1.00 94.69 746 HIS A CA 1
ATOM 6096 C C . HIS A 1 746 ? 17.278 33.867 -20.922 1.00 94.69 746 HIS A C 1
ATOM 6098 O O . HIS A 1 746 ? 16.199 33.935 -21.509 1.00 94.69 746 HIS A O 1
ATOM 6104 N N . ASP A 1 747 ? 18.362 34.529 -21.344 1.00 92.62 747 ASP A N 1
ATOM 6105 C CA . ASP A 1 747 ? 18.360 35.365 -22.558 1.00 92.62 747 ASP A CA 1
ATOM 6106 C C . ASP A 1 747 ? 17.944 34.542 -23.791 1.00 92.62 747 ASP A C 1
ATOM 6108 O O . ASP A 1 747 ? 17.054 34.939 -24.544 1.00 92.62 747 ASP A O 1
ATOM 6112 N N . LEU A 1 748 ? 18.485 33.328 -23.941 1.00 93.38 748 LEU A N 1
ATOM 6113 C CA . LEU A 1 748 ? 18.082 32.392 -24.992 1.00 93.38 748 LEU A CA 1
ATOM 6114 C C . LEU A 1 748 ? 16.582 32.098 -24.954 1.00 93.38 748 LEU A C 1
ATOM 6116 O O . LEU A 1 748 ? 15.929 32.227 -25.986 1.00 93.38 748 LEU A O 1
ATOM 6120 N N . LEU A 1 749 ? 16.028 31.748 -23.789 1.00 93.00 749 LEU A N 1
ATOM 6121 C CA . LEU A 1 749 ? 14.613 31.390 -23.641 1.00 93.00 749 LEU A CA 1
ATOM 6122 C C . LEU A 1 749 ? 13.656 32.527 -24.015 1.00 93.00 749 LEU A C 1
ATOM 6124 O O . LEU A 1 749 ? 12.580 32.243 -24.539 1.00 93.00 749 LEU A O 1
ATOM 6128 N N . THR A 1 750 ? 14.048 33.791 -23.826 1.00 91.81 750 THR A N 1
ATOM 6129 C CA . THR A 1 750 ? 13.228 34.930 -24.280 1.00 91.81 750 THR A CA 1
ATOM 6130 C C . THR A 1 750 ? 13.146 35.029 -25.810 1.00 91.81 750 THR A C 1
ATOM 6132 O O . THR A 1 750 ? 12.125 35.457 -26.345 1.00 91.81 750 THR A O 1
ATOM 6135 N N . ARG A 1 751 ? 14.174 34.553 -26.527 1.00 90.25 751 ARG A N 1
ATOM 6136 C CA . ARG A 1 751 ? 14.315 34.673 -27.991 1.00 90.25 751 ARG A CA 1
ATOM 6137 C C . ARG A 1 751 ? 13.804 33.468 -28.781 1.00 90.25 751 ARG A C 1
ATOM 6139 O O . ARG A 1 751 ? 13.587 33.584 -29.979 1.00 90.25 751 ARG A O 1
ATOM 6146 N N . ILE A 1 752 ? 13.647 32.303 -28.147 1.00 90.38 752 ILE A N 1
ATOM 6147 C CA . ILE A 1 752 ? 13.325 31.034 -28.837 1.00 90.38 752 ILE A CA 1
ATOM 6148 C C . ILE A 1 752 ? 11.943 30.468 -28.491 1.00 90.38 752 ILE A C 1
ATOM 6150 O O . ILE A 1 752 ? 11.707 29.281 -28.711 1.00 90.38 752 ILE A O 1
ATOM 6154 N N . HIS A 1 753 ? 11.043 31.283 -27.940 1.00 81.25 753 HIS A N 1
ATOM 6155 C CA . HIS A 1 753 ? 9.779 30.839 -27.338 1.00 81.25 753 HIS A CA 1
ATOM 6156 C C . HIS A 1 753 ? 8.905 29.952 -28.252 1.00 81.25 753 HIS A C 1
ATOM 6158 O O . HIS A 1 753 ? 8.273 29.019 -27.756 1.00 81.25 753 HIS A O 1
ATOM 6164 N N . ASP A 1 754 ? 8.943 30.151 -29.574 1.00 83.56 754 ASP A N 1
ATOM 6165 C CA . ASP A 1 754 ? 8.179 29.349 -30.544 1.00 83.56 754 ASP A CA 1
ATOM 6166 C C . ASP A 1 754 ? 8.829 27.998 -30.914 1.00 83.56 754 ASP A C 1
ATOM 6168 O O . ASP A 1 754 ? 8.170 27.094 -31.437 1.00 83.56 754 ASP A O 1
ATOM 6172 N N . ASN A 1 755 ? 10.122 27.805 -30.632 1.00 87.62 755 ASN A N 1
ATOM 6173 C CA . ASN A 1 755 ? 10.853 26.580 -30.969 1.00 87.62 755 ASN A CA 1
ATOM 6174 C C . ASN A 1 755 ? 10.823 25.585 -29.799 1.00 87.62 755 ASN A C 1
ATOM 6176 O O . ASN A 1 755 ? 11.816 25.404 -29.091 1.00 87.62 755 ASN A O 1
ATOM 6180 N N . LYS A 1 756 ? 9.676 24.919 -29.605 1.00 86.69 756 LYS A N 1
ATOM 6181 C CA . LYS A 1 756 ? 9.455 23.973 -28.492 1.00 86.69 756 LYS A CA 1
ATOM 6182 C C . LYS A 1 756 ? 10.578 22.928 -28.302 1.00 86.69 756 LYS A C 1
ATOM 6184 O O . LYS A 1 756 ? 10.982 22.735 -27.154 1.00 86.69 756 LYS A O 1
ATOM 6189 N N . PRO A 1 757 ? 11.123 22.267 -29.349 1.00 87.44 757 PRO A N 1
ATOM 6190 C CA . PRO A 1 757 ? 12.246 21.338 -29.180 1.00 87.44 757 PRO A CA 1
ATOM 6191 C C . PRO A 1 757 ? 13.521 21.995 -28.636 1.00 87.44 757 PRO A C 1
ATOM 6193 O O . PRO A 1 757 ? 14.174 21.431 -27.761 1.00 87.44 757 PRO A O 1
ATOM 6196 N N . LEU A 1 758 ? 13.861 23.198 -29.110 1.00 86.44 758 LEU A N 1
ATOM 6197 C CA . LEU A 1 758 ? 15.039 23.915 -28.622 1.00 86.44 758 LEU A CA 1
ATOM 6198 C C . LEU A 1 758 ? 14.816 24.461 -27.205 1.00 86.44 758 LEU A C 1
ATOM 6200 O O . LEU A 1 758 ? 15.713 24.373 -26.371 1.00 86.44 758 LEU A O 1
ATOM 6204 N N . VAL A 1 759 ? 13.610 24.949 -26.894 1.00 90.06 759 VAL A N 1
ATOM 6205 C CA . VAL A 1 759 ? 13.215 25.343 -25.528 1.00 90.06 759 VAL A CA 1
ATOM 6206 C C . VAL A 1 759 ? 13.413 24.180 -24.556 1.00 90.06 759 VAL A C 1
ATOM 6208 O O . VAL A 1 759 ? 13.975 24.377 -23.479 1.00 90.06 759 VAL A O 1
ATOM 6211 N N . LEU A 1 760 ? 13.003 22.967 -24.943 1.00 89.69 760 LEU A N 1
ATOM 6212 C CA . LEU A 1 760 ? 13.200 21.761 -24.140 1.00 89.69 760 LEU A CA 1
ATOM 6213 C C . LEU A 1 760 ? 14.688 21.508 -23.850 1.00 89.69 760 LEU A C 1
ATOM 6215 O O . LEU A 1 760 ? 15.061 21.289 -22.697 1.00 89.69 760 LEU A O 1
ATOM 6219 N N . GLU A 1 761 ? 15.541 21.559 -24.877 1.00 88.88 761 GLU A N 1
ATOM 6220 C CA . GLU A 1 761 ? 16.986 21.346 -24.728 1.00 88.88 761 GLU A CA 1
ATOM 6221 C C . GLU A 1 761 ? 17.631 22.402 -23.817 1.00 88.88 761 GLU A C 1
ATOM 6223 O O . GLU A 1 761 ? 18.405 22.060 -22.916 1.00 88.88 761 GLU A O 1
ATOM 6228 N N . ILE A 1 762 ? 17.285 23.678 -24.010 1.00 91.81 762 ILE A N 1
ATOM 6229 C CA . ILE A 1 762 ? 17.825 24.784 -23.217 1.00 91.81 762 ILE A CA 1
ATOM 6230 C C . ILE A 1 762 ? 17.374 24.696 -21.758 1.00 91.81 762 ILE A C 1
ATOM 6232 O O . ILE A 1 762 ? 18.215 24.800 -20.867 1.00 91.81 762 ILE A O 1
ATOM 6236 N N . LYS A 1 763 ? 16.091 24.422 -21.483 1.00 91.75 763 LYS A N 1
ATOM 6237 C CA . LYS A 1 763 ? 15.607 24.241 -20.103 1.00 91.75 763 LYS A CA 1
ATOM 6238 C C . LYS A 1 763 ? 16.255 23.045 -19.409 1.00 91.75 763 LYS A C 1
ATOM 6240 O O . LYS A 1 763 ? 16.556 23.119 -18.218 1.00 91.75 763 LYS A O 1
ATOM 6245 N N . ARG A 1 764 ? 16.544 21.967 -20.147 1.00 91.44 764 ARG A N 1
ATOM 6246 C CA . ARG A 1 764 ? 17.289 20.816 -19.615 1.00 91.44 764 ARG A CA 1
ATOM 6247 C C . ARG A 1 764 ? 18.703 21.211 -19.190 1.00 91.44 764 ARG A C 1
ATOM 6249 O O . ARG A 1 764 ? 19.129 20.846 -18.093 1.00 91.44 764 ARG A O 1
ATOM 6256 N N . LYS A 1 765 ? 19.429 21.960 -20.029 1.00 92.75 765 LYS A N 1
ATOM 6257 C CA . LYS A 1 765 ? 20.766 22.477 -19.686 1.00 92.75 765 LYS A CA 1
ATOM 6258 C C . LYS A 1 765 ? 20.695 23.454 -18.509 1.00 92.75 765 LYS A C 1
ATOM 6260 O O . LYS A 1 765 ? 21.434 23.284 -17.547 1.00 92.75 765 LYS A O 1
ATOM 6265 N N . LEU A 1 766 ? 19.728 24.370 -18.510 1.00 93.44 766 LEU A N 1
ATOM 6266 C CA . LEU A 1 766 ? 19.484 25.314 -17.416 1.00 93.44 766 LEU A CA 1
ATOM 6267 C C . LEU A 1 766 ? 19.230 24.603 -16.074 1.00 93.44 766 LEU A C 1
ATOM 6269 O O . LEU A 1 766 ? 19.835 24.953 -15.062 1.00 93.44 766 LEU A O 1
ATOM 6273 N N . GLY A 1 767 ? 18.403 23.553 -16.063 1.00 91.81 767 GLY A N 1
ATOM 6274 C CA . GLY A 1 767 ? 18.175 22.727 -14.875 1.00 91.81 767 GLY A CA 1
ATOM 6275 C C . GLY A 1 767 ? 19.450 22.051 -14.353 1.00 91.81 767 GLY A C 1
ATOM 6276 O O . GLY A 1 767 ? 19.614 21.914 -13.136 1.00 91.81 767 GLY A O 1
ATOM 6277 N N . LYS A 1 768 ? 20.379 21.667 -15.243 1.00 90.31 768 LYS A N 1
ATOM 6278 C CA . LYS A 1 768 ? 21.706 21.145 -14.871 1.00 90.31 768 LYS A CA 1
ATOM 6279 C C . LYS A 1 768 ? 22.619 22.243 -14.318 1.00 90.31 768 LYS A C 1
ATOM 6281 O O . LYS A 1 768 ? 23.257 21.997 -13.299 1.00 90.31 768 LYS A O 1
ATOM 6286 N N . GLU A 1 769 ? 22.632 23.444 -14.897 1.00 93.50 769 GLU A N 1
ATOM 6287 C CA . GLU A 1 769 ? 23.441 24.553 -14.364 1.00 93.50 769 GLU A CA 1
ATOM 6288 C C . GLU A 1 769 ? 22.989 24.988 -12.974 1.00 93.50 769 GLU A C 1
ATOM 6290 O O . GLU A 1 769 ? 23.821 25.140 -12.083 1.00 93.50 769 GLU A O 1
ATOM 6295 N N . TYR A 1 770 ? 21.676 25.095 -12.739 1.00 92.62 770 TYR A N 1
ATOM 6296 C CA . TYR A 1 770 ? 21.156 25.360 -11.395 1.00 92.62 770 TYR A CA 1
ATOM 6297 C C . TYR A 1 770 ? 21.597 24.293 -10.392 1.00 92.62 770 TYR A C 1
ATOM 6299 O O . TYR A 1 770 ? 21.906 24.603 -9.244 1.00 92.62 770 TYR A O 1
ATOM 6307 N N . LYS A 1 771 ? 21.681 23.028 -10.820 1.00 87.94 771 LYS A N 1
ATOM 6308 C CA . LYS A 1 771 ? 22.202 21.946 -9.982 1.00 87.94 771 LYS A CA 1
ATOM 6309 C C . LYS A 1 771 ? 23.692 22.130 -9.667 1.00 87.94 771 LYS A C 1
ATOM 6311 O O . LYS A 1 771 ? 24.075 21.914 -8.519 1.00 87.94 771 LYS A O 1
ATOM 6316 N N . ASN A 1 772 ? 24.496 22.522 -10.658 1.00 87.94 772 ASN A N 1
ATOM 6317 C CA . ASN A 1 772 ? 25.940 22.750 -10.523 1.00 87.94 772 ASN A CA 1
ATOM 6318 C C . ASN A 1 772 ? 26.262 23.978 -9.654 1.00 87.94 772 ASN A C 1
ATOM 6320 O O . ASN A 1 772 ? 27.189 23.928 -8.852 1.00 87.94 772 ASN A O 1
ATOM 6324 N N . ASP A 1 773 ? 25.447 25.035 -9.730 1.00 90.19 773 ASP A N 1
ATOM 6325 C CA . ASP A 1 773 ? 25.525 26.216 -8.852 1.00 90.19 773 ASP A CA 1
ATOM 6326 C C . ASP A 1 773 ? 24.896 25.974 -7.459 1.00 90.19 773 ASP A C 1
ATOM 6328 O O . ASP A 1 773 ? 24.718 26.901 -6.674 1.00 90.19 773 ASP A O 1
ATOM 6332 N N . ASN A 1 774 ? 24.537 24.724 -7.128 1.00 86.94 774 ASN A N 1
ATOM 6333 C CA . ASN A 1 774 ? 23.878 24.306 -5.881 1.00 86.94 774 ASN A CA 1
ATOM 6334 C C . ASN A 1 774 ? 22.477 24.906 -5.615 1.00 86.94 774 ASN A C 1
ATOM 6336 O O . ASN A 1 774 ? 21.933 24.757 -4.518 1.00 86.94 774 ASN A O 1
ATOM 6340 N N . GLN A 1 775 ? 21.822 25.488 -6.618 1.00 91.88 775 GLN A N 1
ATOM 6341 C CA . GLN A 1 775 ? 20.440 25.982 -6.562 1.00 91.88 775 GLN A CA 1
ATOM 6342 C C . GLN A 1 775 ? 19.427 24.860 -6.870 1.00 91.88 775 GLN A C 1
ATOM 6344 O O . GLN A 1 775 ? 18.795 24.798 -7.927 1.00 91.88 775 GLN A O 1
ATOM 6349 N N . ARG A 1 776 ? 19.268 23.922 -5.928 1.00 89.94 776 ARG A N 1
ATOM 6350 C CA . ARG A 1 776 ? 18.463 22.697 -6.127 1.00 89.94 776 ARG A CA 1
ATOM 6351 C C . ARG A 1 776 ? 16.977 22.951 -6.381 1.00 89.94 776 ARG A C 1
ATOM 6353 O O . ARG A 1 776 ? 16.392 22.246 -7.197 1.00 89.94 776 ARG A O 1
ATOM 6360 N N . SER A 1 777 ? 16.376 23.940 -5.722 1.00 91.12 777 SER A N 1
ATOM 6361 C CA . SER A 1 777 ? 14.954 24.271 -5.900 1.00 91.12 777 SER A CA 1
ATOM 6362 C C . SER A 1 777 ? 14.650 24.771 -7.314 1.00 91.12 777 SER A C 1
ATOM 6364 O O . SER A 1 777 ? 13.688 24.317 -7.929 1.00 91.12 777 SER A O 1
ATOM 6366 N N . GLU A 1 778 ? 15.517 25.623 -7.863 1.00 91.44 778 GLU A N 1
ATOM 6367 C CA . GLU A 1 778 ? 15.395 26.117 -9.240 1.00 91.44 778 GLU A CA 1
ATOM 6368 C C . GLU A 1 778 ? 15.635 25.001 -10.258 1.00 91.44 778 GLU A C 1
ATOM 6370 O O . GLU A 1 778 ? 14.878 24.851 -11.215 1.00 91.44 778 GLU A O 1
ATOM 6375 N N . SER A 1 779 ? 16.622 24.133 -10.005 1.00 92.00 779 SER A N 1
ATOM 6376 C CA . SER A 1 779 ? 16.846 22.929 -10.816 1.00 92.00 779 SER A CA 1
ATOM 6377 C C . SER A 1 779 ? 15.583 22.062 -10.902 1.00 92.00 779 SER A C 1
ATOM 6379 O O . SER A 1 779 ? 15.196 21.635 -11.989 1.00 92.00 779 SER A O 1
ATOM 6381 N N . ILE A 1 780 ? 14.899 21.850 -9.772 1.00 92.88 780 ILE A N 1
ATOM 6382 C CA . ILE A 1 780 ? 13.639 21.100 -9.717 1.00 92.88 780 ILE A CA 1
ATOM 6383 C C . ILE A 1 780 ? 12.545 21.798 -10.533 1.00 92.88 780 ILE A C 1
ATOM 6385 O O . ILE A 1 780 ? 11.860 21.124 -11.303 1.00 92.88 780 ILE A O 1
ATOM 6389 N N . ALA A 1 781 ? 12.373 23.114 -10.380 1.00 92.56 781 ALA A N 1
ATOM 6390 C CA . ALA A 1 781 ? 11.359 23.872 -11.113 1.00 92.56 781 ALA A CA 1
ATOM 6391 C C . ALA A 1 781 ? 11.553 23.738 -12.632 1.00 92.56 781 ALA A C 1
ATOM 6393 O O . ALA A 1 781 ? 10.637 23.316 -13.339 1.00 92.56 781 ALA A O 1
ATOM 6394 N N . GLN A 1 782 ? 12.779 23.965 -13.112 1.00 90.94 782 GLN A N 1
ATOM 6395 C CA . GLN A 1 782 ? 13.104 23.859 -14.535 1.00 90.94 782 GLN A CA 1
ATOM 6396 C C . GLN A 1 782 ? 12.908 22.437 -15.072 1.00 90.94 782 GLN A C 1
ATOM 6398 O O . GLN A 1 782 ? 12.297 22.246 -16.122 1.00 90.94 782 GLN A O 1
ATOM 6403 N N . LEU A 1 783 ? 13.375 21.414 -14.349 1.00 92.06 783 LEU A N 1
ATOM 6404 C CA . LEU A 1 783 ? 13.267 20.026 -14.810 1.00 92.06 783 LEU A CA 1
ATOM 6405 C C . LEU A 1 783 ? 11.822 19.496 -14.800 1.00 92.06 783 LEU A C 1
ATOM 6407 O O . LEU A 1 783 ? 11.486 18.643 -15.623 1.00 92.06 783 LEU A O 1
ATOM 6411 N N . LYS A 1 784 ? 10.940 20.009 -13.930 1.00 91.62 784 LYS A N 1
ATOM 6412 C CA . LYS A 1 784 ? 9.500 19.690 -13.991 1.00 91.62 784 LYS A CA 1
ATOM 6413 C C . LYS A 1 784 ? 8.863 20.215 -15.274 1.00 91.62 784 LYS A C 1
ATOM 6415 O O . LYS A 1 784 ? 8.121 19.482 -15.924 1.00 91.62 784 LYS A O 1
ATOM 6420 N N . GLU A 1 785 ? 9.197 21.440 -15.670 1.00 89.81 785 GLU A N 1
ATOM 6421 C CA . GLU A 1 785 ? 8.734 22.007 -16.939 1.00 89.81 785 GLU A CA 1
ATOM 6422 C C . GLU A 1 785 ? 9.294 21.236 -18.144 1.00 89.81 785 GLU A C 1
ATOM 6424 O O . GLU A 1 785 ? 8.566 20.987 -19.104 1.00 89.81 785 GLU A O 1
ATOM 6429 N N . VAL A 1 786 ? 10.555 20.787 -18.077 1.00 89.19 786 VAL A N 1
ATOM 6430 C CA . VAL A 1 786 ? 11.158 19.899 -19.092 1.00 89.19 786 VAL A CA 1
ATOM 6431 C C . VAL A 1 786 ? 10.378 18.590 -19.201 1.00 89.19 786 VAL A C 1
ATOM 6433 O O . VAL A 1 786 ? 10.048 18.174 -20.307 1.00 89.19 786 VAL A O 1
ATOM 6436 N N . SER A 1 787 ? 10.037 17.958 -18.075 1.00 86.12 787 SER A N 1
ATOM 6437 C CA . SER A 1 787 ? 9.255 16.714 -18.054 1.00 86.12 787 SER A CA 1
ATOM 6438 C C . SER A 1 787 ? 7.867 16.897 -18.687 1.00 86.12 787 SER A C 1
ATOM 6440 O O . SER A 1 787 ? 7.446 16.085 -19.513 1.00 86.12 787 SER A O 1
ATOM 6442 N N . GLN A 1 788 ? 7.183 18.003 -18.379 1.00 86.56 788 GLN A N 1
ATOM 6443 C CA . GLN A 1 788 ? 5.889 18.336 -18.980 1.00 86.56 788 GLN A CA 1
ATOM 6444 C C . GLN A 1 788 ? 6.000 18.569 -20.494 1.00 86.56 788 GLN A C 1
ATOM 6446 O O . GLN A 1 788 ? 5.239 17.986 -21.269 1.00 86.56 788 GLN A O 1
ATOM 6451 N N . LEU A 1 789 ? 6.979 19.365 -20.928 1.00 85.06 789 LEU A N 1
ATOM 6452 C CA . LEU A 1 789 ? 7.183 19.683 -22.340 1.00 85.06 789 LEU A CA 1
ATOM 6453 C C . LEU A 1 789 ? 7.647 18.458 -23.152 1.00 85.06 789 LEU A C 1
ATOM 6455 O O . LEU A 1 789 ? 7.221 18.278 -24.291 1.00 85.06 789 LEU A O 1
ATOM 6459 N N . ALA A 1 790 ? 8.468 17.578 -22.571 1.00 83.38 790 ALA A N 1
ATOM 6460 C CA . ALA A 1 790 ? 8.873 16.317 -23.199 1.00 83.38 790 ALA A CA 1
ATOM 6461 C C . ALA A 1 790 ? 7.670 15.391 -23.444 1.00 83.38 790 ALA A C 1
ATOM 6463 O O . ALA A 1 790 ? 7.577 14.772 -24.509 1.00 83.38 790 ALA A O 1
ATOM 6464 N N . ASN A 1 791 ? 6.724 15.344 -22.499 1.00 82.44 791 ASN A N 1
ATOM 6465 C CA . ASN A 1 791 ? 5.470 14.607 -22.653 1.00 82.44 791 ASN A CA 1
ATOM 6466 C C . ASN A 1 791 ? 4.583 15.203 -23.759 1.00 82.44 791 ASN A C 1
ATOM 6468 O O . ASN A 1 791 ? 4.075 14.448 -24.589 1.00 82.44 791 ASN A O 1
ATOM 6472 N N . GLU A 1 792 ? 4.441 16.534 -23.834 1.00 83.50 792 GLU A N 1
ATOM 6473 C CA . GLU A 1 792 ? 3.714 17.202 -24.932 1.00 83.50 792 GLU A CA 1
ATOM 6474 C C . GLU A 1 792 ? 4.292 16.848 -26.309 1.00 83.50 792 GLU A C 1
ATOM 6476 O O . GLU A 1 792 ? 3.552 16.607 -27.264 1.00 83.50 792 GLU A O 1
ATOM 6481 N N . LEU A 1 793 ? 5.622 16.782 -26.405 1.00 82.25 793 LEU A N 1
ATOM 6482 C CA . LEU A 1 793 ? 6.341 16.449 -27.635 1.00 82.25 793 LEU A CA 1
ATOM 6483 C C . LEU A 1 793 ? 6.404 14.938 -27.917 1.00 82.25 793 LEU A C 1
ATOM 6485 O O . LEU A 1 793 ? 6.988 14.537 -28.925 1.00 82.25 793 LEU A O 1
ATOM 6489 N N . LYS A 1 794 ? 5.807 14.099 -27.054 1.00 80.56 794 LYS A N 1
ATOM 6490 C CA . LYS A 1 794 ? 5.850 12.626 -27.118 1.00 80.56 794 LYS A CA 1
ATOM 6491 C C . LYS A 1 794 ? 7.279 12.065 -27.193 1.00 80.56 794 LYS A C 1
ATOM 6493 O O . LYS A 1 794 ? 7.514 11.035 -27.821 1.00 80.56 794 LYS A O 1
ATOM 6498 N N . GLN A 1 795 ? 8.236 12.731 -26.548 1.00 70.50 795 GLN A N 1
ATOM 6499 C CA . GLN A 1 795 ? 9.645 12.328 -26.514 1.00 70.50 795 GLN A CA 1
ATOM 6500 C C . GLN A 1 795 ? 9.977 11.556 -25.229 1.00 70.50 795 GLN A C 1
ATOM 6502 O O . GLN A 1 795 ? 10.850 11.963 -24.462 1.00 70.50 795 GLN A O 1
ATOM 6507 N N . LEU A 1 796 ? 9.291 10.432 -24.993 1.00 68.69 796 LEU A N 1
ATOM 6508 C CA . LEU A 1 796 ? 9.645 9.529 -23.896 1.00 68.69 796 LEU A CA 1
ATOM 6509 C C . LEU A 1 796 ? 10.865 8.690 -24.307 1.00 68.69 796 LEU A C 1
ATOM 6511 O O . LEU A 1 796 ? 10.748 7.676 -24.990 1.00 68.69 796 LEU A O 1
ATOM 6515 N N . ASN A 1 797 ? 12.050 9.160 -23.937 1.00 75.38 797 ASN A N 1
ATOM 6516 C CA . ASN A 1 797 ? 13.337 8.515 -24.199 1.00 75.38 797 ASN A CA 1
ATOM 6517 C C . ASN A 1 797 ? 14.213 8.521 -22.935 1.00 75.38 797 ASN A C 1
ATOM 6519 O O . ASN A 1 797 ? 13.814 9.052 -21.898 1.00 75.38 797 ASN A O 1
ATOM 6523 N N . GLU A 1 798 ? 15.414 7.946 -23.006 1.00 81.12 798 GLU A N 1
ATOM 6524 C CA . GLU A 1 798 ? 16.316 7.874 -21.849 1.00 81.12 798 GLU A CA 1
ATOM 6525 C C . GLU A 1 798 ? 16.586 9.253 -21.222 1.00 81.12 798 GLU A C 1
ATOM 6527 O O . GLU A 1 798 ? 16.500 9.388 -20.005 1.00 81.12 798 GLU A O 1
ATOM 6532 N N . ALA A 1 799 ? 16.762 10.304 -22.033 1.00 81.62 799 ALA A N 1
ATOM 6533 C CA . ALA A 1 799 ? 16.967 11.665 -21.533 1.00 81.62 799 ALA A CA 1
ATOM 6534 C C . ALA A 1 799 ? 15.775 12.179 -20.701 1.00 81.62 799 ALA A C 1
ATOM 6536 O O . ALA A 1 799 ? 15.975 12.822 -19.676 1.00 81.62 799 ALA A O 1
ATOM 6537 N N . SER A 1 800 ? 14.537 11.857 -21.093 1.00 83.56 800 SER A N 1
ATOM 6538 C CA . SER A 1 800 ? 13.348 12.225 -20.309 1.00 83.56 800 SER A CA 1
ATOM 6539 C C . SER A 1 800 ? 13.298 11.526 -18.942 1.00 83.56 800 SER A C 1
ATOM 6541 O O . SER A 1 800 ? 12.917 12.141 -17.946 1.00 83.56 800 SER A O 1
ATOM 6543 N N . LEU A 1 801 ? 13.739 10.265 -18.860 1.00 88.44 801 LEU A N 1
ATOM 6544 C CA . LEU A 1 801 ? 13.829 9.546 -17.589 1.00 88.44 801 LEU A CA 1
ATOM 6545 C C . LEU A 1 801 ? 15.001 10.048 -16.738 1.00 88.44 801 LEU A C 1
ATOM 6547 O O . LEU A 1 801 ? 14.866 10.143 -15.519 1.00 88.44 801 LEU A O 1
ATOM 6551 N N . GLU A 1 802 ? 16.123 10.424 -17.358 1.00 89.31 802 GLU A N 1
ATOM 6552 C CA . GLU A 1 802 ? 17.236 11.086 -16.672 1.00 89.31 802 GLU A CA 1
ATOM 6553 C C . GLU A 1 802 ? 16.822 12.425 -16.050 1.00 89.31 802 GLU A C 1
ATOM 6555 O O . GLU A 1 802 ? 17.266 12.734 -14.941 1.00 89.31 802 GLU A O 1
ATOM 6560 N N . ASP A 1 803 ? 15.958 13.194 -16.722 1.00 89.00 803 ASP A N 1
ATOM 6561 C CA . ASP A 1 803 ? 15.419 14.454 -16.202 1.00 89.00 803 ASP A CA 1
ATOM 6562 C C . ASP A 1 803 ? 14.580 14.206 -14.936 1.00 89.00 803 ASP A C 1
ATOM 6564 O O . ASP A 1 803 ? 14.838 14.814 -13.893 1.00 89.00 803 ASP A O 1
ATOM 6568 N N . ILE A 1 804 ? 13.641 13.250 -14.987 1.00 91.25 804 ILE A N 1
ATOM 6569 C CA . ILE A 1 804 ? 12.797 12.847 -13.843 1.00 91.25 804 ILE A CA 1
ATOM 6570 C C . ILE A 1 804 ? 13.666 12.321 -12.692 1.00 91.25 804 ILE A C 1
ATOM 6572 O O . ILE A 1 804 ? 13.491 12.710 -11.535 1.00 91.25 804 ILE A O 1
ATOM 6576 N N . ARG A 1 805 ? 14.663 11.489 -13.005 1.00 93.75 805 ARG A N 1
ATOM 6577 C CA . ARG A 1 805 ? 15.635 10.985 -12.030 1.00 93.75 805 ARG A CA 1
ATOM 6578 C C . ARG A 1 805 ? 16.434 12.124 -11.392 1.00 93.75 805 ARG A C 1
ATOM 6580 O O . ARG A 1 805 ? 16.637 12.116 -10.183 1.00 93.75 805 ARG A O 1
ATOM 6587 N N . SER A 1 806 ? 16.855 13.125 -12.170 1.00 91.94 806 SER A N 1
ATOM 6588 C CA . SER A 1 806 ? 17.599 14.284 -11.658 1.00 91.94 806 SER A CA 1
ATOM 6589 C C . SER A 1 806 ? 16.742 15.184 -10.755 1.00 91.94 806 SER A C 1
ATOM 6591 O O . SER A 1 806 ? 17.301 15.848 -9.880 1.00 91.94 806 SER A O 1
ATOM 6593 N N . ILE A 1 807 ? 15.410 15.195 -10.912 1.00 93.12 807 ILE A N 1
ATOM 6594 C CA . ILE A 1 807 ? 14.490 15.805 -9.933 1.00 93.12 807 ILE A CA 1
ATOM 6595 C C . ILE A 1 807 ? 14.546 15.023 -8.614 1.00 93.12 807 ILE A C 1
ATOM 6597 O O . ILE A 1 807 ? 14.717 15.625 -7.552 1.00 93.12 807 ILE A O 1
ATOM 6601 N N . GLY A 1 808 ? 14.471 13.689 -8.689 1.00 94.44 808 GLY A N 1
ATOM 6602 C CA . GLY A 1 808 ? 14.631 12.796 -7.536 1.00 94.44 808 GLY A CA 1
ATOM 6603 C C . GLY A 1 808 ? 15.953 13.020 -6.795 1.00 94.44 808 GLY A C 1
ATOM 6604 O O . GLY A 1 808 ? 15.948 13.216 -5.580 1.00 94.44 808 GLY A O 1
ATOM 6605 N N . ASP A 1 809 ? 17.073 13.104 -7.523 1.00 92.44 809 ASP A N 1
ATOM 6606 C CA . ASP A 1 809 ? 18.400 13.403 -6.960 1.00 92.44 809 ASP A CA 1
ATOM 6607 C C . ASP A 1 809 ? 18.420 14.733 -6.190 1.00 92.44 809 ASP A C 1
ATOM 6609 O O . ASP A 1 809 ? 19.020 14.836 -5.117 1.00 92.44 809 ASP A O 1
ATOM 6613 N N . SER A 1 810 ? 17.786 15.774 -6.738 1.00 93.56 810 SER A N 1
ATOM 6614 C CA . SER A 1 810 ? 17.744 17.096 -6.107 1.00 93.56 810 SER A CA 1
ATOM 6615 C C . SER A 1 810 ? 16.867 17.109 -4.852 1.00 93.56 810 SER A C 1
ATOM 6617 O O . SER A 1 810 ? 17.266 17.712 -3.856 1.00 93.56 810 SER A O 1
ATOM 6619 N N . TYR A 1 811 ? 15.736 16.397 -4.841 1.00 95.00 811 TYR A N 1
ATOM 6620 C CA . TYR A 1 811 ? 14.935 16.215 -3.623 1.00 95.00 811 TYR A CA 1
ATOM 6621 C C . TYR A 1 811 ? 15.671 15.401 -2.553 1.00 95.00 811 TYR A C 1
ATOM 6623 O O . TYR A 1 811 ? 15.632 15.757 -1.374 1.00 95.00 811 TYR A O 1
ATOM 6631 N N . LEU A 1 812 ? 16.401 14.358 -2.960 1.00 93.56 812 LEU A N 1
ATOM 6632 C CA . LEU A 1 812 ? 17.223 13.547 -2.061 1.00 93.56 812 LEU A CA 1
ATOM 6633 C C . LEU A 1 812 ? 18.332 14.385 -1.404 1.00 93.56 812 LEU A C 1
ATOM 6635 O O . LEU A 1 812 ? 18.576 14.263 -0.200 1.00 93.56 812 LEU A O 1
ATOM 6639 N N . TYR A 1 813 ? 18.969 15.271 -2.179 1.00 91.75 813 TYR A N 1
ATOM 6640 C CA . TYR A 1 813 ? 19.955 16.231 -1.672 1.00 91.75 813 TYR A CA 1
ATOM 6641 C C . TYR A 1 813 ? 19.343 17.183 -0.635 1.00 91.75 813 TYR A C 1
ATOM 6643 O O . TYR A 1 813 ? 19.937 17.417 0.413 1.00 91.75 813 TYR A O 1
ATOM 6651 N N . LEU A 1 814 ? 18.126 17.676 -0.889 1.00 92.69 814 LEU A N 1
ATOM 6652 C CA . LEU A 1 814 ? 17.369 18.538 0.026 1.00 92.69 814 LEU A CA 1
ATOM 6653 C C . LEU A 1 814 ? 16.744 17.791 1.221 1.00 92.69 814 LEU A C 1
ATOM 6655 O O . LEU A 1 814 ? 15.998 18.400 1.984 1.00 92.69 814 LEU A O 1
ATOM 6659 N N . ARG A 1 815 ? 17.021 16.487 1.389 1.00 93.19 815 ARG A N 1
ATOM 6660 C CA . ARG A 1 815 ? 16.447 15.620 2.439 1.00 93.19 815 ARG A CA 1
ATOM 6661 C C . ARG A 1 815 ? 14.915 15.520 2.410 1.00 93.19 815 ARG A C 1
ATOM 6663 O O . ARG A 1 815 ? 14.299 15.172 3.411 1.00 93.19 815 ARG A O 1
ATOM 6670 N N . GLN A 1 816 ? 14.296 15.747 1.253 1.00 95.38 816 GLN A N 1
ATOM 6671 C CA . GLN A 1 816 ? 12.861 15.535 1.037 1.00 95.38 816 GLN A CA 1
ATOM 6672 C C . GLN A 1 816 ? 12.628 14.120 0.496 1.00 95.38 816 GLN A C 1
ATOM 6674 O O . GLN A 1 816 ? 12.471 13.911 -0.709 1.00 95.38 816 GLN A O 1
ATOM 6679 N N . LEU A 1 817 ? 12.682 13.138 1.399 1.00 94.31 817 LEU A N 1
ATOM 6680 C CA . LEU A 1 817 ? 12.774 11.717 1.053 1.00 94.31 817 LEU A CA 1
ATOM 6681 C C . LEU A 1 817 ? 11.530 11.185 0.327 1.00 94.31 817 LEU A C 1
ATOM 6683 O O . LEU A 1 817 ? 11.686 10.461 -0.653 1.00 94.31 817 LEU A O 1
ATOM 6687 N N . ASP A 1 818 ? 10.323 11.595 0.727 1.00 94.12 818 ASP A N 1
ATOM 6688 C CA . ASP A 1 818 ? 9.073 11.159 0.080 1.00 94.12 818 ASP A CA 1
ATOM 6689 C C . ASP A 1 818 ? 8.968 11.663 -1.362 1.00 94.12 818 ASP A C 1
ATOM 6691 O O . ASP A 1 818 ? 8.662 10.904 -2.283 1.00 94.12 818 ASP A O 1
ATOM 6695 N N . SER A 1 819 ? 9.310 12.937 -1.579 1.00 94.88 819 SER A N 1
ATOM 6696 C CA . SER A 1 819 ? 9.385 13.524 -2.916 1.00 94.88 819 SER A CA 1
ATOM 6697 C C . SER A 1 819 ? 10.416 12.787 -3.766 1.00 94.88 819 SER A C 1
ATOM 6699 O O . SER A 1 819 ? 10.113 12.384 -4.886 1.00 94.88 819 SER A O 1
ATOM 6701 N N . ALA A 1 820 ? 11.621 12.555 -3.235 1.00 96.44 820 ALA A N 1
ATOM 6702 C CA . ALA A 1 820 ? 12.666 11.820 -3.944 1.00 96.44 820 ALA A CA 1
ATOM 6703 C C . ALA A 1 820 ? 12.204 10.406 -4.330 1.00 96.44 820 ALA A C 1
ATOM 6705 O O . ALA A 1 820 ? 12.345 10.008 -5.488 1.00 96.44 820 ALA A O 1
ATOM 6706 N N . LYS A 1 821 ? 11.588 9.685 -3.383 1.00 96.62 821 LYS A N 1
ATOM 6707 C CA . LYS A 1 821 ? 11.023 8.351 -3.594 1.00 96.62 821 LYS A CA 1
ATOM 6708 C C . LYS A 1 821 ? 10.009 8.338 -4.730 1.00 96.62 821 LYS A C 1
ATOM 6710 O O . LYS A 1 821 ? 10.142 7.523 -5.636 1.00 96.62 821 LYS A O 1
ATOM 6715 N N . MET A 1 822 ? 9.052 9.264 -4.705 1.00 97.00 822 MET A N 1
ATOM 6716 C CA . MET A 1 822 ? 8.010 9.379 -5.725 1.00 97.00 822 MET A CA 1
ATOM 6717 C C . MET A 1 822 ? 8.604 9.498 -7.136 1.00 97.00 822 MET A C 1
ATOM 6719 O O . MET A 1 822 ? 8.140 8.831 -8.058 1.00 97.00 822 MET A O 1
ATOM 6723 N N . TYR A 1 823 ? 9.653 10.309 -7.309 1.00 95.69 823 TYR A N 1
ATOM 6724 C CA . TYR A 1 823 ? 10.304 10.474 -8.612 1.00 95.69 823 TYR A CA 1
ATOM 6725 C C . TYR A 1 823 ? 11.115 9.245 -9.035 1.00 95.69 823 TYR A C 1
ATOM 6727 O O . TYR A 1 823 ? 11.069 8.874 -10.208 1.00 95.69 823 TYR A O 1
ATOM 6735 N N . PHE A 1 824 ? 11.825 8.578 -8.121 1.00 97.31 824 PHE A N 1
ATOM 6736 C CA . PHE A 1 824 ? 12.540 7.347 -8.470 1.00 97.31 824 PHE A CA 1
ATOM 6737 C C . PHE A 1 824 ? 11.584 6.188 -8.790 1.00 97.31 824 PHE A C 1
ATOM 6739 O O . PHE A 1 824 ? 11.805 5.491 -9.779 1.00 97.31 824 PHE A O 1
ATOM 6746 N N . ASP A 1 825 ? 10.496 6.026 -8.031 1.00 96.19 825 ASP A N 1
ATOM 6747 C CA . ASP A 1 825 ? 9.445 5.040 -8.321 1.00 96.19 825 ASP A CA 1
ATOM 6748 C C . ASP A 1 825 ? 8.815 5.297 -9.699 1.00 96.19 825 ASP A C 1
ATOM 6750 O O . ASP A 1 825 ? 8.606 4.358 -10.468 1.00 96.19 825 ASP A O 1
ATOM 6754 N N . ALA A 1 826 ? 8.569 6.566 -10.046 1.00 93.44 826 ALA A N 1
ATOM 6755 C CA . ALA A 1 826 ? 8.050 6.939 -11.360 1.00 93.44 826 ALA A CA 1
ATOM 6756 C C . ALA A 1 826 ? 9.005 6.535 -12.495 1.00 93.44 826 ALA A C 1
ATOM 6758 O O . ALA A 1 826 ? 8.559 5.988 -13.503 1.00 93.44 826 ALA A O 1
ATOM 6759 N N . VAL A 1 827 ? 10.317 6.745 -12.328 1.00 93.56 827 VAL A N 1
ATOM 6760 C CA . VAL A 1 827 ? 11.312 6.283 -13.311 1.00 93.56 827 VAL A CA 1
ATOM 6761 C C . VAL A 1 827 ? 11.271 4.760 -13.438 1.00 93.56 827 VAL A C 1
ATOM 6763 O O . VAL A 1 827 ? 11.200 4.254 -14.555 1.00 93.56 827 VAL A O 1
ATOM 6766 N N . LEU A 1 828 ? 11.255 4.022 -12.322 1.00 94.44 828 LEU A N 1
ATOM 6767 C CA . LEU A 1 828 ? 11.216 2.555 -12.346 1.00 94.44 828 LEU A CA 1
ATOM 6768 C C . LEU A 1 828 ? 9.944 1.994 -12.988 1.00 94.44 828 LEU A C 1
ATOM 6770 O O . LEU A 1 828 ? 10.023 1.009 -13.717 1.00 94.44 828 LEU A O 1
ATOM 6774 N N . ALA A 1 829 ? 8.794 2.634 -12.776 1.00 93.00 829 ALA A N 1
ATOM 6775 C CA . ALA A 1 829 ? 7.536 2.239 -13.407 1.00 93.00 829 ALA A CA 1
ATOM 6776 C C . ALA A 1 829 ? 7.558 2.423 -14.937 1.00 93.00 829 ALA A C 1
ATOM 6778 O O . ALA A 1 829 ? 6.919 1.660 -15.662 1.00 93.00 829 ALA A O 1
ATOM 6779 N N . LEU A 1 830 ? 8.304 3.415 -15.435 1.00 89.06 830 LEU A N 1
ATOM 6780 C CA . LEU A 1 830 ? 8.408 3.717 -16.865 1.00 89.06 830 LEU A CA 1
ATOM 6781 C C . LEU A 1 830 ? 9.477 2.885 -17.591 1.00 89.06 830 LEU A C 1
ATOM 6783 O O . LEU A 1 830 ? 9.409 2.744 -18.812 1.00 89.06 830 LEU A O 1
ATOM 6787 N N . ILE A 1 831 ? 10.441 2.307 -16.870 1.00 88.94 831 ILE A N 1
ATOM 6788 C CA . ILE A 1 831 ? 11.560 1.550 -17.456 1.00 88.94 831 ILE A CA 1
ATOM 6789 C C . ILE A 1 831 ? 11.124 0.372 -18.342 1.00 88.94 831 ILE A C 1
ATOM 6791 O O . ILE A 1 831 ? 11.643 0.292 -19.461 1.00 88.94 831 ILE A O 1
ATOM 6795 N N . PRO A 1 832 ? 10.190 -0.511 -17.924 1.00 87.50 832 PRO A N 1
ATOM 6796 C CA . PRO A 1 832 ? 9.764 -1.633 -18.760 1.00 87.50 832 PRO A CA 1
ATOM 6797 C C . PRO A 1 832 ? 9.103 -1.162 -20.058 1.00 87.50 832 PRO A C 1
ATOM 6799 O O . PRO A 1 832 ? 9.421 -1.655 -21.138 1.00 87.50 832 PRO A O 1
ATOM 6802 N N . ALA A 1 833 ? 8.234 -0.148 -19.967 1.00 76.69 833 ALA A N 1
ATOM 6803 C CA . ALA A 1 833 ? 7.535 0.419 -21.121 1.00 76.69 833 ALA A CA 1
ATOM 6804 C C . ALA A 1 833 ? 8.487 1.130 -22.099 1.00 76.69 833 ALA A C 1
ATOM 6806 O O . ALA A 1 833 ? 8.250 1.119 -23.304 1.00 76.69 833 ALA A O 1
ATOM 6807 N N . ALA A 1 834 ? 9.574 1.717 -21.591 1.00 76.25 834 ALA A N 1
ATOM 6808 C CA . ALA A 1 834 ? 10.604 2.359 -22.401 1.00 76.25 834 ALA A CA 1
ATOM 6809 C C . ALA A 1 834 ? 11.650 1.374 -22.963 1.00 76.25 834 ALA A C 1
ATOM 6811 O O . ALA A 1 834 ? 12.522 1.791 -23.723 1.00 76.25 834 ALA A O 1
ATOM 6812 N N . GLY A 1 835 ? 11.605 0.087 -22.588 1.00 82.50 835 GLY A N 1
ATOM 6813 C CA . GLY A 1 835 ? 12.619 -0.899 -22.977 1.00 82.50 835 GLY A CA 1
ATOM 6814 C C . GLY A 1 835 ? 14.014 -0.598 -22.415 1.00 82.50 835 GLY A C 1
ATOM 6815 O O . GLY A 1 835 ? 15.012 -1.060 -22.963 1.00 82.50 835 GLY A O 1
ATOM 6816 N N . LEU A 1 836 ? 14.099 0.183 -21.332 1.00 83.50 836 LEU A N 1
ATOM 6817 C CA . LEU A 1 836 ? 15.357 0.633 -20.720 1.00 83.50 836 LEU A CA 1
ATOM 6818 C C . LEU A 1 836 ? 15.769 -0.255 -19.539 1.00 83.50 836 LEU A C 1
ATOM 6820 O O . LEU A 1 836 ? 16.489 0.173 -18.631 1.00 83.50 836 LEU A O 1
ATOM 6824 N N . GLU A 1 837 ? 15.313 -1.505 -19.534 1.00 86.88 837 GLU A N 1
ATOM 6825 C CA . GLU A 1 837 ? 15.722 -2.486 -18.542 1.00 86.88 837 GLU A CA 1
ATOM 6826 C C . GLU A 1 837 ? 17.229 -2.731 -18.635 1.00 86.88 837 GLU A C 1
ATOM 6828 O O . GLU A 1 837 ? 17.825 -2.800 -19.706 1.00 86.88 837 GLU A O 1
ATOM 6833 N N . ASN A 1 838 ? 17.853 -2.888 -17.475 1.00 87.25 838 ASN A N 1
ATOM 6834 C CA . ASN A 1 838 ? 19.300 -3.068 -17.336 1.00 87.25 838 ASN A CA 1
ATOM 6835 C C . ASN A 1 838 ? 20.177 -1.925 -17.895 1.00 87.25 838 ASN A C 1
ATOM 6837 O O . ASN A 1 838 ? 21.354 -2.150 -18.156 1.00 87.25 838 ASN A O 1
ATOM 6841 N N . THR A 1 839 ? 19.646 -0.710 -18.051 1.00 88.62 839 THR A N 1
ATOM 6842 C CA . THR A 1 839 ? 20.423 0.474 -18.467 1.00 88.62 839 THR A CA 1
ATOM 6843 C C . THR A 1 839 ? 21.074 1.200 -17.287 1.00 88.62 839 THR A C 1
ATOM 6845 O O . THR A 1 839 ? 20.814 0.907 -16.116 1.00 88.62 839 THR A O 1
ATOM 6848 N N . TYR A 1 840 ? 21.919 2.190 -17.585 1.00 88.94 840 TYR A N 1
ATOM 6849 C CA . TYR A 1 840 ? 22.478 3.079 -16.565 1.00 88.94 840 TYR A CA 1
ATOM 6850 C C . TYR A 1 840 ? 21.384 3.853 -15.820 1.00 88.94 840 TYR A C 1
ATOM 6852 O O . TYR A 1 840 ? 21.413 3.933 -14.592 1.00 88.94 840 TYR A O 1
ATOM 6860 N N . THR A 1 841 ? 20.386 4.355 -16.547 1.00 89.88 841 THR A N 1
ATOM 6861 C CA . THR A 1 841 ? 19.241 5.063 -15.964 1.00 89.88 841 THR A CA 1
ATOM 6862 C C . THR A 1 841 ? 18.463 4.170 -14.995 1.00 89.88 841 THR A C 1
ATOM 6864 O O . THR A 1 841 ? 18.112 4.615 -13.900 1.00 89.88 841 THR A O 1
ATOM 6867 N N . HIS A 1 842 ? 18.297 2.884 -15.329 1.00 92.94 842 HIS A N 1
ATOM 6868 C CA . HIS A 1 842 ? 17.722 1.889 -14.421 1.00 92.94 842 HIS A CA 1
ATOM 6869 C C . HIS A 1 842 ? 18.538 1.711 -13.143 1.00 92.94 842 HIS A C 1
ATOM 6871 O O . HIS A 1 842 ? 17.996 1.808 -12.040 1.00 92.94 842 HIS A O 1
ATOM 6877 N N . ALA A 1 843 ? 19.847 1.505 -13.284 1.00 94.56 843 ALA A N 1
ATOM 6878 C CA . ALA A 1 843 ? 20.735 1.342 -12.142 1.00 94.56 843 ALA A CA 1
ATOM 6879 C C . ALA A 1 843 ? 20.719 2.580 -11.227 1.00 94.56 843 ALA A C 1
ATOM 6881 O O . ALA A 1 843 ? 20.718 2.448 -10.006 1.00 94.56 843 ALA A O 1
ATOM 6882 N N . MET A 1 844 ? 20.647 3.784 -11.798 1.00 94.75 844 MET A N 1
ATOM 6883 C CA . MET A 1 844 ? 20.674 5.022 -11.020 1.00 94.75 844 MET A CA 1
ATOM 6884 C C . MET A 1 844 ? 19.351 5.361 -10.335 1.00 94.75 844 MET A C 1
ATOM 6886 O O . MET A 1 844 ? 19.372 5.962 -9.264 1.00 94.75 844 MET A O 1
ATOM 6890 N N . ALA A 1 845 ? 18.209 4.956 -10.893 1.00 95.88 845 ALA A N 1
ATOM 6891 C CA . ALA A 1 845 ? 16.928 5.068 -10.194 1.00 95.88 845 ALA A CA 1
ATOM 6892 C C . ALA A 1 845 ? 16.864 4.129 -8.973 1.00 95.88 845 ALA A C 1
ATOM 6894 O O . ALA A 1 845 ? 16.443 4.548 -7.894 1.00 95.88 845 ALA A O 1
ATOM 6895 N N . LEU A 1 846 ? 17.361 2.892 -9.114 1.00 96.94 846 LEU A N 1
ATOM 6896 C CA . LEU A 1 846 ? 17.483 1.944 -8.000 1.00 96.94 846 LEU A CA 1
ATOM 6897 C C . LEU A 1 846 ? 18.460 2.439 -6.922 1.00 96.94 846 LEU A C 1
ATOM 6899 O O . LEU A 1 846 ? 18.160 2.323 -5.737 1.00 96.94 846 LEU A O 1
ATOM 6903 N N . ASP A 1 847 ? 19.596 3.025 -7.311 1.00 96.62 847 ASP A N 1
ATOM 6904 C CA . ASP A 1 847 ? 20.546 3.637 -6.368 1.00 96.62 847 ASP A CA 1
ATOM 6905 C C . ASP A 1 847 ? 19.924 4.825 -5.614 1.00 96.62 847 ASP A C 1
ATOM 6907 O O . ASP A 1 847 ? 20.126 4.979 -4.409 1.00 96.62 847 ASP A O 1
ATOM 6911 N N . GLY A 1 848 ? 19.113 5.634 -6.301 1.00 96.25 848 GLY A N 1
ATOM 6912 C CA . GLY A 1 848 ? 18.318 6.695 -5.685 1.00 96.25 848 GLY A CA 1
ATOM 6913 C C . GLY A 1 848 ? 17.375 6.167 -4.601 1.00 96.25 848 GLY A C 1
ATOM 6914 O O . GLY A 1 848 ? 17.399 6.664 -3.472 1.00 96.25 848 GLY A O 1
ATOM 6915 N N . LEU A 1 849 ? 16.600 5.117 -4.900 1.00 97.38 849 LEU A N 1
ATOM 6916 C CA . LEU A 1 849 ? 15.733 4.463 -3.910 1.00 97.38 849 LEU A CA 1
ATOM 6917 C C . LEU A 1 849 ? 16.507 3.804 -2.773 1.00 97.38 849 LEU A C 1
ATOM 6919 O O . LEU A 1 849 ? 16.064 3.864 -1.629 1.00 97.38 849 LEU A O 1
ATOM 6923 N N . ALA A 1 850 ? 17.659 3.203 -3.059 1.00 96.69 850 ALA A N 1
ATOM 6924 C CA . ALA A 1 850 ? 18.501 2.613 -2.030 1.00 96.69 850 ALA A CA 1
ATOM 6925 C C . ALA A 1 850 ? 18.995 3.677 -1.041 1.00 96.69 850 ALA A C 1
ATOM 6927 O O . ALA A 1 850 ? 18.937 3.468 0.166 1.00 96.69 850 ALA A O 1
ATOM 6928 N N . LYS A 1 851 ? 19.373 4.867 -1.526 1.00 96.81 851 LYS A N 1
ATOM 6929 C CA . LYS A 1 851 ? 19.721 6.008 -0.663 1.00 96.81 851 LYS A CA 1
ATOM 6930 C C . LYS A 1 851 ? 18.523 6.538 0.124 1.00 96.81 851 LYS A C 1
ATOM 6932 O O . LYS A 1 851 ? 18.690 6.914 1.280 1.00 96.81 851 LYS A O 1
ATOM 6937 N N . VAL A 1 852 ? 17.324 6.565 -0.463 1.00 97.12 852 VAL A N 1
ATOM 6938 C CA . VAL A 1 852 ? 16.094 6.884 0.287 1.00 97.12 852 VAL A CA 1
ATOM 6939 C C . VAL A 1 852 ? 15.885 5.872 1.418 1.00 97.12 852 VAL A C 1
ATOM 6941 O O . VAL A 1 852 ? 15.679 6.279 2.558 1.00 97.12 852 VAL A O 1
ATOM 6944 N N . ALA A 1 853 ? 15.992 4.571 1.126 1.00 95.19 853 ALA A N 1
ATOM 6945 C CA . ALA A 1 853 ? 15.872 3.504 2.119 1.00 95.19 853 ALA A CA 1
ATOM 6946 C C . ALA A 1 853 ? 16.940 3.631 3.219 1.00 95.19 853 ALA A C 1
ATOM 6948 O O . ALA A 1 853 ? 16.613 3.545 4.399 1.00 95.19 853 ALA A O 1
ATOM 6949 N N . TYR A 1 854 ? 18.185 3.941 2.842 1.00 93.56 854 TYR A N 1
ATOM 6950 C CA . TYR A 1 854 ? 19.283 4.223 3.767 1.00 93.56 854 TYR A CA 1
ATOM 6951 C C . TYR A 1 854 ? 18.948 5.364 4.738 1.00 93.56 854 TYR A C 1
ATOM 6953 O O . TYR A 1 854 ? 19.093 5.203 5.947 1.00 93.56 854 TYR A O 1
ATOM 6961 N N . TYR A 1 855 ? 18.463 6.507 4.236 1.00 93.06 855 TYR A N 1
ATOM 6962 C CA . TYR A 1 855 ? 18.098 7.641 5.095 1.00 93.06 855 TYR A CA 1
ATOM 6963 C C . TYR A 1 855 ? 16.842 7.391 5.942 1.00 93.06 855 TYR A C 1
ATOM 6965 O O . TYR A 1 855 ? 16.691 8.023 6.983 1.00 93.06 855 TYR A O 1
ATOM 6973 N N . ASN A 1 856 ? 15.982 6.456 5.532 1.00 93.50 856 ASN A N 1
ATOM 6974 C CA . ASN A 1 856 ? 14.831 5.990 6.310 1.00 93.50 856 ASN A CA 1
ATOM 6975 C C . ASN A 1 856 ? 15.167 4.834 7.270 1.00 93.50 856 ASN A C 1
ATOM 6977 O O . ASN A 1 856 ? 14.262 4.301 7.907 1.00 93.50 856 ASN A O 1
ATOM 6981 N N . TYR A 1 857 ? 16.443 4.444 7.387 1.00 91.88 857 TYR A N 1
ATOM 6982 C CA . TYR A 1 857 ? 16.905 3.322 8.212 1.00 91.88 857 TYR A CA 1
ATOM 6983 C C . TYR A 1 857 ? 16.316 1.949 7.819 1.00 91.88 857 TYR A C 1
ATOM 6985 O O . TYR A 1 857 ? 16.363 1.002 8.606 1.00 91.88 857 TYR A O 1
ATOM 6993 N N . ASP A 1 858 ? 15.814 1.800 6.587 1.00 93.38 858 ASP A N 1
ATOM 6994 C CA . ASP A 1 858 ? 15.387 0.512 6.029 1.00 93.38 858 ASP A CA 1
ATOM 6995 C C . ASP A 1 858 ? 16.585 -0.215 5.409 1.00 93.38 858 ASP A C 1
ATOM 6997 O O . ASP A 1 858 ? 16.829 -0.219 4.197 1.00 93.38 858 ASP A O 1
ATOM 7001 N N . ASN A 1 859 ? 17.375 -0.817 6.291 1.00 91.94 859 ASN A N 1
ATOM 7002 C CA . ASN A 1 859 ? 18.626 -1.463 5.924 1.00 91.94 859 ASN A CA 1
ATOM 7003 C C . ASN A 1 859 ? 18.434 -2.687 5.012 1.00 91.94 859 ASN A C 1
ATOM 7005 O O . ASN A 1 859 ? 19.265 -2.938 4.138 1.00 91.94 859 ASN A O 1
ATOM 7009 N N . THR A 1 860 ? 17.335 -3.429 5.174 1.00 92.19 860 THR A N 1
ATOM 7010 C CA . THR A 1 860 ? 17.042 -4.628 4.373 1.00 92.19 860 THR A CA 1
ATOM 7011 C C . THR A 1 860 ? 16.751 -4.252 2.925 1.00 92.19 860 THR A C 1
ATOM 7013 O O . THR A 1 860 ? 17.330 -4.830 1.995 1.00 92.19 860 THR A O 1
ATOM 7016 N N . LEU A 1 861 ? 15.886 -3.252 2.721 1.00 93.31 861 LEU A N 1
ATOM 7017 C CA . LEU A 1 861 ? 15.564 -2.752 1.388 1.00 93.31 861 LEU A CA 1
ATOM 7018 C C . LEU A 1 861 ? 16.785 -2.097 0.738 1.00 93.31 861 LEU A C 1
ATOM 7020 O O . LEU A 1 861 ? 17.078 -2.363 -0.426 1.00 93.31 861 LEU A O 1
ATOM 7024 N N . CYS A 1 862 ? 17.532 -1.306 1.507 1.00 94.12 862 CYS A N 1
ATOM 7025 C CA . CYS A 1 862 ? 18.766 -0.663 1.073 1.00 94.12 862 CYS A CA 1
ATOM 7026 C C . CYS A 1 862 ? 19.789 -1.671 0.510 1.00 94.12 862 CYS A C 1
ATOM 7028 O O . CYS A 1 862 ? 20.208 -1.548 -0.644 1.00 94.12 862 CYS A O 1
ATOM 7030 N N . ILE A 1 863 ? 20.123 -2.721 1.276 1.00 94.19 863 ILE A N 1
ATOM 7031 C CA . ILE A 1 863 ? 21.049 -3.785 0.845 1.00 94.19 863 ILE A CA 1
ATOM 7032 C C . ILE A 1 863 ? 20.531 -4.474 -0.422 1.00 94.19 863 ILE A C 1
ATOM 7034 O O . ILE A 1 863 ? 21.286 -4.674 -1.374 1.00 94.19 863 ILE A O 1
ATOM 7038 N N . THR A 1 864 ? 19.240 -4.812 -0.457 1.00 95.44 864 THR A N 1
ATOM 7039 C CA . THR A 1 864 ? 18.616 -5.500 -1.600 1.00 95.44 864 THR A CA 1
ATOM 7040 C C . THR A 1 864 ? 18.718 -4.671 -2.883 1.00 95.44 864 THR A C 1
ATOM 7042 O O . THR A 1 864 ? 19.102 -5.180 -3.944 1.00 95.44 864 THR A O 1
ATOM 7045 N N . LEU A 1 865 ? 18.418 -3.374 -2.789 1.00 96.94 865 LEU A N 1
ATOM 7046 C CA . LEU A 1 865 ? 18.489 -2.457 -3.920 1.00 96.94 865 LEU A CA 1
ATOM 7047 C C . LEU A 1 865 ? 19.938 -2.244 -4.367 1.00 96.94 865 LEU A C 1
ATOM 7049 O O . LEU A 1 865 ? 20.228 -2.409 -5.550 1.00 96.94 865 LEU A O 1
ATOM 7053 N N . TRP A 1 866 ? 20.876 -1.972 -3.457 1.00 96.50 866 TRP A N 1
ATOM 7054 C CA . TRP A 1 866 ? 22.280 -1.765 -3.827 1.00 96.50 866 TRP A CA 1
ATOM 7055 C C . TRP A 1 866 ? 22.966 -3.015 -4.393 1.00 96.50 866 TRP A C 1
ATOM 7057 O O . TRP A 1 866 ? 23.776 -2.889 -5.312 1.00 96.50 866 TRP A O 1
ATOM 7067 N N . LEU A 1 867 ? 22.607 -4.227 -3.957 1.00 95.25 867 LEU A N 1
ATOM 7068 C CA . LEU A 1 867 ? 23.063 -5.466 -4.606 1.00 95.25 867 LEU A CA 1
ATOM 7069 C C . LEU A 1 867 ? 22.528 -5.601 -6.041 1.00 95.25 867 LEU A C 1
ATOM 7071 O O . LEU A 1 867 ? 23.246 -6.050 -6.945 1.00 95.25 867 LEU A O 1
ATOM 7075 N N . SER A 1 868 ? 21.289 -5.162 -6.271 1.00 95.81 868 SER A N 1
ATOM 7076 C CA . SER A 1 868 ? 20.692 -5.121 -7.610 1.00 95.81 868 SER A CA 1
ATOM 7077 C C . SER A 1 868 ? 21.418 -4.112 -8.505 1.00 95.81 868 SER A C 1
ATOM 7079 O O . SER A 1 868 ? 21.818 -4.451 -9.620 1.00 95.81 868 SER A O 1
ATOM 7081 N N . VAL A 1 869 ? 21.687 -2.906 -7.988 1.00 96.69 869 VAL A N 1
ATOM 7082 C CA . VAL A 1 869 ? 22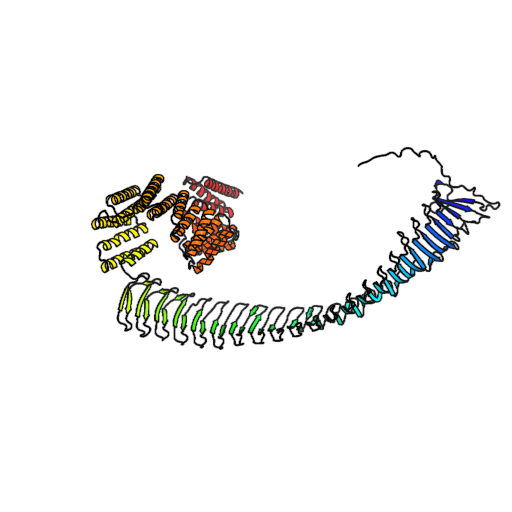.486 -1.876 -8.674 1.00 96.69 869 VAL A CA 1
ATOM 7083 C C . VAL A 1 869 ? 23.884 -2.402 -8.989 1.00 96.69 869 VAL A C 1
ATOM 7085 O O . VAL A 1 869 ? 24.335 -2.282 -10.127 1.00 96.69 869 VAL A O 1
ATOM 7088 N N . LYS A 1 870 ? 24.553 -3.049 -8.027 1.00 95.75 870 LYS A N 1
ATOM 7089 C CA . LYS A 1 870 ? 25.890 -3.628 -8.214 1.00 95.75 870 LYS A CA 1
ATOM 7090 C C . LYS A 1 870 ? 25.885 -4.598 -9.391 1.00 95.75 870 LYS A C 1
ATOM 7092 O O . LYS A 1 870 ? 26.667 -4.434 -10.320 1.00 95.75 870 LYS A O 1
ATOM 7097 N N . THR A 1 871 ? 24.942 -5.538 -9.400 1.00 94.56 871 THR A N 1
ATOM 7098 C CA . THR A 1 871 ? 24.783 -6.519 -10.485 1.00 94.56 871 THR A CA 1
ATOM 7099 C C . THR A 1 871 ? 24.589 -5.846 -11.849 1.00 94.56 871 THR A C 1
ATOM 7101 O O . THR A 1 871 ? 25.151 -6.292 -12.850 1.00 94.56 871 THR A O 1
ATOM 7104 N N . LEU A 1 872 ? 23.816 -4.757 -11.907 1.00 93.19 872 LEU A N 1
ATOM 7105 C CA . LEU A 1 872 ? 23.608 -3.989 -13.136 1.00 93.19 872 LEU A CA 1
ATOM 7106 C C . LEU A 1 872 ? 24.884 -3.291 -13.613 1.00 93.19 872 LEU A C 1
ATOM 7108 O O . LEU A 1 872 ? 25.248 -3.430 -14.779 1.00 93.19 872 LEU A O 1
ATOM 7112 N N . PHE A 1 873 ? 25.596 -2.592 -12.727 1.00 93.81 873 PHE A N 1
ATOM 7113 C CA . PHE A 1 873 ? 26.864 -1.939 -13.068 1.00 93.81 873 PHE A CA 1
ATOM 7114 C C . PHE A 1 873 ? 27.907 -2.938 -13.585 1.00 93.81 873 PHE A C 1
ATOM 7116 O O . PHE A 1 873 ? 28.625 -2.640 -14.540 1.00 93.81 873 PHE A O 1
ATOM 7123 N N . GLU A 1 874 ? 27.964 -4.139 -13.004 1.00 92.25 874 GLU A N 1
ATOM 7124 C CA . GLU A 1 874 ? 28.870 -5.196 -13.457 1.00 92.25 874 GLU A CA 1
ATOM 7125 C C . GLU A 1 874 ? 28.516 -5.708 -14.856 1.00 92.25 874 GLU A C 1
ATOM 7127 O O . GLU A 1 874 ? 29.417 -5.867 -15.681 1.00 92.25 874 GLU A O 1
ATOM 7132 N N . LYS A 1 875 ? 27.223 -5.908 -15.150 1.00 90.06 875 LYS A N 1
ATOM 7133 C CA . LYS A 1 875 ? 26.743 -6.280 -16.494 1.00 90.06 875 LYS A CA 1
ATOM 7134 C C . LYS A 1 875 ? 27.012 -5.189 -17.531 1.00 90.06 875 LYS A C 1
ATOM 7136 O O . LYS A 1 875 ? 27.306 -5.501 -18.678 1.00 90.06 875 LYS A O 1
ATOM 7141 N N . LEU A 1 876 ? 26.938 -3.925 -17.117 1.00 88.56 876 LEU A N 1
ATOM 7142 C CA . LEU A 1 876 ? 27.202 -2.757 -17.959 1.00 88.56 876 LEU A CA 1
ATOM 7143 C C . LEU A 1 876 ? 28.699 -2.462 -18.150 1.00 88.56 876 LEU A C 1
ATOM 7145 O O . LEU A 1 876 ? 29.040 -1.504 -18.839 1.00 88.56 876 LEU A O 1
ATOM 7149 N N . GLY A 1 877 ? 29.601 -3.231 -17.526 1.00 89.12 877 GLY A N 1
ATOM 7150 C CA . GLY A 1 877 ? 31.045 -2.987 -17.601 1.00 89.12 877 GLY A CA 1
ATOM 7151 C C . GLY A 1 877 ? 31.502 -1.712 -16.879 1.00 89.12 877 GLY A C 1
ATOM 7152 O O . GLY A 1 877 ? 32.586 -1.207 -17.147 1.00 89.12 877 GLY A O 1
ATOM 7153 N N . ARG A 1 878 ? 30.703 -1.182 -15.944 1.00 90.44 878 ARG A N 1
ATOM 7154 C CA . ARG A 1 878 ? 30.954 0.092 -15.242 1.00 90.44 878 ARG A CA 1
ATOM 7155 C C . ARG A 1 878 ? 31.584 -0.099 -13.857 1.00 90.44 878 ARG A C 1
ATOM 7157 O O . ARG A 1 878 ? 31.278 0.634 -12.926 1.00 90.44 878 ARG A O 1
ATOM 7164 N N . LYS A 1 879 ? 32.468 -1.091 -13.711 1.00 89.50 879 LYS A N 1
ATOM 7165 C CA . LYS A 1 879 ? 33.143 -1.399 -12.434 1.00 89.50 879 LYS A CA 1
ATOM 7166 C C . LYS A 1 879 ? 34.154 -0.325 -12.008 1.00 89.50 879 LYS A C 1
ATOM 7168 O O . LYS A 1 879 ? 34.361 -0.133 -10.817 1.00 89.50 879 LYS A O 1
ATOM 7173 N N . ASN A 1 880 ? 34.723 0.412 -12.961 1.00 88.81 880 ASN A N 1
ATOM 7174 C CA . ASN A 1 880 ? 35.733 1.440 -12.699 1.00 88.81 880 ASN A CA 1
ATOM 7175 C C . ASN A 1 880 ? 35.114 2.843 -12.813 1.00 88.81 880 ASN A C 1
ATOM 7177 O O . ASN A 1 880 ? 35.592 3.677 -13.576 1.00 88.81 880 ASN A O 1
ATOM 7181 N N . THR A 1 881 ? 34.001 3.100 -12.112 1.00 91.69 881 THR A N 1
ATOM 7182 C CA . THR A 1 881 ? 33.390 4.441 -12.045 1.00 91.69 881 THR A CA 1
ATOM 7183 C C . THR A 1 881 ? 33.188 4.909 -10.608 1.00 91.69 881 THR A C 1
ATOM 7185 O O . THR A 1 881 ? 33.119 4.109 -9.671 1.00 91.69 881 THR A O 1
ATOM 7188 N N . ILE A 1 882 ? 33.085 6.228 -10.427 1.00 91.00 882 ILE A N 1
ATOM 7189 C CA . ILE A 1 882 ? 32.882 6.835 -9.108 1.00 91.00 882 ILE A CA 1
ATOM 7190 C C . ILE A 1 882 ? 31.524 6.463 -8.505 1.00 91.00 882 ILE A C 1
ATOM 7192 O O . ILE A 1 882 ? 31.421 6.262 -7.297 1.00 91.00 882 ILE A O 1
ATOM 7196 N N . GLU A 1 883 ? 30.490 6.304 -9.330 1.00 93.06 883 GLU A N 1
ATOM 7197 C CA . GLU A 1 883 ? 29.163 5.870 -8.887 1.00 93.06 883 GLU A CA 1
ATOM 7198 C C . GLU A 1 883 ? 29.216 4.449 -8.326 1.00 93.06 883 GLU A C 1
ATOM 7200 O O . GLU A 1 883 ? 28.686 4.206 -7.244 1.00 93.06 883 GLU A O 1
ATOM 7205 N N . TYR A 1 884 ? 29.918 3.537 -9.008 1.00 94.50 884 TYR A N 1
ATOM 7206 C CA . TYR A 1 884 ? 30.110 2.173 -8.520 1.00 94.50 884 TYR A CA 1
ATOM 7207 C C . TYR A 1 884 ? 30.927 2.152 -7.225 1.00 94.50 884 TYR A C 1
ATOM 7209 O O . TYR A 1 884 ? 30.561 1.465 -6.276 1.00 94.50 884 TYR A O 1
ATOM 7217 N N . ALA A 1 885 ? 31.980 2.965 -7.124 1.00 94.31 885 ALA A N 1
ATOM 7218 C CA . ALA A 1 885 ? 32.722 3.104 -5.875 1.00 94.31 885 ALA A CA 1
ATOM 7219 C C . ALA A 1 885 ? 31.820 3.613 -4.731 1.00 94.31 885 ALA A C 1
ATOM 7221 O O . ALA A 1 885 ? 31.802 3.029 -3.653 1.00 94.31 885 ALA A O 1
ATOM 7222 N N . ASN A 1 886 ? 31.023 4.660 -4.951 1.00 93.06 886 ASN A N 1
ATOM 7223 C CA . ASN A 1 886 ? 30.126 5.204 -3.922 1.00 93.06 886 ASN A CA 1
ATOM 7224 C C . ASN A 1 886 ? 29.011 4.220 -3.524 1.00 93.06 886 ASN A C 1
ATOM 7226 O O . ASN A 1 886 ? 28.631 4.166 -2.356 1.00 93.06 886 ASN A O 1
ATOM 7230 N N . LEU A 1 887 ? 28.529 3.412 -4.468 1.00 95.69 887 LEU A N 1
ATOM 7231 C CA . LEU A 1 887 ? 27.613 2.303 -4.211 1.00 95.69 887 LEU A CA 1
ATOM 7232 C C . LEU A 1 887 ? 28.228 1.269 -3.256 1.00 95.69 887 LEU A C 1
ATOM 7234 O O . LEU A 1 887 ? 27.602 0.905 -2.262 1.00 95.69 887 LEU A O 1
ATOM 7238 N N . LEU A 1 888 ? 29.449 0.798 -3.547 1.00 96.06 888 LEU A N 1
ATOM 7239 C CA . LEU A 1 888 ? 30.144 -0.175 -2.695 1.00 96.06 888 LEU A CA 1
ATOM 7240 C C . LEU A 1 888 ? 30.365 0.383 -1.286 1.00 96.06 888 LEU A C 1
ATOM 7242 O O . LEU A 1 888 ? 30.199 -0.347 -0.315 1.00 96.06 888 LEU A O 1
ATOM 7246 N N . GLN A 1 889 ? 30.688 1.675 -1.183 1.00 94.38 889 GLN A N 1
ATOM 7247 C CA . GLN A 1 889 ? 30.830 2.373 0.093 1.00 94.38 889 GLN A CA 1
ATOM 7248 C C . GLN A 1 889 ? 29.526 2.340 0.900 1.00 94.38 889 GLN A C 1
ATOM 7250 O O . GLN A 1 889 ? 29.544 1.969 2.071 1.00 94.38 889 GLN A O 1
ATOM 7255 N N . GLY A 1 890 ? 28.400 2.711 0.278 1.00 93.44 890 GLY A N 1
ATOM 7256 C CA . GLY A 1 890 ? 27.087 2.674 0.922 1.00 93.44 890 GLY A CA 1
ATOM 7257 C C . GLY A 1 890 ? 26.737 1.269 1.409 1.00 93.44 890 GLY A C 1
ATOM 7258 O O . GLY A 1 890 ? 26.425 1.080 2.584 1.00 93.44 890 GLY A O 1
ATOM 7259 N N . LEU A 1 891 ? 26.876 0.272 0.531 1.00 94.94 891 LEU A N 1
ATOM 7260 C CA . LEU A 1 891 ? 26.596 -1.126 0.855 1.00 94.94 891 LEU A CA 1
ATOM 7261 C C . LEU A 1 891 ? 27.471 -1.638 2.009 1.00 94.94 891 LEU A C 1
ATOM 7263 O O . LEU A 1 891 ? 26.958 -2.297 2.912 1.00 94.94 891 LEU A O 1
ATOM 7267 N N . ALA A 1 892 ? 28.763 -1.299 2.013 1.00 94.38 892 ALA A N 1
ATOM 7268 C CA . ALA A 1 892 ? 29.688 -1.672 3.078 1.00 94.38 892 ALA A CA 1
ATOM 7269 C C . ALA A 1 892 ? 29.277 -1.071 4.429 1.00 94.38 892 ALA A C 1
ATOM 7271 O O . ALA A 1 892 ? 29.215 -1.795 5.423 1.00 94.38 892 ALA A O 1
ATOM 7272 N N . PHE A 1 893 ? 28.927 0.221 4.458 1.00 93.12 893 PHE A N 1
ATOM 7273 C CA . PHE A 1 893 ? 28.446 0.880 5.674 1.00 93.12 893 PHE A CA 1
ATOM 7274 C C . PHE A 1 893 ? 27.158 0.254 6.204 1.00 93.12 893 PHE A C 1
ATOM 7276 O O . PHE A 1 893 ? 27.049 0.025 7.407 1.00 93.12 893 PHE A O 1
ATOM 7283 N N . THR A 1 894 ? 26.195 -0.051 5.330 1.00 93.00 894 THR A N 1
ATOM 7284 C CA . THR A 1 894 ? 24.930 -0.657 5.765 1.00 93.00 894 THR A CA 1
ATOM 7285 C C . THR A 1 894 ? 25.120 -2.084 6.258 1.00 93.00 894 THR A C 1
ATOM 7287 O O . THR A 1 894 ? 24.538 -2.438 7.276 1.00 93.00 894 THR A O 1
ATOM 7290 N N . ILE A 1 895 ? 25.955 -2.904 5.609 1.00 91.94 895 ILE A N 1
ATOM 7291 C CA . ILE A 1 895 ? 26.257 -4.261 6.100 1.00 91.94 895 ILE A CA 1
ATOM 7292 C C . ILE A 1 895 ? 26.959 -4.186 7.460 1.00 91.94 895 ILE A C 1
ATOM 7294 O O . ILE A 1 895 ? 26.555 -4.872 8.396 1.00 91.94 895 ILE A O 1
ATOM 7298 N N . GLN A 1 896 ? 27.953 -3.302 7.595 1.00 90.50 896 GLN A N 1
ATOM 7299 C CA . GLN A 1 896 ? 28.671 -3.101 8.852 1.00 90.50 896 GLN A CA 1
ATOM 7300 C C . GLN A 1 896 ? 27.730 -2.699 9.998 1.00 90.50 896 GLN A C 1
ATOM 7302 O O . GLN A 1 896 ? 27.914 -3.143 11.127 1.00 90.50 896 GLN A O 1
ATOM 7307 N N . SER A 1 897 ? 26.739 -1.845 9.746 1.00 87.56 897 SER A N 1
ATOM 7308 C CA . SER A 1 897 ? 25.838 -1.379 10.804 1.00 87.56 897 SER A CA 1
ATOM 7309 C C . SER A 1 897 ? 24.724 -2.367 11.160 1.00 87.56 897 SER A C 1
ATOM 7311 O O . SER A 1 897 ? 24.041 -2.151 12.159 1.00 87.56 897 SER A O 1
ATOM 7313 N N . THR A 1 898 ? 24.516 -3.430 10.373 1.00 88.06 898 THR A N 1
ATOM 7314 C CA . THR A 1 898 ? 23.321 -4.288 10.486 1.00 88.06 898 THR A CA 1
ATOM 7315 C C . THR A 1 898 ? 23.605 -5.738 10.811 1.00 88.06 898 THR A C 1
ATOM 7317 O O . THR A 1 898 ? 22.796 -6.356 11.501 1.00 88.06 898 THR A O 1
ATOM 7320 N N . ASP A 1 899 ? 24.725 -6.287 10.341 1.00 85.44 899 ASP A N 1
ATOM 7321 C CA . ASP A 1 899 ? 25.019 -7.706 10.499 1.00 85.44 899 ASP A CA 1
ATOM 7322 C C . ASP A 1 899 ? 26.517 -7.953 10.747 1.00 85.44 899 ASP A C 1
ATOM 7324 O O . ASP A 1 899 ? 27.307 -8.050 9.799 1.00 85.44 899 ASP A O 1
ATOM 7328 N N . PRO A 1 900 ? 26.922 -8.118 12.022 1.00 85.38 900 PRO A N 1
ATOM 7329 C CA . PRO A 1 900 ? 28.293 -8.468 12.375 1.00 85.38 900 PRO A CA 1
ATOM 7330 C C . PRO A 1 900 ? 28.810 -9.759 11.733 1.00 85.38 900 PRO A C 1
ATOM 7332 O O . PRO A 1 900 ? 30.017 -9.899 11.541 1.00 85.38 900 PRO A O 1
ATOM 7335 N N . SER A 1 901 ? 27.929 -10.695 11.355 1.00 88.44 901 SER A N 1
ATOM 7336 C CA . SER A 1 901 ? 28.341 -11.946 10.700 1.00 88.44 901 SER A CA 1
ATOM 7337 C C . SER A 1 901 ? 28.836 -11.741 9.263 1.00 88.44 901 SER A C 1
ATOM 7339 O O . SER A 1 901 ? 29.495 -12.615 8.702 1.00 88.44 901 SER A O 1
ATOM 7341 N N . ARG A 1 902 ? 28.570 -10.566 8.675 1.00 90.50 902 ARG A N 1
ATOM 7342 C CA . ARG A 1 902 ? 28.934 -10.203 7.298 1.00 90.50 902 ARG A CA 1
ATOM 7343 C C . ARG A 1 902 ? 30.062 -9.171 7.222 1.00 90.50 902 ARG A C 1
ATOM 7345 O O . ARG A 1 902 ? 30.268 -8.557 6.175 1.00 90.50 902 ARG A O 1
ATOM 7352 N N . PHE A 1 903 ? 30.837 -8.984 8.292 1.00 91.12 903 PHE A N 1
ATOM 7353 C CA . PHE A 1 903 ? 31.979 -8.059 8.283 1.00 91.12 903 PHE A CA 1
ATOM 7354 C C . PHE A 1 903 ? 33.022 -8.388 7.211 1.00 91.12 903 PHE A C 1
ATOM 7356 O O . PHE A 1 903 ? 33.500 -7.468 6.553 1.00 91.12 903 PHE A O 1
ATOM 7363 N N . ASP A 1 904 ? 33.293 -9.664 6.939 1.00 91.44 904 ASP A N 1
ATOM 7364 C CA . ASP A 1 904 ? 34.214 -10.058 5.861 1.00 91.44 904 ASP A CA 1
ATOM 7365 C C . ASP A 1 904 ? 33.737 -9.593 4.472 1.00 91.44 904 ASP A C 1
ATOM 7367 O O . ASP A 1 904 ? 34.539 -9.345 3.569 1.00 91.44 904 ASP A O 1
ATOM 7371 N N . GLU A 1 905 ? 32.422 -9.478 4.276 1.00 93.56 905 GLU A N 1
ATOM 7372 C CA . GLU A 1 905 ? 31.840 -8.934 3.050 1.00 93.56 905 GLU A CA 1
ATOM 7373 C C . GLU A 1 905 ? 32.016 -7.413 2.994 1.00 93.56 905 GLU A C 1
ATOM 7375 O O . GLU A 1 905 ? 32.509 -6.894 1.991 1.00 93.56 905 GLU A O 1
ATOM 7380 N N . ALA A 1 906 ? 31.679 -6.703 4.077 1.00 93.31 906 ALA A N 1
ATOM 7381 C CA . ALA A 1 906 ? 31.852 -5.252 4.176 1.00 93.31 906 ALA A CA 1
ATOM 7382 C C . ALA A 1 906 ? 33.319 -4.824 3.981 1.00 93.31 906 ALA A C 1
ATOM 7384 O O . ALA A 1 906 ? 33.592 -3.858 3.267 1.00 93.31 906 ALA A O 1
ATOM 7385 N N . GLU A 1 907 ? 34.270 -5.584 4.532 1.00 94.31 907 GLU A N 1
ATOM 7386 C CA . GLU A 1 907 ? 35.710 -5.353 4.375 1.00 94.31 907 GLU A CA 1
ATOM 7387 C C . GLU A 1 907 ? 36.131 -5.395 2.899 1.00 94.31 907 GLU A C 1
ATOM 7389 O O . GLU A 1 907 ? 36.758 -4.461 2.389 1.00 94.31 907 GLU A O 1
ATOM 7394 N N . LYS A 1 908 ? 35.709 -6.437 2.168 1.00 95.62 908 LYS A N 1
ATOM 7395 C CA . LYS A 1 908 ? 35.990 -6.582 0.729 1.00 95.62 908 LYS A CA 1
ATOM 7396 C C . LYS A 1 908 ? 35.414 -5.430 -0.088 1.00 95.62 908 LYS A C 1
ATOM 7398 O O . LYS A 1 908 ? 36.042 -4.994 -1.059 1.00 95.62 908 LYS A O 1
ATOM 7403 N N . LEU A 1 909 ? 34.235 -4.935 0.288 1.00 96.12 909 LEU A N 1
ATOM 7404 C CA . LEU A 1 909 ? 33.591 -3.806 -0.380 1.00 96.12 909 LEU A CA 1
ATOM 7405 C C . LEU A 1 909 ? 34.368 -2.498 -0.151 1.00 96.12 909 LEU A C 1
ATOM 7407 O O . LEU A 1 909 ? 34.650 -1.804 -1.129 1.00 96.12 909 LEU A O 1
ATOM 7411 N N . PHE A 1 910 ? 34.788 -2.197 1.086 1.00 95.56 910 PHE A N 1
ATOM 7412 C CA . PHE A 1 910 ? 35.615 -1.016 1.386 1.00 95.56 910 PHE A CA 1
ATOM 7413 C C . PHE A 1 910 ? 36.972 -1.043 0.667 1.00 95.56 910 PHE A C 1
ATOM 7415 O O . PHE A 1 910 ? 37.404 -0.021 0.124 1.00 95.56 910 PHE A O 1
ATOM 7422 N N . ILE A 1 911 ? 37.631 -2.206 0.612 1.00 95.06 911 ILE A N 1
ATOM 7423 C CA . ILE A 1 911 ? 38.900 -2.369 -0.117 1.00 95.06 911 ILE A CA 1
ATOM 7424 C C . ILE A 1 911 ? 38.685 -2.119 -1.614 1.00 95.06 911 ILE A C 1
ATOM 7426 O O . ILE A 1 911 ? 39.372 -1.289 -2.207 1.00 95.06 911 ILE A O 1
ATOM 7430 N N . SER A 1 912 ? 37.681 -2.767 -2.212 1.00 94.88 912 SER A N 1
ATOM 7431 C CA . SER A 1 912 ? 37.375 -2.615 -3.643 1.00 94.88 912 SER A CA 1
ATOM 7432 C C . SER A 1 912 ? 37.081 -1.156 -4.009 1.00 94.88 912 SER A C 1
ATOM 7434 O O . SER A 1 912 ? 37.597 -0.627 -4.990 1.00 94.88 912 SER A O 1
ATOM 7436 N N . GLN A 1 913 ? 36.287 -0.477 -3.181 1.00 95.94 913 GLN A N 1
ATOM 7437 C CA . GLN A 1 913 ? 35.937 0.934 -3.332 1.00 95.94 913 GLN A CA 1
ATOM 7438 C C . GLN A 1 913 ? 37.151 1.869 -3.258 1.00 95.94 913 GLN A C 1
ATOM 7440 O O . GLN A 1 913 ? 37.199 2.885 -3.958 1.00 95.94 913 GLN A O 1
ATOM 7445 N N . THR A 1 914 ? 38.112 1.542 -2.398 1.00 93.56 914 THR A N 1
ATOM 7446 C CA . THR A 1 914 ? 39.354 2.297 -2.224 1.00 93.56 914 THR A CA 1
ATOM 7447 C C . THR A 1 914 ? 40.258 2.154 -3.445 1.00 93.56 914 THR A C 1
ATOM 7449 O O . THR A 1 914 ? 40.713 3.167 -3.976 1.00 93.56 914 THR A O 1
ATOM 7452 N N . GLU A 1 915 ? 40.453 0.931 -3.949 1.00 94.06 915 GLU A N 1
ATOM 7453 C CA . GLU A 1 915 ? 41.267 0.684 -5.149 1.00 94.06 915 GLU A CA 1
ATOM 7454 C C . GLU A 1 915 ? 40.683 1.368 -6.392 1.00 94.06 915 GLU A C 1
ATOM 7456 O O . GLU A 1 915 ? 41.416 2.026 -7.128 1.00 94.06 915 GLU A O 1
ATOM 7461 N N . ILE A 1 916 ? 39.356 1.340 -6.571 1.00 93.88 916 ILE A N 1
ATOM 7462 C CA . ILE A 1 916 ? 38.708 2.053 -7.686 1.00 93.88 916 ILE A CA 1
ATOM 7463 C C . ILE A 1 916 ? 38.969 3.565 -7.601 1.00 93.88 916 ILE A C 1
ATOM 7465 O O . ILE A 1 916 ? 39.316 4.196 -8.599 1.00 93.88 916 ILE A O 1
ATOM 7469 N N . LYS A 1 917 ? 38.828 4.182 -6.417 1.00 94.62 917 LYS A N 1
ATOM 7470 C CA . LYS A 1 917 ? 39.080 5.629 -6.265 1.00 94.62 917 LYS A CA 1
ATOM 7471 C C . LYS A 1 917 ? 40.557 5.984 -6.463 1.00 94.62 917 LYS A C 1
ATOM 7473 O O . LYS A 1 917 ? 40.844 7.058 -6.991 1.00 94.62 917 LYS A O 1
ATOM 7478 N N . LYS A 1 918 ? 41.476 5.084 -6.102 1.00 93.38 918 LYS A N 1
ATOM 7479 C CA . LYS A 1 918 ? 42.913 5.223 -6.375 1.00 93.38 918 LYS A CA 1
ATOM 7480 C C . LYS A 1 918 ? 43.208 5.225 -7.870 1.00 93.38 918 LYS A C 1
ATOM 7482 O O . LYS A 1 918 ? 43.976 6.062 -8.329 1.00 93.38 918 LYS A O 1
ATOM 7487 N N . GLU A 1 919 ? 42.596 4.308 -8.616 1.00 92.50 919 GLU A N 1
ATOM 7488 C CA . GLU A 1 919 ? 42.753 4.203 -10.070 1.00 92.50 919 GLU A CA 1
ATOM 7489 C C . GLU A 1 919 ? 42.202 5.449 -10.780 1.00 92.50 919 GLU A C 1
ATOM 7491 O O . GLU A 1 919 ? 42.838 5.972 -11.691 1.00 92.50 919 GLU A O 1
ATOM 7496 N N . LEU A 1 920 ? 41.056 5.966 -10.320 1.00 88.50 920 LEU A N 1
ATOM 7497 C CA . LEU A 1 920 ? 40.390 7.118 -10.934 1.00 88.50 920 LEU A CA 1
ATOM 7498 C C . LEU A 1 920 ? 41.078 8.462 -10.666 1.00 88.50 920 LEU A C 1
ATOM 7500 O O . LEU A 1 920 ? 41.136 9.301 -11.563 1.00 88.50 920 LEU A O 1
ATOM 7504 N N . TYR A 1 921 ? 41.549 8.695 -9.438 1.00 87.62 921 TYR A N 1
ATOM 7505 C CA . TYR A 1 921 ? 42.001 10.026 -9.005 1.00 87.62 921 TYR A CA 1
ATOM 7506 C C . TYR A 1 921 ? 43.456 10.066 -8.521 1.00 87.62 921 TYR A C 1
ATOM 7508 O O . TYR A 1 921 ? 44.001 11.145 -8.293 1.00 87.62 921 TYR A O 1
ATOM 7516 N N . GLY A 1 922 ? 44.104 8.910 -8.385 1.00 87.19 922 GLY A N 1
ATOM 7517 C CA . GLY A 1 922 ? 45.454 8.785 -7.850 1.00 87.19 922 GLY A CA 1
ATOM 7518 C C . GLY A 1 922 ? 45.508 8.655 -6.319 1.00 87.19 922 GLY A C 1
ATOM 7519 O O . GLY A 1 922 ? 44.520 8.876 -5.615 1.00 87.19 922 GLY A O 1
ATOM 7520 N N . PRO A 1 923 ? 46.687 8.303 -5.773 1.00 88.88 923 PRO A N 1
ATOM 7521 C CA . PRO A 1 923 ? 46.860 7.932 -4.365 1.00 88.88 923 PRO A CA 1
ATOM 7522 C C . PRO A 1 923 ? 46.872 9.111 -3.377 1.00 88.88 923 PRO A C 1
ATOM 7524 O O . PRO A 1 923 ? 46.922 8.887 -2.173 1.00 88.88 923 PRO A O 1
ATOM 7527 N N . TYR A 1 924 ? 46.817 10.354 -3.859 1.00 89.69 924 TYR A N 1
ATOM 7528 C CA . TYR A 1 924 ? 46.829 11.562 -3.020 1.00 89.69 924 TYR A CA 1
ATOM 7529 C C . TYR A 1 924 ? 45.539 12.383 -3.140 1.00 89.69 924 TYR A C 1
ATOM 7531 O O . TYR A 1 924 ? 45.435 13.477 -2.586 1.00 89.69 924 TYR A O 1
ATOM 7539 N N . ALA A 1 925 ? 44.550 11.883 -3.884 1.00 87.25 925 ALA A N 1
ATOM 7540 C CA . ALA A 1 925 ? 43.272 12.559 -4.045 1.00 87.25 925 ALA A CA 1
ATOM 7541 C C . ALA A 1 925 ? 42.433 12.486 -2.764 1.00 87.25 925 ALA A C 1
ATOM 7543 O O . ALA A 1 925 ? 42.371 11.440 -2.115 1.00 87.25 925 ALA A O 1
ATOM 7544 N N . GLU A 1 926 ? 41.713 13.568 -2.454 1.00 88.75 926 GLU A N 1
ATOM 7545 C CA . GLU A 1 926 ? 40.815 13.649 -1.292 1.00 88.75 926 GLU A CA 1
ATOM 7546 C C . GLU A 1 926 ? 39.840 12.466 -1.238 1.00 88.75 926 GLU A C 1
ATOM 7548 O O . GLU A 1 926 ? 39.673 11.825 -0.206 1.00 88.75 926 GLU A O 1
ATOM 7553 N N . THR A 1 927 ? 39.242 12.120 -2.379 1.00 88.12 927 THR A N 1
ATOM 7554 C CA . THR A 1 927 ? 38.244 11.050 -2.497 1.00 88.12 927 THR A CA 1
ATOM 7555 C C . THR A 1 927 ? 38.806 9.664 -2.174 1.00 88.12 927 THR A C 1
ATOM 7557 O O . THR A 1 927 ? 38.093 8.834 -1.602 1.00 88.12 927 THR A O 1
ATOM 7560 N N . TYR A 1 928 ? 40.071 9.407 -2.518 1.00 92.62 928 TYR A N 1
ATOM 7561 C CA . TYR A 1 928 ? 40.787 8.178 -2.175 1.00 92.62 928 TYR A CA 1
ATOM 7562 C C . TYR A 1 928 ? 41.186 8.163 -0.697 1.00 92.62 928 TYR A C 1
ATOM 7564 O O . TYR A 1 928 ? 40.920 7.186 0.004 1.00 92.62 928 TYR A O 1
ATOM 7572 N N . LEU A 1 929 ? 41.761 9.258 -0.197 1.00 92.94 929 LEU A N 1
ATOM 7573 C CA . LEU A 1 929 ? 42.163 9.366 1.206 1.00 92.94 929 LEU A CA 1
ATOM 7574 C C . LEU A 1 929 ? 40.956 9.243 2.146 1.00 92.94 929 LEU A C 1
ATOM 7576 O O . LEU A 1 929 ? 41.019 8.505 3.125 1.00 92.94 929 LEU A O 1
ATOM 7580 N N . ALA A 1 930 ? 39.818 9.849 1.799 1.00 91.56 930 ALA A N 1
ATOM 7581 C CA . ALA A 1 930 ? 38.565 9.701 2.535 1.00 91.56 930 ALA A CA 1
ATOM 7582 C C . ALA A 1 930 ? 38.070 8.243 2.571 1.00 91.56 930 ALA A C 1
ATOM 7584 O O . ALA A 1 930 ? 37.584 7.774 3.599 1.00 91.56 930 ALA A O 1
ATOM 7585 N N . ALA A 1 931 ? 38.204 7.502 1.464 1.00 92.56 931 ALA A N 1
ATOM 7586 C CA . ALA A 1 931 ? 37.860 6.078 1.417 1.00 92.56 931 ALA A CA 1
ATOM 7587 C C . ALA A 1 931 ? 38.706 5.253 2.393 1.00 92.56 931 ALA A C 1
ATOM 7589 O O . ALA A 1 931 ? 38.181 4.406 3.115 1.00 92.56 931 ALA A O 1
ATOM 7590 N N . ARG A 1 932 ? 40.004 5.556 2.465 1.00 94.44 932 ARG A N 1
ATOM 7591 C CA . ARG A 1 932 ? 40.928 4.906 3.397 1.00 94.44 932 ARG A CA 1
ATOM 7592 C C . ARG A 1 932 ? 40.639 5.247 4.847 1.00 94.44 932 ARG A C 1
ATOM 7594 O O . ARG A 1 932 ? 40.673 4.346 5.680 1.00 94.44 932 ARG A O 1
ATOM 7601 N N . SER A 1 933 ? 40.297 6.499 5.144 1.00 92.94 933 SER A N 1
ATOM 7602 C CA . SER A 1 933 ? 39.844 6.889 6.483 1.00 92.94 933 SER A CA 1
ATOM 7603 C C . SER A 1 933 ? 38.599 6.102 6.902 1.00 92.94 933 SER A C 1
ATOM 7605 O O . SER A 1 933 ? 38.528 5.626 8.031 1.00 92.94 933 SER A O 1
ATOM 7607 N N . ASN A 1 934 ? 37.654 5.872 5.983 1.00 93.25 934 ASN A N 1
ATOM 7608 C CA . ASN A 1 934 ? 36.477 5.043 6.263 1.00 93.25 934 ASN A CA 1
ATOM 7609 C C . ASN A 1 934 ? 36.837 3.572 6.517 1.00 93.25 934 ASN A C 1
ATOM 7611 O O . ASN A 1 934 ? 36.269 2.955 7.415 1.00 93.25 934 ASN A O 1
ATOM 7615 N N . LEU A 1 935 ? 37.807 3.016 5.783 1.00 94.69 935 LEU A N 1
ATOM 7616 C CA . LEU A 1 935 ? 38.322 1.668 6.045 1.00 94.69 935 LEU A CA 1
ATOM 7617 C C . LEU A 1 935 ? 39.031 1.578 7.413 1.00 94.69 935 LEU A C 1
ATOM 7619 O O . LEU A 1 935 ? 38.875 0.587 8.125 1.00 94.69 935 LEU A O 1
ATOM 7623 N N . ALA A 1 936 ? 39.760 2.619 7.825 1.00 94.44 936 ALA A N 1
ATOM 7624 C CA . ALA A 1 936 ? 40.331 2.695 9.171 1.00 94.44 936 ALA A CA 1
ATOM 7625 C C . ALA A 1 936 ? 39.230 2.718 10.248 1.00 94.44 936 ALA A C 1
ATOM 7627 O O . ALA A 1 936 ? 39.285 1.941 11.203 1.00 94.44 936 ALA A O 1
ATOM 7628 N N . ALA A 1 937 ? 38.188 3.533 10.056 1.00 92.38 937 ALA A N 1
ATOM 7629 C CA . ALA A 1 937 ? 37.026 3.581 10.944 1.00 92.38 937 ALA A CA 1
ATOM 7630 C C . ALA A 1 937 ? 36.288 2.228 11.014 1.00 92.38 937 ALA A C 1
ATOM 7632 O O . ALA A 1 937 ? 35.848 1.807 12.086 1.00 92.38 937 ALA A O 1
ATOM 7633 N N . PHE A 1 938 ? 36.203 1.499 9.897 1.00 93.88 938 PHE A N 1
ATOM 7634 C CA . PHE A 1 938 ? 35.652 0.144 9.847 1.00 93.88 938 PHE A CA 1
ATOM 7635 C C . PHE A 1 938 ? 36.419 -0.837 10.747 1.00 93.88 938 PHE A C 1
ATOM 7637 O O . PHE A 1 938 ? 35.798 -1.559 11.531 1.00 93.88 938 PHE A O 1
ATOM 7644 N N . TYR A 1 939 ? 37.755 -0.832 10.695 1.00 93.81 939 TYR A N 1
ATOM 7645 C CA . TYR A 1 939 ? 38.574 -1.671 11.576 1.00 93.81 939 TYR A CA 1
ATOM 7646 C C . TYR A 1 939 ? 38.502 -1.239 13.039 1.00 93.81 939 TYR A C 1
ATOM 7648 O O . TYR A 1 939 ? 38.423 -2.094 13.923 1.00 93.81 939 TYR A O 1
ATOM 7656 N N . LYS A 1 940 ? 38.458 0.072 13.303 1.00 92.56 940 LYS A N 1
ATOM 7657 C CA . LYS A 1 940 ? 38.243 0.613 14.651 1.00 92.56 940 LYS A CA 1
ATOM 7658 C C . LYS A 1 940 ? 36.951 0.068 15.263 1.00 92.56 940 LYS A C 1
ATOM 7660 O O . LYS A 1 940 ? 36.969 -0.396 16.396 1.00 92.56 940 LYS A O 1
ATOM 7665 N N . ASN A 1 941 ? 35.855 0.057 14.504 1.00 89.81 941 ASN A N 1
ATOM 7666 C CA . ASN A 1 941 ? 34.551 -0.428 14.974 1.00 89.81 941 ASN A CA 1
ATOM 7667 C C . ASN A 1 941 ? 34.510 -1.950 15.230 1.00 89.81 941 ASN A C 1
ATOM 7669 O O . ASN A 1 941 ? 33.576 -2.431 15.862 1.00 89.81 941 ASN A O 1
ATOM 7673 N N . GLN A 1 942 ? 35.510 -2.703 14.762 1.00 90.12 942 GLN A N 1
ATOM 7674 C CA . GLN A 1 942 ? 35.708 -4.128 15.063 1.00 90.12 942 GLN A CA 1
ATOM 7675 C C . GLN A 1 942 ? 36.756 -4.370 16.157 1.00 90.12 942 GLN A C 1
ATOM 7677 O O . GLN A 1 942 ? 37.229 -5.494 16.322 1.00 90.12 942 GLN A O 1
ATOM 7682 N N . SER A 1 943 ? 37.193 -3.317 16.847 1.00 91.38 943 SER A N 1
ATOM 7683 C CA . SER A 1 943 ? 38.291 -3.371 17.815 1.00 91.38 943 SER A CA 1
ATOM 7684 C C . SER A 1 943 ? 39.634 -3.829 17.221 1.00 91.38 943 SER A C 1
ATOM 7686 O O . SER A 1 943 ? 40.549 -4.214 17.947 1.00 91.38 943 SER A O 1
ATOM 7688 N N . LYS A 1 944 ? 39.804 -3.757 15.891 1.00 93.25 944 LYS A N 1
ATOM 7689 C CA . LYS A 1 944 ? 41.064 -4.036 15.174 1.00 93.25 944 LYS A CA 1
ATOM 7690 C C . LYS A 1 944 ? 41.933 -2.768 15.135 1.00 93.25 944 LYS A C 1
ATOM 7692 O O . LYS A 1 944 ? 42.298 -2.270 14.068 1.00 93.25 944 LYS A O 1
ATOM 7697 N N . TYR A 1 945 ? 42.236 -2.209 16.306 1.00 93.81 945 TYR A N 1
ATOM 7698 C CA . TYR A 1 945 ? 42.816 -0.865 16.435 1.00 93.81 945 TYR A CA 1
ATOM 7699 C C . TYR A 1 945 ? 44.219 -0.720 15.831 1.00 93.81 945 TYR A C 1
ATOM 7701 O O . TYR A 1 945 ? 44.528 0.327 15.272 1.00 93.81 945 TYR A O 1
ATOM 7709 N N . THR A 1 946 ? 45.055 -1.760 15.869 1.00 92.81 946 THR A N 1
ATOM 7710 C CA . THR A 1 946 ? 46.395 -1.740 15.252 1.00 92.81 946 THR A CA 1
ATOM 7711 C C . THR A 1 946 ? 46.329 -1.625 13.727 1.00 92.81 946 THR A C 1
ATOM 7713 O O . THR A 1 946 ? 47.062 -0.835 13.133 1.00 92.81 946 THR A O 1
ATOM 7716 N N . ALA A 1 947 ? 45.407 -2.354 13.092 1.00 92.38 947 ALA A N 1
ATOM 7717 C CA . ALA A 1 947 ? 45.154 -2.258 11.656 1.00 92.38 947 ALA A CA 1
ATOM 7718 C C . ALA A 1 947 ? 44.552 -0.893 11.279 1.00 92.38 947 ALA A C 1
ATOM 7720 O O . ALA A 1 947 ? 44.991 -0.273 10.311 1.00 92.38 947 ALA A O 1
ATOM 7721 N N . ALA A 1 948 ? 43.598 -0.392 12.075 1.00 94.31 948 ALA A N 1
ATOM 7722 C CA . ALA A 1 948 ? 43.013 0.936 11.891 1.00 94.31 948 ALA A CA 1
ATOM 7723 C C . ALA A 1 948 ? 44.072 2.050 11.972 1.00 94.31 948 ALA A C 1
ATOM 7725 O O . ALA A 1 948 ? 44.124 2.921 11.101 1.00 94.31 948 ALA A O 1
ATOM 7726 N N . LEU A 1 949 ? 44.949 1.987 12.981 1.00 94.62 949 LEU A N 1
ATOM 7727 C CA . LEU A 1 949 ? 46.005 2.973 13.205 1.00 94.62 949 LEU A CA 1
ATOM 7728 C C . LEU A 1 949 ? 47.028 2.972 12.060 1.00 94.62 949 LEU A C 1
ATOM 7730 O O . LEU A 1 949 ? 47.383 4.030 11.551 1.00 94.62 949 LEU A O 1
ATOM 7734 N N . SER A 1 950 ? 47.422 1.790 11.577 1.00 95.56 950 SER A N 1
ATOM 7735 C CA . SER A 1 950 ? 48.332 1.681 10.432 1.00 95.56 950 SER A CA 1
ATOM 7736 C C . SER A 1 950 ? 47.784 2.353 9.170 1.00 95.56 950 SER A C 1
ATOM 7738 O O . SER A 1 950 ? 48.562 2.895 8.386 1.00 95.56 950 SER A O 1
ATOM 7740 N N . ILE A 1 951 ? 46.469 2.294 8.937 1.00 94.81 951 ILE A N 1
ATOM 7741 C CA . ILE A 1 951 ? 45.851 2.908 7.756 1.00 94.81 951 ILE A CA 1
ATOM 7742 C C . ILE A 1 951 ? 45.749 4.420 7.931 1.00 94.81 951 ILE A C 1
ATOM 7744 O O . ILE A 1 951 ? 46.086 5.149 6.998 1.00 94.81 951 ILE A O 1
ATOM 7748 N N . ILE A 1 952 ? 45.303 4.897 9.098 1.00 94.62 952 ILE A N 1
ATOM 7749 C CA . ILE A 1 952 ? 45.112 6.334 9.324 1.00 94.62 952 ILE A CA 1
ATOM 7750 C C . ILE A 1 952 ? 46.450 7.092 9.361 1.00 94.62 952 ILE A C 1
ATOM 7752 O O . ILE A 1 952 ? 46.519 8.200 8.837 1.00 94.62 952 ILE A O 1
ATOM 7756 N N . ASP A 1 953 ? 47.525 6.473 9.867 1.00 93.44 953 ASP A N 1
ATOM 7757 C CA . ASP A 1 953 ? 48.886 7.033 9.820 1.00 93.44 953 ASP A CA 1
ATOM 7758 C C . ASP A 1 953 ? 49.379 7.221 8.378 1.00 93.44 953 ASP A C 1
ATOM 7760 O O . ASP A 1 953 ? 50.044 8.206 8.056 1.00 93.44 953 ASP A O 1
ATOM 7764 N N . ASP A 1 954 ? 49.058 6.279 7.490 1.00 92.62 954 ASP A N 1
ATOM 7765 C CA . ASP A 1 954 ? 49.434 6.376 6.081 1.00 92.62 954 ASP A CA 1
ATOM 7766 C C . ASP A 1 954 ? 48.584 7.413 5.328 1.00 92.62 954 ASP A C 1
ATOM 7768 O O . ASP A 1 954 ? 49.086 8.107 4.441 1.00 92.62 954 ASP A O 1
ATOM 7772 N N . VAL A 1 955 ? 47.309 7.574 5.706 1.00 92.56 955 VAL A N 1
ATOM 7773 C CA . VAL A 1 955 ? 46.459 8.663 5.198 1.00 92.56 955 VAL A CA 1
ATOM 7774 C C . VAL A 1 955 ? 47.009 10.020 5.622 1.00 92.56 955 VAL A C 1
ATOM 7776 O O . VAL A 1 955 ? 47.152 10.893 4.770 1.00 92.56 955 VAL A O 1
ATOM 7779 N N . GLU A 1 956 ? 47.359 10.195 6.896 1.00 90.94 956 GLU A N 1
ATOM 7780 C CA . GLU A 1 956 ? 47.927 11.444 7.413 1.00 90.94 956 GLU A CA 1
ATOM 7781 C C . GLU A 1 956 ? 49.217 11.827 6.680 1.00 90.94 956 GLU A C 1
ATOM 7783 O O . GLU A 1 956 ? 49.312 12.940 6.165 1.00 90.94 956 GLU A O 1
ATOM 7788 N N . LYS A 1 957 ? 50.157 10.884 6.521 1.00 88.94 957 LYS A N 1
ATOM 7789 C CA . LYS A 1 957 ? 51.380 11.103 5.726 1.00 88.94 957 LYS A CA 1
ATOM 7790 C C . LYS A 1 957 ? 51.073 11.481 4.279 1.00 88.94 957 LYS A C 1
ATOM 7792 O O . LYS A 1 957 ? 51.760 12.309 3.695 1.00 88.94 957 LYS A O 1
ATOM 7797 N N . SER A 1 958 ? 50.041 10.881 3.687 1.00 88.19 958 SER A N 1
ATOM 7798 C CA . SER A 1 958 ? 49.656 11.150 2.297 1.00 88.19 958 SER A CA 1
ATOM 7799 C C . SER A 1 958 ? 49.080 12.557 2.091 1.00 88.19 958 SER A C 1
ATOM 7801 O O . SER A 1 958 ? 49.170 13.081 0.981 1.00 88.19 958 SER A O 1
ATOM 7803 N N . ILE A 1 959 ? 48.522 13.187 3.135 1.00 86.25 959 ILE A N 1
ATOM 7804 C CA . ILE A 1 959 ? 48.005 14.567 3.076 1.00 86.25 959 ILE A CA 1
ATOM 7805 C C . ILE A 1 959 ? 49.138 15.569 2.816 1.00 86.25 959 ILE A C 1
ATOM 7807 O O . ILE A 1 959 ? 48.931 16.537 2.087 1.00 86.25 959 ILE A O 1
ATOM 7811 N N . GLU A 1 960 ? 50.347 15.318 3.329 1.00 80.69 960 GLU A N 1
ATOM 7812 C CA . GLU A 1 960 ? 51.512 16.199 3.134 1.00 80.69 960 GLU A CA 1
ATOM 7813 C C . GLU A 1 960 ? 51.907 16.350 1.654 1.00 80.69 960 GLU A C 1
ATOM 7815 O O . GLU A 1 960 ? 52.465 17.370 1.252 1.00 80.69 960 GLU A O 1
ATOM 7820 N N . TYR A 1 961 ? 51.563 15.364 0.822 1.00 82.38 961 TYR A N 1
ATOM 7821 C CA . TYR A 1 961 ? 51.846 15.359 -0.615 1.00 82.38 961 TYR A CA 1
ATOM 7822 C C . TYR A 1 961 ? 50.770 16.065 -1.456 1.00 82.38 961 TYR A C 1
ATOM 7824 O O . TYR A 1 961 ? 50.929 16.178 -2.673 1.00 82.38 961 TYR A O 1
ATOM 7832 N N . ASN A 1 962 ? 49.687 16.557 -0.840 1.00 77.94 962 ASN A N 1
ATOM 7833 C CA . ASN A 1 962 ? 48.633 17.299 -1.526 1.00 77.94 962 ASN A CA 1
ATOM 7834 C C . ASN A 1 962 ? 48.214 18.562 -0.750 1.00 77.94 962 ASN A C 1
ATOM 7836 O O . ASN A 1 962 ? 47.265 18.566 0.032 1.00 77.94 962 ASN A O 1
ATOM 7840 N N . THR A 1 963 ? 48.884 19.676 -1.053 1.00 71.56 963 THR A N 1
ATOM 7841 C CA . THR A 1 963 ? 48.651 20.995 -0.436 1.00 71.56 963 THR A CA 1
ATOM 7842 C C . THR A 1 963 ? 47.324 21.655 -0.823 1.00 71.56 963 THR A C 1
ATOM 7844 O O . THR A 1 963 ? 46.989 22.704 -0.279 1.00 71.56 963 THR A O 1
ATOM 7847 N N . SER A 1 964 ? 46.563 21.061 -1.749 1.00 76.69 964 SER A N 1
ATOM 7848 C CA . SER A 1 964 ? 45.250 21.567 -2.173 1.00 76.69 964 SER A CA 1
ATOM 7849 C C . SER A 1 964 ? 44.082 21.046 -1.327 1.00 76.69 964 SER A C 1
ATOM 7851 O O . SER A 1 964 ? 42.946 21.472 -1.526 1.00 76.69 964 SER A O 1
ATOM 7853 N N . LEU A 1 965 ? 44.347 20.139 -0.379 1.00 81.00 965 LEU A N 1
ATOM 7854 C CA . LEU A 1 965 ? 43.321 19.578 0.496 1.00 81.00 965 LEU A CA 1
ATOM 7855 C C . LEU A 1 965 ? 42.792 20.623 1.493 1.00 81.00 965 LEU A C 1
ATOM 7857 O O . LEU A 1 965 ? 43.574 21.389 2.063 1.00 81.00 965 LEU A O 1
ATOM 7861 N N . PRO A 1 966 ? 41.475 20.649 1.761 1.00 81.50 966 PRO A N 1
ATOM 7862 C CA . PRO A 1 966 ? 40.904 21.607 2.694 1.00 81.50 966 PRO A CA 1
ATOM 7863 C C . PRO A 1 966 ? 41.355 21.308 4.139 1.00 81.50 966 PRO A C 1
ATOM 7865 O O . PRO A 1 966 ? 41.389 20.142 4.545 1.00 81.50 966 PRO A O 1
ATOM 7868 N N . PRO A 1 967 ? 41.622 22.334 4.974 1.00 82.94 967 PRO A N 1
ATOM 7869 C CA . PRO A 1 967 ? 42.026 22.141 6.373 1.00 82.94 967 PRO A CA 1
ATOM 7870 C C . PRO A 1 967 ? 41.044 21.295 7.200 1.00 82.94 967 PRO A C 1
ATOM 7872 O O . PRO A 1 967 ? 41.448 20.571 8.109 1.00 82.94 967 PRO A O 1
ATOM 7875 N N . SER A 1 968 ? 39.752 21.346 6.861 1.00 85.50 968 SER A N 1
ATOM 7876 C CA . SER A 1 968 ? 38.704 20.530 7.482 1.00 85.50 968 SER A CA 1
ATOM 7877 C C . SER A 1 968 ? 38.915 19.028 7.278 1.00 85.50 968 SER A C 1
ATOM 7879 O O . SER A 1 968 ? 38.634 18.245 8.186 1.00 85.50 968 SER A O 1
ATOM 7881 N N . PHE A 1 969 ? 39.444 18.616 6.123 1.00 87.81 969 PHE A N 1
ATOM 7882 C CA . PHE A 1 969 ? 39.751 17.216 5.852 1.00 87.81 969 PHE A CA 1
ATOM 7883 C C . PHE A 1 969 ? 40.891 16.730 6.751 1.00 87.81 969 PHE A C 1
ATOM 7885 O O . PHE A 1 969 ? 40.756 15.702 7.415 1.00 87.81 969 PHE A O 1
ATOM 7892 N N . HIS A 1 970 ? 41.967 17.512 6.863 1.00 86.75 970 HIS A N 1
ATOM 7893 C CA . HIS A 1 970 ? 43.087 17.190 7.749 1.00 86.75 970 HIS A CA 1
ATOM 7894 C C . HIS A 1 970 ? 42.647 17.072 9.218 1.00 86.75 970 HIS A C 1
ATOM 7896 O O . HIS A 1 970 ? 42.965 16.088 9.885 1.00 86.75 970 HIS A O 1
ATOM 7902 N N . ALA A 1 971 ? 41.818 18.009 9.693 1.00 87.75 971 ALA A N 1
ATOM 7903 C CA . ALA A 1 971 ? 41.248 17.949 11.039 1.00 87.75 971 ALA A CA 1
ATOM 7904 C C . ALA A 1 971 ? 40.415 16.673 11.278 1.00 87.75 971 ALA A C 1
ATOM 7906 O O . ALA A 1 971 ? 40.495 16.079 12.354 1.00 87.75 971 ALA A O 1
ATOM 7907 N N . SER A 1 972 ? 39.649 16.219 10.277 1.00 89.75 972 SER A N 1
ATOM 7908 C CA . SER A 1 972 ? 38.850 14.990 10.390 1.00 89.75 972 SER A CA 1
ATOM 7909 C C . SER A 1 972 ? 39.713 13.733 10.554 1.00 89.75 972 SER A C 1
ATOM 7911 O O . SER A 1 972 ? 39.391 12.873 11.373 1.00 89.75 972 SER A O 1
ATOM 7913 N N . VAL A 1 973 ? 40.846 13.660 9.847 1.00 90.56 973 VAL A N 1
ATOM 7914 C CA . VAL A 1 973 ? 41.788 12.532 9.921 1.00 90.56 973 VAL A CA 1
ATOM 7915 C C . VAL A 1 973 ? 42.486 12.486 11.280 1.00 90.56 973 VAL A C 1
ATOM 7917 O O . VAL A 1 973 ? 42.564 11.419 11.886 1.00 90.56 973 VAL A O 1
ATOM 7920 N N . LEU A 1 974 ? 42.917 13.639 11.804 1.00 90.19 974 LEU A N 1
ATOM 7921 C CA . LEU A 1 974 ? 43.513 13.734 13.142 1.00 90.19 974 LEU A CA 1
ATOM 7922 C C . LEU A 1 974 ? 42.527 13.339 14.249 1.00 90.19 974 LEU A C 1
ATOM 7924 O O . LEU A 1 974 ? 42.904 12.646 15.193 1.00 90.19 974 LEU A O 1
ATOM 7928 N N . CYS A 1 975 ? 41.261 13.748 14.125 1.00 91.06 975 CYS A N 1
ATOM 7929 C CA . CYS A 1 975 ? 40.209 13.364 15.064 1.00 91.06 975 CYS A CA 1
ATOM 7930 C C . CYS A 1 975 ? 40.004 11.841 15.081 1.00 91.06 975 CYS A C 1
ATOM 7932 O O . CYS A 1 975 ? 40.021 11.218 16.145 1.00 91.06 975 CYS A O 1
ATOM 7934 N N . GLU A 1 976 ? 39.886 11.228 13.900 1.00 91.12 976 GLU A N 1
ATOM 7935 C CA . GLU A 1 976 ? 39.711 9.780 13.772 1.00 91.12 976 GLU A CA 1
ATOM 7936 C C . GLU A 1 976 ? 40.924 9.016 14.323 1.00 91.12 976 GLU A C 1
ATOM 7938 O O . GLU A 1 976 ? 40.763 8.049 15.071 1.00 91.12 976 GLU A O 1
ATOM 7943 N N . LYS A 1 977 ? 42.142 9.499 14.049 1.00 92.56 977 LYS A N 1
ATOM 7944 C CA . LYS A 1 977 ? 43.379 8.966 14.632 1.00 92.56 977 LYS A CA 1
ATOM 7945 C C . LYS A 1 977 ? 43.377 9.043 16.160 1.00 92.56 977 LYS A C 1
ATOM 7947 O O . LYS A 1 977 ? 43.688 8.047 16.812 1.00 92.56 977 LYS A O 1
ATOM 7952 N N . GLY A 1 978 ? 42.990 10.186 16.728 1.00 91.62 978 GLY A N 1
ATOM 7953 C CA . GLY A 1 978 ? 42.885 10.371 18.176 1.00 91.62 978 GLY A CA 1
ATOM 7954 C C . GLY A 1 978 ? 41.900 9.392 18.822 1.00 91.62 978 GLY A C 1
ATOM 7955 O O . GLY A 1 978 ? 42.218 8.794 19.849 1.00 91.62 978 GLY A O 1
ATOM 7956 N N . LEU A 1 979 ? 40.747 9.152 18.186 1.00 90.00 979 LEU A N 1
ATOM 7957 C CA . LEU A 1 979 ? 39.767 8.155 18.638 1.00 90.00 979 LEU A CA 1
ATOM 7958 C C . LEU A 1 979 ? 40.328 6.727 18.598 1.00 90.00 979 LEU A C 1
ATOM 7960 O O . LEU A 1 979 ? 40.119 5.962 19.538 1.00 90.00 979 LEU A O 1
ATOM 7964 N N . ILE A 1 980 ? 41.048 6.361 17.532 1.00 92.06 980 ILE A N 1
ATOM 7965 C CA . ILE A 1 980 ? 41.684 5.039 17.412 1.00 92.06 980 ILE A CA 1
ATOM 7966 C C . ILE A 1 980 ? 42.739 4.847 18.508 1.00 92.06 980 ILE A C 1
ATOM 7968 O O . ILE A 1 980 ? 42.761 3.801 19.152 1.00 92.06 980 ILE A O 1
ATOM 7972 N N . GLN A 1 981 ? 43.591 5.849 18.743 1.00 91.62 981 GLN A N 1
ATOM 7973 C CA . GLN A 1 981 ? 44.630 5.793 19.776 1.00 91.62 981 GLN A CA 1
ATOM 7974 C C . GLN A 1 981 ? 44.036 5.710 21.182 1.00 91.62 981 GLN A C 1
ATOM 7976 O O . GLN A 1 981 ? 44.490 4.899 21.982 1.00 91.62 981 GLN A O 1
ATOM 7981 N N . PHE A 1 982 ? 43.000 6.501 21.471 1.00 92.00 982 PHE A N 1
ATOM 7982 C CA . PHE A 1 982 ? 42.294 6.441 22.748 1.00 92.00 982 PHE A CA 1
ATOM 7983 C C . PHE A 1 982 ? 41.724 5.039 23.009 1.00 92.00 982 PHE A C 1
ATOM 7985 O O . PHE A 1 982 ? 41.969 4.475 24.072 1.00 92.00 982 PHE A O 1
ATOM 7992 N N . ASN A 1 983 ? 41.043 4.448 22.022 1.00 88.62 983 ASN A N 1
ATOM 7993 C CA . ASN A 1 983 ? 40.460 3.109 22.143 1.00 88.62 983 ASN A CA 1
ATOM 7994 C C . ASN A 1 983 ? 41.498 1.976 22.194 1.00 88.62 983 ASN A C 1
ATOM 7996 O O . ASN A 1 983 ? 41.172 0.900 22.670 1.00 88.62 983 ASN A O 1
ATOM 8000 N N . LEU A 1 984 ? 42.711 2.189 21.672 1.00 89.06 984 LEU A N 1
ATOM 8001 C CA . LEU A 1 984 ? 43.820 1.234 21.778 1.00 89.06 984 LEU A CA 1
ATOM 8002 C C . LEU A 1 984 ? 44.479 1.262 23.169 1.00 89.06 984 LEU A C 1
ATOM 8004 O O . LEU A 1 984 ? 45.081 0.272 23.576 1.00 89.06 984 LEU A O 1
ATOM 8008 N N . ILE A 1 985 ? 44.429 2.413 23.849 1.00 88.38 985 ILE A N 1
ATOM 8009 C CA . ILE A 1 985 ? 44.981 2.607 25.199 1.00 88.38 985 ILE A CA 1
ATOM 8010 C C . ILE A 1 985 ? 44.030 2.061 26.275 1.00 88.38 985 ILE A C 1
ATOM 8012 O O . ILE A 1 985 ? 44.510 1.569 27.297 1.00 88.38 985 ILE A O 1
ATOM 8016 N N . GLN A 1 986 ? 42.716 2.199 26.064 1.00 77.50 986 GLN A N 1
ATOM 8017 C CA . GLN A 1 986 ? 41.672 1.543 26.865 1.00 77.50 986 GLN A CA 1
ATOM 8018 C C . GLN A 1 986 ? 41.710 0.028 26.662 1.00 77.50 986 GLN A C 1
ATOM 8020 O O . GLN A 1 986 ? 41.548 -0.688 27.676 1.00 77.50 986 GLN A O 1
#

Foldseek 3Di:
DDDDDDPPDDDPPPDDDPPVPDDADPQDADPVRATAAKGKFFAAPVRDTDDDPVRGQKIKIFGDDRNFTDDWIWMAGPLRATAKIADFRHVVVTFGAAWMWGDDNVNATAKIFGGDRNFTAAKIWGADPVNATAKIAGDHRNFGAQWIWGADNVPRATAKIAGDDGPFGAFKIWGADPVRATQKIAGDHRNFGAAWMWGADNVNATAKIFGDDRNFTAFWIWGADPVNATQKTAGDHRNATAAKIWGADNVNATAKIAGDDRNAGAAKMWGADPVNATAKIAGDDRNFGFQWMWGADPVNATQKIAGDDRNFFAAKMWGADPVNATQKIAGDDRNFGAAWMWGADNVNATAKTFGDDRNAGAAKMWGADNVNATQKIFGDHRNFTAAWIWGADPVNATAKIFGDDRNFTFFKIWGADPVRATQKIAGDDRNAGAAWIWGADNVNATAKIFHDDRNATAAKIWGADNVNATAKIAGDHRNAGAAKIWGADNVNQTQKIAGGDRNAGAAKMFGADNPQSETQKIAGDDPNAGAAWIWGADNVGHTPDIFGDDRNDTDALVVLLVVLVVCLVVLVLVVSVVSLVVSCVRCVVDPPDPLSNLVSLQSVLSSCVSVVVLVSSLVSLVVSLVVCCVVPNLLDLSNLVSLLSNLLSCLVVVVLVVSLVSLVVSVVSCVVNVHPHDSLVSLLSNLLSCLVVVNNVVSLVSLVVQLVVCCVVPNCLDPSNLVSLVSNLVSCVSSLVLVSSLVSLVSSCVNCVPVLVVPLVSLQVNLVSCVSVVVLVSSLVSLVVSLVSCVVVVPPALSSLVSLLSNLVSCVVVVVLVSSLVSLVVSCVCCVVRVVPLHPSVLSSLQSVLSSCVVVVVLVSNLVSLVVSLVSCVVVVNLLDLVNLVSLQSNLVSCLVPPPVCNVVSLVSLVSSLVSCCVVPNDLDLSNLVSLLVSLVSCVSVVVLVVSLVSLVVSLVSPVVPPPDDVVSNVVSVVSNVSSVVSVVD

Sequence (986 aa):
MRIFPLLIALFAAAVASAQVKLPKSPNQLDENKKRTGFWTILYDTAWKQVQEEKEAAYYRIIRFEAGKPVGKVRDFYTSYQKQWDGYLSSFDPEIKEGEAISYYENGRVESKAFYKQNKMNGPYFYFSKSGVLTSEGTMLNDSSTGVWKHYREEDGSLYLECETKGSFIHGKATWYHPNGKMASTGIQQWNKRQGLWKFYYEDGKTKTISTYKNDLNNGPWALYNEDGIQVEKGAHLDDEATGIWEYYFDNGKLKSTGHFRKGKKEGHWKYYYDNGQLKSEGDNIDGKESGTWVYYHKNGKVQAKGELLEDLYQGQWSFYFDNGQLERAGNYTKDSLDGHWNYYYDNGKLKTDANYIDNKRNGEWKYFTTEGIADGIENYKMGKLFGEALLHHADGSVQAIKRYKNDTLQGNYVAFHANSKKASEGKYDNGNFSGPWKWYYDNGQLSQDYTYINGRYNGPFVEYFANGKLKKKGTGKDGQGIGEELNYFENGNIKSKGFMANGNREGEWTYYDSLTGKVNSTGRYVHHLLDGQWKFYTPEGKPDGISYYINGFFENVVNVKDSINRLIEQKKFELAHQHISWLKKVIKRDAENKKTFLEPIYLMAQINYSEGKKEESLKGYKEYAEKVRKLEGDSSYDYHITLNSIANCLADMKKRNEAMAIYDQIIGLVSKTGSAYDISTIISNKALTLGSLNKTEEGEQLLLQRKEELQKRFGAESKEVIYVLQLTASFYHENAMYKQAITVYHDLLTRIHDNKPLVLEIKRKLGKEYKNDNQRSESIAQLKEVSQLANELKQLNEASLEDIRSIGDSYLYLRQLDSAKMYFDAVLALIPAAGLENTYTHAMALDGLAKVAYYNYDNTLCITLWLSVKTLFEKLGRKNTIEYANLLQGLAFTIQSTDPSRFDEAEKLFISQTEIKKELYGPYAETYLAARSNLAAFYKNQSKYTAALSIIDDVEKSIEYNTSLPPSFHASVLCEKGLIQFNLIQ

Secondary structure (DSSP, 8-state):
---------SS---S------------EE-TTS-EEEEEEEEE-TTS-EESSGGG-SEEEEEEEETTEEEEEEEEEETTS-EEEEEEEEEETTEEEEEEEEEE-TTS-EEEEEEEETTEEEEEEEEE-TTS-EEEEEEEETTEEEEEEEEE-TTT--EEEEEEEETTEEEEEEEEE-TTSSEEEEEEEETTEEEEEEEEE-TTS-EEEEEEEETTEEEEEEEEE-TTS-EEEEEEEETTEEEEEEEEE-TTS-EEEEEEEETTEEEEEEEEE-TTSSEEEEEEEETTEEEEEEEEE-TTSSEEEEEEEETTEEEEEEEEE-TTS-EEEEEEEETTEEEEEEEEE-TTS-EEEEEEEETTEE-EEEEEE-TT--EEEEEEEETTEEEEEEEEE-TTSSEEEEEEEETTEE-EEEEEE-TTSSEEEEEEEETTEEEEEEEEE-TTS-EEEEEEEETTEEEEEEEEE-TTSSEEEEEEEETTEEEEEEEEE-TTSSEEEEEEEETTEEEEEEEEE-TTT-SEEEEEEEETTEEEEEEEEE-TTS-EEEEEEEETTEE--HHHHHHHHHHHHHTT-HHHHHHHHHHHHHHHHHH--STTGGGHHHHHHHHHHHHTT-HHHHHHHHHHHHHHHHHHH-TT-HHHHHHHHHHHHHHHHTT-HHHHHHHHHHHHHHHHHHT-S--THHHHHHHHHHHHTTT-HHHHHHHHHHHHHHHHHHH-TTSHHHHHHHHHHHHHHHHTT-HHHHHHHHHHHHHH-TT-HHHHHHHHHHHHHHHHHTT-HHHHHHHHHHHHHHHHHTT--SHHHHHHHHHHHHHHHHTT-HHHHHHHHHHHHHHTTTTT-TTSHHHHHHHHHHHHHHHHTT-HHHHHHHHHHHHHHHHHTT-TTSHHHHHHHHHHHHHHHHH-GGGHHHHHHHHHHHHHHHHHHH-TT-HHHHHHHHHHHHHHHTTT-HHHHHHHHHHHHHHHTT-TTS-HHHHHHHHHHHHHHHHHHH-

Radius of gyration: 59.57 Å; chains: 1; bounding box: 105×76×180 Å